Protein AF-0000000084715506 (afdb_homodimer)

pLDDT: mean 83.64, std 14.27, range [22.31, 98.06]

Solvent-accessible surface area (backbone atoms only — not comparable to full-atom values): 57672 Å² total; per-residue (Å²): 137,80,73,61,58,48,58,48,50,18,48,51,48,46,49,48,46,46,70,30,62,52,62,55,37,60,30,43,64,60,48,32,52,65,34,33,82,56,34,78,49,66,36,42,36,40,71,59,61,43,65,64,52,87,80,41,69,34,48,55,36,19,55,50,55,48,50,48,52,14,49,52,50,30,51,49,40,47,74,72,63,61,43,60,52,33,35,33,35,37,40,35,71,60,39,70,62,46,56,37,49,39,53,11,29,25,40,55,34,10,18,27,31,40,36,49,50,71,46,52,51,71,59,48,38,53,49,40,58,66,69,55,41,44,24,35,37,33,40,84,92,45,42,75,66,43,46,66,44,34,68,70,38,84,67,33,50,79,44,40,63,71,74,56,54,81,60,73,84,68,69,83,71,82,64,82,63,57,66,60,40,46,75,39,57,40,32,36,38,73,39,88,35,98,81,72,57,58,40,43,31,35,32,26,30,30,21,43,41,41,53,42,28,53,54,66,68,44,79,80,55,91,34,62,66,24,36,33,41,37,37,55,36,39,38,63,64,38,48,48,51,51,50,40,27,50,59,69,65,28,39,34,34,41,43,58,55,53,48,18,66,52,43,48,51,46,36,47,70,67,52,26,15,20,41,36,26,36,37,55,31,51,43,42,30,67,73,44,72,60,83,81,41,60,52,64,47,28,21,33,37,37,59,64,38,73,83,68,47,62,59,50,51,54,65,54,25,68,39,28,28,29,78,54,95,90,36,84,36,88,18,10,31,36,40,37,37,44,51,42,81,53,39,40,32,70,47,24,46,27,79,41,46,89,80,58,83,75,60,82,46,49,24,24,36,61,40,95,73,40,50,71,45,33,22,44,98,87,45,45,79,53,61,66,71,40,77,22,40,32,23,39,42,46,77,22,41,42,90,33,34,57,48,32,47,56,61,35,52,59,38,41,50,67,73,19,40,49,73,56,32,27,22,27,31,44,92,85,53,36,33,28,60,40,33,44,56,89,50,51,23,68,28,92,94,41,78,39,46,24,52,50,50,34,45,49,49,40,61,73,36,76,38,39,68,46,65,50,42,40,42,39,65,35,86,89,77,62,48,34,35,40,31,34,43,32,27,66,35,83,92,30,93,61,53,87,58,50,47,68,56,49,36,51,56,50,31,52,55,27,48,74,70,73,41,79,64,66,70,40,41,40,79,42,61,84,79,66,64,48,58,42,77,79,51,45,76,36,60,65,58,61,46,64,56,71,76,70,77,84,78,72,63,101,122,139,81,74,59,62,50,57,49,50,19,48,50,49,44,50,48,46,46,69,31,62,53,59,53,39,58,30,42,65,61,50,31,51,65,34,34,83,55,35,79,50,67,36,40,35,42,70,59,61,43,68,65,50,81,79,42,70,36,48,56,35,19,55,52,55,49,50,49,52,14,48,53,50,30,52,51,40,46,75,73,64,61,43,60,51,34,34,31,36,36,40,37,70,60,41,69,60,46,55,38,48,40,50,11,28,26,38,56,35,11,18,28,32,41,34,47,48,72,46,53,52,70,59,47,37,53,50,40,58,65,68,54,41,46,26,35,37,34,41,85,92,46,42,74,65,44,45,65,44,35,68,69,38,86,66,32,50,78,44,42,63,70,75,54,53,80,60,73,82,66,68,82,73,83,65,82,64,54,66,59,40,45,75,38,57,40,31,36,37,73,40,90,34,96,81,72,56,58,39,43,33,36,32,26,31,30,21,44,41,41,54,43,28,54,53,66,68,43,80,81,55,92,36,61,66,24,36,32,42,37,39,56,34,41,38,65,63,37,48,48,52,51,50,40,26,50,59,68,64,29,37,34,34,42,42,58,53,52,48,18,66,52,42,46,50,46,37,46,70,68,51,27,14,20,41,35,27,36,37,55,32,52,43,42,29,68,73,43,73,58,83,82,40,62,52,66,47,28,20,33,38,37,59,66,38,75,82,68,47,64,59,52,51,54,65,54,26,66,39,29,28,29,78,53,94,89,36,82,36,88,20,11,31,38,38,37,38,43,52,44,82,52,39,39,33,70,47,24,46,28,79,41,44,90,79,59,82,76,58,81,47,50,24,22,35,61,41,94,73,40,50,72,45,33,21,44,99,86,45,46,79,52,61,68,71,41,78,24,40,33,26,40,40,43,76,24,40,41,89,34,34,56,47,32,44,56,61,36,52,59,38,41,49,67,72,18,40,49,73,55,30,27,21,27,31,45,94,86,53,36,34,27,59,40,34,44,56,87,49,52,25,69,27,93,93,41,78,40,46,24,54,50,50,34,45,50,48,41,60,73,35,76,37,40,67,46,63,50,43,38,41,38,67,35,86,89,77,61,48,36,35,42,32,34,42,30,28,67,36,83,91,31,93,61,53,88,59,49,46,68,56,48,37,52,55,50,32,52,53,28,49,72,71,72,40,78,64,65,70,40,41,40,79,41,61,84,79,67,64,47,58,42,74,78,51,46,75,37,58,67,56,62,46,63,54,69,75,65,78,84,79,71,73,95,124

Structure (mmCIF, N/CA/C/O backbone):
data_AF-0000000084715506-model_v1
#
loop_
_entity.id
_entity.type
_entity.pdbx_description
1 polymer 'Long-chain-fatty-acid--CoA ligase'
#
loop_
_atom_site.group_PDB
_atom_site.id
_atom_site.type_symbol
_atom_site.label_atom_id
_atom_site.label_alt_id
_atom_site.label_comp_id
_atom_site.label_asym_id
_atom_site.label_entity_id
_atom_site.label_seq_id
_atom_site.pdbx_PDB_ins_code
_atom_site.Cartn_x
_atom_site.Cartn_y
_atom_site.Cartn_z
_atom_site.occupancy
_atom_site.B_iso_or_equiv
_atom_site.auth_seq_id
_atom_site.auth_comp_id
_atom_site.auth_asym_id
_atom_site.auth_atom_id
_atom_site.pdbx_PDB_model_num
ATOM 1 N N . MET A 1 1 ? 31.125 41.719 -14.156 1 22.83 1 MET A N 1
ATOM 2 C CA . MET A 1 1 ? 29.875 41.625 -13.406 1 22.83 1 MET A CA 1
ATOM 3 C C . MET A 1 1 ? 29.078 40.406 -13.859 1 22.83 1 MET A C 1
ATOM 5 O O . MET A 1 1 ? 27.844 40.406 -13.82 1 22.83 1 MET A O 1
ATOM 9 N N . THR A 1 2 ? 29.609 39.375 -14.375 1 27.2 2 THR A N 1
ATOM 10 C CA . THR A 1 2 ? 29.641 38.125 -15.133 1 27.2 2 THR A CA 1
ATOM 11 C C . THR A 1 2 ? 29.062 36.969 -14.312 1 27.2 2 THR A C 1
ATOM 13 O O . THR A 1 2 ? 29.391 35.812 -14.555 1 27.2 2 THR A O 1
ATOM 16 N N . ALA A 1 3 ? 28.547 37.312 -13.031 1 36.5 3 ALA A N 1
ATOM 17 C CA . ALA A 1 3 ? 27.875 36.438 -12.055 1 36.5 3 ALA A CA 1
ATOM 18 C C . ALA A 1 3 ? 26.594 35.875 -12.625 1 36.5 3 ALA A C 1
ATOM 20 O O . ALA A 1 3 ? 25.859 35.156 -11.93 1 36.5 3 ALA A O 1
ATOM 21 N N . MET A 1 4 ? 26.062 36.219 -13.688 1 37.31 4 MET A N 1
ATOM 22 C CA . MET A 1 4 ? 24.828 36.031 -14.445 1 37.31 4 MET A CA 1
ATOM 23 C C . MET A 1 4 ? 24.688 34.562 -14.898 1 37.31 4 MET A C 1
ATOM 25 O O . MET A 1 4 ? 23.594 34.156 -15.289 1 37.31 4 MET A O 1
ATOM 29 N N . PRO A 1 5 ? 25.719 33.969 -15.289 1 42.72 5 PRO A N 1
ATOM 30 C CA . PRO A 1 5 ? 25.609 32.688 -15.945 1 42.72 5 PRO A CA 1
ATOM 31 C C . PRO A 1 5 ? 25.188 31.562 -14.992 1 42.72 5 PRO A C 1
ATOM 33 O O . PRO A 1 5 ? 24.438 30.656 -15.391 1 42.72 5 PRO A O 1
ATOM 36 N N . SER A 1 6 ? 25.641 31.688 -13.703 1 47.47 6 SER A N 1
ATOM 37 C CA . SER A 1 6 ? 25.406 30.656 -12.703 1 47.47 6 SER A CA 1
ATOM 38 C C . SER A 1 6 ? 23.938 30.609 -12.281 1 47.47 6 SER A C 1
ATOM 40 O O . SER A 1 6 ? 23.375 29.531 -12.102 1 47.47 6 SER A O 1
ATOM 42 N N . THR A 1 7 ? 23.344 31.812 -12.297 1 53.19 7 THR A N 1
ATOM 43 C CA . THR A 1 7 ? 21.922 31.891 -11.945 1 53.19 7 THR A CA 1
ATOM 44 C C . THR A 1 7 ? 21.062 31.281 -13.039 1 53.19 7 THR A C 1
ATOM 46 O O . THR A 1 7 ? 20.062 30.625 -12.758 1 53.19 7 THR A O 1
ATOM 49 N N . LEU A 1 8 ? 21.594 31.484 -14.242 1 47.22 8 LEU A N 1
ATOM 50 C CA . LEU A 1 8 ? 20.828 30.953 -15.359 1 47.22 8 LEU A CA 1
ATOM 51 C C . LEU A 1 8 ? 20.875 29.422 -15.375 1 47.22 8 LEU A C 1
ATOM 53 O O . LEU A 1 8 ? 19.859 28.766 -15.633 1 47.22 8 LEU A O 1
ATOM 57 N N . VAL A 1 9 ? 22.094 29 -15.109 1 53.03 9 VAL A N 1
ATOM 58 C CA . VAL A 1 9 ? 22.234 27.547 -15.094 1 53.03 9 VAL A CA 1
ATOM 59 C C . VAL A 1 9 ? 21.422 26.953 -13.953 1 53.03 9 VAL A C 1
ATOM 61 O O . VAL A 1 9 ? 20.734 25.953 -14.125 1 53.03 9 VAL A O 1
ATOM 64 N N . ALA A 1 10 ? 21.422 27.672 -12.977 1 61.38 10 ALA A N 1
ATOM 65 C CA . ALA A 1 10 ? 20.641 27.203 -11.836 1 61.38 10 ALA A CA 1
ATOM 66 C C . ALA A 1 10 ? 19.156 27.203 -12.156 1 61.38 10 ALA A C 1
ATOM 68 O O . ALA A 1 10 ? 18.438 26.266 -11.812 1 61.38 10 ALA A O 1
ATOM 69 N N . ASP A 1 11 ? 18.844 28.156 -12.914 1 67.12 11 ASP A N 1
ATOM 70 C CA . ASP A 1 11 ? 17.422 28.266 -13.281 1 67.12 11 ASP A CA 1
ATOM 71 C C . ASP A 1 11 ? 17.016 27.156 -14.234 1 67.12 11 ASP A C 1
ATOM 73 O O . ASP A 1 11 ? 15.922 26.594 -14.117 1 67.12 11 ASP A O 1
ATOM 77 N N . GLU A 1 12 ? 17.922 26.875 -15.102 1 68.69 12 GLU A N 1
ATOM 78 C CA . GLU A 1 12 ? 17.641 25.797 -16.047 1 68.69 12 GLU A CA 1
ATOM 79 C C . GLU A 1 12 ? 17.547 24.453 -15.336 1 68.69 12 GLU A C 1
ATOM 81 O O . GLU A 1 12 ? 16.688 23.641 -15.664 1 68.69 12 GLU A O 1
ATOM 86 N N . LEU A 1 13 ? 18.344 24.297 -14.484 1 70.62 13 LEU A N 1
ATOM 87 C CA . LEU A 1 13 ? 18.359 23.047 -13.734 1 70.62 13 LEU A CA 1
ATOM 88 C C . LEU A 1 13 ? 17.109 22.906 -12.867 1 70.62 13 LEU A C 1
ATOM 90 O O . LEU A 1 13 ? 16.531 21.828 -12.75 1 70.62 13 LEU A O 1
ATOM 94 N N . ARG A 1 14 ? 16.719 23.984 -12.43 1 70.06 14 ARG A N 1
ATOM 95 C CA . ARG A 1 14 ? 15.492 23.984 -11.633 1 70.06 14 ARG A CA 1
ATOM 96 C C . ARG A 1 14 ? 14.273 23.641 -12.492 1 70.06 14 ARG A C 1
ATOM 98 O O . ARG A 1 14 ? 13.383 22.906 -12.047 1 70.06 14 ARG A O 1
ATOM 105 N N . LEU A 1 15 ? 14.375 24.078 -13.625 1 71 15 LEU A N 1
ATOM 106 C CA . LEU A 1 15 ? 13.289 23.781 -14.547 1 71 15 LEU A CA 1
ATOM 107 C C . LEU A 1 15 ? 13.273 22.297 -14.906 1 71 15 LEU A C 1
ATOM 109 O O . LEU A 1 15 ? 12.211 21.703 -15.062 1 71 15 LEU A O 1
ATOM 113 N N . GLN A 1 16 ? 14.453 21.766 -15.008 1 71.75 16 GLN A N 1
ATOM 114 C CA . GLN A 1 16 ? 14.539 20.344 -15.281 1 71.75 16 GLN A CA 1
ATOM 115 C C . GLN A 1 16 ? 13.969 19.531 -14.125 1 71.75 16 GLN A C 1
ATOM 117 O O . GLN A 1 16 ? 13.258 18.547 -14.336 1 71.75 16 GLN A O 1
ATOM 122 N N . LEU A 1 17 ? 14.234 19.953 -12.961 1 71.25 17 LEU A N 1
ATOM 123 C CA . LEU A 1 17 ? 13.711 19.297 -11.773 1 71.25 17 LEU A CA 1
ATOM 124 C C . LEU A 1 17 ? 12.188 19.406 -11.711 1 71.25 17 LEU A C 1
ATOM 126 O O . LEU A 1 17 ? 11.508 18.453 -11.305 1 71.25 17 LEU A O 1
ATOM 130 N N . ALA A 1 18 ? 11.797 20.516 -12.156 1 67.19 18 ALA A N 1
ATOM 131 C CA . ALA A 1 18 ? 10.359 20.75 -12.133 1 67.19 18 ALA A CA 1
ATOM 132 C C . ALA A 1 18 ? 9.633 19.812 -13.102 1 67.19 18 ALA A C 1
ATOM 134 O O . ALA A 1 18 ? 8.484 19.438 -12.867 1 67.19 18 ALA A O 1
ATOM 135 N N . LYS A 1 19 ? 10.406 19.328 -14.055 1 67.06 19 LYS A N 1
ATOM 136 C CA . LYS A 1 19 ? 9.766 18.562 -15.125 1 67.06 19 LYS A CA 1
ATOM 137 C C . LYS A 1 19 ? 9.969 17.062 -14.922 1 67.06 19 LYS A C 1
ATOM 139 O O . LYS A 1 19 ? 9.227 16.25 -15.477 1 67.06 19 LYS A O 1
ATOM 144 N N . ASP A 1 20 ? 11.031 16.75 -14.148 1 64.25 20 ASP A N 1
ATOM 145 C CA . ASP A 1 20 ? 11.367 15.336 -14.078 1 64.25 20 ASP A CA 1
ATOM 146 C C . ASP A 1 20 ? 11.102 14.773 -12.688 1 64.25 20 ASP A C 1
ATOM 148 O O . ASP A 1 20 ? 11.883 14.992 -11.758 1 64.25 20 ASP A O 1
ATOM 152 N N . PRO A 1 21 ? 10.07 13.969 -12.57 1 62.31 21 PRO A N 1
ATOM 153 C CA . PRO A 1 21 ? 9.695 13.406 -11.273 1 62.31 21 PRO A CA 1
ATOM 154 C C . PRO A 1 21 ? 10.773 12.477 -10.703 1 62.31 21 PRO A C 1
ATOM 156 O O . PRO A 1 21 ? 10.805 12.234 -9.492 1 62.31 21 PRO A O 1
ATOM 159 N N . VAL A 1 22 ? 11.656 11.961 -11.539 1 59.56 22 VAL A N 1
ATOM 160 C CA . VAL A 1 22 ? 12.625 10.969 -11.094 1 59.56 22 VAL A CA 1
ATOM 161 C C . VAL A 1 22 ? 13.875 11.664 -10.555 1 59.56 22 VAL A C 1
ATOM 163 O O . VAL A 1 22 ? 14.555 11.133 -9.672 1 59.56 22 VAL A O 1
ATOM 166 N N . LEU A 1 23 ? 14.234 12.82 -11.133 1 55.38 23 LEU A N 1
ATOM 167 C CA . LEU A 1 23 ? 15.492 13.484 -10.82 1 55.38 23 LEU A CA 1
ATOM 168 C C . LEU A 1 23 ? 15.523 13.938 -9.367 1 55.38 23 LEU A C 1
ATOM 170 O O . LEU A 1 23 ? 16.594 14.008 -8.75 1 55.38 23 LEU A O 1
ATOM 174 N N . GLY A 1 24 ? 14.523 14.227 -8.719 1 51.31 24 GLY A N 1
ATOM 175 C CA . GLY A 1 24 ? 14.547 14.789 -7.379 1 51.31 24 GLY A CA 1
ATOM 176 C C . GLY A 1 24 ? 14.664 13.734 -6.293 1 51.31 24 GLY A C 1
ATOM 177 O O . GLY A 1 24 ? 15.008 14.047 -5.152 1 51.31 24 GLY A O 1
ATOM 178 N N . ALA A 1 25 ? 14.469 12.445 -6.676 1 51.94 25 ALA A N 1
ATOM 179 C CA . ALA A 1 25 ? 14.359 11.438 -5.621 1 51.94 25 ALA A CA 1
ATOM 180 C C . ALA A 1 25 ? 15.719 10.82 -5.309 1 51.94 25 ALA A C 1
ATOM 182 O O . ALA A 1 25 ? 16.422 10.367 -6.207 1 51.94 25 ALA A O 1
ATOM 183 N N . GLY A 1 26 ? 16.234 10.945 -4.105 1 57.16 26 GLY A N 1
ATOM 184 C CA . GLY A 1 26 ? 17.484 10.398 -3.609 1 57.16 26 GLY A CA 1
ATOM 185 C C . GLY A 1 26 ? 18.703 11.164 -4.09 1 57.16 26 GLY A C 1
ATOM 186 O O . GLY A 1 26 ? 19.812 10.938 -3.602 1 57.16 26 GLY A O 1
ATOM 187 N N . ASN A 1 27 ? 18.297 12.016 -5.004 1 68 27 ASN A N 1
ATOM 188 C CA . ASN A 1 27 ? 19.391 12.781 -5.586 1 68 27 ASN A CA 1
ATOM 189 C C . ASN A 1 27 ? 19.266 14.273 -5.277 1 68 27 ASN A C 1
ATOM 191 O O . ASN A 1 27 ? 19.875 15.102 -5.945 1 68 27 ASN A O 1
ATOM 195 N N . PHE A 1 28 ? 18.5 14.43 -4.277 1 74.56 28 PHE A N 1
ATOM 196 C CA . PHE A 1 28 ? 18.203 15.82 -3.932 1 74.56 28 PHE A CA 1
ATOM 197 C C . PHE A 1 28 ? 19.484 16.625 -3.742 1 74.56 28 PHE A C 1
ATOM 199 O O . PHE A 1 28 ? 19.625 17.719 -4.301 1 74.56 28 PHE A O 1
ATOM 206 N N . LEU A 1 29 ? 20.391 16.062 -2.994 1 74 29 LEU A N 1
ATOM 207 C CA . LEU A 1 29 ? 21.594 16.812 -2.66 1 74 29 LEU A CA 1
ATOM 208 C C . LEU A 1 29 ? 22.453 17.062 -3.904 1 74 29 LEU A C 1
ATOM 210 O O . LEU A 1 29 ? 23.062 18.125 -4.043 1 74 29 LEU A O 1
ATOM 214 N N . ASP A 1 30 ? 22.359 16.078 -4.742 1 74.44 30 ASP A N 1
ATOM 215 C CA . ASP A 1 30 ? 23.109 16.266 -5.98 1 74.44 30 ASP A CA 1
ATOM 216 C C . ASP A 1 30 ? 22.547 17.422 -6.801 1 74.44 30 ASP A C 1
ATOM 218 O O . ASP A 1 30 ? 23.312 18.219 -7.359 1 74.44 30 ASP A O 1
ATOM 222 N N . TRP A 1 31 ? 21.359 17.484 -6.777 1 75.56 31 TRP A N 1
ATOM 223 C CA . TRP A 1 31 ? 20.719 18.547 -7.535 1 75.56 31 TRP A CA 1
ATOM 224 C C . TRP A 1 31 ? 20.875 19.891 -6.824 1 75.56 31 TRP A C 1
ATOM 226 O O . TRP A 1 31 ? 21.141 20.922 -7.465 1 75.56 31 TRP A O 1
ATOM 236 N N . ALA A 1 32 ? 20.75 19.859 -5.523 1 77.19 32 ALA A N 1
ATOM 237 C CA . ALA A 1 32 ? 20.891 21.094 -4.754 1 77.19 32 ALA A CA 1
ATOM 238 C C . ALA A 1 32 ? 22.281 21.688 -4.918 1 77.19 32 ALA A C 1
ATOM 240 O O . ALA A 1 32 ? 22.438 22.891 -5.059 1 77.19 32 ALA A O 1
ATOM 241 N N . LEU A 1 33 ? 23.234 20.844 -4.973 1 78.88 33 LEU A N 1
ATOM 242 C CA . LEU A 1 33 ? 24.625 21.281 -5.133 1 78.88 33 LEU A CA 1
ATOM 243 C C . LEU A 1 33 ? 24.844 21.875 -6.52 1 78.88 33 LEU A C 1
ATOM 245 O O . LEU A 1 33 ? 25.562 22.875 -6.668 1 78.88 33 LEU A O 1
ATOM 249 N N . LYS A 1 34 ? 24.172 21.312 -7.438 1 76.75 34 LYS A N 1
ATOM 250 C CA . LYS A 1 34 ? 24.344 21.75 -8.82 1 76.75 34 LYS A CA 1
ATOM 251 C C . LYS A 1 34 ? 23.656 23.078 -9.07 1 76.75 34 LYS A C 1
ATOM 253 O O . LYS A 1 34 ? 24.156 23.906 -9.852 1 76.75 34 LYS A O 1
ATOM 258 N N . VAL A 1 35 ? 22.578 23.266 -8.438 1 77.38 35 VAL A N 1
ATOM 259 C CA . VAL A 1 35 ? 21.781 24.438 -8.727 1 77.38 35 VAL A CA 1
ATOM 260 C C . VAL A 1 35 ? 22.281 25.625 -7.898 1 77.38 35 VAL A C 1
ATOM 262 O O . VAL A 1 35 ? 21.938 26.781 -8.18 1 77.38 35 VAL A O 1
ATOM 265 N N . SER A 1 36 ? 23.078 25.344 -6.906 1 80.94 36 SER A N 1
ATOM 266 C CA . SER A 1 36 ? 23.578 26.406 -6.039 1 80.94 36 SER A CA 1
ATOM 267 C C . SER A 1 36 ? 24.672 27.219 -6.719 1 80.94 36 SER A C 1
ATOM 269 O O . SER A 1 36 ? 25.594 26.641 -7.309 1 80.94 36 SER A O 1
ATOM 271 N N . PRO A 1 37 ? 24.609 28.594 -6.645 1 76.25 37 PRO A N 1
ATOM 272 C CA . PRO A 1 37 ? 25.703 29.391 -7.203 1 76.25 37 PRO A CA 1
ATOM 273 C C . PRO A 1 37 ? 27.047 29.109 -6.523 1 76.25 37 PRO A C 1
ATOM 275 O O . PRO A 1 37 ? 28.078 29.078 -7.191 1 76.25 37 PRO A O 1
ATOM 278 N N . ASP A 1 38 ? 27.016 28.984 -5.18 1 82.19 38 ASP A N 1
ATOM 279 C CA . ASP A 1 38 ? 28.203 28.641 -4.398 1 82.19 38 ASP A CA 1
ATOM 280 C C . ASP A 1 38 ? 27.844 27.75 -3.215 1 82.19 38 ASP A C 1
ATOM 282 O O . ASP A 1 38 ? 27.422 28.234 -2.162 1 82.19 38 ASP A O 1
ATOM 286 N N . PRO A 1 39 ? 28.047 26.516 -3.357 1 84.12 39 PRO A N 1
ATOM 287 C CA . PRO A 1 39 ? 27.641 25.562 -2.322 1 84.12 39 PRO A CA 1
ATOM 288 C C . PRO A 1 39 ? 28.453 25.688 -1.044 1 84.12 39 PRO A C 1
ATOM 290 O O . PRO A 1 39 ? 28.172 25.016 -0.049 1 84.12 39 PRO A O 1
ATOM 293 N N . ARG A 1 40 ? 29.469 26.594 -1 1 87.25 40 ARG A N 1
ATOM 294 C CA . ARG A 1 40 ? 30.312 26.781 0.173 1 87.25 40 ARG A CA 1
ATOM 295 C C . ARG A 1 40 ? 29.766 27.891 1.064 1 87.25 40 ARG A C 1
ATOM 297 O O . ARG A 1 40 ? 30.172 28.031 2.217 1 87.25 40 ARG A O 1
ATOM 304 N N . VAL A 1 41 ? 28.828 28.641 0.546 1 86.81 41 VAL A N 1
ATOM 305 C CA . VAL A 1 41 ? 28.219 29.719 1.316 1 86.81 41 VAL A CA 1
ATOM 306 C C . VAL A 1 41 ? 27.141 29.156 2.242 1 86.81 41 VAL A C 1
ATOM 308 O O . VAL A 1 41 ? 26.312 28.344 1.817 1 86.81 41 VAL A O 1
ATOM 311 N N . PRO A 1 42 ? 27.172 29.578 3.5 1 88.94 42 PRO A N 1
ATOM 312 C CA . PRO A 1 42 ? 26.141 29.078 4.43 1 88.94 42 PRO A CA 1
ATOM 313 C C . PRO A 1 42 ? 24.719 29.422 3.975 1 88.94 42 PRO A C 1
ATOM 315 O O . PRO A 1 42 ? 24.469 30.531 3.496 1 88.94 42 PRO A O 1
ATOM 318 N N . ILE A 1 43 ? 23.844 28.406 4.105 1 90.31 43 ILE A N 1
ATOM 319 C CA . ILE A 1 43 ? 22.453 28.594 3.678 1 90.31 43 ILE A CA 1
ATOM 320 C C . ILE A 1 43 ? 21.516 28.219 4.816 1 90.31 43 ILE A C 1
ATOM 322 O O . ILE A 1 43 ? 20.359 28.641 4.84 1 90.31 43 ILE A O 1
ATOM 326 N N . LEU A 1 44 ? 22.016 27.406 5.73 1 92.06 44 LEU A N 1
ATOM 327 C CA . LEU A 1 44 ? 21.266 27.062 6.934 1 92.06 44 LEU A CA 1
ATOM 328 C C . LEU A 1 44 ? 21.875 27.734 8.156 1 92.06 44 LEU A C 1
ATOM 330 O O . LEU A 1 44 ? 23.078 27.609 8.422 1 92.06 44 LEU A O 1
ATOM 334 N N . HIS A 1 45 ? 21.094 28.453 8.836 1 90.44 45 HIS A N 1
ATOM 335 C CA . HIS A 1 45 ? 21.5 29.156 10.047 1 90.44 45 HIS A CA 1
ATOM 336 C C . HIS A 1 45 ? 20.766 28.594 11.273 1 90.44 45 HIS A C 1
ATOM 338 O O . HIS A 1 45 ? 19.547 28.672 11.352 1 90.44 45 HIS A O 1
ATOM 344 N N . LEU A 1 46 ? 21.516 28.094 12.188 1 87.38 46 LEU A N 1
ATOM 345 C CA . LEU A 1 46 ? 20.953 27.328 13.297 1 87.38 46 LEU A CA 1
ATOM 346 C C . LEU A 1 46 ? 20.891 28.172 14.562 1 87.38 46 LEU A C 1
ATOM 348 O O . LEU A 1 46 ? 21.844 28.906 14.883 1 87.38 46 LEU A O 1
ATOM 352 N N . GLU A 1 47 ? 19.75 28.094 15.203 1 79.44 47 GLU A N 1
ATOM 353 C CA . GLU A 1 47 ? 19.641 28.734 16.516 1 79.44 47 GLU A CA 1
ATOM 354 C C . GLU A 1 47 ? 20.578 28.094 17.516 1 79.44 47 GLU A C 1
ATOM 356 O O . GLU A 1 47 ? 21.266 28.797 18.266 1 79.44 47 GLU A O 1
ATOM 361 N N . ARG A 1 48 ? 20.562 26.781 17.484 1 74.62 48 ARG A N 1
ATOM 362 C CA . ARG A 1 48 ? 21.453 26 18.344 1 74.62 48 ARG A CA 1
ATOM 363 C C . ARG A 1 48 ? 22.578 25.359 17.547 1 74.62 48 ARG A C 1
ATOM 365 O O . ARG A 1 48 ? 22.359 24.906 16.406 1 74.62 48 ARG A O 1
ATOM 372 N N . GLU A 1 49 ? 23.781 25.422 18.203 1 69.06 49 GLU A N 1
ATOM 373 C CA . GLU A 1 49 ? 24.922 24.812 17.547 1 69.06 49 GLU A CA 1
ATOM 374 C C . GLU A 1 49 ? 24.75 23.297 17.422 1 69.06 49 GLU A C 1
ATOM 376 O O . GLU A 1 49 ? 24.188 22.656 18.297 1 69.06 49 GLU A O 1
ATOM 381 N N . LEU A 1 50 ? 25.141 22.891 16.203 1 65.94 50 LEU A N 1
ATOM 382 C CA . LEU A 1 50 ? 25.25 21.453 16.031 1 65.94 50 LEU A CA 1
ATOM 383 C C . LEU A 1 50 ? 26.453 20.906 16.812 1 65.94 50 LEU A C 1
ATOM 385 O O . LEU A 1 50 ? 27.531 21.484 16.766 1 65.94 50 LEU A O 1
ATOM 389 N N . LYS A 1 51 ? 26.297 20.344 17.984 1 56.69 51 LYS A N 1
ATOM 390 C CA . LYS A 1 51 ? 27.406 19.922 18.844 1 56.69 51 LYS A CA 1
ATOM 391 C C . LYS A 1 51 ? 28.328 18.953 18.109 1 56.69 51 LYS A C 1
ATOM 393 O O . LYS A 1 51 ? 29.547 19.047 18.234 1 56.69 51 LYS A O 1
ATOM 398 N N . THR A 1 52 ? 27.906 17.969 17.547 1 54.19 52 THR A N 1
ATOM 399 C CA . THR A 1 52 ? 28.625 16.719 17.391 1 54.19 52 THR A CA 1
ATOM 400 C C . THR A 1 52 ? 29.297 16.641 16.016 1 54.19 52 THR A C 1
ATOM 402 O O . THR A 1 52 ? 29.969 15.664 15.711 1 54.19 52 THR A O 1
ATOM 405 N N . PHE A 1 53 ? 29.422 17.703 15.125 1 50.69 53 PHE A N 1
ATOM 406 C CA . PHE A 1 53 ? 30 17.312 13.852 1 50.69 53 PHE A CA 1
ATOM 407 C C . PHE A 1 53 ? 31.484 17.625 13.812 1 50.69 53 PHE A C 1
ATOM 409 O O . PHE A 1 53 ? 31.875 18.797 13.93 1 50.69 53 PHE A O 1
ATOM 416 N N . THR A 1 54 ? 32.469 16.547 13.555 1 53.03 54 THR A N 1
ATOM 417 C CA . THR A 1 54 ? 33.906 16.5 13.391 1 53.03 54 THR A CA 1
ATOM 418 C C . THR A 1 54 ? 34.594 17.359 14.445 1 53.03 54 THR A C 1
ATOM 420 O O . THR A 1 54 ? 35.656 17.938 14.18 1 53.03 54 THR A O 1
ATOM 423 N N . GLY A 1 55 ? 33.812 17.391 15.562 1 55.53 55 GLY A N 1
ATOM 424 C CA . GLY A 1 55 ? 34.469 18.188 16.609 1 55.53 55 GLY A CA 1
ATOM 425 C C . GLY A 1 55 ? 34.219 19.672 16.469 1 55.53 55 GLY A C 1
ATOM 426 O O . GLY A 1 55 ? 34.625 20.453 17.328 1 55.53 55 GLY A O 1
ATOM 427 N N . GLU A 1 56 ? 33.594 19.969 15.32 1 59.69 56 GLU A N 1
ATOM 428 C CA . GLU A 1 56 ? 33.375 21.406 15.109 1 59.69 56 GLU A CA 1
ATOM 429 C C . GLU A 1 56 ? 31.922 21.766 15.383 1 59.69 56 GLU A C 1
ATOM 431 O O . GLU A 1 56 ? 31.016 20.984 15.094 1 59.69 56 GLU A O 1
ATOM 436 N N . LYS A 1 57 ? 31.734 22.703 16.172 1 65.19 57 LYS A N 1
ATOM 437 C CA . LYS A 1 57 ? 30.422 23.297 16.391 1 65.19 57 LYS A CA 1
ATOM 438 C C . LYS A 1 57 ? 30.047 24.234 15.258 1 65.19 57 LYS A C 1
ATOM 440 O O . LYS A 1 57 ? 30.859 25.047 14.812 1 65.19 57 LYS A O 1
ATOM 445 N N . PHE A 1 58 ? 28.859 23.812 14.656 1 72.5 58 PHE A N 1
ATOM 446 C CA . PHE A 1 58 ? 28.406 24.672 13.57 1 72.5 58 PHE A CA 1
ATOM 447 C C . PHE A 1 58 ? 27.125 25.406 13.961 1 72.5 58 PHE A C 1
ATOM 449 O O . PHE A 1 58 ? 26.203 24.797 14.531 1 72.5 58 PHE A O 1
ATOM 456 N N . GLN A 1 59 ? 27.172 26.766 13.75 1 83.75 59 GLN A N 1
ATOM 457 C CA . GLN A 1 59 ? 25.938 27.531 13.852 1 83.75 59 GLN A CA 1
ATOM 458 C C . GLN A 1 59 ? 25.406 27.891 12.469 1 83.75 59 GLN A C 1
ATOM 460 O O . GLN A 1 59 ? 24.344 28.5 12.352 1 83.75 59 GLN A O 1
ATOM 465 N N . GLN A 1 60 ? 26.203 27.547 11.5 1 90.44 60 GLN A N 1
ATOM 466 C CA . GLN A 1 60 ? 25.812 27.703 10.102 1 90.44 60 GLN A CA 1
ATOM 467 C C . GLN A 1 60 ? 26.297 26.531 9.258 1 90.44 60 GLN A C 1
ATOM 469 O O . GLN A 1 60 ? 27.359 25.953 9.531 1 90.44 60 GLN A O 1
ATOM 474 N N . LEU A 1 61 ? 25.484 26.109 8.266 1 90.31 61 LEU A N 1
ATOM 475 C CA . LEU A 1 61 ? 25.844 25.016 7.363 1 90.31 61 LEU A CA 1
ATOM 476 C C . LEU A 1 61 ? 25.703 25.453 5.91 1 90.31 61 LEU A C 1
ATOM 478 O O . LEU A 1 61 ? 24.719 26.078 5.535 1 90.31 61 LEU A O 1
ATOM 482 N N . SER A 1 62 ? 26.766 25.203 5.184 1 89.25 62 SER A N 1
ATOM 483 C CA . SER A 1 62 ? 26.656 25.281 3.729 1 89.25 62 SER A CA 1
ATOM 484 C C . SER A 1 62 ? 26.062 24 3.146 1 89.25 62 SER A C 1
ATOM 486 O O . SER A 1 62 ? 25.938 23 3.848 1 89.25 62 SER A O 1
ATOM 488 N N . LEU A 1 63 ? 25.719 24.047 1.899 1 88.25 63 LEU A N 1
ATOM 489 C CA . LEU A 1 63 ? 25.219 22.859 1.227 1 88.25 63 LEU A CA 1
ATOM 490 C C . LEU A 1 63 ? 26.281 21.766 1.177 1 88.25 63 LEU A C 1
ATOM 492 O O . LEU A 1 63 ? 25.969 20.578 1.301 1 88.25 63 LEU A O 1
ATOM 496 N N . GLU A 1 64 ? 27.453 22.141 0.975 1 86.69 64 GLU A N 1
ATOM 497 C CA . GLU A 1 64 ? 28.562 21.203 0.942 1 86.69 64 GLU A CA 1
ATOM 498 C C . GLU A 1 64 ? 28.719 20.5 2.287 1 86.69 64 GLU A C 1
ATOM 500 O O . GLU A 1 64 ? 28.922 19.281 2.338 1 86.69 64 GLU A O 1
ATOM 505 N N . GLN A 1 65 ? 28.672 21.328 3.314 1 85.5 65 GLN A N 1
ATOM 506 C CA . GLN A 1 65 ? 28.781 20.75 4.652 1 85.5 65 GLN A CA 1
ATOM 507 C C . GLN A 1 65 ? 27.625 19.812 4.953 1 85.5 65 GLN A C 1
ATOM 509 O O . GLN A 1 65 ? 27.797 18.766 5.559 1 85.5 65 GLN A O 1
ATOM 514 N N . LEU A 1 66 ? 26.422 20.219 4.578 1 88.12 66 LEU A N 1
ATOM 515 C CA . LEU A 1 66 ? 25.234 19.375 4.746 1 88.12 66 LEU A CA 1
ATOM 516 C C . LEU A 1 66 ? 25.406 18.062 4.012 1 88.12 66 LEU A C 1
ATOM 518 O O . LEU A 1 66 ? 25.094 17 4.562 1 88.12 66 LEU A O 1
ATOM 522 N N . ALA A 1 67 ? 25.906 18.078 2.816 1 85.81 67 ALA A N 1
ATOM 523 C CA . ALA A 1 67 ? 26.125 16.891 2.002 1 85.81 67 ALA A CA 1
ATOM 524 C C . ALA A 1 67 ? 27.141 15.953 2.65 1 85.81 67 ALA A C 1
ATOM 526 O O . ALA A 1 67 ? 26.953 14.734 2.678 1 85.81 67 ALA A O 1
ATOM 527 N N . ARG A 1 68 ? 28.172 16.531 3.133 1 83.81 68 ARG A N 1
ATOM 528 C CA . ARG A 1 68 ? 29.219 15.742 3.783 1 83.81 68 ARG A CA 1
ATOM 529 C C . ARG A 1 68 ? 28.672 15.023 5.012 1 83.81 68 ARG A C 1
ATOM 531 O O . ARG A 1 68 ? 28.953 13.844 5.227 1 83.81 68 ARG A O 1
ATOM 538 N N . LEU A 1 69 ? 27.922 15.734 5.762 1 83.88 69 LEU A N 1
ATOM 539 C CA . LEU A 1 69 ? 27.328 15.148 6.957 1 83.88 69 LEU A CA 1
ATOM 540 C C . LEU A 1 69 ? 26.359 14.023 6.594 1 83.88 69 LEU A C 1
ATOM 542 O O . LEU A 1 69 ? 26.406 12.945 7.191 1 83.88 69 LEU A O 1
ATOM 546 N N . ALA A 1 70 ? 25.516 14.273 5.645 1 87.25 70 ALA A N 1
ATOM 547 C CA . ALA A 1 70 ? 24.547 13.273 5.199 1 87.25 70 ALA A CA 1
ATOM 548 C C . ALA A 1 70 ? 25.25 12.016 4.707 1 87.25 70 ALA A C 1
ATOM 550 O O . ALA A 1 70 ? 24.828 10.898 5.02 1 87.25 70 ALA A O 1
ATOM 551 N N . HIS A 1 71 ? 26.312 12.18 4.016 1 84.62 71 HIS A N 1
ATOM 552 C CA . HIS A 1 71 ? 27.047 11.047 3.465 1 84.62 71 HIS A CA 1
ATOM 553 C C . HIS A 1 71 ? 27.75 10.25 4.566 1 84.62 71 HIS A C 1
ATOM 555 O O . HIS A 1 71 ? 27.859 9.023 4.477 1 84.62 71 HIS A O 1
ATOM 561 N N . LEU A 1 72 ? 28.25 10.961 5.484 1 84.75 72 LEU A N 1
ATOM 562 C CA . LEU A 1 72 ? 28.891 10.297 6.621 1 84.75 72 LEU A CA 1
ATOM 563 C C . LEU A 1 72 ? 27.891 9.383 7.328 1 84.75 72 LEU A C 1
ATOM 565 O O . LEU A 1 72 ? 28.219 8.234 7.641 1 84.75 72 LEU A O 1
ATOM 569 N N . TYR A 1 73 ? 26.766 9.875 7.566 1 87.38 73 TYR A N 1
ATOM 570 C CA . TYR A 1 73 ? 25.75 9.062 8.234 1 87.38 73 TYR A CA 1
ATOM 571 C C . TYR A 1 73 ? 25.266 7.945 7.324 1 87.38 73 TYR A C 1
ATOM 573 O O . TYR A 1 73 ? 24.953 6.848 7.793 1 87.38 73 TYR A O 1
ATOM 581 N N . ALA A 1 74 ? 25.094 8.203 6.023 1 87.06 74 ALA A N 1
ATOM 582 C CA . ALA A 1 74 ? 24.703 7.164 5.082 1 87.06 74 ALA A CA 1
ATOM 583 C C . ALA A 1 74 ? 25.672 5.984 5.129 1 87.06 74 ALA A C 1
ATOM 585 O O . ALA A 1 74 ? 25.25 4.828 5.137 1 87.06 74 ALA A O 1
ATOM 586 N N . ARG A 1 75 ? 26.953 6.273 5.195 1 85.69 75 ARG A N 1
ATOM 587 C CA . ARG A 1 75 ? 27.969 5.238 5.285 1 85.69 75 ARG A CA 1
ATOM 588 C C . ARG A 1 75 ? 27.828 4.434 6.57 1 85.69 75 ARG A C 1
ATOM 590 O O . ARG A 1 75 ? 27.984 3.209 6.562 1 85.69 75 ARG A O 1
ATOM 597 N N . LEU A 1 76 ? 27.609 5.164 7.578 1 86.56 76 LEU A N 1
ATOM 598 C CA . LEU A 1 76 ? 27.422 4.496 8.859 1 86.56 76 LEU A CA 1
ATOM 599 C C . LEU A 1 76 ? 26.219 3.557 8.812 1 86.56 76 LEU A C 1
ATOM 601 O O . LEU A 1 76 ? 26.312 2.404 9.242 1 86.56 76 LEU A O 1
ATOM 605 N N . TYR A 1 77 ? 25.078 4.02 8.328 1 88.56 77 TYR A N 1
ATOM 606 C CA . TYR A 1 77 ? 23.875 3.199 8.219 1 88.56 77 TYR A CA 1
ATOM 607 C C . TYR A 1 77 ? 24.141 1.966 7.363 1 88.56 77 TYR A C 1
ATOM 609 O O . TYR A 1 77 ? 23.688 0.866 7.699 1 88.56 77 TYR A O 1
ATOM 617 N N . LYS A 1 78 ? 24.781 2.186 6.277 1 86.12 78 LYS A N 1
ATOM 618 C CA . LYS A 1 78 ? 25.125 1.065 5.406 1 86.12 78 LYS A CA 1
ATOM 619 C C . LYS A 1 78 ? 25.953 0.02 6.152 1 86.12 78 LYS A C 1
ATOM 621 O O . LYS A 1 78 ? 25.688 -1.179 6.047 1 86.12 78 LYS A O 1
ATOM 626 N N . LYS A 1 79 ? 26.969 0.442 6.863 1 85.88 79 LYS A N 1
ATOM 627 C CA . LYS A 1 79 ? 27.828 -0.442 7.645 1 85.88 79 LYS A CA 1
ATOM 628 C C . LYS A 1 79 ? 27.016 -1.22 8.68 1 85.88 79 LYS A C 1
ATOM 630 O O . LYS A 1 79 ? 27.328 -2.373 8.984 1 85.88 79 LYS A O 1
ATOM 635 N N . LEU A 1 80 ? 26 -0.61 9.156 1 86.88 80 LEU A N 1
ATOM 636 C CA . LEU A 1 80 ? 25.172 -1.225 10.18 1 86.88 80 LEU A CA 1
ATOM 637 C C . LEU A 1 80 ? 24.156 -2.176 9.547 1 86.88 80 LEU A C 1
ATOM 639 O O . LEU A 1 80 ? 23.375 -2.807 10.258 1 86.88 80 LEU A O 1
ATOM 643 N N . GLY A 1 81 ? 24.062 -2.188 8.211 1 85.5 81 GLY A N 1
ATOM 644 C CA . GLY A 1 81 ? 23.25 -3.188 7.531 1 85.5 81 GLY A CA 1
ATOM 645 C C . GLY A 1 81 ? 21.922 -2.646 7.051 1 85.5 81 GLY A C 1
ATOM 646 O O . GLY A 1 81 ? 21.031 -3.416 6.66 1 85.5 81 GLY A O 1
ATOM 647 N N . VAL A 1 82 ? 21.75 -1.348 7.078 1 87.81 82 VAL A N 1
ATOM 648 C CA . VAL A 1 82 ? 20.516 -0.755 6.582 1 87.81 82 VAL A CA 1
ATOM 649 C C . VAL A 1 82 ? 20.422 -0.964 5.074 1 87.81 82 VAL A C 1
ATOM 651 O O . VAL A 1 82 ? 21.375 -0.712 4.34 1 87.81 82 VAL A O 1
ATOM 654 N N . ARG A 1 83 ? 19.266 -1.492 4.641 1 86.38 83 ARG A N 1
ATOM 655 C CA . ARG A 1 83 ? 19.016 -1.787 3.232 1 86.38 83 ARG A CA 1
ATOM 656 C C . ARG A 1 83 ? 17.891 -0.926 2.682 1 86.38 83 ARG A C 1
ATOM 658 O O . ARG A 1 83 ? 17.25 -0.166 3.424 1 86.38 83 ARG A O 1
ATOM 665 N N . THR A 1 84 ? 17.734 -1.014 1.408 1 84.25 84 THR A N 1
ATOM 666 C CA . THR A 1 84 ? 16.625 -0.334 0.734 1 84.25 84 THR A CA 1
ATOM 667 C C . THR A 1 84 ? 15.297 -0.702 1.374 1 84.25 84 THR A C 1
ATOM 669 O O . THR A 1 84 ? 15.062 -1.864 1.712 1 84.25 84 THR A O 1
ATOM 672 N N . ALA A 1 85 ? 14.469 0.339 1.636 1 88.94 85 ALA A N 1
ATOM 673 C CA . ALA A 1 85 ? 13.102 0.22 2.129 1 88.94 85 ALA A CA 1
ATOM 674 C C . ALA A 1 85 ? 13.078 -0.133 3.613 1 88.94 85 ALA A C 1
ATOM 676 O O . ALA A 1 85 ? 12.031 -0.482 4.16 1 88.94 85 ALA A O 1
ATOM 677 N N . ASP A 1 86 ? 14.273 -0.084 4.273 1 90.19 86 ASP A N 1
ATOM 678 C CA . ASP A 1 86 ? 14.297 -0.244 5.723 1 90.19 86 ASP A CA 1
ATOM 679 C C . ASP A 1 86 ? 13.883 1.048 6.426 1 90.19 86 ASP A C 1
ATOM 681 O O . ASP A 1 86 ? 14.469 2.105 6.184 1 90.19 86 ASP A O 1
ATOM 685 N N . PRO A 1 87 ? 12.859 0.918 7.25 1 93.62 87 PRO A N 1
ATOM 686 C CA . PRO A 1 87 ? 12.547 2.092 8.07 1 93.62 87 PRO A CA 1
ATOM 687 C C . PRO A 1 87 ? 13.531 2.277 9.227 1 93.62 87 PRO A C 1
ATOM 689 O O . PRO A 1 87 ? 13.875 1.309 9.906 1 93.62 87 PRO A O 1
ATOM 692 N N . VAL A 1 88 ? 14.023 3.457 9.398 1 92.81 88 VAL A N 1
ATOM 693 C CA . VAL A 1 88 ? 14.914 3.795 10.5 1 92.81 88 VAL A CA 1
ATOM 694 C C . VAL A 1 88 ? 14.328 4.941 11.312 1 92.81 88 VAL A C 1
ATOM 696 O O . VAL A 1 88 ? 14 6 10.766 1 92.81 88 VAL A O 1
ATOM 699 N N . PHE A 1 89 ? 14.211 4.785 12.602 1 91.81 89 PHE A N 1
ATOM 700 C CA . PHE A 1 89 ? 13.688 5.801 13.508 1 91.81 89 PHE A CA 1
ATOM 701 C C . PHE A 1 89 ? 14.734 6.871 13.781 1 91.81 89 PHE A C 1
ATOM 703 O O . PHE A 1 89 ? 15.891 6.559 14.07 1 91.81 89 PHE A O 1
ATOM 710 N N . VAL A 1 90 ? 14.328 8.141 13.625 1 91.88 90 VAL A N 1
ATOM 711 C CA . VAL A 1 90 ? 15.086 9.281 14.125 1 91.88 90 VAL A CA 1
ATOM 712 C C . VAL A 1 90 ? 14.336 9.922 15.297 1 91.88 90 VAL A C 1
ATOM 714 O O . VAL A 1 90 ? 13.281 10.523 15.102 1 91.88 90 VAL A O 1
ATOM 717 N N . TYR A 1 91 ? 14.828 9.727 16.469 1 90.56 91 TYR A N 1
ATOM 718 C CA . TYR A 1 91 ? 14.172 10.148 17.688 1 90.56 91 TYR A CA 1
ATOM 719 C C . TYR A 1 91 ? 15.055 11.117 18.469 1 90.56 91 TYR A C 1
ATOM 721 O O . TYR A 1 91 ? 15.922 10.695 19.234 1 90.56 91 TYR A O 1
ATOM 729 N N . LEU A 1 92 ? 14.766 12.453 18.25 1 87.38 92 LEU A N 1
ATOM 730 C CA . LEU A 1 92 ? 15.57 13.531 18.812 1 87.38 92 LEU A CA 1
ATOM 731 C C . LEU A 1 92 ? 14.695 14.727 19.172 1 87.38 92 LEU A C 1
ATOM 733 O O . LEU A 1 92 ? 13.531 14.789 18.781 1 87.38 92 LEU A O 1
ATOM 737 N N . ASP A 1 93 ? 15.344 15.516 20.031 1 85.5 93 ASP A N 1
ATOM 738 C CA . ASP A 1 93 ? 14.742 16.844 20.141 1 85.5 93 ASP A CA 1
ATOM 739 C C . ASP A 1 93 ? 14.844 17.594 18.812 1 85.5 93 ASP A C 1
ATOM 741 O O . ASP A 1 93 ? 15.711 17.312 18 1 85.5 93 ASP A O 1
ATOM 745 N N . ASP A 1 94 ? 14.023 18.531 18.625 1 87.06 94 ASP A N 1
ATOM 746 C CA . ASP A 1 94 ? 13.883 19.203 17.328 1 87.06 94 ASP A CA 1
ATOM 747 C C . ASP A 1 94 ? 15.188 19.891 16.922 1 87.06 94 ASP A C 1
ATOM 749 O O . ASP A 1 94 ? 15.906 20.422 17.766 1 87.06 94 ASP A O 1
ATOM 753 N N . GLY A 1 95 ? 15.477 19.844 15.641 1 85.88 95 GLY A N 1
ATOM 754 C CA . GLY A 1 95 ? 16.672 20.453 15.094 1 85.88 95 GLY A CA 1
ATOM 755 C C . GLY A 1 95 ? 16.953 20.047 13.664 1 85.88 95 GLY A C 1
ATOM 756 O O . GLY A 1 95 ? 16.141 19.359 13.039 1 85.88 95 GLY A O 1
ATOM 757 N N . VAL A 1 96 ? 18.078 20.453 13.148 1 89.12 96 VAL A N 1
ATOM 758 C CA . VAL A 1 96 ? 18.453 20.266 11.75 1 89.12 96 VAL A CA 1
ATOM 759 C C . VAL A 1 96 ? 18.812 18.812 11.5 1 89.12 96 VAL A C 1
ATOM 761 O O . VAL A 1 96 ? 18.844 18.359 10.352 1 89.12 96 VAL A O 1
ATOM 764 N N . GLU A 1 97 ? 19 18.016 12.578 1 89.25 97 GLU A N 1
ATOM 765 C CA . GLU A 1 97 ? 19.375 16.609 12.477 1 89.25 97 GLU A CA 1
ATOM 766 C C . GLU A 1 97 ? 18.344 15.82 11.664 1 89.25 97 GLU A C 1
ATOM 768 O O . GLU A 1 97 ? 18.688 14.875 10.953 1 89.25 97 GLU A O 1
ATOM 773 N N . TYR A 1 98 ? 17.156 16.219 11.789 1 92.19 98 TYR A N 1
ATOM 774 C CA . TYR A 1 98 ? 16.109 15.531 11.047 1 92.19 98 TYR A CA 1
ATOM 775 C C . TYR A 1 98 ? 16.344 15.633 9.547 1 92.19 98 TYR A C 1
ATOM 777 O O . TYR A 1 98 ? 16.156 14.656 8.812 1 92.19 98 TYR A O 1
ATOM 785 N N . LEU A 1 99 ? 16.75 16.812 9.078 1 92.38 99 LEU A N 1
ATOM 786 C CA . LEU A 1 99 ? 17.078 16.969 7.668 1 92.38 99 LEU A CA 1
ATOM 787 C C . LEU A 1 99 ? 18.281 16.125 7.289 1 92.38 99 LEU A C 1
ATOM 789 O O . LEU A 1 99 ? 18.281 15.461 6.25 1 92.38 99 LEU A O 1
ATOM 793 N N . ILE A 1 100 ? 19.312 16.141 8.094 1 89.75 100 ILE A N 1
ATOM 794 C CA . ILE A 1 100 ? 20.547 15.406 7.832 1 89.75 100 ILE A CA 1
ATOM 795 C C . ILE A 1 100 ? 20.25 13.914 7.695 1 89.75 100 ILE A C 1
ATOM 797 O O . ILE A 1 100 ? 20.688 13.281 6.73 1 89.75 100 ILE A O 1
ATOM 801 N N . HIS A 1 101 ? 19.516 13.43 8.602 1 91.88 101 HIS A N 1
ATOM 802 C CA . HIS A 1 101 ? 19.234 11.992 8.602 1 91.88 101 HIS A CA 1
ATOM 803 C C . HIS A 1 101 ? 18.25 11.625 7.496 1 91.88 101 HIS A C 1
ATOM 805 O O . HIS A 1 101 ? 18.328 10.539 6.926 1 91.88 101 HIS A O 1
ATOM 811 N N . TYR A 1 102 ? 17.281 12.461 7.246 1 93.19 102 TYR A N 1
ATOM 812 C CA . TYR A 1 102 ? 16.422 12.242 6.094 1 93.19 102 TYR A CA 1
ATOM 813 C C . TYR A 1 102 ? 17.234 12.086 4.816 1 93.19 102 TYR A C 1
ATOM 815 O O . TYR A 1 102 ? 17.016 11.141 4.047 1 93.19 102 TYR A O 1
ATOM 823 N N . LEU A 1 103 ? 18.203 12.984 4.621 1 90.12 103 LEU A N 1
ATOM 824 C CA . LEU A 1 103 ? 19.047 12.969 3.43 1 90.12 103 LEU A CA 1
ATOM 825 C C . LEU A 1 103 ? 19.938 11.734 3.412 1 90.12 103 LEU A C 1
ATOM 827 O O . LEU A 1 103 ? 20.125 11.109 2.365 1 90.12 103 LEU A O 1
ATOM 831 N N . ALA A 1 104 ? 20.484 11.375 4.5 1 88.94 104 ALA A N 1
ATOM 832 C CA . ALA A 1 104 ? 21.359 10.211 4.605 1 88.94 104 ALA A CA 1
ATOM 833 C C . ALA A 1 104 ? 20.609 8.93 4.262 1 88.94 104 ALA A C 1
ATOM 835 O O . ALA A 1 104 ? 21.094 8.102 3.488 1 88.94 104 ALA A O 1
ATOM 836 N N . LEU A 1 105 ? 19.453 8.781 4.824 1 90.81 105 LEU A N 1
ATOM 837 C CA . LEU A 1 105 ? 18.656 7.57 4.648 1 90.81 105 LEU A CA 1
ATOM 838 C C . LEU A 1 105 ? 18.109 7.473 3.227 1 90.81 105 LEU A C 1
ATOM 840 O O . LEU A 1 105 ? 18.141 6.398 2.621 1 90.81 105 LEU A O 1
ATOM 844 N N . THR A 1 106 ? 17.656 8.555 2.68 1 87.88 106 THR A N 1
ATOM 845 C CA . THR A 1 106 ? 17.141 8.547 1.318 1 87.88 106 THR A CA 1
ATOM 846 C C . THR A 1 106 ? 18.234 8.211 0.317 1 87.88 106 THR A C 1
ATOM 848 O O . THR A 1 106 ? 17.984 7.582 -0.709 1 87.88 106 THR A O 1
ATOM 851 N N . HIS A 1 107 ? 19.438 8.625 0.654 1 84.38 107 HIS A N 1
ATOM 852 C CA . HIS A 1 107 ? 20.578 8.289 -0.194 1 84.38 107 HIS A CA 1
ATOM 853 C C . HIS A 1 107 ? 20.719 6.773 -0.342 1 84.38 107 HIS A C 1
ATOM 855 O O . HIS A 1 107 ? 21.141 6.289 -1.396 1 84.38 107 HIS A O 1
ATOM 861 N N . LEU A 1 108 ? 20.406 6.059 0.65 1 83.5 108 LEU A N 1
ATOM 862 C CA . LEU A 1 108 ? 20.547 4.609 0.676 1 83.5 108 LEU A CA 1
ATOM 863 C C . LEU A 1 108 ? 19.266 3.932 0.179 1 83.5 108 LEU A C 1
ATOM 865 O O . LEU A 1 108 ? 19.219 2.707 0.037 1 83.5 108 LEU A O 1
ATOM 869 N N . GLY A 1 109 ? 18.25 4.742 -0.102 1 85 109 GLY A N 1
ATOM 870 C CA . GLY A 1 109 ? 16.953 4.168 -0.421 1 85 109 GLY A CA 1
ATOM 871 C C . GLY A 1 109 ? 16.188 3.688 0.803 1 85 109 GLY A C 1
ATOM 872 O O . GLY A 1 109 ? 15.164 3.01 0.68 1 85 109 GLY A O 1
ATOM 873 N N . ALA A 1 110 ? 16.703 4.004 1.975 1 90.25 110 ALA A N 1
ATOM 874 C CA . ALA A 1 110 ? 16.016 3.674 3.223 1 90.25 110 ALA A CA 1
ATOM 875 C C . ALA A 1 110 ? 14.961 4.719 3.555 1 90.25 110 ALA A C 1
ATOM 877 O O . ALA A 1 110 ? 14.797 5.703 2.828 1 90.25 110 ALA A O 1
ATOM 878 N N . ILE A 1 111 ? 14.18 4.445 4.598 1 94.06 111 ILE A N 1
ATOM 879 C CA . ILE A 1 111 ? 13.031 5.281 4.902 1 94.06 111 ILE A CA 1
ATOM 880 C C . ILE A 1 111 ? 13.219 5.949 6.262 1 94.06 111 ILE A C 1
ATOM 882 O O . ILE A 1 111 ? 13.383 5.27 7.277 1 94.06 111 ILE A O 1
ATOM 886 N N . GLY A 1 112 ? 13.211 7.25 6.281 1 94.75 112 GLY A N 1
ATOM 887 C CA . GLY A 1 112 ? 13.25 7.961 7.551 1 94.75 112 GLY A CA 1
ATOM 888 C C . GLY A 1 112 ? 11.906 7.992 8.258 1 94.75 112 GLY A C 1
ATOM 889 O O . GLY A 1 112 ? 10.898 8.414 7.672 1 94.75 112 GLY A O 1
ATOM 890 N N . VAL A 1 113 ? 11.898 7.5 9.469 1 94.94 113 VAL A N 1
ATOM 891 C CA . VAL A 1 113 ? 10.766 7.656 10.375 1 94.94 113 VAL A CA 1
ATOM 892 C C . VAL A 1 113 ? 11.07 8.742 11.406 1 94.94 113 VAL A C 1
ATOM 894 O O . VAL A 1 113 ? 11.484 8.453 12.523 1 94.94 113 VAL A O 1
ATOM 897 N N . LEU A 1 114 ? 10.781 9.969 10.984 1 93.06 114 LEU A N 1
ATOM 898 C CA . LEU A 1 114 ? 11.164 11.117 11.797 1 93.06 114 LEU A CA 1
ATOM 899 C C . LEU A 1 114 ? 10.203 11.289 12.969 1 93.06 114 LEU A C 1
ATOM 901 O O . LEU A 1 114 ? 9.039 11.648 12.781 1 93.06 114 LEU A O 1
ATOM 905 N N . THR A 1 115 ? 10.727 11.062 14.141 1 90.81 115 THR A N 1
ATOM 906 C CA . THR A 1 115 ? 9.898 11.016 15.336 1 90.81 115 THR A CA 1
ATOM 907 C C . THR A 1 115 ? 10.398 12.016 16.375 1 90.81 115 THR A C 1
ATOM 909 O O . THR A 1 115 ? 11.5 11.867 16.906 1 90.81 115 THR A O 1
ATOM 912 N N . ASN A 1 116 ? 9.484 12.938 16.656 1 89.44 116 ASN A N 1
ATOM 913 C CA . ASN A 1 116 ? 9.852 14 17.594 1 89.44 116 ASN A CA 1
ATOM 914 C C . ASN A 1 116 ? 10.141 13.445 18.984 1 89.44 116 ASN A C 1
ATOM 916 O O . ASN A 1 116 ? 9.414 12.578 19.469 1 89.44 116 ASN A O 1
ATOM 920 N N . GLY A 1 117 ? 11.141 13.969 19.641 1 86.62 117 GLY A N 1
ATOM 921 C CA . GLY A 1 117 ? 11.547 13.547 20.969 1 86.62 117 GLY A CA 1
ATOM 922 C C . GLY A 1 117 ? 10.492 13.789 22.031 1 86.62 117 GLY A C 1
ATOM 923 O O . GLY A 1 117 ? 10.562 13.227 23.125 1 86.62 117 GLY A O 1
ATOM 924 N N . ASN A 1 118 ? 9.484 14.547 21.703 1 84.62 118 ASN A N 1
ATOM 925 C CA . ASN A 1 118 ? 8.391 14.812 22.625 1 84.62 118 ASN A CA 1
ATOM 926 C C . ASN A 1 118 ? 7.391 13.664 22.656 1 84.62 118 ASN A C 1
ATOM 928 O O . ASN A 1 118 ? 6.539 13.602 23.547 1 84.62 118 ASN A O 1
ATOM 932 N N . MET A 1 119 ? 7.465 12.781 21.719 1 86.06 119 MET A N 1
ATOM 933 C CA . MET A 1 119 ? 6.613 11.602 21.781 1 86.06 119 MET A CA 1
ATOM 934 C C . MET A 1 119 ? 7.039 10.688 22.938 1 86.06 119 MET A C 1
ATOM 936 O O . MET A 1 119 ? 8.211 10.32 23.031 1 86.06 119 MET A O 1
ATOM 940 N N . GLU A 1 120 ? 6.055 10.312 23.75 1 84.81 120 GLU A N 1
ATOM 941 C CA . GLU A 1 120 ? 6.352 9.445 24.875 1 84.81 120 GLU A CA 1
ATOM 942 C C . GLU A 1 120 ? 7.023 8.148 24.422 1 84.81 120 GLU A C 1
ATOM 944 O O . GLU A 1 120 ? 6.586 7.531 23.453 1 84.81 120 GLU A O 1
ATOM 949 N N . PRO A 1 121 ? 8.039 7.75 25.141 1 83.88 121 PRO A N 1
ATOM 950 C CA . PRO A 1 121 ? 8.797 6.566 24.734 1 83.88 121 PRO A CA 1
ATOM 951 C C . PRO A 1 121 ? 7.918 5.332 24.562 1 83.88 121 PRO A C 1
ATOM 953 O O . PRO A 1 121 ? 8.148 4.527 23.656 1 83.88 121 PRO A O 1
ATOM 956 N N . ARG A 1 122 ? 6.945 5.191 25.406 1 82.94 122 ARG A N 1
ATOM 957 C CA . ARG A 1 122 ? 6.066 4.031 25.312 1 82.94 122 ARG A CA 1
ATOM 958 C C . ARG A 1 122 ? 5.297 4.043 24 1 82.94 122 ARG A C 1
ATOM 960 O O . ARG A 1 122 ? 5.145 3.004 23.344 1 82.94 122 ARG A O 1
ATOM 967 N N . ILE A 1 123 ? 4.828 5.184 23.625 1 84.31 123 ILE A N 1
ATOM 968 C CA . ILE A 1 123 ? 4.098 5.34 22.375 1 84.31 123 ILE A CA 1
ATOM 969 C C . ILE A 1 123 ? 5.051 5.141 21.188 1 84.31 123 ILE A C 1
ATOM 971 O O . ILE A 1 123 ? 4.711 4.461 20.219 1 84.31 123 ILE A O 1
ATOM 975 N N . ALA A 1 124 ? 6.258 5.668 21.344 1 86.25 124 ALA A N 1
ATOM 976 C CA . ALA A 1 124 ? 7.27 5.531 20.297 1 86.25 124 ALA A CA 1
ATOM 977 C C . ALA A 1 124 ? 7.633 4.066 20.078 1 86.25 124 ALA A C 1
ATOM 979 O O . ALA A 1 124 ? 7.816 3.631 18.938 1 86.25 124 ALA A O 1
ATOM 980 N N . ALA A 1 125 ? 7.68 3.34 21.141 1 83.31 125 ALA A N 1
ATOM 981 C CA . ALA A 1 125 ? 8.023 1.922 21.062 1 83.31 125 ALA A CA 1
ATOM 982 C C . ALA A 1 125 ? 6.949 1.14 20.312 1 83.31 125 ALA A C 1
ATOM 984 O O . ALA A 1 125 ? 7.262 0.304 19.453 1 83.31 125 ALA A O 1
ATOM 985 N N . VAL A 1 126 ? 5.766 1.442 20.641 1 83.19 126 VAL A N 1
ATOM 986 C CA . VAL A 1 126 ? 4.645 0.784 19.984 1 83.19 126 VAL A CA 1
ATOM 987 C C . VAL A 1 126 ? 4.652 1.128 18.484 1 83.19 126 VAL A C 1
ATOM 989 O O . VAL A 1 126 ? 4.457 0.254 17.641 1 83.19 126 VAL A O 1
ATOM 992 N N . HIS A 1 127 ? 4.875 2.322 18.203 1 87.31 127 HIS A N 1
ATOM 993 C CA . HIS A 1 127 ? 4.914 2.787 16.828 1 87.31 127 HIS A CA 1
ATOM 994 C C . HIS A 1 127 ? 6.066 2.139 16.062 1 87.31 127 HIS A C 1
ATOM 996 O O . HIS A 1 127 ? 5.891 1.706 14.922 1 87.31 127 HIS A O 1
ATOM 1002 N N . ALA A 1 128 ? 7.199 2.039 16.672 1 87 128 ALA A N 1
ATOM 1003 C CA . ALA A 1 128 ? 8.375 1.424 16.062 1 87 128 ALA A CA 1
ATOM 1004 C C . ALA A 1 128 ? 8.117 -0.043 15.734 1 87 128 ALA A C 1
ATOM 1006 O O . ALA A 1 128 ? 8.539 -0.53 14.68 1 87 128 ALA A O 1
ATOM 1007 N N . ARG A 1 129 ? 7.445 -0.677 16.594 1 84.31 129 ARG A N 1
ATOM 1008 C CA . ARG A 1 129 ? 7.109 -2.08 16.375 1 84.31 129 ARG A CA 1
ATOM 1009 C C . ARG A 1 129 ? 6.137 -2.236 15.211 1 84.31 129 ARG A C 1
ATOM 1011 O O . ARG A 1 129 ? 6.301 -3.125 14.367 1 84.31 129 ARG A O 1
ATOM 1018 N N . ASN A 1 130 ? 5.215 -1.41 15.219 1 84.56 130 ASN A N 1
ATOM 1019 C CA . ASN A 1 130 ? 4.23 -1.442 14.148 1 84.56 130 ASN A CA 1
ATOM 1020 C C . ASN A 1 130 ? 4.879 -1.206 12.781 1 84.56 130 ASN A C 1
ATOM 1022 O O . ASN A 1 130 ? 4.535 -1.872 11.805 1 84.56 130 ASN A O 1
ATOM 1026 N N . VAL A 1 131 ? 5.805 -0.323 12.766 1 90.06 131 VAL A N 1
ATOM 1027 C CA . VAL A 1 131 ? 6.48 0.02 11.516 1 90.06 131 VAL A CA 1
ATOM 1028 C C . VAL A 1 131 ? 7.512 -1.056 11.18 1 90.06 131 VAL A C 1
ATOM 1030 O O . VAL A 1 131 ? 7.781 -1.313 10 1 90.06 131 VAL A O 1
ATOM 1033 N N . GLY A 1 132 ? 8.031 -1.743 12.188 1 87.88 132 GLY A N 1
ATOM 1034 C CA . GLY A 1 132 ? 9.117 -2.684 11.969 1 87.88 132 GLY A CA 1
ATOM 1035 C C . GLY A 1 132 ? 10.43 -2.01 11.617 1 87.88 132 GLY A C 1
ATOM 1036 O O . GLY A 1 132 ? 11.04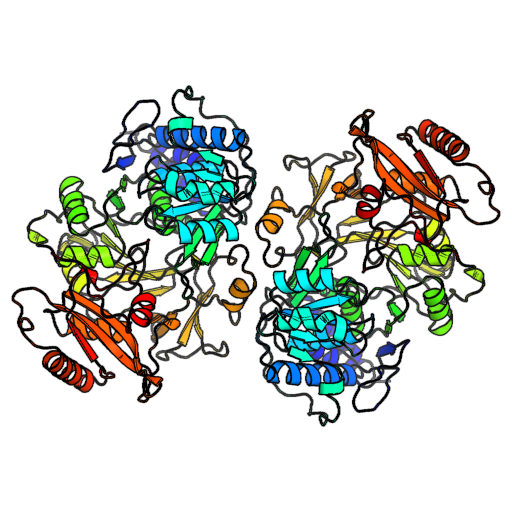7 -2.336 10.602 1 87.88 132 GLY A O 1
ATOM 1037 N N . VAL A 1 133 ? 10.922 -1.119 12.453 1 89.5 133 VAL A N 1
ATOM 1038 C CA . VAL A 1 133 ? 12.102 -0.316 12.156 1 89.5 133 VAL A CA 1
ATOM 1039 C C . VAL A 1 133 ? 13.359 -1.185 12.25 1 89.5 133 VAL A C 1
ATOM 1041 O O . VAL A 1 133 ? 13.438 -2.074 13.102 1 89.5 133 VAL A O 1
ATOM 1044 N N . ALA A 1 134 ? 14.305 -0.899 11.422 1 87.38 134 ALA A N 1
ATOM 1045 C CA . ALA A 1 134 ? 15.578 -1.615 11.391 1 87.38 134 ALA A CA 1
ATOM 1046 C C . ALA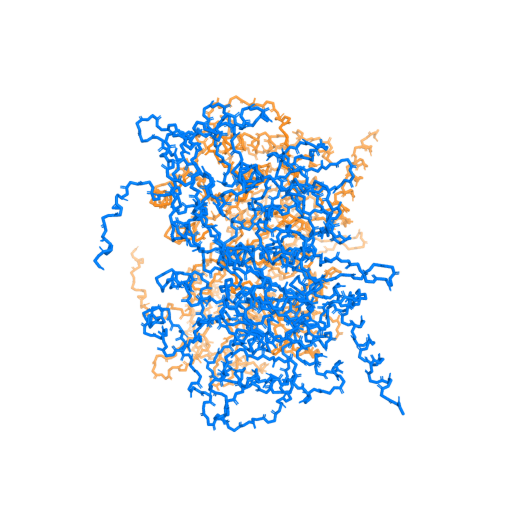 A 1 134 ? 16.516 -1.125 12.5 1 87.38 134 ALA A C 1
ATOM 1048 O O . ALA A 1 134 ? 17.406 -1.85 12.938 1 87.38 134 ALA A O 1
ATOM 1049 N N . GLY A 1 135 ? 16.312 0.089 12.938 1 88 135 GLY A N 1
ATOM 1050 C CA . GLY A 1 135 ? 17.141 0.709 13.961 1 88 135 GLY A CA 1
ATOM 1051 C C . GLY A 1 135 ? 16.688 2.111 14.328 1 88 135 GLY A C 1
ATOM 1052 O O . GLY A 1 135 ? 15.695 2.604 13.797 1 88 135 GLY A O 1
ATOM 1053 N N . VAL A 1 136 ? 17.453 2.707 15.352 1 88.69 136 VAL A N 1
ATOM 1054 C CA . VAL A 1 136 ? 17.078 4.027 15.852 1 88.69 136 VAL A CA 1
ATOM 1055 C C . VAL A 1 136 ? 18.312 4.906 15.961 1 88.69 136 VAL A C 1
ATOM 1057 O O . VAL A 1 136 ? 19.359 4.469 16.469 1 88.69 136 VAL A O 1
ATOM 1060 N N . PHE A 1 137 ? 18.156 6.082 15.375 1 88.5 137 PHE A N 1
ATOM 1061 C CA . PHE A 1 137 ? 19.094 7.148 15.711 1 88.5 137 PHE A CA 1
ATOM 1062 C C . PHE A 1 137 ? 18.531 8.031 16.828 1 88.5 137 PHE A C 1
ATOM 1064 O O . PHE A 1 137 ? 17.391 8.484 16.75 1 88.5 137 PHE A O 1
ATOM 1071 N N . THR A 1 138 ? 19.328 8.172 17.828 1 88.69 138 THR A N 1
ATOM 1072 C CA . THR A 1 138 ? 18.922 9.016 18.953 1 88.69 138 THR A CA 1
ATOM 1073 C C . THR A 1 138 ? 20.125 9.633 19.641 1 88.69 138 THR A C 1
ATOM 1075 O O . THR A 1 138 ? 21.25 9.586 19.109 1 88.69 138 THR A O 1
ATOM 1078 N N . ASP A 1 139 ? 19.891 10.438 20.562 1 81.12 139 ASP A N 1
ATOM 1079 C CA . ASP A 1 139 ? 21 11.031 21.312 1 81.12 139 ASP A CA 1
ATOM 1080 C C . ASP A 1 139 ? 21 10.539 22.766 1 81.12 139 ASP A C 1
ATOM 1082 O O . ASP A 1 139 ? 20.234 9.648 23.125 1 81.12 139 ASP A O 1
ATOM 1086 N N . ALA A 1 140 ? 21.938 11.039 23.516 1 76.25 140 ALA A N 1
ATOM 1087 C CA . ALA A 1 140 ? 22.188 10.562 24.875 1 76.25 140 ALA A CA 1
ATOM 1088 C C . ALA A 1 140 ? 21 10.859 25.781 1 76.25 140 ALA A C 1
ATOM 1090 O O . ALA A 1 140 ? 20.719 10.109 26.719 1 76.25 140 ALA A O 1
ATOM 1091 N N . SER A 1 141 ? 20.266 11.875 25.453 1 79.25 141 SER A N 1
ATOM 1092 C CA . SER A 1 141 ? 19.156 12.289 26.312 1 79.25 141 SER A CA 1
ATOM 1093 C C . SER A 1 141 ? 17.984 11.32 26.188 1 79.25 141 SER A C 1
ATOM 1095 O O . SER A 1 141 ? 17.172 11.203 27.125 1 79.25 141 SER A O 1
ATOM 1097 N N . HIS A 1 142 ? 17.906 10.57 25.094 1 85.62 142 HIS A N 1
ATOM 1098 C CA . HIS A 1 142 ? 16.734 9.75 24.844 1 85.62 142 HIS A CA 1
ATOM 1099 C C . HIS A 1 142 ? 17.094 8.266 24.812 1 85.62 142 HIS A C 1
ATOM 1101 O O . HIS A 1 142 ? 16.203 7.41 24.812 1 85.62 142 HIS A O 1
ATOM 1107 N N . ILE A 1 143 ? 18.281 7.941 24.828 1 78.88 143 ILE A N 1
ATOM 1108 C CA . ILE A 1 143 ? 18.75 6.586 24.562 1 78.88 143 ILE A CA 1
ATOM 1109 C C . ILE A 1 143 ? 18.203 5.641 25.625 1 78.88 143 ILE A C 1
ATOM 1111 O O . ILE A 1 143 ? 17.844 4.5 25.328 1 78.88 143 ILE A O 1
ATOM 1115 N N . GLN A 1 144 ? 18.188 6.051 26.781 1 78.06 144 GLN A N 1
ATOM 1116 C CA . GLN A 1 144 ? 17.766 5.18 27.875 1 78.06 144 GLN A CA 1
ATOM 1117 C C . GLN A 1 144 ? 16.281 4.816 27.75 1 78.06 144 GLN A C 1
ATOM 1119 O O . GLN A 1 144 ? 15.898 3.674 28.016 1 78.06 144 GLN A O 1
ATOM 1124 N N . ALA A 1 145 ? 15.562 5.754 27.344 1 77.25 145 ALA A N 1
ATOM 1125 C CA . ALA A 1 145 ? 14.117 5.539 27.219 1 77.25 145 ALA A CA 1
ATOM 1126 C C . ALA A 1 145 ? 13.797 4.602 26.062 1 77.25 145 ALA A C 1
ATOM 1128 O O . ALA A 1 145 ? 12.766 3.926 26.078 1 77.25 145 ALA A O 1
ATOM 1129 N N . LEU A 1 146 ? 14.68 4.52 25.141 1 78.25 146 LEU A N 1
ATOM 1130 C CA . LEU A 1 146 ? 14.383 3.771 23.922 1 78.25 146 LEU A CA 1
ATOM 1131 C C . LEU A 1 146 ? 15.023 2.389 23.953 1 78.25 146 LEU A C 1
ATOM 1133 O O . LEU A 1 146 ? 14.711 1.53 23.125 1 78.25 146 LEU A O 1
ATOM 1137 N N . ARG A 1 147 ? 15.898 2.135 24.859 1 74 147 ARG A N 1
ATOM 1138 C CA . ARG A 1 147 ? 16.641 0.88 24.938 1 74 147 ARG A CA 1
ATOM 1139 C C . ARG A 1 147 ? 15.695 -0.315 24.953 1 74 147 ARG A C 1
ATOM 1141 O O . ARG A 1 147 ? 15.914 -1.301 24.25 1 74 147 ARG A O 1
ATOM 1148 N N . PRO A 1 148 ? 14.633 -0.24 25.734 1 69.62 148 PRO A N 1
ATOM 1149 C CA . PRO A 1 148 ? 13.734 -1.396 25.734 1 69.62 148 PRO A CA 1
ATOM 1150 C C . PRO A 1 148 ? 13.102 -1.649 24.359 1 69.62 148 PRO A C 1
ATOM 1152 O O . PRO A 1 148 ? 12.812 -2.797 24.016 1 69.62 148 PRO A O 1
ATOM 1155 N N . LEU A 1 149 ? 12.891 -0.691 23.672 1 65.25 149 LEU A N 1
ATOM 1156 C CA . LEU A 1 149 ? 12.289 -0.788 22.344 1 65.25 149 LEU A CA 1
ATOM 1157 C C . LEU A 1 149 ? 13.203 -1.547 21.391 1 65.25 149 LEU A C 1
ATOM 1159 O O . LEU A 1 149 ? 12.734 -2.359 20.594 1 65.25 149 LEU A O 1
ATOM 1163 N N . VAL A 1 150 ? 14.484 -1.217 21.531 1 62.41 150 VAL A N 1
ATOM 1164 C CA . VAL A 1 150 ? 15.469 -1.779 20.609 1 62.41 150 VAL A CA 1
ATOM 1165 C C . VAL A 1 150 ? 15.719 -3.244 20.969 1 62.41 150 VAL A C 1
ATOM 1167 O O . VAL A 1 150 ? 15.945 -4.07 20.078 1 62.41 150 VAL A O 1
ATOM 1170 N N . GLN A 1 151 ? 15.648 -3.484 22.172 1 61.16 151 GLN A N 1
ATOM 1171 C CA . GLN A 1 151 ? 15.914 -4.852 22.594 1 61.16 151 GLN A CA 1
ATOM 1172 C C . GLN A 1 151 ? 14.797 -5.793 22.156 1 61.16 151 GLN A C 1
ATOM 1174 O O . GLN A 1 151 ? 15.039 -6.969 21.875 1 61.16 151 GLN A O 1
ATOM 1179 N N . GLU A 1 152 ? 13.68 -5.281 22.234 1 58.75 152 GLU A N 1
ATOM 1180 C CA . GLU A 1 152 ? 12.547 -6.125 21.844 1 58.75 152 GLU A CA 1
ATOM 1181 C C . GLU A 1 152 ? 12.438 -6.234 20.328 1 58.75 152 GLU A C 1
ATOM 1183 O O . GLU A 1 152 ? 11.875 -7.199 19.812 1 58.75 152 GLU A O 1
ATOM 1188 N N . SER A 1 153 ? 12.789 -5.164 19.828 1 53.59 153 SER A N 1
ATOM 1189 C CA . SER A 1 153 ? 12.742 -5.223 18.375 1 53.59 153 SER A CA 1
ATOM 1190 C C . SER A 1 153 ? 13.992 -5.871 17.797 1 53.59 153 SER A C 1
ATOM 1192 O O . SER A 1 153 ? 15.078 -5.766 18.375 1 53.59 153 SER A O 1
ATOM 1194 N N . VAL A 1 154 ? 14 -7.031 17.344 1 47.44 154 VAL A N 1
ATOM 1195 C CA . VAL A 1 154 ? 15.086 -7.898 16.906 1 47.44 154 VAL A CA 1
ATOM 1196 C C . VAL A 1 154 ? 16.281 -7.055 16.469 1 47.44 154 VAL A C 1
ATOM 1198 O O . VAL A 1 154 ? 17.438 -7.395 16.766 1 47.44 154 VAL A O 1
ATOM 1201 N N . THR A 1 155 ? 16.328 -6.332 15.344 1 51.72 155 THR A N 1
ATOM 1202 C CA . THR A 1 155 ? 17.5 -5.926 14.57 1 51.72 155 THR A CA 1
ATOM 1203 C C . THR A 1 155 ? 17.859 -4.473 14.859 1 51.72 155 THR A C 1
ATOM 1205 O O . THR A 1 155 ? 18.656 -3.867 14.133 1 51.72 155 THR A O 1
ATOM 1208 N N . GLY A 1 156 ? 17.469 -3.951 15.953 1 60.62 156 GLY A N 1
ATOM 1209 C CA . GLY A 1 156 ? 17.547 -2.502 15.859 1 60.62 156 GLY A CA 1
ATOM 1210 C C . GLY A 1 156 ? 18.828 -1.933 16.438 1 60.62 156 GLY A C 1
ATOM 1211 O O . GLY A 1 156 ? 19.312 -2.395 17.469 1 60.62 156 GLY A O 1
ATOM 1212 N N . PHE A 1 157 ? 19.812 -1.348 15.625 1 63.56 157 PHE A N 1
ATOM 1213 C CA . PHE A 1 157 ? 20.938 -0.547 16.062 1 63.56 157 PHE A CA 1
ATOM 1214 C C . PHE A 1 157 ? 20.469 0.761 16.688 1 63.56 157 PHE A C 1
ATOM 1216 O O . PHE A 1 157 ? 19.359 1.206 16.438 1 63.56 157 PHE A O 1
ATOM 1223 N N . ILE A 1 158 ? 21.188 1.096 17.766 1 72.19 158 ILE A N 1
ATOM 1224 C CA . ILE A 1 158 ? 21.078 2.461 18.266 1 72.19 158 ILE A CA 1
ATOM 1225 C C . ILE A 1 158 ? 22.328 3.25 17.875 1 72.19 158 ILE A C 1
ATOM 1227 O O . ILE A 1 158 ? 23.453 2.799 18.125 1 72.19 158 ILE A O 1
ATOM 1231 N N . VAL A 1 159 ? 22.172 4.246 17.031 1 70.06 159 VAL A N 1
ATOM 1232 C CA . VAL A 1 159 ? 23.266 5.117 16.625 1 70.06 159 VAL A CA 1
ATOM 1233 C C . VAL A 1 159 ? 23.109 6.488 17.281 1 70.06 159 VAL A C 1
ATOM 1235 O O . VAL A 1 159 ? 21.984 6.973 17.469 1 70.06 159 VAL A O 1
ATOM 1238 N N . THR A 1 160 ? 24.188 6.941 17.797 1 71.88 160 THR A N 1
ATOM 1239 C CA . THR A 1 160 ? 24.266 8.312 18.297 1 71.88 160 THR A CA 1
ATOM 1240 C C . THR A 1 160 ? 25.328 9.102 17.547 1 71.88 160 THR A C 1
ATOM 1242 O O . THR A 1 160 ? 26.016 8.562 16.688 1 71.88 160 THR A O 1
ATOM 1245 N N . GLU A 1 161 ? 25.344 10.352 17.734 1 69.38 161 GLU A N 1
ATOM 1246 C CA . GLU A 1 161 ? 26.359 11.211 17.141 1 69.38 161 GLU A CA 1
ATOM 1247 C C . GLU A 1 161 ? 27.766 10.719 17.484 1 69.38 161 GLU A C 1
ATOM 1249 O O . GLU A 1 161 ? 28.703 10.945 16.719 1 69.38 161 GLU A O 1
ATOM 1254 N N . ALA A 1 162 ? 27.859 10.031 18.531 1 66.75 162 ALA A N 1
ATOM 1255 C CA . ALA A 1 162 ? 29.156 9.531 18.969 1 66.75 162 ALA A CA 1
ATOM 1256 C C . ALA A 1 162 ? 29.719 8.508 17.984 1 66.75 162 ALA A C 1
ATOM 1258 O O . ALA A 1 162 ? 30.938 8.344 17.875 1 66.75 162 ALA A O 1
ATOM 1259 N N . ASP A 1 163 ? 28.906 7.922 17.266 1 69.38 163 ASP A N 1
ATOM 1260 C CA . ASP A 1 163 ? 29.297 6.824 16.391 1 69.38 163 ASP A CA 1
ATOM 1261 C C . ASP A 1 163 ? 30.016 7.352 15.148 1 69.38 163 ASP A C 1
ATOM 1263 O O . ASP A 1 163 ? 30.688 6.594 14.445 1 69.38 163 ASP A O 1
ATOM 1267 N N . ILE A 1 164 ? 29.891 8.648 14.867 1 69.88 164 ILE A N 1
ATOM 1268 C CA . ILE A 1 164 ? 30.562 9.195 13.703 1 69.88 164 ILE A CA 1
ATOM 1269 C C . ILE A 1 164 ? 31.75 10.055 14.148 1 69.88 164 ILE A C 1
ATOM 1271 O O . ILE A 1 164 ? 32.438 10.664 13.32 1 69.88 164 ILE A O 1
ATOM 1275 N N . ARG A 1 165 ? 31.891 10.055 15.492 1 66.88 165 ARG A N 1
ATOM 1276 C CA . ARG A 1 165 ? 33 10.836 16 1 66.88 165 ARG A CA 1
ATOM 1277 C C . ARG A 1 165 ? 34.344 10.25 15.562 1 66.88 165 ARG A C 1
ATOM 1279 O O . ARG A 1 165 ? 34.562 9.047 15.688 1 66.88 165 ARG A O 1
ATOM 1286 N N . GLY A 1 166 ? 35.156 11.031 14.953 1 63.72 166 GLY A N 1
ATOM 1287 C CA . GLY A 1 166 ? 36.5 10.609 14.562 1 63.72 166 GLY A CA 1
ATOM 1288 C C . GLY A 1 166 ? 36.562 10.078 13.148 1 63.72 166 GLY A C 1
ATOM 1289 O O . GLY A 1 166 ? 37.656 9.719 12.664 1 63.72 166 GLY A O 1
ATOM 1290 N N . THR A 1 167 ? 35.406 9.805 12.562 1 62.91 167 THR A N 1
ATOM 1291 C CA . THR A 1 167 ? 35.406 9.297 11.195 1 62.91 167 THR A CA 1
ATOM 1292 C C . THR A 1 167 ? 35.938 10.367 10.234 1 62.91 167 THR A C 1
ATOM 1294 O O . THR A 1 167 ? 35.562 11.539 10.344 1 62.91 167 THR A O 1
ATOM 1297 N N . GLN A 1 168 ? 37.125 10.172 9.656 1 55.84 168 GLN A N 1
ATOM 1298 C CA . GLN A 1 168 ? 37.719 11.07 8.68 1 55.84 168 GLN A CA 1
ATOM 1299 C C . GLN A 1 168 ? 36.781 11.344 7.516 1 55.84 168 GLN A C 1
ATOM 1301 O O . GLN A 1 168 ? 36.062 10.445 7.086 1 55.84 168 GLN A O 1
ATOM 1306 N N . GLU A 1 169 ? 36.469 12.625 7.297 1 56.5 169 GLU A N 1
ATOM 1307 C CA . GLU A 1 169 ? 35.656 13.141 6.219 1 56.5 169 GLU A CA 1
ATOM 1308 C C . GLU A 1 169 ? 35.906 12.406 4.906 1 56.5 169 GLU A C 1
ATOM 1310 O O . GLU A 1 169 ? 37.062 12.383 4.434 1 56.5 169 GLU A O 1
ATOM 1315 N N . ALA A 1 170 ? 35.25 11.367 4.625 1 51.16 170 ALA A N 1
ATOM 1316 C CA . ALA A 1 170 ? 35.406 10.773 3.301 1 51.16 170 ALA A CA 1
ATOM 1317 C C . ALA A 1 170 ? 35 11.75 2.207 1 51.16 170 ALA A C 1
ATOM 1319 O O . ALA A 1 170 ? 34.156 12.641 2.445 1 51.16 170 ALA A O 1
ATOM 1320 N N . SER A 1 171 ? 35.875 11.961 1.219 1 53.91 171 SER A N 1
ATOM 1321 C CA . SER A 1 171 ? 35.469 12.586 -0.038 1 53.91 171 SER A CA 1
ATOM 1322 C C . SER A 1 171 ? 34.031 12.25 -0.384 1 53.91 171 SER A C 1
ATOM 1324 O O . SER A 1 171 ? 33.5 11.227 0.062 1 53.91 171 SER A O 1
ATOM 1326 N N . LEU A 1 172 ? 33.25 13.281 -0.734 1 54.5 172 LEU A N 1
ATOM 1327 C CA . LEU A 1 172 ? 31.906 13.016 -1.233 1 54.5 172 LEU A CA 1
ATOM 1328 C C . LEU A 1 172 ? 31.875 11.727 -2.043 1 54.5 172 LEU A C 1
ATOM 1330 O O . LEU A 1 172 ? 32.625 11.57 -3.008 1 54.5 172 LEU A O 1
ATOM 1334 N N . PRO A 1 173 ? 31.484 10.609 -1.436 1 53.03 173 PRO A N 1
ATOM 1335 C CA . PRO A 1 173 ? 31.547 9.328 -2.143 1 53.03 173 PRO A CA 1
ATOM 1336 C C . PRO A 1 173 ? 30.828 9.359 -3.49 1 53.03 173 PRO A C 1
ATOM 1338 O O . PRO A 1 173 ? 29.875 10.117 -3.66 1 53.03 173 PRO A O 1
ATOM 1341 N N . THR A 1 174 ? 31.578 8.875 -4.496 1 51.44 174 THR A N 1
ATOM 1342 C CA . THR A 1 174 ? 31.047 8.508 -5.805 1 51.44 174 THR A CA 1
ATOM 1343 C C . THR A 1 174 ? 30.078 7.34 -5.68 1 51.44 174 THR A C 1
ATOM 1345 O O . THR A 1 174 ? 29.812 6.641 -6.66 1 51.44 174 THR A O 1
ATOM 1348 N N . TYR A 1 175 ? 29.641 7.105 -4.543 1 51.41 175 TYR A N 1
ATOM 1349 C CA . TYR A 1 175 ? 28.875 5.867 -4.461 1 51.41 175 TYR A CA 1
ATOM 1350 C C . TYR A 1 175 ? 27.703 5.887 -5.434 1 51.41 175 TYR A C 1
ATOM 1352 O O . TYR A 1 175 ? 27.188 6.957 -5.781 1 51.41 175 TYR A O 1
ATOM 1360 N N . ARG A 1 176 ? 27.594 4.695 -5.961 1 55.91 176 ARG A N 1
ATOM 1361 C CA . ARG A 1 176 ? 26.469 4.426 -6.855 1 55.91 176 ARG A CA 1
ATOM 1362 C C . ARG A 1 176 ? 25.141 4.703 -6.164 1 55.91 176 ARG A C 1
ATOM 1364 O O . ARG A 1 176 ? 24.828 4.094 -5.141 1 55.91 176 ARG A O 1
ATOM 1371 N N . ARG A 1 177 ? 24.531 5.641 -6.473 1 59.94 177 ARG A N 1
ATOM 1372 C CA . ARG A 1 177 ? 23.219 6.09 -6.008 1 59.94 177 ARG A CA 1
ATOM 1373 C C . ARG A 1 177 ? 22.141 5.066 -6.34 1 59.94 177 ARG A C 1
ATOM 1375 O O . ARG A 1 177 ? 22.203 4.398 -7.375 1 59.94 177 ARG A O 1
ATOM 1382 N N . HIS A 1 178 ? 21.375 4.758 -5.285 1 62.72 178 HIS A N 1
ATOM 1383 C CA . HIS A 1 178 ? 20.172 3.975 -5.551 1 62.72 178 HIS A CA 1
ATOM 1384 C C . HIS A 1 178 ? 19.391 4.543 -6.727 1 62.72 178 HIS A C 1
ATOM 1386 O O . HIS A 1 178 ? 19.234 5.762 -6.844 1 62.72 178 HIS A O 1
ATOM 1392 N N . GLU A 1 179 ? 19.188 3.684 -7.621 1 69.5 179 GLU A N 1
ATOM 1393 C CA . GLU A 1 179 ? 18.281 4.109 -8.688 1 69.5 179 GLU A CA 1
ATOM 1394 C C . GLU A 1 179 ? 16.828 4.117 -8.203 1 69.5 179 GLU A C 1
ATOM 1396 O O . GLU A 1 179 ? 16.234 3.062 -7.973 1 69.5 179 GLU A O 1
ATOM 1401 N N . PHE A 1 180 ? 16.359 5.305 -7.945 1 71.06 180 PHE A N 1
ATOM 1402 C CA . PHE A 1 180 ? 15.031 5.496 -7.363 1 71.06 180 PHE A CA 1
ATOM 1403 C C . PHE A 1 180 ? 13.961 5.449 -8.445 1 71.06 180 PHE A C 1
ATOM 1405 O O . PHE A 1 180 ? 14.188 5.883 -9.57 1 71.06 180 PHE A O 1
ATOM 1412 N N . SER A 1 181 ? 12.914 4.824 -8.008 1 74.06 181 SER A N 1
ATOM 1413 C CA . SER A 1 181 ? 11.68 5.016 -8.766 1 74.06 181 SER A CA 1
ATOM 1414 C C . SER A 1 181 ? 10.82 6.121 -8.148 1 74.06 181 SER A C 1
ATOM 1416 O O . SER A 1 181 ? 11.016 6.492 -6.992 1 74.06 181 SER A O 1
ATOM 1418 N N . ALA A 1 182 ? 9.93 6.695 -8.906 1 77.25 182 ALA A N 1
ATOM 1419 C CA . ALA A 1 182 ? 9 7.715 -8.445 1 77.25 182 ALA A CA 1
ATOM 1420 C C . ALA A 1 182 ? 8.148 7.199 -7.285 1 77.25 182 ALA A C 1
ATOM 1422 O O . ALA A 1 182 ? 7.723 7.973 -6.426 1 77.25 182 ALA A O 1
ATOM 1423 N N . ASP A 1 183 ? 8.039 5.891 -7.148 1 81.94 183 ASP A N 1
ATOM 1424 C CA . ASP A 1 183 ? 7.105 5.305 -6.195 1 81.94 183 ASP A CA 1
ATOM 1425 C C . ASP A 1 183 ? 7.836 4.789 -4.953 1 81.94 183 ASP A C 1
ATOM 1427 O O . ASP A 1 183 ? 7.211 4.246 -4.043 1 81.94 183 ASP A O 1
ATOM 1431 N N . ASP A 1 184 ? 9.133 5.008 -4.875 1 87.31 184 ASP A N 1
ATOM 1432 C CA . ASP A 1 184 ? 9.883 4.535 -3.715 1 87.31 184 ASP A CA 1
ATOM 1433 C C . ASP A 1 184 ? 9.523 5.332 -2.465 1 87.31 184 ASP A C 1
ATOM 1435 O O . ASP A 1 184 ? 9.359 6.555 -2.525 1 87.31 184 ASP A O 1
ATOM 1439 N N . PRO A 1 185 ? 9.359 4.621 -1.369 1 90.94 185 PRO A N 1
ATOM 1440 C CA . PRO A 1 185 ? 9.109 5.324 -0.108 1 90.94 185 PRO A CA 1
ATOM 1441 C C . PRO A 1 185 ? 10.32 6.117 0.376 1 90.94 185 PRO A C 1
ATOM 1443 O O . PRO A 1 185 ? 11.461 5.656 0.245 1 90.94 185 PRO A O 1
ATOM 1446 N N . ILE A 1 186 ? 10.078 7.324 0.901 1 89.75 186 ILE A N 1
ATOM 1447 C CA . ILE A 1 186 ? 11.219 8.133 1.314 1 89.75 186 ILE A CA 1
ATOM 1448 C C . ILE A 1 186 ? 11.047 8.57 2.768 1 89.75 186 ILE A C 1
ATOM 1450 O O . ILE A 1 186 ? 12.008 9 3.414 1 89.75 186 ILE A O 1
ATOM 1454 N N . MET A 1 187 ? 9.82 8.492 3.234 1 93.88 187 MET A N 1
ATOM 1455 C CA . MET A 1 187 ? 9.555 8.945 4.598 1 93.88 187 MET A CA 1
ATOM 1456 C C . MET A 1 187 ? 8.25 8.344 5.125 1 93.88 187 MET A C 1
ATOM 1458 O O . MET A 1 187 ? 7.328 8.086 4.355 1 93.88 187 MET A O 1
ATOM 1462 N N . ILE A 1 188 ? 8.258 8.055 6.367 1 95.62 188 ILE A N 1
ATOM 1463 C CA . ILE A 1 188 ? 7.023 7.75 7.086 1 95.62 188 ILE A CA 1
ATOM 1464 C C . ILE A 1 188 ? 6.73 8.859 8.094 1 95.62 188 ILE A C 1
ATOM 1466 O O . ILE A 1 188 ? 7.527 9.109 9 1 95.62 188 ILE A O 1
ATOM 1470 N N . ALA A 1 189 ? 5.617 9.57 7.883 1 93.56 189 ALA A N 1
ATOM 1471 C CA . ALA A 1 189 ? 5.184 10.625 8.797 1 93.56 189 ALA A CA 1
ATOM 1472 C C . ALA A 1 189 ? 4.148 10.102 9.789 1 93.56 189 ALA A C 1
ATOM 1474 O O . ALA A 1 189 ? 3.424 9.148 9.492 1 93.56 189 ALA A O 1
ATOM 1475 N N . HIS A 1 190 ? 4.203 10.758 10.945 1 86.69 190 HIS A N 1
ATOM 1476 C CA . HIS A 1 190 ? 3.266 10.391 12 1 86.69 190 HIS A CA 1
ATOM 1477 C C . HIS A 1 190 ? 2.066 11.336 12.016 1 86.69 190 HIS A C 1
ATOM 1479 O O . HIS A 1 190 ? 2.229 12.555 12 1 86.69 190 HIS A O 1
ATOM 1485 N N . SER A 1 191 ? 0.955 10.758 11.852 1 79.25 191 SER A N 1
ATOM 1486 C CA . SER A 1 191 ? -0.251 11.562 12.031 1 79.25 191 SER A CA 1
ATOM 1487 C C . SER A 1 191 ? -1.046 11.109 13.25 1 79.25 191 SER A C 1
ATOM 1489 O O . SER A 1 191 ? -1.088 9.922 13.562 1 79.25 191 SER A O 1
ATOM 1491 N N . SER A 1 192 ? -1.373 12.086 14.094 1 68 192 SER A N 1
ATOM 1492 C CA . SER A 1 192 ? -2.035 11.766 15.352 1 68 192 SER A CA 1
ATOM 1493 C C . SER A 1 192 ? -3.352 11.031 15.117 1 68 192 SER A C 1
ATOM 1495 O O . SER A 1 192 ? -4.102 11.375 14.195 1 68 192 SER A O 1
ATOM 1497 N N . GLY A 1 193 ? -3.412 9.734 15.578 1 58.81 193 GLY A N 1
ATOM 1498 C CA . GLY A 1 193 ? -4.602 8.906 15.461 1 58.81 193 GLY A CA 1
ATOM 1499 C C . GLY A 1 193 ? -5.566 9.078 16.625 1 58.81 193 GLY A C 1
ATOM 1500 O O . GLY A 1 193 ? -5.195 9.617 17.672 1 58.81 193 GLY A O 1
ATOM 1501 N N . THR A 1 194 ? -6.797 8.914 16.375 1 51.78 194 THR A N 1
ATOM 1502 C CA . THR A 1 194 ? -7.852 8.984 17.375 1 51.78 194 THR A CA 1
ATOM 1503 C C . THR A 1 194 ? -7.602 7.969 18.484 1 51.78 194 THR A C 1
ATOM 1505 O O . THR A 1 194 ? -8.094 8.133 19.609 1 51.78 194 THR A O 1
ATOM 1508 N N . THR A 1 195 ? -6.773 6.934 18.188 1 55.5 195 THR A N 1
ATOM 1509 C CA . THR A 1 195 ? -6.586 5.832 19.125 1 55.5 195 THR A CA 1
ATOM 1510 C C . THR A 1 195 ? -5.375 6.086 20.016 1 55.5 195 THR A C 1
ATOM 1512 O O . THR A 1 195 ? -5.109 5.316 20.938 1 55.5 195 THR A O 1
ATOM 1515 N N . GLY A 1 196 ? -4.719 7.191 19.797 1 68.06 196 GLY A N 1
ATOM 1516 C CA . GLY A 1 196 ? -3.525 7.492 20.578 1 68.06 196 GLY A CA 1
ATOM 1517 C C . GLY A 1 196 ? -2.246 7.027 19.906 1 68.06 196 GLY A C 1
ATOM 1518 O O . GLY A 1 196 ? -1.188 7.633 20.078 1 68.06 196 GLY A O 1
ATOM 1519 N N . ILE A 1 197 ? -2.387 5.926 19.109 1 76.31 197 ILE A N 1
ATOM 1520 C CA . ILE A 1 197 ? -1.219 5.504 18.344 1 76.31 197 ILE A CA 1
ATOM 1521 C C . ILE A 1 197 ? -1.191 6.23 17 1 76.31 197 ILE A C 1
ATOM 1523 O O . ILE A 1 197 ? -2.188 6.242 16.281 1 76.31 197 ILE A O 1
ATOM 1527 N N . PRO A 1 198 ? -0.078 6.773 16.734 1 86.44 198 PRO A N 1
ATOM 1528 C CA . PRO A 1 198 ? -0.02 7.539 15.484 1 86.44 198 PRO A CA 1
ATOM 1529 C C . PRO A 1 198 ? -0.176 6.66 14.25 1 86.44 198 PRO A C 1
ATOM 1531 O O . PRO A 1 198 ? 0.215 5.488 14.266 1 86.44 198 PRO A O 1
ATOM 1534 N N . LYS A 1 199 ? -0.802 7.191 13.266 1 90.81 199 LYS A N 1
ATOM 1535 C CA . LYS A 1 199 ? -0.832 6.566 11.945 1 90.81 199 LYS A CA 1
ATOM 1536 C C . LYS A 1 199 ? 0.497 6.754 11.219 1 90.81 199 LYS A C 1
ATOM 1538 O O . LYS A 1 199 ? 1.105 7.82 11.289 1 90.81 199 LYS A O 1
ATOM 1543 N N . ALA A 1 200 ? 0.988 5.703 10.578 1 94.69 200 ALA A N 1
ATOM 1544 C CA . ALA A 1 200 ? 2.227 5.77 9.805 1 94.69 200 ALA A CA 1
ATOM 1545 C C . ALA A 1 200 ? 1.948 6.098 8.344 1 94.69 200 ALA A C 1
ATOM 1547 O O . ALA A 1 200 ? 1.736 5.195 7.531 1 94.69 200 ALA A O 1
ATOM 1548 N N . VAL A 1 201 ? 1.988 7.379 8.016 1 96.19 201 VAL A N 1
ATOM 1549 C CA . VAL A 1 201 ? 1.675 7.848 6.668 1 96.19 201 VAL A CA 1
ATOM 1550 C C . VAL A 1 201 ? 2.879 7.633 5.75 1 96.19 201 VAL A C 1
ATOM 1552 O O . VAL A 1 201 ? 3.971 8.133 6.023 1 96.19 201 VAL A O 1
ATOM 1555 N N . LEU A 1 202 ? 2.633 6.922 4.699 1 96.06 202 LEU A N 1
ATOM 1556 C CA . LEU A 1 202 ? 3.701 6.648 3.742 1 96.06 202 LEU A CA 1
ATOM 1557 C C . LEU A 1 202 ? 3.854 7.801 2.754 1 96.06 202 LEU A C 1
ATOM 1559 O O . LEU A 1 202 ? 2.877 8.219 2.125 1 96.06 202 LEU A O 1
ATOM 1563 N N . LEU A 1 203 ? 5.047 8.344 2.693 1 94.31 203 LEU A N 1
ATOM 1564 C CA . LEU A 1 203 ? 5.359 9.367 1.699 1 94.31 203 LEU A CA 1
ATOM 1565 C C . LEU A 1 203 ? 6.359 8.836 0.674 1 94.31 203 LEU A C 1
ATOM 1567 O O . LEU A 1 203 ? 7.422 8.336 1.041 1 94.31 203 LEU A O 1
ATOM 1571 N N . GLN A 1 204 ? 6.008 8.984 -0.594 1 91.06 204 GLN A N 1
ATOM 1572 C CA . GLN A 1 204 ? 6.844 8.523 -1.697 1 91.06 204 GLN A CA 1
ATOM 1573 C C . GLN A 1 204 ? 7.531 9.695 -2.393 1 91.06 204 GLN A C 1
ATOM 1575 O O . GLN A 1 204 ? 7.109 10.844 -2.25 1 91.06 204 GLN A O 1
ATOM 1580 N N . HIS A 1 205 ? 8.539 9.336 -3.164 1 85.88 205 HIS A N 1
ATOM 1581 C CA . HIS A 1 205 ? 9.422 10.352 -3.725 1 85.88 205 HIS A CA 1
ATOM 1582 C C . HIS A 1 205 ? 8.641 11.375 -4.547 1 85.88 205 HIS A C 1
ATOM 1584 O O . HIS A 1 205 ? 8.523 12.531 -4.152 1 85.88 205 HIS A O 1
ATOM 1590 N N . GLU A 1 206 ? 8.008 10.938 -5.566 1 83.69 206 GLU A N 1
ATOM 1591 C CA . GLU A 1 206 ? 7.336 11.883 -6.445 1 83.69 206 GLU A CA 1
ATOM 1592 C C . GLU A 1 206 ? 6.148 12.547 -5.746 1 83.69 206 GLU A C 1
ATOM 1594 O O . GLU A 1 206 ? 5.887 13.734 -5.945 1 83.69 206 GLU A O 1
ATOM 1599 N N . ARG A 1 207 ? 5.492 11.867 -4.98 1 88.31 207 ARG A N 1
ATOM 1600 C CA . ARG A 1 207 ? 4.316 12.406 -4.309 1 88.31 207 ARG A CA 1
ATOM 1601 C C . ARG A 1 207 ? 4.711 13.492 -3.309 1 88.31 207 ARG A C 1
ATOM 1603 O O . ARG A 1 207 ? 4.16 14.594 -3.326 1 88.31 207 ARG A O 1
ATOM 1610 N N . PHE A 1 208 ? 5.742 13.195 -2.562 1 87.31 208 PHE A N 1
ATOM 1611 C CA . PHE A 1 208 ? 6.207 14.141 -1.559 1 87.31 208 PHE A CA 1
ATOM 1612 C C . PHE A 1 208 ? 6.871 15.344 -2.219 1 87.31 208 PHE A C 1
ATOM 1614 O O . PHE A 1 208 ? 6.742 16.469 -1.739 1 87.31 208 PHE A O 1
ATOM 1621 N N . PHE A 1 209 ? 7.473 15.125 -3.344 1 86.12 209 PHE A N 1
ATOM 1622 C CA . PHE A 1 209 ? 8.266 16.156 -4 1 86.12 209 PHE A CA 1
ATOM 1623 C C . PHE A 1 209 ? 7.398 16.984 -4.941 1 86.12 209 PHE A C 1
ATOM 1625 O O . PHE A 1 209 ? 7.809 18.062 -5.391 1 86.12 209 PHE A O 1
ATOM 1632 N N . HIS A 1 210 ? 6.266 16.562 -5.191 1 87.62 210 HIS A N 1
ATOM 1633 C CA . HIS A 1 210 ? 5.426 17.188 -6.203 1 87.62 210 HIS A CA 1
ATOM 1634 C C . HIS A 1 210 ? 5.188 18.656 -5.871 1 87.62 210 HIS A C 1
ATOM 1636 O O . HIS A 1 210 ? 5.359 19.531 -6.727 1 87.62 210 HIS A O 1
ATOM 1642 N N . GLY A 1 211 ? 4.82 18.906 -4.68 1 86.19 211 GLY A N 1
ATOM 1643 C CA . GLY A 1 211 ? 4.574 20.281 -4.266 1 86.19 211 GLY A CA 1
ATOM 1644 C C . GLY A 1 211 ? 5.812 21.156 -4.332 1 86.19 211 GLY A C 1
ATOM 1645 O O . GLY A 1 211 ? 5.734 22.312 -4.715 1 86.19 211 GLY A O 1
ATOM 1646 N N . VAL A 1 212 ? 6.914 20.594 -3.955 1 85.94 212 VAL A N 1
ATOM 1647 C CA . VAL A 1 212 ? 8.188 21.312 -4 1 85.94 212 VAL A CA 1
ATOM 1648 C C . VAL A 1 212 ? 8.531 21.672 -5.445 1 85.94 212 VAL A C 1
ATOM 1650 O O . VAL A 1 212 ? 8.875 22.812 -5.746 1 85.94 212 VAL A O 1
ATOM 1653 N N . ARG A 1 213 ? 8.367 20.688 -6.273 1 82.5 213 ARG A N 1
ATOM 1654 C CA . ARG A 1 213 ? 8.648 20.906 -7.688 1 82.5 213 ARG A CA 1
ATOM 1655 C C . ARG A 1 213 ? 7.746 21.984 -8.273 1 82.5 213 ARG A C 1
ATOM 1657 O O . ARG A 1 213 ? 8.203 22.859 -9.016 1 82.5 213 ARG A O 1
ATOM 1664 N N . TYR A 1 214 ? 6.535 21.922 -7.941 1 82.75 214 TYR A N 1
ATOM 1665 C CA . TYR A 1 214 ? 5.586 22.922 -8.414 1 82.75 214 TYR A CA 1
ATOM 1666 C C . TYR A 1 214 ? 6 24.328 -7.977 1 82.75 214 TYR A C 1
ATOM 1668 O O . TYR A 1 214 ? 6.012 25.25 -8.781 1 82.75 214 TYR A O 1
ATOM 1676 N N . ARG A 1 215 ? 6.371 24.422 -6.773 1 84.06 215 ARG A N 1
ATOM 1677 C CA . ARG A 1 215 ? 6.738 25.734 -6.23 1 84.06 215 ARG A CA 1
ATOM 1678 C C . ARG A 1 215 ? 8.023 26.25 -6.863 1 84.06 215 ARG A C 1
ATOM 1680 O O . ARG A 1 215 ? 8.203 27.453 -7.039 1 84.06 215 ARG A O 1
ATOM 1687 N N . LEU A 1 216 ? 8.898 25.344 -7.164 1 80.06 216 LEU A N 1
ATOM 1688 C CA . LEU A 1 216 ? 10.156 25.734 -7.805 1 80.06 216 LEU A CA 1
ATOM 1689 C C . LEU A 1 216 ? 9.898 26.328 -9.188 1 80.06 216 LEU A C 1
ATOM 1691 O O . LEU A 1 216 ? 10.695 27.125 -9.68 1 80.06 216 LEU A O 1
ATOM 1695 N N . GLY A 1 217 ? 8.781 25.969 -9.727 1 75.38 217 GLY A N 1
ATOM 1696 C CA . GLY A 1 217 ? 8.453 26.438 -11.055 1 75.38 217 GLY A CA 1
ATOM 1697 C C . GLY A 1 217 ? 7.742 27.781 -11.047 1 75.38 217 GLY A C 1
ATOM 1698 O O . GLY A 1 217 ? 7.578 28.406 -12.102 1 75.38 217 GLY A O 1
ATOM 1699 N N . VAL A 1 218 ? 7.367 28.234 -9.867 1 74.44 218 VAL A N 1
ATOM 1700 C CA . VAL A 1 218 ? 6.672 29.516 -9.742 1 74.44 218 VAL A CA 1
ATOM 1701 C C . VAL A 1 218 ? 7.656 30.594 -9.297 1 74.44 218 VAL A C 1
ATOM 1703 O O . VAL A 1 218 ? 8.562 30.344 -8.5 1 74.44 218 VAL A O 1
ATOM 1706 N N . PRO A 1 219 ? 7.504 31.781 -9.922 1 66.94 219 PRO A N 1
ATOM 1707 C CA . PRO A 1 219 ? 8.398 32.875 -9.508 1 66.94 219 PRO A CA 1
ATOM 1708 C C . PRO A 1 219 ? 8.383 33.094 -8 1 66.94 219 PRO A C 1
ATOM 1710 O O . PRO A 1 219 ? 7.332 32.969 -7.363 1 66.94 219 PRO A O 1
ATOM 1713 N N . ARG A 1 220 ? 9.602 33.375 -7.582 1 67.44 220 ARG A N 1
ATOM 1714 C CA . ARG A 1 220 ? 9.734 33.625 -6.152 1 67.44 220 ARG A CA 1
ATOM 1715 C C . ARG A 1 220 ? 8.891 34.844 -5.742 1 67.44 220 ARG A C 1
ATOM 1717 O O . ARG A 1 220 ? 8.852 35.844 -6.449 1 67.44 220 ARG A O 1
ATOM 1724 N N . VAL A 1 221 ? 8.164 34.562 -4.754 1 62.97 221 VAL A N 1
ATOM 1725 C CA . VAL A 1 221 ? 7.332 35.656 -4.262 1 62.97 221 VAL A CA 1
ATOM 1726 C C . VAL A 1 221 ? 8.188 36.656 -3.48 1 62.97 221 VAL A C 1
ATOM 1728 O O . VAL A 1 221 ? 9.211 36.281 -2.893 1 62.97 221 VAL A O 1
ATOM 1731 N N . THR A 1 222 ? 7.887 37.938 -3.721 1 65.62 222 THR A N 1
ATOM 1732 C CA . THR A 1 222 ? 8.477 38.938 -2.832 1 65.62 222 THR A CA 1
ATOM 1733 C C . THR A 1 222 ? 8.234 38.562 -1.371 1 65.62 222 THR A C 1
ATOM 1735 O O . THR A 1 222 ? 7.133 38.156 -0.999 1 65.62 222 THR A O 1
ATOM 1738 N N . GLY A 1 223 ? 9.32 38.438 -0.549 1 68.62 223 GLY A N 1
ATOM 1739 C CA . GLY A 1 223 ? 9.211 38.031 0.843 1 68.62 223 GLY A CA 1
ATOM 1740 C C . GLY A 1 223 ? 9.75 36.625 1.098 1 68.62 223 GLY A C 1
ATOM 1741 O O . GLY A 1 223 ? 9.875 36.188 2.248 1 68.62 223 GLY A O 1
ATOM 1742 N N . GLY A 1 224 ? 10.055 36 0.086 1 69.12 224 GLY A N 1
ATOM 1743 C CA . GLY A 1 224 ? 10.594 34.656 0.229 1 69.12 224 GLY A CA 1
ATOM 1744 C C . GLY A 1 224 ? 12.109 34.625 0.233 1 69.12 224 GLY A C 1
ATOM 1745 O O . GLY A 1 224 ? 12.711 33.562 -0.036 1 69.12 224 GLY A O 1
ATOM 1746 N N . GLU A 1 225 ? 12.68 35.75 0.683 1 79.62 225 GLU A N 1
ATOM 1747 C CA . GLU A 1 225 ? 14.125 35.875 0.507 1 79.62 225 GLU A CA 1
ATOM 1748 C C . GLU A 1 225 ? 14.883 35.312 1.692 1 79.62 225 GLU A C 1
ATOM 1750 O O . GLU A 1 225 ? 16.047 34.906 1.561 1 79.62 225 GLU A O 1
ATOM 1755 N N . ARG A 1 226 ? 14.242 35.312 2.816 1 91.25 226 ARG A N 1
ATOM 1756 C CA . ARG A 1 226 ? 14.781 34.75 4.055 1 91.25 226 ARG A CA 1
ATOM 1757 C C . ARG A 1 226 ? 13.703 34.031 4.855 1 91.25 226 ARG A C 1
ATOM 1759 O O . ARG A 1 226 ? 12.734 34.656 5.289 1 91.25 226 ARG A O 1
ATOM 1766 N N . ILE A 1 227 ? 13.953 32.781 5.125 1 94.06 227 ILE A N 1
ATOM 1767 C CA . ILE A 1 227 ? 12.891 32 5.727 1 94.06 227 ILE A CA 1
ATOM 1768 C C . ILE A 1 227 ? 13.266 31.625 7.156 1 94.06 227 ILE A C 1
ATOM 1770 O O . ILE A 1 227 ? 14.383 31.156 7.406 1 94.06 227 ILE A O 1
ATOM 1774 N N . LEU A 1 228 ? 12.398 31.922 8.117 1 95.62 228 LEU A N 1
ATOM 1775 C CA . LEU A 1 228 ? 12.484 31.328 9.453 1 95.62 228 LEU A CA 1
ATOM 1776 C C . LEU A 1 228 ? 11.578 30.109 9.57 1 95.62 228 LEU A C 1
ATOM 1778 O O . LEU A 1 228 ? 10.352 30.234 9.523 1 95.62 228 LEU A O 1
ATOM 1782 N N . SER A 1 229 ? 12.234 28.969 9.672 1 94.69 229 SER A N 1
ATOM 1783 C CA . SER A 1 229 ? 11.492 27.734 9.883 1 94.69 229 SER A CA 1
ATOM 1784 C C . SER A 1 229 ? 11.266 27.469 11.367 1 94.69 229 SER A C 1
ATOM 1786 O O . SER A 1 229 ? 12.172 27.031 12.07 1 94.69 229 SER A O 1
ATOM 1788 N N . SER A 1 230 ? 10.047 27.703 11.781 1 93.88 230 SER A N 1
ATOM 1789 C CA . SER A 1 230 ? 9.688 27.438 13.172 1 93.88 230 SER A CA 1
ATOM 1790 C C . SER A 1 230 ? 8.672 26.312 13.281 1 93.88 230 SER A C 1
ATOM 1792 O O . SER A 1 230 ? 7.777 26.344 14.133 1 93.88 230 SER A O 1
ATOM 1794 N N . LEU A 1 231 ? 8.742 25.359 12.391 1 92.69 231 LEU A N 1
ATOM 1795 C CA . LEU A 1 231 ? 8 24.109 12.453 1 92.69 231 LEU A CA 1
ATOM 1796 C C . LEU A 1 231 ? 8.828 23.016 13.141 1 92.69 231 LEU A C 1
ATOM 1798 O O . LEU A 1 231 ? 10.055 23.062 13.117 1 92.69 231 LEU A O 1
ATOM 1802 N N . PRO A 1 232 ? 8.125 22.094 13.773 1 91.62 232 PRO A N 1
ATOM 1803 C CA . PRO A 1 232 ? 8.906 20.922 14.172 1 91.62 232 PRO A CA 1
ATOM 1804 C C . PRO A 1 232 ? 9.547 20.219 12.984 1 91.62 232 PRO A C 1
ATOM 1806 O O . PRO A 1 232 ? 8.852 19.812 12.047 1 91.62 232 PRO A O 1
ATOM 1809 N N . HIS A 1 233 ? 10.789 20.031 13.023 1 92.25 233 HIS A N 1
ATOM 1810 C CA . HIS A 1 233 ? 11.516 19.578 11.844 1 92.25 233 HIS A CA 1
ATOM 1811 C C . HIS A 1 233 ? 11.352 18.078 11.648 1 92.25 233 HIS A C 1
ATOM 1813 O O . HIS A 1 233 ? 11.75 17.531 10.617 1 92.25 233 HIS A O 1
ATOM 1819 N N . SER A 1 234 ? 10.719 17.406 12.625 1 92 234 SER A N 1
ATOM 1820 C CA . SER A 1 234 ? 10.344 16 12.453 1 92 234 SER A CA 1
ATOM 1821 C C . SER A 1 234 ? 9.117 15.859 11.555 1 92 234 SER A C 1
ATOM 1823 O O . SER A 1 234 ? 8.797 14.758 11.102 1 92 234 SER A O 1
ATOM 1825 N N . HIS A 1 235 ? 8.453 16.938 11.352 1 92.69 235 HIS A N 1
ATOM 1826 C CA . HIS A 1 235 ? 7.246 16.922 10.523 1 92.69 235 HIS A CA 1
ATOM 1827 C C . HIS A 1 235 ? 7.59 17.031 9.047 1 92.69 235 HIS A C 1
ATOM 1829 O O . HIS A 1 235 ? 8.477 17.797 8.672 1 92.69 235 HIS A O 1
ATOM 1835 N N . ASN A 1 236 ? 6.82 16.359 8.227 1 92.88 236 ASN A N 1
ATOM 1836 C CA . ASN A 1 236 ? 7.102 16.344 6.797 1 92.88 236 ASN A CA 1
ATOM 1837 C C . ASN A 1 236 ? 6.961 17.734 6.176 1 92.88 236 ASN A C 1
ATOM 1839 O O . ASN A 1 236 ? 7.656 18.062 5.215 1 92.88 236 ASN A O 1
ATOM 1843 N N . CYS A 1 237 ? 6.121 18.562 6.699 1 91.69 237 CYS A N 1
ATOM 1844 C CA . CYS A 1 237 ? 5.973 19.922 6.188 1 91.69 237 CYS A CA 1
ATOM 1845 C C . CYS A 1 237 ? 7.281 20.688 6.312 1 91.69 237 CYS A C 1
ATOM 1847 O O . CYS A 1 237 ? 7.676 21.406 5.391 1 91.69 237 CYS A O 1
ATOM 1849 N N . ALA A 1 238 ? 7.895 20.562 7.434 1 92.5 238 ALA A N 1
ATOM 1850 C CA . ALA A 1 238 ? 9.172 21.234 7.645 1 92.5 238 ALA A CA 1
ATOM 1851 C C . ALA A 1 238 ? 10.219 20.75 6.652 1 92.5 238 ALA A C 1
ATOM 1853 O O . ALA A 1 238 ? 10.953 21.562 6.07 1 92.5 238 ALA A O 1
ATOM 1854 N N . ILE A 1 239 ? 10.273 19.484 6.434 1 92.69 239 ILE A N 1
ATOM 1855 C CA . ILE A 1 239 ? 11.242 18.906 5.508 1 92.69 239 ILE A CA 1
ATOM 1856 C C . ILE A 1 239 ? 10.977 19.422 4.094 1 92.69 239 ILE A C 1
ATOM 1858 O O . ILE A 1 239 ? 11.906 19.781 3.373 1 92.69 239 ILE A O 1
ATOM 1862 N N . ALA A 1 240 ? 9.766 19.531 3.707 1 90.69 240 ALA A N 1
ATOM 1863 C CA . ALA A 1 240 ? 9.398 20.016 2.379 1 90.69 240 ALA A CA 1
ATOM 1864 C C . ALA A 1 240 ? 9.859 21.453 2.18 1 90.69 240 ALA A C 1
ATOM 1866 O O . ALA A 1 240 ? 10.43 21.797 1.14 1 90.69 240 ALA A O 1
ATOM 1867 N N . TYR A 1 241 ? 9.656 22.25 3.143 1 89 241 TYR A N 1
ATOM 1868 C CA . TYR A 1 241 ? 10.023 23.656 3.025 1 89 241 TYR A CA 1
ATOM 1869 C C . TYR A 1 241 ? 11.539 23.812 3.027 1 89 241 TYR A C 1
ATOM 1871 O O . TYR A 1 241 ? 12.078 24.688 2.338 1 89 241 TYR A O 1
ATOM 1879 N N . LEU A 1 242 ? 12.164 23.016 3.83 1 90.69 242 LEU A N 1
ATOM 1880 C CA . LEU A 1 242 ? 13.625 23.062 3.832 1 90.69 242 LEU A CA 1
ATOM 1881 C C . LEU A 1 242 ? 14.18 22.656 2.477 1 90.69 242 LEU A C 1
ATOM 1883 O O . LEU A 1 242 ? 15.109 23.281 1.962 1 90.69 242 LEU A O 1
ATOM 1887 N N . MET A 1 243 ? 13.586 21.688 1.926 1 88 243 MET A N 1
ATOM 1888 C CA . MET A 1 243 ? 14.016 21.25 0.596 1 88 243 MET A CA 1
ATOM 1889 C C . MET A 1 243 ? 13.766 22.344 -0.435 1 88 243 MET A C 1
ATOM 1891 O O . MET A 1 243 ? 14.625 22.609 -1.282 1 88 243 MET A O 1
ATOM 1895 N N . LEU A 1 244 ? 12.625 22.922 -0.327 1 85.38 244 LEU A N 1
ATOM 1896 C CA . LEU A 1 244 ? 12.305 24.031 -1.225 1 85.38 244 LEU A CA 1
ATOM 1897 C C . LEU A 1 244 ? 13.32 25.156 -1.084 1 85.38 244 LEU A C 1
ATOM 1899 O O . LEU A 1 244 ? 13.789 25.703 -2.084 1 85.38 244 LEU A O 1
ATOM 1903 N N . ALA A 1 245 ? 13.656 25.484 0.084 1 87 245 ALA A N 1
ATOM 1904 C CA . ALA A 1 245 ? 14.602 26.562 0.349 1 87 245 ALA A CA 1
ATOM 1905 C C . ALA A 1 245 ? 15.984 26.234 -0.209 1 87 245 ALA A C 1
ATOM 1907 O O . ALA A 1 245 ? 16.609 27.062 -0.876 1 87 245 ALA A O 1
ATOM 1908 N N . LEU A 1 246 ? 16.406 25.078 -0.042 1 86 246 LEU A N 1
ATOM 1909 C CA . LEU A 1 246 ? 17.734 24.672 -0.485 1 86 246 LEU A CA 1
ATOM 1910 C C . LEU A 1 246 ? 17.812 24.625 -2.008 1 86 246 LEU A C 1
ATOM 1912 O O . LEU A 1 246 ? 18.797 25.078 -2.596 1 86 246 LEU A O 1
ATOM 1916 N N . LEU A 1 247 ? 16.797 24.188 -2.582 1 83.38 247 LEU A N 1
ATOM 1917 C CA . LEU A 1 247 ? 16.766 24.094 -4.039 1 83.38 247 LEU A CA 1
ATOM 1918 C C . LEU A 1 247 ? 16.625 25.484 -4.668 1 83.38 247 LEU A C 1
ATOM 1920 O O . LEU A 1 247 ? 17.094 25.703 -5.785 1 83.38 247 LEU A O 1
ATOM 1924 N N . SER A 1 248 ? 15.992 26.375 -3.951 1 81.5 248 SER A N 1
ATOM 1925 C CA . SER A 1 248 ? 15.789 27.719 -4.469 1 81.5 248 SER A CA 1
ATOM 1926 C C . SER A 1 248 ? 16.969 28.625 -4.113 1 81.5 248 SER A C 1
ATOM 1928 O O . SER A 1 248 ? 17.031 29.781 -4.555 1 81.5 248 SER A O 1
ATOM 1930 N N . GLY A 1 249 ? 17.828 28.172 -3.301 1 81.25 249 GLY A N 1
ATOM 1931 C CA . GLY A 1 249 ? 18.953 28.969 -2.863 1 81.25 249 GLY A CA 1
ATOM 1932 C C . GLY A 1 249 ? 18.578 30.016 -1.817 1 81.25 249 GLY A C 1
ATOM 1933 O O . GLY A 1 249 ? 19.234 31.047 -1.712 1 81.25 249 GLY A O 1
ATOM 1934 N N . THR A 1 250 ? 17.547 29.781 -1.097 1 86.69 250 THR A N 1
ATOM 1935 C CA . THR A 1 250 ? 17.062 30.703 -0.084 1 86.69 250 THR A CA 1
ATOM 1936 C C . THR A 1 250 ? 17.656 30.375 1.283 1 86.69 250 THR A C 1
ATOM 1938 O O . THR A 1 250 ? 17.578 29.234 1.741 1 86.69 250 THR A O 1
ATOM 1941 N N . PRO A 1 251 ? 18.25 31.375 1.929 1 90.5 251 PRO A N 1
ATOM 1942 C CA . PRO A 1 251 ? 18.734 31.109 3.287 1 90.5 251 PRO A CA 1
ATOM 1943 C C . PRO A 1 251 ? 17.609 30.781 4.262 1 90.5 251 PRO A C 1
ATOM 1945 O O . PRO A 1 251 ? 16.531 31.391 4.191 1 90.5 251 PRO A O 1
ATOM 1948 N N . VAL A 1 252 ? 17.891 29.828 5.133 1 93.62 252 VAL A N 1
ATOM 1949 C CA . VAL A 1 252 ? 16.891 29.406 6.102 1 93.62 252 VAL A CA 1
ATOM 1950 C C . VAL A 1 252 ? 17.469 29.484 7.516 1 93.62 252 VAL A C 1
ATOM 1952 O O . VAL A 1 252 ? 18.609 29.094 7.75 1 93.62 252 VAL A O 1
ATOM 1955 N N . TYR A 1 253 ? 16.703 30.047 8.352 1 93.94 253 TYR A N 1
ATOM 1956 C CA . TYR A 1 253 ? 16.984 30.062 9.781 1 93.94 253 TYR A CA 1
ATOM 1957 C C . TYR A 1 253 ? 16.156 29.031 10.516 1 93.94 253 TYR A C 1
ATOM 1959 O O . TYR A 1 253 ? 14.922 29.016 10.414 1 93.94 253 TYR A O 1
ATOM 1967 N N . ILE A 1 254 ? 16.812 28.156 11.25 1 93.06 254 ILE A N 1
ATOM 1968 C CA . ILE A 1 254 ? 16.156 27.016 11.875 1 93.06 254 ILE A CA 1
ATOM 1969 C C . ILE A 1 254 ? 15.93 27.297 13.359 1 93.06 254 ILE A C 1
ATOM 1971 O O . ILE A 1 254 ? 16.875 27.422 14.125 1 93.06 254 ILE A O 1
ATOM 1975 N N . ALA A 1 255 ? 14.656 27.359 13.719 1 90.94 255 ALA A N 1
ATOM 1976 C CA . ALA A 1 255 ? 14.305 27.531 15.125 1 90.94 255 ALA A CA 1
ATOM 1977 C C . ALA A 1 255 ? 14.258 26.188 15.844 1 90.94 255 ALA A C 1
ATOM 1979 O O . ALA A 1 255 ? 13.68 25.219 15.328 1 90.94 255 ALA A O 1
ATOM 1980 N N . SER A 1 256 ? 14.844 26.031 16.984 1 86.56 256 SER A N 1
ATOM 1981 C CA . SER A 1 256 ? 14.773 24.812 17.781 1 86.56 256 SER A CA 1
ATOM 1982 C C . SER A 1 256 ? 13.703 24.922 18.859 1 86.56 256 SER A C 1
ATOM 1984 O O . SER A 1 256 ? 13.227 23.906 19.375 1 86.56 256 SER A O 1
ATOM 1986 N N . ASP A 1 257 ? 13.438 26.141 19.25 1 89 257 ASP A N 1
ATOM 1987 C CA . ASP A 1 257 ? 12.336 26.453 20.156 1 89 257 ASP A CA 1
ATOM 1988 C C . ASP A 1 257 ? 11.188 27.125 19.422 1 89 257 ASP A C 1
ATOM 1990 O O . ASP A 1 257 ? 11.359 28.234 18.875 1 89 257 ASP A O 1
ATOM 1994 N N . HIS A 1 258 ? 10.047 26.484 19.469 1 91 258 HIS A N 1
ATOM 1995 C CA . HIS A 1 258 ? 8.938 26.938 18.641 1 91 258 HIS A CA 1
ATOM 1996 C C . HIS A 1 258 ? 7.914 27.719 19.469 1 91 258 HIS A C 1
ATOM 1998 O O . HIS A 1 258 ? 6.82 28.031 18.984 1 91 258 HIS A O 1
ATOM 2004 N N . SER A 1 259 ? 8.258 28.031 20.703 1 91.31 259 SER A N 1
ATOM 2005 C CA . SER A 1 259 ? 7.355 28.844 21.516 1 91.31 259 SER A CA 1
ATOM 2006 C C . SER A 1 259 ? 7.195 30.25 20.953 1 91.31 259 SER A C 1
ATOM 2008 O O . SER A 1 259 ? 8.102 30.766 20.297 1 91.31 259 SER A O 1
ATOM 2010 N N . GLY A 1 260 ? 6.059 30.812 21.219 1 94.25 260 GLY A N 1
ATOM 2011 C CA . GLY A 1 260 ? 5.758 32.125 20.672 1 94.25 260 GLY A CA 1
ATOM 2012 C C . GLY A 1 260 ? 6.828 33.156 20.969 1 94.25 260 GLY A C 1
ATOM 2013 O O . GLY A 1 260 ? 7.301 33.844 20.047 1 94.25 260 GLY A O 1
ATOM 2014 N N . ARG A 1 261 ? 7.227 33.219 22.188 1 95.25 261 ARG A N 1
ATOM 2015 C CA . ARG A 1 261 ? 8.211 34.219 22.578 1 95.25 261 ARG A CA 1
ATOM 2016 C C . ARG A 1 261 ? 9.562 33.938 21.922 1 95.25 261 ARG A C 1
ATOM 2018 O O . ARG A 1 261 ? 10.25 34.875 21.484 1 95.25 261 ARG A O 1
ATOM 2025 N N . ALA A 1 262 ? 9.914 32.688 21.891 1 94.31 262 ALA A N 1
ATOM 2026 C CA . ALA A 1 262 ? 11.18 32.344 21.266 1 94.31 262 ALA A CA 1
ATOM 2027 C C . ALA A 1 262 ? 11.203 32.688 19.781 1 94.31 262 ALA A C 1
ATOM 2029 O O . ALA A 1 262 ? 12.211 33.188 19.266 1 94.31 262 ALA A O 1
ATOM 2030 N N . VAL A 1 263 ? 10.148 32.531 19.125 1 96.06 263 VAL A N 1
ATOM 2031 C CA . VAL A 1 263 ? 10.07 32.812 17.703 1 96.06 263 VAL A CA 1
ATOM 2032 C C . VAL A 1 263 ? 10.117 34.344 17.484 1 96.06 263 VAL A C 1
ATOM 2034 O O . VAL A 1 263 ? 10.781 34.812 16.562 1 96.06 263 VAL A O 1
ATOM 2037 N N . LEU A 1 264 ? 9.438 35.094 18.359 1 97 264 LEU A N 1
ATOM 2038 C CA . LEU A 1 264 ? 9.508 36.531 18.281 1 97 264 LEU A CA 1
ATOM 2039 C C . LEU A 1 264 ? 10.953 37.031 18.422 1 97 264 LEU A C 1
ATOM 2041 O O . LEU A 1 264 ? 11.391 37.906 17.688 1 97 264 LEU A O 1
ATOM 2045 N N . ARG A 1 265 ? 11.633 36.406 19.328 1 95.69 265 ARG A N 1
ATOM 2046 C CA . ARG A 1 265 ? 13.039 36.781 19.531 1 95.69 265 ARG A CA 1
ATOM 2047 C C . ARG A 1 265 ? 13.867 36.438 18.312 1 95.69 265 ARG A C 1
ATOM 2049 O O . ARG A 1 265 ? 14.766 37.188 17.938 1 95.69 265 ARG A O 1
ATOM 2056 N N . GLN A 1 266 ? 13.609 35.375 17.734 1 94.62 266 GLN A N 1
ATOM 2057 C CA . GLN A 1 266 ? 14.336 34.938 16.547 1 94.62 266 GLN A CA 1
ATOM 2058 C C . GLN A 1 266 ? 14.062 35.875 15.367 1 94.62 266 GLN A C 1
ATOM 2060 O O . GLN A 1 266 ? 14.961 36.188 14.578 1 94.62 266 GLN A O 1
ATOM 2065 N N . ILE A 1 267 ? 12.82 36.312 15.219 1 96.06 267 ILE A N 1
ATOM 2066 C CA . ILE A 1 267 ? 12.484 37.25 14.172 1 96.06 267 ILE A CA 1
ATOM 2067 C C . ILE A 1 267 ? 13.266 38.562 14.375 1 96.06 267 ILE A C 1
ATOM 2069 O O . ILE A 1 267 ? 13.828 39.125 13.43 1 96.06 267 ILE A O 1
ATOM 2073 N N . ASP A 1 268 ? 13.297 38.969 15.633 1 95.19 268 ASP A N 1
ATOM 2074 C CA . ASP A 1 268 ? 14.008 40.188 16 1 95.19 268 ASP A CA 1
ATOM 2075 C C . ASP A 1 268 ? 15.5 40.062 15.688 1 95.19 268 ASP A C 1
ATOM 2077 O O . ASP A 1 268 ? 16.125 41.031 15.289 1 95.19 268 ASP A O 1
ATOM 2081 N N . THR A 1 269 ? 16 38.906 15.773 1 92 269 THR A N 1
ATOM 2082 C CA . THR A 1 269 ? 17.438 38.656 15.625 1 92 269 THR A CA 1
ATOM 2083 C C . THR A 1 269 ? 17.797 38.438 14.164 1 92 269 THR A C 1
ATOM 2085 O O . THR A 1 269 ? 18.719 39.062 13.641 1 92 269 THR A O 1
ATOM 2088 N N . PHE A 1 270 ? 17.031 37.594 13.438 1 91.94 270 PHE A N 1
ATOM 2089 C CA . PHE A 1 270 ? 17.438 37.125 12.125 1 91.94 270 PHE A CA 1
ATOM 2090 C C . PHE A 1 270 ? 16.781 37.938 11.023 1 91.94 270 PHE A C 1
ATOM 2092 O O . PHE A 1 270 ? 17.203 37.875 9.859 1 91.94 270 PHE A O 1
ATOM 2099 N N . LYS A 1 271 ? 15.828 38.625 11.289 1 94.25 271 LYS A N 1
ATOM 2100 C CA . LYS A 1 271 ? 15.117 39.531 10.375 1 94.25 271 LYS A CA 1
ATOM 2101 C C . LYS A 1 271 ? 14.664 38.781 9.125 1 94.25 271 LYS A C 1
ATOM 2103 O O . LYS A 1 271 ? 14.945 39.188 8 1 94.25 271 LYS A O 1
ATOM 2108 N N . PRO A 1 272 ? 13.891 37.688 9.336 1 95.12 272 PRO A N 1
ATOM 2109 C CA . PRO A 1 272 ? 13.359 36.969 8.18 1 95.12 272 PRO A CA 1
ATOM 2110 C C . PRO A 1 272 ? 12.266 37.719 7.445 1 95.12 272 PRO A C 1
ATOM 2112 O O . PRO A 1 272 ? 11.633 38.625 8.023 1 95.12 272 PRO A O 1
ATOM 2115 N N . SER A 1 273 ? 12.117 37.438 6.156 1 94.25 273 SER A N 1
ATOM 2116 C CA . SER A 1 273 ? 11.008 38 5.383 1 94.25 273 SER A CA 1
ATOM 2117 C C . SER A 1 273 ? 9.797 37.094 5.406 1 94.25 273 SER A C 1
ATOM 2119 O O . SER A 1 273 ? 8.672 37.531 5.164 1 94.25 273 SER A O 1
ATOM 2121 N N . MET A 1 274 ? 10.031 35.812 5.684 1 93.88 274 MET A N 1
ATOM 2122 C CA . MET A 1 274 ? 8.969 34.812 5.758 1 93.88 274 MET A CA 1
ATOM 2123 C C . MET A 1 274 ? 9.102 33.969 7.016 1 93.88 274 MET A C 1
ATOM 2125 O O . MET A 1 274 ? 10.211 33.531 7.375 1 93.88 274 MET A O 1
ATOM 2129 N N . VAL A 1 275 ? 7.973 33.75 7.695 1 95.38 275 VAL A N 1
ATOM 2130 C CA . VAL A 1 275 ? 7.93 32.906 8.875 1 95.38 275 VAL A CA 1
ATOM 2131 C C . VAL A 1 275 ? 6.965 31.75 8.648 1 95.38 275 VAL A C 1
ATOM 2133 O O . VAL A 1 275 ? 5.816 31.953 8.25 1 95.38 275 VAL A O 1
ATOM 2136 N N . VAL A 1 276 ? 7.465 30.531 8.867 1 94.62 276 VAL A N 1
ATOM 2137 C CA . VAL A 1 276 ? 6.648 29.344 8.711 1 94.62 276 VAL A CA 1
ATOM 2138 C C . VAL A 1 276 ? 6.469 28.656 10.062 1 94.62 276 VAL A C 1
ATOM 2140 O O . VAL A 1 276 ? 7.445 28.234 10.688 1 94.62 276 VAL A O 1
ATOM 2143 N N . SER A 1 277 ? 5.242 28.547 10.516 1 93.81 277 SER A N 1
ATOM 2144 C CA . SER A 1 277 ? 4.945 27.938 11.805 1 93.81 277 SER A CA 1
ATOM 2145 C C . SER A 1 277 ? 3.561 27.297 11.812 1 93.81 277 SER A C 1
ATOM 2147 O O . SER A 1 277 ? 2.783 27.484 10.875 1 93.81 277 SER A O 1
ATOM 2149 N N . PHE A 1 278 ? 3.338 26.531 12.836 1 91.88 278 PHE A N 1
ATOM 2150 C CA . PHE A 1 278 ? 1.973 26.078 13.086 1 91.88 278 PHE A CA 1
ATOM 2151 C C . PHE A 1 278 ? 1.171 27.156 13.805 1 91.88 278 PHE A C 1
ATOM 2153 O O . PHE A 1 278 ? 1.739 28 14.508 1 91.88 278 PHE A O 1
ATOM 2160 N N . PRO A 1 279 ? -0.166 27.078 13.742 1 91.12 279 PRO A N 1
ATOM 2161 C CA . PRO A 1 279 ? -1.036 28.109 14.32 1 91.12 279 PRO A CA 1
ATOM 2162 C C . PRO A 1 279 ? -0.852 28.266 15.828 1 91.12 279 PRO A C 1
ATOM 2164 O O . PRO A 1 279 ? -0.934 29.375 16.344 1 91.12 279 PRO A O 1
ATOM 2167 N N . GLN A 1 280 ? -0.572 27.234 16.484 1 89.38 280 GLN A N 1
ATOM 2168 C CA . GLN A 1 280 ? -0.396 27.359 17.922 1 89.38 280 GLN A CA 1
ATOM 2169 C C . GLN A 1 280 ? 0.759 28.297 18.266 1 89.38 280 GLN A C 1
ATOM 2171 O O . GLN A 1 280 ? 0.695 29.031 19.25 1 89.38 280 GLN A O 1
ATOM 2176 N N . THR A 1 281 ? 1.825 28.219 17.547 1 93 281 THR A N 1
ATOM 2177 C CA . THR A 1 281 ? 2.934 29.156 17.719 1 93 281 THR A CA 1
ATOM 2178 C C . THR A 1 281 ? 2.477 30.594 17.5 1 93 281 THR A C 1
ATOM 2180 O O . THR A 1 281 ? 2.83 31.484 18.266 1 93 281 THR A O 1
ATOM 2183 N N . TYR A 1 282 ? 1.685 30.812 16.5 1 94.25 282 TYR A N 1
ATOM 2184 C CA . TYR A 1 282 ? 1.156 32.156 16.219 1 94.25 282 TYR A CA 1
ATOM 2185 C C . TYR A 1 282 ? 0.264 32.625 17.344 1 94.25 282 TYR A C 1
ATOM 2187 O O . TYR A 1 282 ? 0.315 33.812 17.719 1 94.25 282 TYR A O 1
ATOM 2195 N N . VAL A 1 283 ? -0.557 31.766 17.859 1 91.12 283 VAL A N 1
ATOM 2196 C CA . VAL A 1 283 ? -1.397 32.094 19.016 1 91.12 283 VAL A CA 1
ATOM 2197 C C . VAL A 1 283 ? -0.525 32.562 20.172 1 91.12 283 VAL A C 1
ATOM 2199 O O . VAL A 1 283 ? -0.779 33.625 20.766 1 91.12 283 VAL A O 1
ATOM 2202 N N . GLU A 1 284 ? 0.494 31.844 20.469 1 91.62 284 GLU A N 1
ATOM 2203 C CA . GLU A 1 284 ? 1.392 32.156 21.578 1 91.62 284 GLU A CA 1
ATOM 2204 C C . GLU A 1 284 ? 2.084 33.5 21.344 1 91.62 284 GLU A C 1
ATOM 2206 O O . GLU A 1 284 ? 2.328 34.25 22.297 1 91.62 284 GLU A O 1
ATOM 2211 N N . MET A 1 285 ? 2.393 33.75 20.141 1 95.06 285 MET A N 1
ATOM 2212 C CA . MET A 1 285 ? 2.996 35.031 19.797 1 95.06 285 MET A CA 1
ATOM 2213 C C . MET A 1 285 ? 2.057 36.188 20.156 1 95.06 285 MET A C 1
ATOM 2215 O O . MET A 1 285 ? 2.484 37.188 20.719 1 95.06 285 MET A O 1
ATOM 2219 N N . THR A 1 286 ? 0.799 36.031 19.828 1 92.88 286 THR A N 1
ATOM 2220 C CA . THR A 1 286 ? -0.172 37.094 20.031 1 92.88 286 THR A CA 1
ATOM 2221 C C . THR A 1 286 ? -0.44 37.312 21.531 1 92.88 286 THR A C 1
ATOM 2223 O O . THR A 1 286 ? -1.015 38.312 21.922 1 92.88 286 THR A O 1
ATOM 2226 N N . GLU A 1 287 ? -0.088 36.375 22.312 1 89.75 287 GLU A N 1
ATOM 2227 C CA . GLU A 1 287 ? -0.228 36.5 23.75 1 89.75 287 GLU A CA 1
ATOM 2228 C C . GLU A 1 287 ? 0.923 37.281 24.359 1 89.75 287 GLU A C 1
ATOM 2230 O O . GLU A 1 287 ? 0.854 37.719 25.516 1 89.75 287 GLU A O 1
ATOM 2235 N N . CYS A 1 288 ? 1.94 37.438 23.562 1 92.31 288 CYS A N 1
ATOM 2236 C CA . CYS A 1 288 ? 3.074 38.25 23.984 1 92.31 288 CYS A CA 1
ATOM 2237 C C . CYS A 1 288 ? 2.879 39.719 23.578 1 92.31 288 CYS A C 1
ATOM 2239 O O . CYS A 1 288 ? 1.929 40.031 22.859 1 92.31 288 CYS A O 1
ATOM 2241 N N . ASP A 1 289 ? 3.732 40.594 24.156 1 93.12 289 ASP A N 1
ATOM 2242 C CA . ASP A 1 289 ? 3.812 41.938 23.656 1 93.12 289 ASP A CA 1
ATOM 2243 C C . ASP A 1 289 ? 4.605 42 22.359 1 93.12 289 ASP A C 1
ATOM 2245 O O . ASP A 1 289 ? 5.801 42.312 22.359 1 93.12 289 ASP A O 1
ATOM 2249 N N . MET A 1 290 ? 3.941 41.844 21.266 1 94.25 290 MET A N 1
ATOM 2250 C CA . MET A 1 290 ? 4.594 41.75 19.969 1 94.25 290 MET A CA 1
ATOM 2251 C C . MET A 1 290 ? 5.312 43.031 19.609 1 94.25 290 MET A C 1
ATOM 2253 O O . MET A 1 290 ? 6.32 43.031 18.906 1 94.25 290 MET A O 1
ATOM 2257 N N . ASP A 1 291 ? 4.855 44.156 20.109 1 93.75 291 ASP A N 1
ATOM 2258 C CA . ASP A 1 291 ? 5.426 45.469 19.797 1 93.75 291 ASP A CA 1
ATOM 2259 C C . ASP A 1 291 ? 6.793 45.656 20.453 1 93.75 291 ASP A C 1
ATOM 2261 O O . ASP A 1 291 ? 7.547 46.562 20.094 1 93.75 291 ASP A O 1
ATOM 2265 N N . ALA A 1 292 ? 7.055 44.781 21.375 1 95.88 292 ALA A N 1
ATOM 2266 C CA . ALA A 1 292 ? 8.359 44.812 22.031 1 95.88 292 ALA A CA 1
ATOM 2267 C C . ALA A 1 292 ? 9.445 44.25 21.125 1 95.88 292 ALA A C 1
ATOM 2269 O O . ALA A 1 292 ? 10.641 44.406 21.406 1 95.88 292 ALA A O 1
ATOM 2270 N N . PHE A 1 293 ? 9.086 43.656 20 1 96.25 293 PHE A N 1
ATOM 2271 C CA . PHE A 1 293 ? 10.016 43.062 19.047 1 96.25 293 PHE A CA 1
ATOM 2272 C C . PHE A 1 293 ? 9.961 43.75 17.703 1 96.25 293 PHE A C 1
ATOM 2274 O O . PHE A 1 293 ? 8.93 44.344 17.328 1 96.25 293 PHE A O 1
ATOM 2281 N N . ASP A 1 294 ? 11.086 43.812 16.969 1 96.75 294 ASP A N 1
ATOM 2282 C CA . ASP A 1 294 ? 11.094 44.344 15.609 1 96.75 294 ASP A CA 1
ATOM 2283 C C . ASP A 1 294 ? 10.609 43.281 14.609 1 96.75 294 ASP A C 1
ATOM 2285 O O . ASP A 1 294 ? 11.367 42.406 14.203 1 96.75 294 ASP A O 1
ATOM 2289 N N . LEU A 1 295 ? 9.398 43.438 14.117 1 95.69 295 LEU A N 1
ATOM 2290 C CA . LEU A 1 295 ? 8.797 42.5 13.188 1 95.69 295 LEU A CA 1
ATOM 2291 C C . LEU A 1 295 ? 8.711 43.125 11.789 1 95.69 295 LEU A C 1
ATOM 2293 O O . LEU A 1 295 ? 8 42.594 10.922 1 95.69 295 LEU A O 1
ATOM 2297 N N . SER A 1 296 ? 9.43 44.25 11.508 1 93.62 296 SER A N 1
ATOM 2298 C CA . SER A 1 296 ? 9.281 45.031 10.281 1 93.62 296 SER A CA 1
ATOM 2299 C C . SER A 1 296 ? 9.828 44.281 9.07 1 93.62 296 SER A C 1
ATOM 2301 O O . SER A 1 296 ? 9.516 44.594 7.93 1 93.62 296 SER A O 1
ATOM 2303 N N . SER A 1 297 ? 10.633 43.219 9.352 1 93.31 297 SER A N 1
ATOM 2304 C CA . SER A 1 297 ? 11.234 42.469 8.258 1 93.31 297 SER A CA 1
ATOM 2305 C C . SER A 1 297 ? 10.234 41.469 7.652 1 93.31 297 SER A C 1
ATOM 2307 O O . SER A 1 297 ? 10.445 40.969 6.547 1 93.31 297 SER A O 1
ATOM 2309 N N . VAL A 1 298 ? 9.172 41.094 8.375 1 94.94 298 VAL A N 1
ATOM 2310 C CA . VAL A 1 298 ? 8.289 40.031 7.98 1 94.94 298 VAL A CA 1
ATOM 2311 C C . VAL A 1 298 ? 7.281 40.531 6.949 1 94.94 298 VAL A C 1
ATOM 2313 O O . VAL A 1 298 ? 6.535 41.469 7.211 1 94.94 298 VAL A O 1
ATOM 2316 N N . ASN A 1 299 ? 7.289 39.844 5.793 1 94 299 ASN A N 1
ATOM 2317 C CA . ASN A 1 299 ? 6.332 40.125 4.727 1 94 299 ASN A CA 1
ATOM 2318 C C . ASN A 1 299 ? 5.25 39.031 4.645 1 94 299 ASN A C 1
ATOM 2320 O O . ASN A 1 299 ? 4.148 39.312 4.16 1 94 299 ASN A O 1
ATOM 2324 N N . LEU A 1 300 ? 5.672 37.875 5.066 1 93.62 300 LEU A N 1
ATOM 2325 C CA . LEU A 1 300 ? 4.781 36.75 4.867 1 93.62 300 LEU A CA 1
ATOM 2326 C C . LEU A 1 300 ? 4.777 35.844 6.094 1 93.62 300 LEU A C 1
ATOM 2328 O O . LEU A 1 300 ? 5.836 35.469 6.598 1 93.62 300 LEU A O 1
ATOM 2332 N N . TRP A 1 301 ? 3.529 35.531 6.594 1 94.62 301 TRP A N 1
ATOM 2333 C CA . TRP A 1 301 ? 3.297 34.438 7.543 1 94.62 301 TRP A CA 1
ATOM 2334 C C . TRP A 1 301 ? 2.686 33.25 6.848 1 94.62 301 TRP A C 1
ATOM 2336 O O . TRP A 1 301 ? 1.701 33.375 6.113 1 94.62 301 TRP A O 1
ATOM 2346 N N . PHE A 1 302 ? 3.283 32.094 7.09 1 93.12 302 PHE A N 1
ATOM 2347 C CA . PHE A 1 302 ? 2.771 30.891 6.43 1 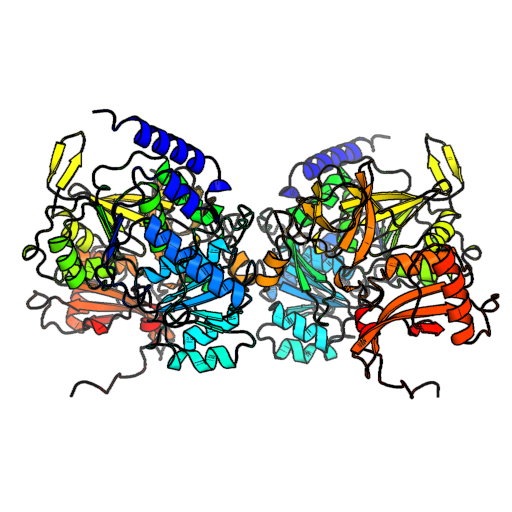93.12 302 PHE A CA 1
ATOM 2348 C C . PHE A 1 302 ? 2.193 29.922 7.453 1 93.12 302 PHE A C 1
ATOM 2350 O O . PHE A 1 302 ? 2.836 29.609 8.453 1 93.12 302 PHE A O 1
ATOM 2357 N N . ASN A 1 303 ? 0.999 29.469 7.145 1 91.19 303 ASN A N 1
ATOM 2358 C CA . ASN A 1 303 ? 0.365 28.422 7.945 1 91.19 303 ASN A CA 1
ATOM 2359 C C . ASN A 1 303 ? 0.873 27.031 7.566 1 91.19 303 ASN A C 1
ATOM 2361 O O . ASN A 1 303 ? 0.534 26.516 6.5 1 91.19 303 ASN A O 1
ATOM 2365 N N . GLY A 1 304 ? 1.595 26.375 8.461 1 82.44 304 GLY A N 1
ATOM 2366 C CA . GLY A 1 304 ? 2.205 25.078 8.188 1 82.44 304 GLY A CA 1
ATOM 2367 C C . GLY A 1 304 ? 1.28 23.906 8.469 1 82.44 304 GLY A C 1
ATOM 2368 O O . GLY A 1 304 ? 1.661 22.75 8.289 1 82.44 304 GLY A O 1
ATOM 2369 N N . GLY A 1 305 ? 0.2 24.266 8.969 1 83.62 305 GLY A N 1
ATOM 2370 C CA . GLY A 1 305 ? -0.747 23.188 9.188 1 83.62 305 GLY A CA 1
ATOM 2371 C C . GLY A 1 305 ? -1.642 23.422 10.398 1 83.62 305 GLY A C 1
ATOM 2372 O O . GLY A 1 305 ? -1.263 24.125 11.328 1 83.62 305 GLY A O 1
ATOM 2373 N N . ASP A 1 306 ? -2.932 23.047 10.352 1 84.69 306 ASP A N 1
ATOM 2374 C CA . ASP A 1 306 ? -3.969 23.156 11.375 1 84.69 306 ASP A CA 1
ATOM 2375 C C . ASP A 1 306 ? -4.805 24.406 11.172 1 84.69 306 ASP A C 1
ATOM 2377 O O . ASP A 1 306 ? -4.5 25.234 10.305 1 84.69 306 ASP A O 1
ATOM 2381 N N . ALA A 1 307 ? -5.789 24.578 12 1 84 307 ALA A N 1
ATOM 2382 C CA . ALA A 1 307 ? -6.719 25.703 11.844 1 84 307 ALA A CA 1
ATOM 2383 C C . ALA A 1 307 ? -6.16 26.969 12.469 1 84 307 ALA A C 1
ATOM 2385 O O . ALA A 1 307 ? -5.656 26.953 13.594 1 84 307 ALA A O 1
ATOM 2386 N N . ALA A 1 308 ? -6.16 28.016 11.711 1 88.44 308 ALA A N 1
ATOM 2387 C CA . ALA A 1 308 ? -5.848 29.359 12.211 1 88.44 308 ALA A CA 1
ATOM 2388 C C . ALA A 1 308 ? -7.109 30.203 12.312 1 88.44 308 ALA A C 1
ATOM 2390 O O . ALA A 1 308 ? -8.031 30.062 11.508 1 88.44 308 ALA A O 1
ATOM 2391 N N . HIS A 1 309 ? -7.141 31.094 13.305 1 89.75 309 HIS A N 1
ATOM 2392 C CA . HIS A 1 309 ? -8.32 31.906 13.531 1 89.75 309 HIS A CA 1
ATOM 2393 C C . HIS A 1 309 ? -8.062 33.375 13.148 1 89.75 309 HIS A C 1
ATOM 2395 O O . HIS A 1 309 ? -6.941 33.844 13.273 1 89.75 309 HIS A O 1
ATOM 2401 N N . GLU A 1 310 ? -9.125 33.969 12.773 1 90.81 310 GLU A N 1
ATOM 2402 C CA . GLU A 1 310 ? -9.07 35.344 12.258 1 90.81 310 GLU A CA 1
ATOM 2403 C C . GLU A 1 310 ? -8.398 36.281 13.25 1 90.81 310 GLU A C 1
ATOM 2405 O O . GLU A 1 310 ? -7.57 37.125 12.867 1 90.81 310 GLU A O 1
ATOM 2410 N N . SER A 1 311 ? -8.734 36.219 14.508 1 90.38 311 SER A N 1
ATOM 2411 C CA . SER A 1 311 ? -8.219 37.125 15.523 1 90.38 311 SER A CA 1
ATOM 2412 C C . SER A 1 311 ? -6.695 37.062 15.578 1 90.38 311 SER A C 1
ATOM 2414 O O . SER A 1 311 ? -6.043 38.125 15.648 1 90.38 311 SER A O 1
ATOM 2416 N N . HIS A 1 312 ? -6.156 35.906 15.508 1 92.38 312 HIS A N 1
ATOM 2417 C CA . HIS A 1 312 ? -4.711 35.75 15.586 1 92.38 312 HIS A CA 1
ATOM 2418 C C . HIS A 1 312 ? -4.043 36.156 14.273 1 92.38 312 HIS A C 1
ATOM 2420 O O . HIS A 1 312 ? -2.959 36.75 14.289 1 92.38 312 HIS A O 1
ATOM 2426 N N . ILE A 1 313 ? -4.695 35.844 13.18 1 93.75 313 ILE A N 1
ATOM 2427 C CA . ILE A 1 313 ? -4.184 36.25 11.875 1 93.75 313 ILE A CA 1
ATOM 2428 C C . ILE A 1 313 ? -4.066 37.75 11.797 1 93.75 313 ILE A C 1
ATOM 2430 O O . ILE A 1 313 ? -3.021 38.281 11.406 1 93.75 313 ILE A O 1
ATOM 2434 N N . ARG A 1 314 ? -5.074 38.438 12.211 1 92.75 314 ARG A N 1
ATOM 2435 C CA . ARG A 1 314 ? -5.102 39.906 12.164 1 92.75 314 ARG A CA 1
ATOM 2436 C C . ARG A 1 314 ? -4.016 40.5 13.047 1 92.75 314 ARG A C 1
ATOM 2438 O O . ARG A 1 314 ? -3.402 41.5 12.695 1 92.75 314 ARG A O 1
ATOM 2445 N N . ALA A 1 315 ? -3.846 39.875 14.18 1 93 315 ALA A N 1
ATOM 2446 C CA . ALA A 1 315 ? -2.811 40.344 15.094 1 93 315 ALA A CA 1
ATOM 2447 C C . ALA A 1 315 ? -1.427 40.25 14.461 1 93 315 ALA A C 1
ATOM 2449 O O . ALA A 1 315 ? -0.552 41.062 14.719 1 93 315 ALA A O 1
ATOM 2450 N N . LEU A 1 316 ? -1.221 39.25 13.648 1 95.62 316 LEU A N 1
ATOM 2451 C CA . LEU A 1 316 ? 0.07 39.031 13.008 1 95.62 316 LEU A CA 1
ATOM 2452 C C . LEU A 1 316 ? 0.279 40 11.852 1 95.62 316 LEU A C 1
ATOM 2454 O O . LEU A 1 316 ? 1.328 40.656 11.758 1 95.62 316 LEU A O 1
ATOM 2458 N N . ILE A 1 317 ? -0.71 40.156 11.055 1 95.25 317 ILE A N 1
ATOM 2459 C CA . ILE A 1 317 ? -0.509 40.812 9.766 1 95.25 317 ILE A CA 1
ATOM 2460 C C . ILE A 1 317 ? -0.527 42.344 9.938 1 95.25 317 ILE A C 1
ATOM 2462 O O . ILE A 1 317 ? -0.243 43.062 8.992 1 95.25 317 ILE A O 1
ATOM 2466 N N . ARG A 1 318 ? -0.832 42.812 11.109 1 93.88 318 ARG A N 1
ATOM 2467 C CA . ARG A 1 318 ? -0.762 44.25 11.367 1 93.88 318 ARG A CA 1
ATOM 2468 C C . ARG A 1 318 ? 0.682 44.75 11.352 1 93.88 318 ARG A C 1
ATOM 2470 O O . ARG A 1 318 ? 0.934 45.938 11.219 1 93.88 318 ARG A O 1
ATOM 2477 N N . HIS A 1 319 ? 1.601 43.812 11.484 1 91.81 319 HIS A N 1
ATOM 2478 C CA . HIS A 1 319 ? 3.023 44.125 11.484 1 91.81 319 HIS A CA 1
ATOM 2479 C C . HIS A 1 319 ? 3.633 43.938 10.102 1 91.81 319 HIS A C 1
ATOM 2481 O O . HIS A 1 319 ? 3.076 43.25 9.266 1 91.81 319 HIS A O 1
ATOM 2487 N N . GLY A 1 320 ? 4.742 44.688 9.844 1 89.06 320 GLY A N 1
ATOM 2488 C CA . GLY A 1 320 ? 5.5 44.5 8.617 1 89.06 320 GLY A CA 1
ATOM 2489 C C . GLY A 1 320 ? 4.867 45.188 7.422 1 89.06 320 GLY A C 1
ATOM 2490 O O . GLY A 1 320 ? 4.234 46.25 7.57 1 89.06 320 GLY A O 1
ATOM 2491 N N . PHE A 1 321 ? 5.258 44.656 6.262 1 87.69 321 PHE A N 1
ATOM 2492 C CA . PHE A 1 321 ? 4.762 45.188 5 1 87.69 321 PHE A CA 1
ATOM 2493 C C . PHE A 1 321 ? 4.66 44.094 3.949 1 87.69 321 PHE A C 1
ATOM 2495 O O . PHE A 1 321 ? 5.156 42.969 4.156 1 87.69 321 PHE A O 1
ATOM 2502 N N . HIS A 1 322 ? 3.934 44.312 2.979 1 86.25 322 HIS A N 1
ATOM 2503 C CA . HIS A 1 322 ? 3.939 43.438 1.805 1 86.25 322 HIS A CA 1
ATOM 2504 C C . HIS A 1 322 ? 3.975 44.25 0.517 1 86.25 322 HIS A C 1
ATOM 2506 O O . HIS A 1 322 ? 3.719 45.469 0.535 1 86.25 322 HIS A O 1
ATOM 2512 N N . GLU A 1 323 ? 4.465 43.562 -0.503 1 83.44 323 GLU A N 1
ATOM 2513 C CA . GLU A 1 323 ? 4.523 44.219 -1.796 1 83.44 323 GLU A CA 1
ATOM 2514 C C . GLU A 1 323 ? 3.303 43.906 -2.646 1 83.44 323 GLU A C 1
ATOM 2516 O O . GLU A 1 323 ? 2.9 42.75 -2.744 1 83.44 323 GLU A O 1
ATOM 2521 N N . GLN A 1 324 ? 2.695 44.875 -3.156 1 80.5 324 GLN A N 1
ATOM 2522 C CA . GLN A 1 324 ? 1.593 44.781 -4.105 1 80.5 324 GLN A CA 1
ATOM 2523 C C . GLN A 1 324 ? 1.762 45.75 -5.266 1 80.5 324 GLN A C 1
ATOM 2525 O O . GLN A 1 324 ? 1.854 46.938 -5.059 1 80.5 324 GLN A O 1
ATOM 2530 N N . ASN A 1 325 ? 1.812 45.188 -6.441 1 80.56 325 ASN A N 1
ATOM 2531 C CA . ASN A 1 325 ? 1.971 45.969 -7.648 1 80.56 325 ASN A CA 1
ATOM 2532 C C . ASN A 1 325 ? 3.18 46.906 -7.555 1 80.56 325 ASN A C 1
ATOM 2534 O O . ASN A 1 325 ? 3.082 48.094 -7.871 1 80.56 325 ASN A O 1
ATOM 2538 N N . GLY A 1 326 ? 4.238 46.406 -6.945 1 77.94 326 GLY A N 1
ATOM 2539 C CA . GLY A 1 326 ? 5.492 47.156 -6.891 1 77.94 326 GLY A CA 1
ATOM 2540 C C . GLY A 1 326 ? 5.543 48.156 -5.762 1 77.94 326 GLY A C 1
ATOM 2541 O O . GLY A 1 326 ? 6.516 48.906 -5.633 1 77.94 326 GLY A O 1
ATOM 2542 N N . GLN A 1 327 ? 4.496 48.219 -5.023 1 86.44 327 GLN A N 1
ATOM 2543 C CA . GLN A 1 327 ? 4.445 49.188 -3.926 1 86.44 327 GLN A CA 1
ATOM 2544 C C . GLN A 1 327 ? 4.395 48.469 -2.576 1 86.44 327 GLN A C 1
ATOM 2546 O O . GLN A 1 327 ? 3.75 47.438 -2.443 1 86.44 327 GLN A O 1
ATOM 2551 N N . ARG A 1 328 ? 5.078 49.125 -1.665 1 86.31 328 ARG A N 1
ATOM 2552 C CA . ARG A 1 328 ? 5.031 48.625 -0.3 1 86.31 328 ARG A CA 1
ATOM 2553 C C . ARG A 1 328 ? 3.742 49.031 0.4 1 86.31 328 ARG A C 1
ATOM 2555 O O . ARG A 1 328 ? 3.426 50.219 0.469 1 86.31 328 ARG A O 1
ATOM 2562 N N . GLN A 1 329 ? 3.02 48.094 0.78 1 88.81 329 GLN A N 1
ATOM 2563 C CA . GLN A 1 329 ? 1.788 48.312 1.531 1 88.81 329 GLN A CA 1
ATOM 2564 C C . GLN A 1 329 ? 1.98 48 3.01 1 88.81 329 GLN A C 1
ATOM 2566 O O . GLN A 1 329 ? 2.711 47.062 3.359 1 88.81 329 GLN A O 1
ATOM 2571 N N . PRO A 1 330 ? 1.337 48.844 3.848 1 90.56 330 PRO A N 1
ATOM 2572 C CA . PRO A 1 330 ? 1.42 48.5 5.273 1 90.56 330 PRO A CA 1
ATOM 2573 C C . PRO A 1 330 ? 0.75 47.188 5.621 1 90.56 330 PRO A C 1
ATOM 2575 O O . PRO A 1 330 ? -0.304 46.844 5.07 1 90.56 330 PRO A O 1
ATOM 2578 N N . GLY A 1 331 ? 1.459 46.438 6.473 1 93.81 331 GLY A N 1
ATOM 2579 C CA . GLY A 1 331 ? 0.946 45.125 6.922 1 93.81 331 GLY A CA 1
ATOM 2580 C C . GLY A 1 331 ? 1.478 43.969 6.109 1 93.81 331 GLY A C 1
ATOM 2581 O O . GLY A 1 331 ? 1.63 44.062 4.891 1 93.81 331 GLY A O 1
ATOM 2582 N N . SER A 1 332 ? 1.841 42.938 6.73 1 94.56 332 SER A N 1
ATOM 2583 C CA . SER A 1 332 ? 2.268 41.688 6.078 1 94.56 332 SER A CA 1
ATOM 2584 C C . SER A 1 332 ? 1.07 40.875 5.605 1 94.56 332 SER A C 1
ATOM 2586 O O . SER A 1 332 ? -0.065 41.344 5.633 1 94.56 332 SER A O 1
ATOM 2588 N N . VAL A 1 333 ? 1.339 39.719 4.977 1 93.62 333 VAL A N 1
ATOM 2589 C CA . VAL A 1 333 ? 0.267 38.844 4.516 1 93.62 333 VAL A CA 1
ATOM 2590 C C . VAL A 1 333 ? 0.353 37.5 5.238 1 93.62 333 VAL A C 1
ATOM 2592 O O . VAL A 1 333 ? 1.422 37.094 5.711 1 93.62 333 VAL A O 1
ATOM 2595 N N . PHE A 1 334 ? -0.811 36.844 5.387 1 93.81 334 PHE A N 1
ATOM 2596 C CA . PHE A 1 334 ? -0.905 35.469 5.93 1 93.81 334 PHE A CA 1
ATOM 2597 C C . PHE A 1 334 ? -1.369 34.5 4.863 1 93.81 334 PHE A C 1
ATOM 2599 O O . PHE A 1 334 ? -2.486 34.625 4.352 1 93.81 334 PHE A O 1
ATOM 2606 N N . ILE A 1 335 ? -0.489 33.594 4.512 1 91.81 335 ILE A N 1
ATOM 2607 C CA . ILE A 1 335 ? -0.839 32.562 3.545 1 91.81 335 ILE A CA 1
ATOM 2608 C C . ILE A 1 335 ? -1.452 31.375 4.27 1 91.81 335 ILE A C 1
ATOM 2610 O O . ILE A 1 335 ? -0.75 30.625 4.961 1 91.81 335 ILE A O 1
ATOM 2614 N N . ASP A 1 336 ? -2.738 31.25 4.008 1 92.25 336 ASP A N 1
ATOM 2615 C CA . ASP A 1 336 ? -3.471 30.125 4.582 1 92.25 336 ASP A CA 1
ATOM 2616 C C . ASP A 1 336 ? -3.678 29.016 3.549 1 92.25 336 ASP A C 1
ATOM 2618 O O . ASP A 1 336 ? -3.301 29.172 2.385 1 92.25 336 ASP A O 1
ATOM 2622 N N . GLY A 1 337 ? 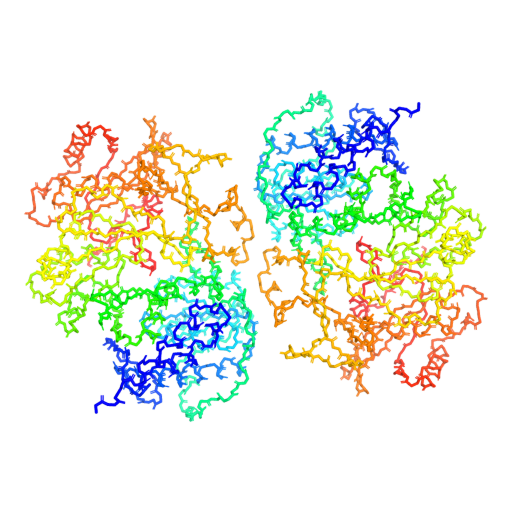-4.133 27.875 4.02 1 91.19 337 GLY A N 1
ATOM 2623 C CA . GLY A 1 337 ? -4.375 26.703 3.189 1 91.19 337 GLY A CA 1
ATOM 2624 C C . GLY A 1 337 ? -4.727 25.469 3.99 1 91.19 337 GLY A C 1
ATOM 2625 O O . GLY A 1 337 ? -5.176 25.562 5.133 1 91.19 337 GLY A O 1
ATOM 2626 N N . MET A 1 338 ? -4.691 24.406 3.299 1 92.75 338 MET A N 1
ATOM 2627 C CA . MET A 1 338 ? -4.965 23.125 3.949 1 92.75 338 MET A CA 1
ATOM 2628 C C . MET A 1 338 ? -4.043 22.047 3.412 1 92.75 338 MET A C 1
ATOM 2630 O O . MET A 1 338 ? -3.779 21.984 2.209 1 92.75 338 MET A O 1
ATOM 2634 N N . GLY A 1 339 ? -3.545 21.359 4.328 1 91.94 339 GLY A N 1
ATOM 2635 C CA . GLY A 1 339 ? -2.699 20.203 4.039 1 91.94 339 GLY A CA 1
ATOM 2636 C C . GLY A 1 339 ? -2.619 19.219 5.188 1 91.94 339 GLY A C 1
ATOM 2637 O O . GLY A 1 339 ? -3.178 19.469 6.262 1 91.94 339 GLY A O 1
ATOM 2638 N N . SER A 1 340 ? -2.113 18.141 4.938 1 92.19 340 SER A N 1
ATOM 2639 C CA . SER A 1 340 ? -1.823 17.094 5.906 1 92.19 340 SER A CA 1
ATOM 2640 C C . SER A 1 340 ? -0.653 16.219 5.453 1 92.19 340 SER A C 1
ATOM 2642 O O . SER A 1 340 ? -0.179 16.359 4.32 1 92.19 340 SER A O 1
ATOM 2644 N N . SER A 1 341 ? -0.14 15.484 6.375 1 92.69 341 SER A N 1
ATOM 2645 C CA . SER A 1 341 ? 0.898 14.539 5.984 1 92.69 341 SER A CA 1
ATOM 2646 C C . SER A 1 341 ? 0.432 13.648 4.836 1 92.69 341 SER A C 1
ATOM 2648 O O . SER A 1 341 ? 1.205 13.336 3.926 1 92.69 341 SER A O 1
ATOM 2650 N N . GLU A 1 342 ? -0.827 13.312 4.832 1 95.06 342 GLU A N 1
ATOM 2651 C CA . GLU A 1 342 ? -1.396 12.445 3.803 1 95.06 342 GLU A CA 1
ATOM 2652 C C . GLU A 1 342 ? -1.467 13.164 2.455 1 95.06 342 GLU A C 1
ATOM 2654 O O . GLU A 1 342 ? -1.334 12.531 1.404 1 95.06 342 GLU A O 1
ATOM 2659 N N . MET A 1 343 ? -1.637 14.438 2.488 1 94 343 MET A N 1
ATOM 2660 C CA . MET A 1 343 ? -1.762 15.211 1.259 1 94 343 MET A CA 1
ATOM 2661 C C . MET A 1 343 ? -0.389 15.547 0.684 1 94 343 MET A C 1
ATOM 2663 O O . MET A 1 343 ? -0.279 15.945 -0.477 1 94 343 MET A O 1
ATOM 2667 N N . GLY A 1 344 ? 0.646 15.406 1.499 1 88.94 344 GLY A N 1
ATOM 2668 C CA . GLY A 1 344 ? 2.016 15.602 1.053 1 88.94 344 GLY A CA 1
ATOM 2669 C C . GLY A 1 344 ? 2.434 17.062 1.028 1 88.94 344 GLY A C 1
ATOM 2670 O O . GLY A 1 344 ? 3.611 17.375 1.204 1 88.94 344 GLY A O 1
ATOM 2671 N N . PHE A 1 345 ? 1.543 17.906 0.739 1 84.88 345 PHE A N 1
ATOM 2672 C CA . PHE A 1 345 ? 1.756 19.344 0.608 1 84.88 345 PHE A CA 1
ATOM 2673 C C . PHE A 1 345 ? 0.457 20.109 0.838 1 84.88 345 PHE A C 1
ATOM 2675 O O . PHE A 1 345 ? -0.604 19.5 1.002 1 84.88 345 PHE A O 1
ATOM 2682 N N . SER A 1 346 ? 0.6 21.406 0.981 1 90.06 346 SER A N 1
ATOM 2683 C CA . SER A 1 346 ? -0.622 22.203 0.988 1 90.06 346 SER A CA 1
ATOM 2684 C C . SER A 1 346 ? -1.316 22.172 -0.369 1 90.06 346 SER A C 1
ATOM 2686 O O . SER A 1 346 ? -0.695 22.438 -1.399 1 90.06 346 SER A O 1
ATOM 2688 N N . LEU A 1 347 ? -2.613 21.844 -0.295 1 93.38 347 LEU A N 1
ATOM 2689 C CA . LEU A 1 347 ? -3.334 21.672 -1.55 1 93.38 347 LEU A CA 1
ATOM 2690 C C . LEU A 1 347 ? -4.254 22.844 -1.822 1 93.38 347 LEU A C 1
ATOM 2692 O O . LEU A 1 347 ? -4.82 22.969 -2.912 1 93.38 347 LEU A O 1
ATOM 2696 N N . PHE A 1 348 ? -4.371 23.688 -0.863 1 92.69 348 PHE A N 1
ATOM 2697 C CA . PHE A 1 348 ? -5.195 24.891 -0.958 1 92.69 348 PHE A CA 1
ATOM 2698 C C . PHE A 1 348 ? -4.398 26.125 -0.558 1 92.69 348 PHE A C 1
ATOM 2700 O O . PHE A 1 348 ? -3.432 26.031 0.198 1 92.69 348 PHE A O 1
ATOM 2707 N N . ARG A 1 349 ? -4.812 27.219 -1.088 1 90.12 349 ARG A N 1
ATOM 2708 C CA . ARG A 1 349 ? -4.09 28.438 -0.778 1 90.12 349 ARG A CA 1
ATOM 2709 C C . ARG A 1 349 ? -5.039 29.641 -0.718 1 90.12 349 ARG A C 1
ATOM 2711 O O . ARG A 1 349 ? -5.926 29.781 -1.566 1 90.12 349 ARG A O 1
ATOM 2718 N N . HIS A 1 350 ? -4.855 30.375 0.287 1 89.5 350 HIS A N 1
ATOM 2719 C CA . HIS A 1 350 ? -5.539 31.641 0.463 1 89.5 350 HIS A CA 1
ATOM 2720 C C . HIS A 1 350 ? -4.613 32.688 1.07 1 89.5 350 HIS A C 1
ATOM 2722 O O . HIS A 1 350 ? -3.793 32.375 1.937 1 89.5 350 HIS A O 1
ATOM 2728 N N . VAL A 1 351 ? -4.738 33.906 0.559 1 88.88 351 VAL A N 1
ATOM 2729 C CA . VAL A 1 351 ? -3.918 35 1.077 1 88.88 351 VAL A CA 1
ATOM 2730 C C . VAL A 1 351 ? -4.793 35.969 1.856 1 88.88 351 VAL A C 1
ATOM 2732 O O . VAL A 1 351 ? -5.727 36.562 1.303 1 88.88 351 VAL A O 1
ATOM 2735 N N . HIS A 1 352 ? -4.457 36.125 3.113 1 91.38 352 HIS A N 1
ATOM 2736 C CA . HIS A 1 352 ? -5.117 37.094 3.953 1 91.38 352 HIS A CA 1
ATOM 2737 C C . HIS A 1 352 ? -4.277 38.375 4.07 1 91.38 352 HIS A C 1
ATOM 2739 O O . HIS A 1 352 ? -3.059 38.312 4.242 1 91.38 352 HIS A O 1
ATOM 2745 N N . THR A 1 353 ? -4.934 39.531 3.879 1 90.88 353 THR A N 1
ATOM 2746 C CA . THR A 1 353 ? -4.34 40.844 4.082 1 90.88 353 THR A CA 1
ATOM 2747 C C . THR A 1 353 ? -5.184 41.688 5.051 1 90.88 353 THR A C 1
ATOM 2749 O O . THR A 1 353 ? -6.223 41.219 5.523 1 90.88 353 THR A O 1
ATOM 2752 N N . LEU A 1 354 ? -4.711 42.812 5.371 1 90.44 354 LEU A N 1
ATOM 2753 C CA . LEU A 1 354 ? -5.473 43.688 6.234 1 90.44 354 LEU A CA 1
ATOM 2754 C C . LEU A 1 354 ? -6.809 44.062 5.594 1 90.44 354 LEU A C 1
ATOM 2756 O O . LEU A 1 354 ? -7.727 44.5 6.281 1 90.44 354 LEU A O 1
ATOM 2760 N N . LYS A 1 355 ? -6.949 43.812 4.297 1 85.94 355 LYS A N 1
ATOM 2761 C CA . LYS A 1 355 ? -8.156 44.156 3.553 1 85.94 355 LYS A CA 1
ATOM 2762 C C . LYS A 1 355 ? -9.125 43 3.484 1 85.94 355 LYS A C 1
ATOM 2764 O O . LYS A 1 355 ? -10.242 43.125 2.98 1 85.94 355 LYS A O 1
ATOM 2769 N N . THR A 1 356 ? -8.648 41.906 3.994 1 86.44 356 THR A N 1
ATOM 2770 C CA . THR A 1 356 ? -9.539 40.75 3.992 1 86.44 356 THR A CA 1
ATOM 2771 C C . THR A 1 356 ? -10.727 40.969 4.91 1 86.44 356 THR A C 1
ATOM 2773 O O . THR A 1 356 ? -10.562 41.344 6.078 1 86.44 356 THR A O 1
ATOM 2776 N N . ASN A 1 357 ? -11.961 40.906 4.426 1 76.56 357 ASN A N 1
ATOM 2777 C CA . ASN A 1 357 ? -13.156 41.219 5.211 1 76.56 357 ASN A CA 1
ATOM 2778 C C . ASN A 1 357 ? -13.688 40 5.945 1 76.56 357 ASN A C 1
ATOM 2780 O O . ASN A 1 357 ? -14.164 40.094 7.074 1 76.56 357 ASN A O 1
ATOM 2784 N N . HIS A 1 358 ? -13.82 38.906 5.309 1 71.88 358 HIS A N 1
ATOM 2785 C CA . HIS A 1 358 ? -14.359 37.75 5.965 1 71.88 358 HIS A CA 1
ATOM 2786 C C . HIS A 1 358 ? -13.453 36.531 5.75 1 71.88 358 HIS A C 1
ATOM 2788 O O . HIS A 1 358 ? -13.297 36.062 4.625 1 71.88 358 HIS A O 1
ATOM 2794 N N . TYR A 1 359 ? -12.969 36.156 6.926 1 75.56 359 TYR A N 1
ATOM 2795 C CA . TYR A 1 359 ? -12.086 35 6.906 1 75.56 359 TYR A CA 1
ATOM 2796 C C . TYR A 1 359 ? -12.891 33.688 6.852 1 75.56 359 TYR A C 1
ATOM 2798 O O . TYR A 1 359 ? -12.711 32.875 5.938 1 75.56 359 TYR A O 1
ATOM 2806 N N . ASN A 1 360 ? -13.961 33.594 7.672 1 77.12 360 ASN A N 1
ATOM 2807 C CA . ASN A 1 360 ? -14.922 32.5 7.762 1 77.12 360 ASN A CA 1
ATOM 2808 C C . ASN A 1 360 ? -14.25 31.156 7.578 1 77.12 360 ASN A C 1
ATOM 2810 O O . ASN A 1 360 ? -14.789 30.281 6.902 1 77.12 360 ASN A O 1
ATOM 2814 N N . ARG A 1 361 ? -13.039 31.094 7.984 1 89.12 361 ARG A N 1
ATOM 2815 C CA . ARG A 1 361 ? -12.266 29.859 7.93 1 89.12 361 ARG A CA 1
ATOM 2816 C C . ARG A 1 361 ? -12.07 29.406 6.488 1 89.12 361 ARG A C 1
ATOM 2818 O O . ARG A 1 361 ? -12.156 28.203 6.195 1 89.12 361 ARG A O 1
ATOM 2825 N N . CYS A 1 362 ? -11.969 30.344 5.637 1 91.19 362 CYS A N 1
ATOM 2826 C CA . CYS A 1 362 ? -11.664 30.047 4.242 1 91.19 362 CYS A CA 1
ATOM 2827 C C . CYS A 1 362 ? -10.234 29.531 4.09 1 91.19 362 CYS A C 1
ATOM 2829 O O . CYS A 1 362 ? -9.289 30.172 4.551 1 91.19 362 CYS A O 1
ATOM 2831 N N . VAL A 1 363 ? -10.156 28.391 3.43 1 92.5 363 VAL A N 1
ATOM 2832 C CA . VAL A 1 363 ? -8.82 27.844 3.229 1 92.5 363 VAL A CA 1
ATOM 2833 C C . VAL A 1 363 ? -8.398 28.047 1.775 1 92.5 363 VAL A C 1
ATOM 2835 O O . VAL A 1 363 ? -7.309 27.609 1.377 1 92.5 363 VAL A O 1
ATOM 2838 N N . GLY A 1 364 ? -9.258 28.688 1.043 1 93.31 364 GLY A N 1
ATOM 2839 C CA . GLY A 1 364 ? -8.883 29.078 -0.305 1 93.31 364 GLY A CA 1
ATOM 2840 C C . GLY A 1 364 ? -9.375 28.125 -1.369 1 93.31 364 GLY A C 1
ATOM 2841 O O . GLY A 1 364 ? -10.352 27.406 -1.157 1 93.31 364 GLY A O 1
ATOM 2842 N N . ARG A 1 365 ? -8.781 28.25 -2.562 1 94.81 365 ARG A N 1
ATOM 2843 C CA . ARG A 1 365 ? -9.102 27.406 -3.713 1 94.81 365 ARG A CA 1
ATOM 2844 C C . ARG A 1 365 ? -8.07 26.297 -3.879 1 94.81 365 ARG A C 1
ATOM 2846 O O . ARG A 1 365 ? -6.922 26.438 -3.457 1 94.81 365 ARG A O 1
ATOM 2853 N N . PRO A 1 366 ? -8.562 25.109 -4.445 1 95.94 366 PRO A N 1
ATOM 2854 C CA . PRO A 1 366 ? -7.57 24.078 -4.766 1 95.94 366 PRO A CA 1
ATOM 2855 C C . PRO A 1 366 ? -6.504 24.562 -5.746 1 95.94 366 PRO A C 1
ATOM 2857 O O . PRO A 1 366 ? -6.805 25.359 -6.645 1 95.94 366 PRO A O 1
ATOM 2860 N N . LEU A 1 367 ? -5.262 24.172 -5.535 1 94.5 367 LEU A N 1
ATOM 2861 C CA . LEU A 1 367 ? -4.211 24.422 -6.516 1 94.5 367 LEU A CA 1
ATOM 2862 C C . LEU A 1 367 ? -4.559 23.812 -7.867 1 94.5 367 LEU A C 1
ATOM 2864 O O . LEU A 1 367 ? -5.473 22.984 -7.961 1 94.5 367 LEU A O 1
ATOM 2868 N N . GLU A 1 368 ? -3.834 24.156 -8.906 1 91.31 368 GLU A N 1
ATOM 2869 C CA . GLU A 1 368 ? -4.156 23.797 -10.281 1 91.31 368 GLU A CA 1
ATOM 2870 C C . GLU A 1 368 ? -4.105 22.281 -10.477 1 91.31 368 GLU A C 1
ATOM 2872 O O . GLU A 1 368 ? -4.84 21.734 -11.305 1 91.31 368 GLU A O 1
ATOM 2877 N N . TRP A 1 369 ? -3.338 21.609 -9.688 1 91.12 369 TRP A N 1
ATOM 2878 C CA . TRP A 1 369 ? -3.141 20.188 -9.883 1 91.12 369 TRP A CA 1
ATOM 2879 C C . TRP A 1 369 ? -3.965 19.375 -8.883 1 91.12 369 TRP A C 1
ATOM 2881 O O . TRP A 1 369 ? -3.742 18.172 -8.711 1 91.12 369 TRP A O 1
ATOM 2891 N N . VAL A 1 370 ? -4.949 20.031 -8.273 1 95.62 370 VAL A N 1
ATOM 2892 C CA . VAL A 1 370 ? -5.773 19.391 -7.25 1 95.62 370 VAL A CA 1
ATOM 2893 C C . VAL A 1 370 ? -7.234 19.391 -7.691 1 95.62 370 VAL A C 1
ATOM 2895 O O . VAL A 1 370 ? -7.766 20.406 -8.117 1 95.62 370 VAL A O 1
ATOM 2898 N N . ASP A 1 371 ? -7.844 18.188 -7.68 1 96.69 371 ASP A N 1
ATOM 2899 C CA . ASP A 1 371 ? -9.289 18.047 -7.781 1 96.69 371 ASP A CA 1
ATOM 2900 C C . ASP A 1 371 ? -9.922 17.844 -6.406 1 96.69 371 ASP A C 1
ATOM 2902 O O . ASP A 1 371 ? -9.719 16.812 -5.766 1 96.69 371 ASP A O 1
ATOM 2906 N N . ALA A 1 372 ? -10.641 18.875 -5.984 1 97.44 372 ALA A N 1
ATOM 2907 C CA . ALA A 1 372 ? -11.273 18.828 -4.668 1 97.44 372 ALA A CA 1
ATOM 2908 C C . ALA A 1 372 ? -12.797 18.812 -4.793 1 97.44 372 ALA A C 1
ATOM 2910 O O . ALA A 1 372 ? -13.359 19.547 -5.609 1 97.44 372 ALA A O 1
ATOM 2911 N N . GLN A 1 373 ? -13.422 17.938 -3.982 1 96.94 373 GLN A N 1
ATOM 2912 C CA . GLN A 1 373 ? -14.875 17.812 -3.979 1 96.94 373 GLN A CA 1
ATOM 2913 C C . GLN A 1 373 ? -15.414 17.688 -2.557 1 96.94 373 GLN A C 1
ATOM 2915 O O . GLN A 1 373 ? -14.719 17.203 -1.664 1 96.94 373 GLN A O 1
ATOM 2920 N N . ILE A 1 374 ? -16.641 18.219 -2.418 1 98.06 374 ILE A N 1
ATOM 2921 C CA . ILE A 1 374 ? -17.391 17.969 -1.199 1 98.06 374 ILE A CA 1
ATOM 2922 C C . ILE A 1 374 ? -18.312 16.75 -1.404 1 98.06 374 ILE A C 1
ATOM 2924 O O . ILE A 1 374 ? -19.156 16.766 -2.297 1 98.06 374 ILE A O 1
ATOM 2928 N N . LEU A 1 375 ? -18.109 15.742 -0.53 1 95.81 375 LEU A N 1
ATOM 2929 C CA . LEU A 1 375 ? -18.781 14.469 -0.764 1 95.81 375 LEU A CA 1
ATOM 2930 C C . LEU A 1 375 ? -19.781 14.172 0.354 1 95.81 375 LEU A C 1
ATOM 2932 O O . LEU A 1 375 ? -19.516 14.469 1.522 1 95.81 375 LEU A O 1
ATOM 2936 N N . SER A 1 376 ? -20.875 13.562 -0.05 1 93.44 376 SER A N 1
ATOM 2937 C CA . SER A 1 376 ? -21.797 12.977 0.918 1 93.44 376 SER A CA 1
ATOM 2938 C C . SER A 1 376 ? -21.203 11.711 1.537 1 93.44 376 SER A C 1
ATOM 2940 O O . SER A 1 376 ? -20.125 11.266 1.151 1 93.44 376 SER A O 1
ATOM 2942 N N . GLU A 1 377 ? -21.953 11.227 2.475 1 86.81 377 GLU A N 1
ATOM 2943 C CA . GLU A 1 377 ? -21.531 9.984 3.113 1 86.81 377 GLU A CA 1
ATOM 2944 C C . GLU A 1 377 ? -21.469 8.844 2.104 1 86.81 377 GLU A C 1
ATOM 2946 O O . GLU A 1 377 ? -20.672 7.914 2.254 1 86.81 377 GLU A O 1
ATOM 2951 N N . GLU A 1 378 ? -22.234 8.945 1.076 1 79.38 378 GLU A N 1
ATOM 2952 C CA . GLU A 1 378 ? -22.328 7.887 0.075 1 79.38 378 GLU A CA 1
ATOM 2953 C C . GLU A 1 378 ? -21.359 8.125 -1.078 1 79.38 378 GLU A C 1
ATOM 2955 O O . GLU A 1 378 ? -21.234 7.285 -1.971 1 79.38 378 GLU A O 1
ATOM 2960 N N . GLY A 1 379 ? -20.734 9.305 -1.037 1 86.62 379 GLY A N 1
ATOM 2961 C CA . GLY A 1 379 ? -19.719 9.547 -2.051 1 86.62 379 GLY A CA 1
ATOM 2962 C C . GLY A 1 379 ? -20.203 10.43 -3.184 1 86.62 379 GLY A C 1
ATOM 2963 O O . GLY A 1 379 ? -19.484 10.641 -4.164 1 86.62 379 GLY A O 1
ATOM 2964 N N . ASP A 1 380 ? -21.422 10.906 -3.025 1 88.56 380 ASP A N 1
ATOM 2965 C CA . ASP A 1 380 ? -21.953 11.812 -4.043 1 88.56 380 ASP A CA 1
ATOM 2966 C C . ASP A 1 380 ? -21.406 13.219 -3.859 1 88.56 380 ASP A C 1
ATOM 2968 O O . ASP A 1 380 ? -21.234 13.688 -2.73 1 88.56 380 ASP A O 1
ATOM 2972 N N . LYS A 1 381 ? -21.172 13.93 -5 1 94.31 381 LYS A N 1
ATOM 2973 C CA . LYS A 1 381 ? -20.75 15.328 -4.953 1 94.31 381 LYS A CA 1
ATOM 2974 C C . LYS A 1 381 ? -21.891 16.234 -4.488 1 94.31 381 LYS A C 1
ATOM 2976 O O . LYS A 1 381 ? -23.016 16.125 -4.977 1 94.31 381 LYS A O 1
ATOM 2981 N N . LEU A 1 382 ? -21.609 17.062 -3.568 1 97.06 382 LEU A N 1
ATOM 2982 C CA . LEU A 1 382 ? -22.609 17.953 -3.008 1 97.06 382 LEU A CA 1
ATOM 2983 C C . LEU A 1 382 ? -22.578 19.312 -3.689 1 97.06 382 LEU A C 1
ATOM 2985 O O . LEU A 1 382 ? -21.516 19.781 -4.113 1 97.06 382 LEU A O 1
ATOM 2989 N N . PRO A 1 383 ? -23.703 19.938 -3.793 1 95.94 383 PRO A N 1
ATOM 2990 C CA . PRO A 1 383 ? -23.734 21.281 -4.367 1 95.94 383 PRO A CA 1
ATOM 2991 C C . PRO A 1 383 ? -23.094 22.328 -3.455 1 95.94 383 PRO A C 1
ATOM 2993 O O . PRO A 1 383 ? -22.766 22.031 -2.303 1 95.94 383 PRO A O 1
ATOM 2996 N N . PRO A 1 384 ? -22.938 23.562 -3.957 1 96.25 384 PRO A N 1
ATOM 2997 C CA . PRO A 1 384 ? -22.344 24.625 -3.154 1 96.25 384 PRO A CA 1
ATOM 2998 C C . PRO A 1 384 ? -23.094 24.891 -1.849 1 96.25 384 PRO A C 1
ATOM 3000 O O . PRO A 1 384 ? -24.312 24.75 -1.804 1 96.25 384 PRO A O 1
ATOM 3003 N N . PHE A 1 385 ? -22.375 25.172 -0.817 1 96.19 385 PHE A N 1
ATOM 3004 C CA . PHE A 1 385 ? -22.828 25.641 0.49 1 96.19 385 PHE A CA 1
ATOM 3005 C C . PHE A 1 385 ? -23.391 24.484 1.309 1 96.19 385 PHE A C 1
ATOM 3007 O O . PHE A 1 385 ? -23.953 24.703 2.389 1 96.19 385 PHE A O 1
ATOM 3014 N N . GLN A 1 386 ? -23.25 23.328 0.84 1 96.75 386 GLN A N 1
ATOM 3015 C CA . GLN A 1 386 ? -23.578 22.156 1.655 1 96.75 386 GLN A CA 1
ATOM 3016 C C . GLN A 1 386 ? -22.344 21.562 2.297 1 96.75 386 GLN A C 1
ATOM 3018 O O . GLN A 1 386 ? -21.328 21.344 1.624 1 96.75 386 GLN A O 1
ATOM 3023 N N . VAL A 1 387 ? -22.516 21.297 3.588 1 96.06 387 VAL A N 1
ATOM 3024 C CA . VAL A 1 387 ? -21.391 20.734 4.336 1 96.06 387 VAL A CA 1
ATOM 3025 C C . VAL A 1 387 ? -21.281 19.25 4.062 1 96.06 387 VAL A C 1
ATOM 3027 O O . VAL A 1 387 ? -22.281 18.531 4.055 1 96.06 387 VAL A O 1
ATOM 3030 N N . GLY A 1 388 ? -20.109 18.797 3.783 1 97.19 388 GLY A N 1
ATOM 3031 C CA . GLY A 1 388 ? -19.781 17.391 3.574 1 97.19 388 GLY A CA 1
ATOM 3032 C C . GLY A 1 388 ? -18.328 17.062 3.803 1 97.19 388 GLY A C 1
ATOM 3033 O O . GLY A 1 388 ? -17.578 17.891 4.355 1 97.19 388 GLY A O 1
ATOM 3034 N N . ARG A 1 389 ? -17.969 15.875 3.469 1 97.25 389 ARG A N 1
ATOM 3035 C CA . ARG A 1 389 ? -16.578 15.43 3.607 1 97.25 389 ARG A CA 1
ATOM 3036 C C . ARG A 1 389 ? -15.719 15.969 2.471 1 97.25 389 ARG A C 1
ATOM 3038 O O . ARG A 1 389 ? -16.094 15.867 1.3 1 97.25 389 ARG A O 1
ATOM 3045 N N . LEU A 1 390 ? -14.609 16.516 2.818 1 97.69 390 LEU A N 1
ATOM 3046 C CA . LEU A 1 390 ? -13.695 17.016 1.801 1 97.69 390 LEU A CA 1
ATOM 3047 C C . LEU A 1 390 ? -12.875 15.883 1.195 1 97.69 390 LEU A C 1
ATOM 3049 O O . LEU A 1 390 ? -12.148 15.188 1.908 1 97.69 390 LEU A O 1
ATOM 3053 N N . GLY A 1 391 ? -13.039 15.648 -0.093 1 97.19 391 GLY A N 1
ATOM 3054 C CA . GLY A 1 391 ? -12.25 14.703 -0.858 1 97.19 391 GLY A CA 1
ATOM 3055 C C . GLY A 1 391 ? -11.297 15.367 -1.834 1 97.19 391 GLY A C 1
ATOM 3056 O O . GLY A 1 391 ? -11.641 16.359 -2.465 1 97.19 391 GLY A O 1
ATOM 3057 N N . VAL A 1 392 ? -10.086 14.789 -1.981 1 97.44 392 VAL A N 1
ATOM 3058 C CA . VAL A 1 392 ? -9.125 15.391 -2.904 1 97.44 392 VAL A CA 1
ATOM 3059 C C . VAL A 1 392 ? -8.484 14.297 -3.764 1 97.44 392 VAL A C 1
ATOM 3061 O O . VAL A 1 392 ? -8.312 13.164 -3.311 1 97.44 392 VAL A O 1
ATOM 3064 N N . LYS A 1 393 ? -8.25 14.609 -5.004 1 94.88 393 LYS A N 1
ATOM 3065 C CA . LYS A 1 393 ? -7.375 13.883 -5.922 1 94.88 393 LYS A CA 1
ATOM 3066 C C . LYS A 1 393 ? -6.188 14.75 -6.344 1 94.88 393 LYS A C 1
ATOM 3068 O O . LYS A 1 393 ? -6.371 15.852 -6.867 1 94.88 393 LYS A O 1
ATOM 3073 N N . ALA A 1 394 ? -5.062 14.266 -6 1 95 394 ALA A N 1
ATOM 3074 C CA . ALA A 1 394 ? -3.844 15 -6.332 1 95 394 ALA A CA 1
ATOM 3075 C C . ALA A 1 394 ? -2.643 14.062 -6.402 1 95 394 ALA A C 1
ATOM 3077 O O . ALA A 1 394 ? -2.609 13.039 -5.715 1 95 394 ALA A O 1
ATOM 3078 N N . PRO A 1 395 ? -1.632 14.383 -7.227 1 91.38 395 PRO A N 1
ATOM 3079 C CA . PRO A 1 395 ? -0.446 13.531 -7.34 1 91.38 395 PRO A CA 1
ATOM 3080 C C . PRO A 1 395 ? 0.346 13.445 -6.035 1 91.38 395 PRO A C 1
ATOM 3082 O O . PRO A 1 395 ? 1.139 12.523 -5.848 1 91.38 395 PRO A O 1
ATOM 3085 N N . SER A 1 396 ? 0.087 14.336 -5.125 1 93.81 396 SER A N 1
ATOM 3086 C CA . SER A 1 396 ? 0.877 14.391 -3.898 1 93.81 396 SER A CA 1
ATOM 3087 C C . SER A 1 396 ? 0.25 13.547 -2.799 1 93.81 396 SER A C 1
ATOM 3089 O O . SER A 1 396 ? 0.876 13.297 -1.765 1 93.81 396 SER A O 1
ATOM 3091 N N . VAL A 1 397 ? -0.97 13.062 -3.031 1 95.69 397 VAL A N 1
ATOM 3092 C CA . VAL A 1 397 ? -1.682 12.32 -1.995 1 95.69 397 VAL A CA 1
ATOM 3093 C C . VAL A 1 397 ? -0.987 10.984 -1.747 1 95.69 397 VAL A C 1
ATOM 3095 O O . VAL A 1 397 ? -0.579 10.305 -2.691 1 95.69 397 VAL A O 1
ATOM 3098 N N . THR A 1 398 ? -0.872 10.594 -0.513 1 95.31 398 THR A N 1
ATOM 3099 C CA . THR A 1 398 ? -0.227 9.352 -0.105 1 95.31 398 THR A CA 1
ATOM 3100 C C . THR A 1 398 ? -0.91 8.156 -0.753 1 95.31 398 THR A C 1
ATOM 3102 O O . THR A 1 398 ? -2.115 8.18 -1.011 1 95.31 398 THR A O 1
ATOM 3105 N N . THR A 1 399 ? -0.091 7.133 -0.979 1 92.75 399 THR A N 1
ATOM 3106 C CA . THR A 1 399 ? -0.676 5.891 -1.476 1 92.75 399 THR A CA 1
ATOM 3107 C C . THR A 1 399 ? -1.304 5.094 -0.336 1 92.75 399 THR A C 1
ATOM 3109 O O . THR A 1 399 ? -2.047 4.141 -0.574 1 92.75 399 THR A O 1
ATOM 3112 N N . GLY A 1 400 ? -0.972 5.496 0.885 1 94.56 400 GLY A N 1
ATOM 3113 C CA . GLY A 1 400 ? -1.621 4.816 1.997 1 94.56 400 GLY A CA 1
ATOM 3114 C C . GLY A 1 400 ? -0.806 4.852 3.275 1 94.56 400 GLY A C 1
ATOM 3115 O O . GLY A 1 400 ? 0.077 5.699 3.432 1 94.56 400 GLY A O 1
ATOM 3116 N N . TYR A 1 401 ? -1.171 3.969 4.219 1 95.44 401 TYR A N 1
ATOM 3117 C CA . TYR A 1 401 ? -0.563 3.895 5.543 1 95.44 401 TYR A CA 1
ATOM 3118 C C . TYR A 1 401 ? 0.281 2.635 5.688 1 95.44 401 TYR A C 1
ATOM 3120 O O . TYR A 1 401 ? -0.146 1.546 5.293 1 95.44 401 TYR A O 1
ATOM 3128 N N . TRP A 1 402 ? 1.503 2.818 6.199 1 96.19 402 TRP A N 1
ATOM 3129 C CA . TRP A 1 402 ? 2.438 1.712 6.383 1 96.19 402 TRP A CA 1
ATOM 3130 C C . TRP A 1 402 ? 1.844 0.644 7.297 1 96.19 402 TRP A C 1
ATOM 3132 O O . TRP A 1 402 ? 1.466 0.932 8.438 1 96.19 402 TRP A O 1
ATOM 3142 N N . ASN A 1 403 ? 1.693 -0.589 6.828 1 93.62 403 ASN A N 1
ATOM 3143 C CA . ASN A 1 403 ? 1.192 -1.767 7.527 1 93.62 403 ASN A CA 1
ATOM 3144 C C . ASN A 1 403 ? -0.234 -1.558 8.031 1 93.62 403 ASN A C 1
ATOM 3146 O O . ASN A 1 403 ? -0.597 -2.037 9.102 1 93.62 403 ASN A O 1
ATOM 3150 N N . ASN A 1 404 ? -1.021 -0.783 7.348 1 93.69 404 ASN A N 1
ATOM 3151 C CA . ASN A 1 404 ? -2.43 -0.563 7.656 1 93.69 404 ASN A CA 1
ATOM 3152 C C . ASN A 1 404 ? -3.266 -0.423 6.387 1 93.69 404 ASN A C 1
ATOM 3154 O O . ASN A 1 404 ? -3.75 0.667 6.074 1 93.69 404 ASN A O 1
ATOM 3158 N N . SER A 1 405 ? -3.496 -1.506 5.773 1 93.88 405 SER A N 1
ATOM 3159 C CA . SER A 1 405 ? -4.18 -1.539 4.484 1 93.88 405 SER A CA 1
ATOM 3160 C C . SER A 1 405 ? -5.652 -1.164 4.633 1 93.88 405 SER A C 1
ATOM 3162 O O . SER A 1 405 ? -6.207 -0.468 3.779 1 93.88 405 SER A O 1
ATOM 3164 N N . GLN A 1 406 ? -6.285 -1.606 5.645 1 89.69 406 GLN A N 1
ATOM 3165 C CA . GLN A 1 406 ? -7.695 -1.295 5.844 1 89.69 406 GLN A CA 1
ATOM 3166 C C . GLN A 1 406 ? -7.922 0.213 5.914 1 89.69 406 GLN A C 1
ATOM 3168 O O . GLN A 1 406 ? -8.805 0.746 5.242 1 89.69 406 GLN A O 1
ATOM 3173 N N . LEU A 1 407 ? -7.105 0.885 6.719 1 91.38 407 LEU A N 1
ATOM 3174 C CA . LEU A 1 407 ? -7.211 2.338 6.801 1 91.38 407 LEU A CA 1
ATOM 3175 C C . LEU A 1 407 ? -6.93 2.98 5.445 1 91.38 407 LEU A C 1
ATOM 3177 O O . LEU A 1 407 ? -7.582 3.957 5.07 1 91.38 407 LEU A O 1
ATOM 3181 N N . THR A 1 408 ? -5.945 2.424 4.73 1 94.44 408 THR A N 1
ATOM 3182 C CA . THR A 1 408 ? -5.578 2.93 3.412 1 94.44 408 THR A CA 1
ATOM 3183 C C . THR A 1 408 ? -6.793 2.979 2.492 1 94.44 408 THR A C 1
ATOM 3185 O O . THR A 1 408 ? -7.062 4.004 1.862 1 94.44 408 THR A O 1
ATOM 3188 N N . TYR A 1 409 ? -7.586 1.99 2.51 1 90.88 409 TYR A N 1
ATOM 3189 C CA . TYR A 1 409 ? -8.664 1.919 1.528 1 90.88 409 TYR A CA 1
ATOM 3190 C C . TYR A 1 409 ? -9.945 2.516 2.086 1 90.88 409 TYR A C 1
ATOM 3192 O O . TYR A 1 409 ? -10.781 3.025 1.331 1 90.88 409 TYR A O 1
ATOM 3200 N N . ARG A 1 410 ? -10.156 2.574 3.398 1 89.69 410 ARG A N 1
ATOM 3201 C CA . ARG A 1 410 ? -11.32 3.199 4.012 1 89.69 410 ARG A CA 1
ATOM 3202 C C . ARG A 1 410 ? -11.234 4.719 3.932 1 89.69 410 ARG A C 1
ATOM 3204 O O . ARG A 1 410 ? -12.242 5.414 4.078 1 89.69 410 ARG A O 1
ATOM 3211 N N . SER A 1 411 ? -10.023 5.195 3.768 1 93.06 411 SER A N 1
ATOM 3212 C CA . SER A 1 411 ? -9.836 6.641 3.684 1 93.06 411 SER A CA 1
ATOM 3213 C C . SER A 1 411 ? -10.078 7.145 2.266 1 93.06 411 SER A C 1
ATOM 3215 O O . SER A 1 411 ? -9.742 8.289 1.941 1 93.06 411 SER A O 1
ATOM 3217 N N . ARG A 1 412 ? -10.625 6.363 1.451 1 91.06 412 ARG A N 1
ATOM 3218 C CA . ARG A 1 412 ? -10.953 6.734 0.078 1 91.06 412 ARG A CA 1
ATOM 3219 C C . ARG A 1 412 ? -12.414 6.434 -0.233 1 91.06 412 ARG A C 1
ATOM 3221 O O . ARG A 1 412 ? -12.977 5.461 0.273 1 91.06 412 ARG A O 1
ATOM 3228 N N . LEU A 1 413 ? -12.938 7.32 -1.008 1 86.38 413 LEU A N 1
ATOM 3229 C CA . LEU A 1 413 ? -14.328 7.195 -1.413 1 86.38 413 LEU A CA 1
ATOM 3230 C C . LEU A 1 413 ? -14.547 7.789 -2.801 1 86.38 413 LEU A C 1
ATOM 3232 O O . LEU A 1 413 ? -14.18 8.938 -3.051 1 86.38 413 LEU A O 1
ATOM 3236 N N . SER A 1 414 ? -15.117 6.992 -3.727 1 82.69 414 SER A N 1
ATOM 3237 C CA . SER A 1 414 ? -15.438 7.43 -5.082 1 82.69 414 SER A CA 1
ATOM 3238 C C . SER A 1 414 ? -14.203 7.996 -5.781 1 82.69 414 SER A C 1
ATOM 3240 O O . SER A 1 414 ? -14.281 9.031 -6.445 1 82.69 414 SER A O 1
ATOM 3242 N N . GLY A 1 415 ? -13.086 7.434 -5.469 1 83.62 415 GLY A N 1
ATOM 3243 C CA . GLY A 1 415 ? -11.852 7.816 -6.141 1 83.62 415 GLY A CA 1
ATOM 3244 C C . GLY A 1 415 ? -11.133 8.969 -5.465 1 83.62 415 GLY A C 1
ATOM 3245 O O . GLY A 1 415 ? -10.055 9.375 -5.902 1 83.62 415 GLY A O 1
ATOM 3246 N N . TYR A 1 416 ? -11.727 9.492 -4.41 1 93.19 416 TYR A N 1
ATOM 3247 C CA . TYR A 1 416 ? -11.125 10.625 -3.709 1 93.19 416 TYR A CA 1
ATOM 3248 C C . TYR A 1 416 ? -10.547 10.188 -2.369 1 93.19 416 TYR A C 1
ATOM 3250 O O . TYR A 1 416 ? -11.117 9.328 -1.688 1 93.19 416 TYR A O 1
ATOM 3258 N N . PHE A 1 417 ? -9.414 10.727 -2.029 1 95.69 417 PHE A N 1
ATOM 3259 C CA . PHE A 1 417 ? -8.922 10.609 -0.664 1 95.69 417 PHE A CA 1
ATOM 3260 C C . PHE A 1 417 ? -9.719 11.492 0.283 1 95.69 417 PHE A C 1
ATOM 3262 O O . PHE A 1 417 ? -9.867 12.695 0.039 1 95.69 417 PHE A O 1
ATOM 3269 N N . LEU A 1 418 ? -10.234 10.953 1.32 1 96.06 418 LEU A N 1
ATOM 3270 C CA . LEU A 1 418 ? -10.953 11.719 2.338 1 96.06 418 LEU A CA 1
ATOM 3271 C C . LEU A 1 418 ? -9.977 12.344 3.33 1 96.06 418 LEU A C 1
ATOM 3273 O O . LEU A 1 418 ? -9.234 11.633 4.012 1 96.06 418 LEU A O 1
ATOM 3277 N N . THR A 1 419 ? -10.031 13.68 3.453 1 95.44 419 THR A N 1
ATOM 3278 C CA . THR A 1 419 ? -9.039 14.406 4.238 1 95.44 419 THR A CA 1
ATOM 3279 C C . THR A 1 419 ? -9.328 14.281 5.73 1 95.44 419 THR A C 1
ATOM 3281 O O . THR A 1 419 ? -8.477 14.602 6.562 1 95.44 419 THR A O 1
ATOM 3284 N N . GLY A 1 420 ? -10.484 13.82 6.098 1 93.62 420 GLY A N 1
ATOM 3285 C CA . GLY A 1 420 ? -10.914 13.812 7.488 1 93.62 420 GLY A CA 1
ATOM 3286 C C . GLY A 1 420 ? -11.492 15.133 7.945 1 93.62 420 GLY A C 1
ATOM 3287 O O . GLY A 1 420 ? -11.664 15.359 9.148 1 93.62 420 GLY A O 1
ATOM 3288 N N . ASP A 1 421 ? -11.82 15.984 6.973 1 94.81 421 ASP A N 1
ATOM 3289 C CA . ASP A 1 421 ? -12.336 17.328 7.238 1 94.81 421 ASP A CA 1
ATOM 3290 C C . ASP A 1 421 ? -13.734 17.5 6.652 1 94.81 421 ASP A C 1
ATOM 3292 O O . ASP A 1 421 ? -14.031 16.984 5.574 1 94.81 421 ASP A O 1
ATOM 3296 N N . LEU A 1 422 ? -14.516 18.219 7.418 1 96.25 422 LEU A N 1
ATOM 3297 C CA . LEU A 1 422 ? -15.797 18.703 6.906 1 96.25 422 LEU A CA 1
ATOM 3298 C C . LEU A 1 422 ? -15.656 20.125 6.363 1 96.25 422 LEU A C 1
ATOM 3300 O O . LEU A 1 422 ? -15.023 20.984 6.992 1 96.25 422 LEU A O 1
ATOM 3304 N N . ALA A 1 423 ? -16.188 20.328 5.199 1 97 423 ALA A N 1
ATOM 3305 C CA . ALA A 1 423 ? -16.078 21.625 4.531 1 97 423 ALA A CA 1
ATOM 3306 C C . ALA A 1 423 ? -17.25 21.875 3.594 1 97 423 ALA A C 1
ATOM 3308 O O . ALA A 1 423 ? -18.078 20.984 3.387 1 97 423 ALA A O 1
ATOM 3309 N N . TYR A 1 424 ? -17.422 23.031 3.145 1 96.81 424 TYR A N 1
ATOM 3310 C CA . TYR A 1 424 ? -18.297 23.375 2.031 1 96.81 424 TYR A CA 1
ATOM 3311 C C . TYR A 1 424 ? -17.578 24.266 1.023 1 96.81 424 TYR A C 1
ATOM 3313 O O . TYR A 1 424 ? -16.516 24.812 1.319 1 96.81 424 TYR A O 1
ATOM 3321 N N . ARG A 1 425 ? -18.078 24.266 -0.109 1 96.56 425 ARG A N 1
ATOM 3322 C CA . ARG A 1 425 ? -17.578 25.094 -1.205 1 96.56 425 ARG A CA 1
ATOM 3323 C C . ARG A 1 425 ? -18.578 26.188 -1.564 1 96.56 425 ARG A C 1
ATOM 3325 O O . ARG A 1 425 ? -19.797 25.953 -1.56 1 96.56 425 ARG A O 1
ATOM 3332 N N . ASP A 1 426 ? -18.047 27.391 -1.848 1 94.88 426 ASP A N 1
ATOM 3333 C CA . ASP A 1 426 ? -18.969 28.422 -2.303 1 94.88 426 ASP A CA 1
ATOM 3334 C C . ASP A 1 426 ? -19.094 28.422 -3.824 1 94.88 426 ASP A C 1
ATOM 3336 O O . ASP A 1 426 ? -18.578 27.516 -4.492 1 94.88 426 ASP A O 1
ATOM 3340 N N . GLU A 1 427 ? -19.828 29.344 -4.371 1 94.25 427 GLU A N 1
ATOM 3341 C CA . GLU A 1 427 ? -20.125 29.391 -5.805 1 94.25 427 GLU A CA 1
ATOM 3342 C C . GLU A 1 427 ? -18.859 29.703 -6.609 1 94.25 427 GLU A C 1
ATOM 3344 O O . GLU A 1 427 ? -18.781 29.344 -7.785 1 94.25 427 GLU A O 1
ATOM 3349 N N . GLU A 1 428 ? -17.906 30.328 -5.902 1 92.25 428 GLU A N 1
ATOM 3350 C CA . GLU A 1 428 ? -16.672 30.688 -6.578 1 92.25 428 GLU A CA 1
ATOM 3351 C C . GLU A 1 428 ? -15.625 29.578 -6.465 1 92.25 428 GLU A C 1
ATOM 3353 O O . GLU A 1 428 ? -14.523 29.703 -7 1 92.25 428 GLU A O 1
ATOM 3358 N N . GLY A 1 429 ? -15.898 28.547 -5.773 1 93.44 429 GLY A N 1
ATOM 3359 C CA . GLY A 1 429 ? -15.023 27.391 -5.672 1 93.44 429 GLY A CA 1
ATOM 3360 C C . GLY A 1 429 ? -14.102 27.438 -4.465 1 93.44 429 GLY A C 1
ATOM 3361 O O . GLY A 1 429 ? -13.227 26.594 -4.309 1 93.44 429 GLY A O 1
ATOM 3362 N N . ARG A 1 430 ? -14.336 28.438 -3.59 1 94.25 430 ARG A N 1
ATOM 3363 C CA . ARG A 1 430 ? -13.547 28.5 -2.365 1 94.25 430 ARG A CA 1
ATOM 3364 C C . ARG A 1 430 ? -14.023 27.469 -1.347 1 94.25 430 ARG A C 1
ATOM 3366 O O . ARG A 1 430 ? -15.227 27.266 -1.187 1 94.25 430 ARG A O 1
ATOM 3373 N N . ILE A 1 431 ? -13.031 26.922 -0.683 1 96.06 431 ILE A N 1
ATOM 3374 C CA . ILE A 1 431 ? -13.336 25.891 0.309 1 96.06 431 ILE A CA 1
ATOM 3375 C C . ILE A 1 431 ? -13.297 26.5 1.709 1 96.06 431 ILE A C 1
ATOM 3377 O O . ILE A 1 431 ? -12.375 27.25 2.043 1 96.06 431 ILE A O 1
ATOM 3381 N N . PHE A 1 432 ? -14.281 26.219 2.477 1 94.62 432 PHE A N 1
ATOM 3382 C CA . PHE A 1 432 ? -14.383 26.672 3.857 1 94.62 432 PHE A CA 1
ATOM 3383 C C . PHE A 1 432 ? -14.344 25.484 4.82 1 94.62 432 PHE A C 1
ATOM 3385 O O . PHE A 1 432 ? -15.164 24.578 4.73 1 94.62 432 PHE A O 1
ATOM 3392 N N . HIS A 1 433 ? -13.383 25.531 5.691 1 94.94 433 HIS A N 1
ATOM 3393 C CA . HIS A 1 433 ? -13.172 24.453 6.656 1 94.94 433 HIS A CA 1
ATOM 3394 C C . HIS A 1 433 ? -14.125 24.594 7.844 1 94.94 433 HIS A C 1
ATOM 3396 O O . HIS A 1 433 ? -14.117 25.609 8.539 1 94.94 433 HIS A O 1
ATOM 3402 N N . VAL A 1 434 ? -14.898 23.562 8.078 1 93.81 434 VAL A N 1
ATOM 3403 C CA . VAL A 1 434 ? -15.914 23.609 9.125 1 93.81 434 VAL A CA 1
ATOM 3404 C C . VAL A 1 434 ? -15.375 22.953 10.398 1 93.81 434 VAL A C 1
ATOM 3406 O O . VAL A 1 434 ? -15.445 23.547 11.484 1 93.81 434 VAL A O 1
ATOM 3409 N N . ASP A 1 435 ? -14.93 21.75 10.266 1 93.88 435 ASP A N 1
ATOM 3410 C CA . ASP A 1 435 ? -14.367 21.016 11.383 1 93.88 435 ASP A CA 1
ATOM 3411 C C . ASP A 1 435 ? -13.711 19.719 10.914 1 93.88 435 ASP A C 1
ATOM 3413 O O . ASP A 1 435 ? -13.797 19.359 9.734 1 93.88 435 ASP A O 1
ATOM 3417 N N . ARG A 1 436 ? -13 19.094 11.828 1 91.75 436 ARG A N 1
ATOM 3418 C CA . ARG A 1 436 ? -12.594 17.719 11.578 1 91.75 436 ARG A CA 1
ATOM 3419 C C . ARG A 1 436 ? -13.766 16.75 11.773 1 91.75 436 ARG A C 1
ATOM 3421 O O . ARG A 1 436 ? -14.578 16.922 12.68 1 91.75 436 ARG A O 1
ATOM 3428 N N . THR A 1 437 ? -13.805 15.75 11.016 1 90.38 437 THR A N 1
ATOM 3429 C CA . THR A 1 437 ? -14.922 14.812 11.062 1 90.38 437 THR A CA 1
ATOM 3430 C C . THR A 1 437 ? -15.062 14.211 12.453 1 90.38 437 THR A C 1
ATOM 3432 O O . THR A 1 437 ? -16.172 14.172 13.008 1 90.38 437 THR A O 1
ATOM 3435 N N . PRO A 1 438 ? -13.969 13.812 13.07 1 85.94 438 PRO A N 1
ATOM 3436 C CA . PRO A 1 438 ? -14.117 13.211 14.391 1 85.94 438 PRO A CA 1
ATOM 3437 C C . PRO A 1 438 ? -14.445 14.234 15.477 1 85.94 438 PRO A C 1
ATOM 3439 O O . PRO A 1 438 ? -14.828 13.859 16.594 1 85.94 438 PRO A O 1
ATOM 3442 N N . ASP A 1 439 ? -14.312 15.469 15.172 1 88.06 439 ASP A N 1
ATOM 3443 C CA . ASP A 1 439 ? -14.461 16.5 16.188 1 88.06 439 ASP A CA 1
ATOM 3444 C C . ASP A 1 439 ? -15.867 17.094 16.172 1 88.06 439 ASP A C 1
ATOM 3446 O O . ASP A 1 439 ? -16.203 17.938 17 1 88.06 439 ASP A O 1
ATOM 3450 N N . VAL A 1 440 ? -16.672 16.609 15.312 1 91.69 440 VAL A N 1
ATOM 3451 C CA . VAL A 1 440 ? -18.062 17.062 15.305 1 91.69 440 VAL A CA 1
ATOM 3452 C C . VAL A 1 440 ? -18.766 16.578 16.562 1 91.69 440 VAL A C 1
ATOM 3454 O O . VAL A 1 440 ? -18.641 15.414 16.953 1 91.69 440 VAL A O 1
ATOM 3457 N N . ILE A 1 441 ? -19.438 17.5 17.203 1 93.12 441 ILE A N 1
ATOM 3458 C CA . ILE A 1 441 ? -20.125 17.188 18.438 1 93.12 441 ILE A CA 1
ATOM 3459 C C . ILE A 1 441 ? -21.609 16.953 18.156 1 93.12 441 ILE A C 1
ATOM 3461 O O . ILE A 1 441 ? -22.344 17.891 17.844 1 93.12 441 ILE A O 1
ATOM 3465 N N . LEU A 1 442 ? -21.984 15.742 18.266 1 92.56 442 LEU A N 1
ATOM 3466 C CA . LEU A 1 442 ? -23.391 15.414 18.031 1 92.56 442 LEU A CA 1
ATOM 3467 C C . LEU A 1 442 ? -24.188 15.562 19.328 1 92.56 442 LEU A C 1
ATOM 3469 O O . LEU A 1 442 ? -24.281 14.617 20.109 1 92.56 442 LEU A O 1
ATOM 3473 N N . THR A 1 443 ? -24.891 16.672 19.484 1 92.06 443 THR A N 1
ATOM 3474 C CA . THR A 1 443 ? -25.703 16.938 20.656 1 92.06 443 THR A CA 1
ATOM 3475 C C . THR A 1 443 ? -27.172 16.562 20.391 1 92.06 443 THR A C 1
ATOM 3477 O O . THR A 1 443 ? -27.562 16.344 19.25 1 92.06 443 THR A O 1
ATOM 3480 N N . PRO A 1 444 ? -27.906 16.438 21.422 1 89.56 444 PRO A N 1
ATOM 3481 C CA . PRO A 1 444 ? -29.328 16.141 21.234 1 89.56 444 PRO A CA 1
ATOM 3482 C C . PRO A 1 444 ? -30.031 17.203 20.375 1 89.56 444 PRO A C 1
ATOM 3484 O O . PRO A 1 444 ? -31.016 16.891 19.703 1 89.56 444 PRO A O 1
ATOM 3487 N N . SER A 1 445 ? -29.562 18.438 20.375 1 88.81 445 SER A N 1
ATOM 3488 C CA . SER A 1 445 ? -30.188 19.531 19.641 1 88.81 445 SER A CA 1
ATOM 3489 C C . SER A 1 445 ? -29.625 19.641 18.219 1 88.81 445 SER A C 1
ATOM 3491 O O . SER A 1 445 ? -30.062 20.484 17.438 1 88.81 445 SER A O 1
ATOM 3493 N N . GLY A 1 446 ? -28.625 18.766 17.953 1 89.38 446 GLY A N 1
ATOM 3494 C CA . GLY A 1 446 ? -28 18.797 16.641 1 89.38 446 GLY A CA 1
ATOM 3495 C 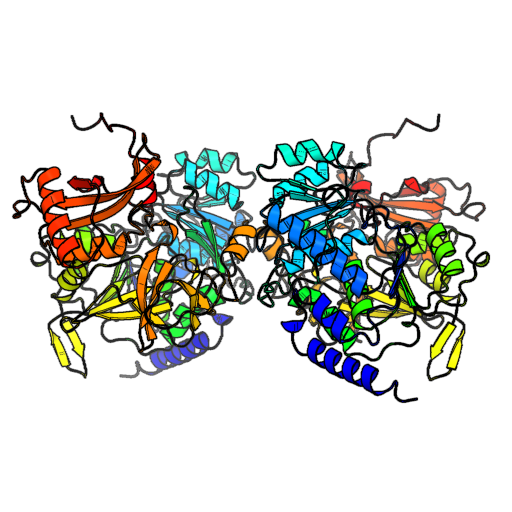C . GLY A 1 446 ? -26.484 18.891 16.703 1 89.38 446 GLY A C 1
ATOM 3496 O O . GLY A 1 446 ? -25.906 18.922 17.781 1 89.38 446 GLY A O 1
ATOM 3497 N N . PRO A 1 447 ? -25.906 18.922 15.508 1 91.62 447 PRO A N 1
ATOM 3498 C CA . PRO A 1 447 ? -24.438 18.953 15.461 1 91.62 447 PRO A CA 1
ATOM 3499 C C . PRO A 1 447 ? -23.875 20.328 15.797 1 91.62 447 PRO A C 1
ATOM 3501 O O . PRO A 1 447 ? -24.422 21.344 15.383 1 91.62 447 PRO A O 1
ATOM 3504 N N . VAL A 1 448 ? -22.812 20.328 16.625 1 93.56 448 VAL A N 1
ATOM 3505 C CA . VAL A 1 448 ? -22.016 21.516 16.938 1 93.56 448 VAL A CA 1
ATOM 3506 C C . VAL A 1 448 ? -20.609 21.359 16.359 1 93.56 448 VAL A C 1
ATOM 3508 O O . VAL A 1 448 ? -19.938 20.359 16.625 1 93.56 448 VAL A O 1
ATOM 3511 N N . TYR A 1 449 ? -20.234 22.344 15.562 1 93.06 449 TYR A N 1
ATOM 3512 C CA . TYR A 1 449 ? -18.891 22.344 15 1 93.06 449 TYR A CA 1
ATOM 3513 C C . TYR A 1 449 ? -17.922 23.125 15.875 1 93.06 449 TYR A C 1
ATOM 3515 O O . TYR A 1 449 ? -18.031 24.359 15.977 1 93.06 449 TYR A O 1
ATOM 3523 N N . GLY A 1 450 ? -17.016 22.391 16.406 1 91.31 450 GLY A N 1
ATOM 3524 C CA . GLY A 1 450 ? -16.094 22.969 17.375 1 91.31 450 GLY A CA 1
ATOM 3525 C C . GLY A 1 450 ? -15.281 24.125 16.812 1 91.31 450 GLY A C 1
ATOM 3526 O O . GLY A 1 450 ? -15.211 25.188 17.422 1 91.31 450 GLY A O 1
ATOM 3527 N N . LEU A 1 451 ? -14.719 23.953 15.68 1 90.06 451 LEU A N 1
ATOM 3528 C CA . LEU A 1 451 ? -13.859 24.969 15.078 1 90.06 451 LEU A CA 1
ATOM 3529 C C . LEU A 1 451 ? -14.648 26.219 14.734 1 90.06 451 LEU A C 1
ATOM 3531 O O . LEU A 1 451 ? -14.156 27.344 14.891 1 90.06 451 LEU A O 1
ATOM 3535 N N . GLN A 1 452 ? -15.805 26.031 14.25 1 89.69 452 GLN A N 1
ATOM 3536 C CA . GLN A 1 452 ? -16.656 27.172 13.945 1 89.69 452 GLN A CA 1
ATOM 3537 C C . GLN A 1 452 ? -17.016 27.953 15.211 1 89.69 452 GLN A C 1
ATOM 3539 O O . GLN A 1 452 ? -17.047 29.172 15.211 1 89.69 452 GLN A O 1
ATOM 3544 N N . THR A 1 453 ? -17.328 27.219 16.188 1 93.31 453 THR A N 1
ATOM 3545 C CA . THR A 1 453 ? -17.656 27.828 17.469 1 93.31 453 THR A CA 1
ATOM 3546 C C . THR A 1 453 ? -16.453 28.578 18.047 1 93.31 453 THR A C 1
ATOM 3548 O O . THR A 1 453 ? -16.578 29.688 18.562 1 93.31 453 THR A O 1
ATOM 3551 N N . GLU A 1 454 ? -15.328 27.969 18 1 93.12 454 GLU A N 1
ATOM 3552 C CA . GLU A 1 454 ? -14.086 28.609 18.438 1 93.12 454 GLU A CA 1
ATOM 3553 C C . GLU A 1 454 ? -13.836 29.906 17.688 1 93.12 454 GLU A C 1
ATOM 3555 O O . GLU A 1 454 ? -13.531 30.938 18.312 1 93.12 454 GLU A O 1
ATOM 3560 N N . GLU A 1 455 ? -14 29.812 16.375 1 91.81 455 GLU A N 1
ATOM 3561 C CA . GLU A 1 455 ? -13.82 31 15.531 1 91.81 455 GLU A CA 1
ATOM 3562 C C . GLU A 1 455 ? -14.727 32.125 15.977 1 91.81 455 GLU A C 1
ATOM 3564 O O . GLU A 1 455 ? -14.281 33.281 16.094 1 91.81 455 GLU A O 1
ATOM 3569 N N . PHE A 1 456 ? -15.953 31.844 16.266 1 92.12 456 PHE A N 1
ATOM 3570 C CA . PHE A 1 456 ? -16.938 32.844 16.672 1 92.12 456 PHE A CA 1
ATOM 3571 C C . PHE A 1 456 ? -16.547 33.469 18.016 1 92.12 456 PHE A C 1
ATOM 3573 O O . PHE A 1 456 ? -16.547 34.688 18.172 1 92.12 456 PHE A O 1
ATOM 3580 N N . LEU A 1 457 ? -16.219 32.594 18.969 1 93.75 457 LEU A N 1
ATOM 3581 C CA . LEU A 1 457 ? -15.914 33.094 20.312 1 93.75 457 LEU A CA 1
ATOM 3582 C C . LEU A 1 457 ? -14.68 33.969 20.297 1 93.75 457 LEU A C 1
ATOM 3584 O O . LEU A 1 457 ? -14.664 35.031 20.938 1 93.75 457 LEU A O 1
ATOM 3588 N N . LEU A 1 458 ? -13.664 33.562 19.609 1 92.38 458 LEU A N 1
ATOM 3589 C CA . LEU A 1 458 ? -12.422 34.312 19.531 1 92.38 458 LEU A CA 1
ATOM 3590 C C . LEU A 1 458 ? -12.656 35.656 18.844 1 92.38 458 LEU A C 1
ATOM 3592 O O . LEU A 1 458 ? -12.039 36.656 19.234 1 92.38 458 LEU A O 1
ATOM 3596 N N . SER A 1 459 ? -13.484 35.656 17.859 1 90.88 459 SER A N 1
ATOM 3597 C CA . SER A 1 459 ? -13.758 36.906 17.125 1 90.88 459 SER A CA 1
ATOM 3598 C C . SER A 1 459 ? -14.617 37.844 17.953 1 90.88 459 SER A C 1
ATOM 3600 O O . SER A 1 459 ? -14.414 39.062 17.938 1 90.88 459 SER A O 1
ATOM 3602 N N . ARG A 1 460 ? -15.508 37.312 18.672 1 93 460 ARG A N 1
ATOM 3603 C CA . ARG A 1 460 ? -16.5 38.125 19.391 1 93 460 ARG A CA 1
ATOM 3604 C C . ARG A 1 460 ? -15.945 38.625 20.719 1 93 460 ARG A C 1
ATOM 3606 O O . ARG A 1 460 ? -16.328 39.688 21.203 1 93 460 ARG A O 1
ATOM 3613 N N . PHE A 1 461 ? -15.109 37.812 21.312 1 94.44 461 PHE A N 1
ATOM 3614 C CA . PHE A 1 461 ? -14.602 38.156 22.641 1 94.44 461 PHE A CA 1
ATOM 3615 C C . PHE A 1 461 ? -13.086 38.281 22.625 1 94.44 461 PHE A C 1
ATOM 3617 O O . PHE A 1 461 ? -12.367 37.344 22.953 1 94.44 461 PHE A O 1
ATOM 3624 N N . PRO A 1 462 ? -12.57 39.469 22.438 1 92.38 462 PRO A N 1
ATOM 3625 C CA . PRO A 1 462 ? -11.125 39.719 22.375 1 92.38 462 PRO A CA 1
ATOM 3626 C C . PRO A 1 462 ? -10.414 39.312 23.656 1 92.38 462 PRO A C 1
ATOM 3628 O O . PRO A 1 462 ? -9.195 39.094 23.656 1 92.38 462 PRO A O 1
ATOM 3631 N N . ALA A 1 463 ? -11.148 39.156 24.719 1 92.94 463 ALA A N 1
ATOM 3632 C CA . ALA A 1 463 ? -10.586 38.781 26.016 1 92.94 463 ALA A CA 1
ATOM 3633 C C . ALA A 1 463 ? -10.148 37.312 26.016 1 92.94 463 ALA A C 1
ATOM 3635 O O . ALA A 1 463 ? -9.406 36.875 26.891 1 92.94 463 ALA A O 1
ATOM 3636 N N . ILE A 1 464 ? -10.594 36.562 25.047 1 93.31 464 ILE A N 1
ATOM 3637 C CA . ILE A 1 464 ? -10.203 35.156 24.953 1 93.31 464 ILE A CA 1
ATOM 3638 C C . ILE A 1 464 ? -8.906 35.031 24.156 1 93.31 464 ILE A C 1
ATOM 3640 O O . ILE A 1 464 ? -8.844 35.438 23 1 93.31 464 ILE A O 1
ATOM 3644 N N . ALA A 1 465 ? -7.898 34.5 24.781 1 89.56 465 ALA A N 1
ATOM 3645 C CA . ALA A 1 465 ? -6.609 34.312 24.125 1 89.56 465 ALA A CA 1
ATOM 3646 C C . ALA A 1 465 ? -6.625 33.062 23.25 1 89.56 465 ALA A C 1
ATOM 3648 O O . ALA A 1 465 ? -5.973 33.031 22.203 1 89.56 465 ALA A O 1
ATOM 3649 N N . ASP A 1 466 ? -7.234 32.062 23.719 1 89.94 466 ASP A N 1
ATOM 3650 C CA . ASP A 1 466 ? -7.336 30.75 23.062 1 89.94 466 ASP A CA 1
ATOM 3651 C C . ASP A 1 466 ? -8.578 30 23.516 1 89.94 466 ASP A C 1
ATOM 3653 O O . ASP A 1 466 ? -9.164 30.328 24.547 1 89.94 466 ASP A O 1
ATOM 3657 N N . CYS A 1 467 ? -9.016 29.141 22.672 1 91.25 467 CYS A N 1
ATOM 3658 C CA . CYS A 1 467 ? -10.219 28.406 23.031 1 91.25 467 CYS A CA 1
ATOM 3659 C C . CYS A 1 467 ? -10.258 27.047 22.312 1 91.25 467 CYS A C 1
ATOM 3661 O O . CYS A 1 467 ? -9.797 26.922 21.188 1 91.25 467 CYS A O 1
ATOM 3663 N N . ALA A 1 468 ? -10.711 26.016 22.984 1 91.25 468 ALA A N 1
ATOM 3664 C CA . ALA A 1 468 ? -10.961 24.703 22.422 1 91.25 468 ALA A CA 1
ATOM 3665 C C . ALA A 1 468 ? -12.367 24.219 22.75 1 91.25 468 ALA A C 1
ATOM 3667 O O . ALA A 1 468 ? -12.758 24.188 23.922 1 91.25 468 ALA A O 1
ATOM 3668 N N . VAL A 1 469 ? -13.125 23.891 21.766 1 93.62 469 VAL A N 1
ATOM 3669 C CA . VAL A 1 469 ? -14.477 23.375 21.938 1 93.62 469 VAL A CA 1
ATOM 3670 C C . VAL A 1 469 ? -14.531 21.891 21.609 1 93.62 469 VAL A C 1
ATOM 3672 O O . VAL A 1 469 ? -14.055 21.469 20.547 1 93.62 469 VAL A O 1
ATOM 3675 N N . PHE A 1 470 ? -15.062 21.062 22.469 1 92.5 470 PHE A N 1
ATOM 3676 C CA . PHE A 1 470 ? -15.094 19.609 22.312 1 92.5 470 PHE A CA 1
ATOM 3677 C C . PHE A 1 470 ? -16.344 19.016 22.953 1 92.5 470 PHE A C 1
ATOM 3679 O O . PHE A 1 470 ? -17.062 19.719 23.672 1 92.5 470 PHE A O 1
ATOM 3686 N N . GLY A 1 471 ? -16.656 17.781 22.609 1 92 471 GLY A N 1
ATOM 3687 C CA . GLY A 1 471 ? -17.812 17.094 23.156 1 92 471 GLY A CA 1
ATOM 3688 C C . GLY A 1 471 ? -17.516 16.391 24.484 1 92 471 GLY A C 1
ATOM 3689 O O . GLY A 1 471 ? -16.453 15.789 24.641 1 92 471 GLY A O 1
ATOM 3690 N N . GLN A 1 472 ? -18.422 16.594 25.391 1 89.56 472 GLN A N 1
ATOM 3691 C CA . GLN A 1 472 ? -18.344 15.898 26.672 1 89.56 472 GLN A CA 1
ATOM 3692 C C . GLN A 1 472 ? -19.609 15.078 26.922 1 89.56 472 GLN A C 1
ATOM 3694 O O . GLN A 1 472 ? -20.719 15.594 26.828 1 89.56 472 GLN A O 1
ATOM 3699 N N . GLU A 1 473 ? -19.312 13.844 27.125 1 88.44 473 GLU A N 1
ATOM 3700 C CA . GLU A 1 473 ? -20.438 12.961 27.391 1 88.44 473 GLU A CA 1
ATOM 3701 C C . GLU A 1 473 ? -20.922 13.102 28.828 1 88.44 473 GLU A C 1
ATOM 3703 O O . GLU A 1 473 ? -20.125 13.195 29.75 1 88.44 473 GLU A O 1
ATOM 3708 N N . ASP A 1 474 ? -22.234 13.219 28.906 1 81.31 474 ASP A N 1
ATOM 3709 C CA . ASP A 1 474 ? -22.844 13.188 30.234 1 81.31 474 ASP A CA 1
ATOM 3710 C C . ASP A 1 474 ? -22.922 11.758 30.766 1 81.31 474 ASP A C 1
ATOM 3712 O O . ASP A 1 474 ? -23.578 10.906 30.172 1 81.31 474 ASP A O 1
ATOM 3716 N N . GLY A 1 475 ? -22.172 11.43 31.734 1 76.44 475 GLY A N 1
ATOM 3717 C CA . GLY A 1 475 ? -22.109 10.086 32.312 1 76.44 475 GLY A CA 1
ATOM 3718 C C . GLY A 1 475 ? -23.469 9.516 32.656 1 76.44 475 GLY A C 1
ATOM 3719 O O . GLY A 1 475 ? -23.688 8.312 32.531 1 76.44 475 GLY A O 1
ATOM 3720 N N . ALA A 1 476 ? -24.406 10.344 33.094 1 76.56 476 ALA A N 1
ATOM 3721 C CA . ALA A 1 476 ? -25.719 9.891 33.562 1 76.56 476 ALA A CA 1
ATOM 3722 C C . ALA A 1 476 ? -26.656 9.594 32.406 1 76.56 476 ALA A C 1
ATOM 3724 O O . ALA A 1 476 ? -27.344 8.578 32.406 1 76.56 476 ALA A O 1
ATOM 3725 N N . THR A 1 477 ? -26.641 10.422 31.406 1 82.06 477 THR A N 1
ATOM 3726 C CA . THR A 1 477 ? -27.625 10.312 30.328 1 82.06 477 THR A CA 1
ATOM 3727 C C . THR A 1 477 ? -26.984 9.758 29.062 1 82.06 477 THR A C 1
ATOM 3729 O O . THR A 1 477 ? -27.672 9.312 28.156 1 82.06 477 THR A O 1
ATOM 3732 N N . GLY A 1 478 ? -25.641 9.859 29.078 1 84.94 478 GLY A N 1
ATOM 3733 C CA . GLY A 1 478 ? -24.938 9.469 27.859 1 84.94 478 GLY A CA 1
ATOM 3734 C C . GLY A 1 478 ? -24.984 10.531 26.781 1 84.94 478 GLY A C 1
ATOM 3735 O O . GLY A 1 478 ? -24.359 10.375 25.719 1 84.94 478 GLY A O 1
ATOM 3736 N N . ALA A 1 479 ? -25.75 11.555 27.094 1 88.12 479 ALA A N 1
ATOM 3737 C CA . ALA A 1 479 ? -25.859 12.641 26.125 1 88.12 479 ALA A CA 1
ATOM 3738 C C . ALA A 1 479 ? -24.562 13.438 26.047 1 88.12 479 ALA A C 1
ATOM 3740 O O . ALA A 1 479 ? -23.859 13.609 27.062 1 88.12 479 ALA A O 1
ATOM 3741 N N . VAL A 1 480 ? -24.25 13.93 24.797 1 92.06 480 VAL A N 1
ATOM 3742 C CA . VAL A 1 480 ? -23.016 14.703 24.594 1 92.06 480 VAL A CA 1
ATOM 3743 C C . VAL A 1 480 ? -23.344 16.188 24.578 1 92.06 480 VAL A C 1
ATOM 3745 O O . VAL A 1 480 ? -24.344 16.609 23.984 1 92.06 480 VAL A O 1
ATOM 3748 N N . ARG A 1 481 ? -22.625 16.953 25.328 1 92.69 481 ARG A N 1
ATOM 3749 C CA . ARG A 1 481 ? -22.734 18.406 25.312 1 92.69 481 ARG A CA 1
ATOM 3750 C C . ARG A 1 481 ? -21.453 19.047 24.812 1 92.69 481 ARG A C 1
ATOM 3752 O O . ARG A 1 481 ? -20.359 18.5 24.984 1 92.69 481 ARG A O 1
ATOM 3759 N N . ALA A 1 482 ? -21.594 20.203 24.156 1 94.69 482 ALA A N 1
ATOM 3760 C CA . ALA A 1 482 ? -20.438 20.969 23.719 1 94.69 482 ALA A CA 1
ATOM 3761 C C . ALA A 1 482 ? -19.875 21.797 24.875 1 94.69 482 ALA A C 1
ATOM 3763 O O . ALA A 1 482 ? -20.609 22.547 25.531 1 94.69 482 ALA A O 1
ATOM 3764 N N . VAL A 1 483 ? -18.625 21.656 25.125 1 93.56 483 VAL A N 1
ATOM 3765 C CA . VAL A 1 483 ? -17.953 22.375 26.203 1 93.56 483 VAL A CA 1
ATOM 3766 C C . VAL A 1 483 ? -16.797 23.188 25.625 1 93.56 483 VAL A C 1
ATOM 3768 O O . VAL A 1 483 ? -16.109 22.734 24.703 1 93.56 483 VAL A O 1
ATOM 3771 N N . ALA A 1 484 ? -16.641 24.391 26.141 1 94.5 484 ALA A N 1
ATOM 3772 C CA . ALA A 1 484 ? -15.531 25.25 25.703 1 94.5 484 ALA A CA 1
ATOM 3773 C C . ALA A 1 484 ? -14.523 25.453 26.828 1 94.5 484 ALA A C 1
ATOM 3775 O O . ALA A 1 484 ? -14.891 25.906 27.922 1 94.5 484 ALA A O 1
ATOM 3776 N N . TYR A 1 485 ? -13.312 25.078 26.609 1 92.25 485 TYR A N 1
ATOM 3777 C CA . TYR A 1 485 ? -12.188 25.562 27.406 1 92.25 485 TYR A CA 1
ATOM 3778 C C . TYR A 1 485 ? -11.664 26.891 26.859 1 92.25 485 TYR A C 1
ATOM 3780 O O . TYR A 1 485 ? -11.305 26.984 25.688 1 92.25 485 TYR A O 1
ATOM 3788 N N . VAL A 1 486 ? -11.68 27.891 27.703 1 92.38 486 VAL A N 1
ATOM 3789 C CA . VAL A 1 486 ? -11.273 29.219 27.25 1 92.38 486 VAL A CA 1
ATOM 3790 C C . VAL A 1 486 ? -10.125 29.734 28.109 1 92.38 486 VAL A C 1
ATOM 3792 O O . VAL A 1 486 ? -10.141 29.562 29.344 1 92.38 486 VAL A O 1
ATOM 3795 N N . ARG A 1 487 ? -9.133 30.203 27.484 1 90.19 487 ARG A N 1
ATOM 3796 C CA . ARG A 1 487 ? -8.086 30.953 28.172 1 90.19 487 ARG A CA 1
ATOM 3797 C C . ARG A 1 487 ? -8.344 32.438 28.109 1 90.19 487 ARG A C 1
ATOM 3799 O O . ARG A 1 487 ? -8.352 33.031 27.016 1 90.19 487 ARG A O 1
ATOM 3806 N N . ILE A 1 488 ? -8.508 33 29.281 1 90.94 488 ILE A N 1
ATOM 3807 C CA . ILE A 1 488 ? -8.875 34.406 29.375 1 90.94 488 ILE A CA 1
ATOM 3808 C C . ILE A 1 488 ? -7.617 35.25 29.578 1 90.94 488 ILE A C 1
ATOM 3810 O O . ILE A 1 488 ? -6.77 34.938 30.422 1 90.94 488 ILE A O 1
ATOM 3814 N N . ARG A 1 489 ? -7.508 36.281 28.703 1 88.69 489 ARG A N 1
ATOM 3815 C CA . ARG A 1 489 ? -6.395 37.219 28.859 1 88.69 489 ARG A CA 1
ATOM 3816 C C . ARG A 1 489 ? -6.445 37.906 30.219 1 88.69 489 ARG A C 1
ATOM 3818 O O . ARG A 1 489 ? -7.523 38.25 30.719 1 88.69 489 ARG A O 1
ATOM 3825 N N . PRO A 1 490 ? -5.246 38.156 30.797 1 85.44 490 PRO A N 1
ATOM 3826 C CA . PRO A 1 490 ? -5.234 38.844 32.094 1 85.44 490 PRO A CA 1
ATOM 3827 C C . PRO A 1 490 ? -5.809 40.25 32 1 85.44 490 PRO A C 1
ATOM 3829 O O . PRO A 1 490 ? -5.605 40.938 30.984 1 85.44 490 PRO A O 1
ATOM 3832 N N . ASP A 1 491 ? -6.516 40.656 33 1 86 491 ASP A N 1
ATOM 3833 C CA . ASP A 1 491 ? -7.016 42.031 33.219 1 86 491 ASP A CA 1
ATOM 3834 C C . ASP A 1 491 ? -7.996 42.406 32.094 1 86 491 ASP A C 1
ATOM 3836 O O . ASP A 1 491 ? -8.039 43.562 31.672 1 86 491 ASP A O 1
ATOM 3840 N N . SER A 1 492 ? -8.633 41.406 31.562 1 88.75 492 SER A N 1
ATOM 3841 C CA . SER A 1 492 ? -9.641 41.688 30.547 1 88.75 492 SER A CA 1
ATOM 3842 C C . SER A 1 492 ? -11.039 41.781 31.156 1 88.75 492 SER A C 1
ATOM 3844 O O . SER A 1 492 ? -11.211 41.562 32.344 1 88.75 492 SER A O 1
ATOM 3846 N N . ASP A 1 493 ? -12.039 42.125 30.328 1 87.5 493 ASP A N 1
ATOM 3847 C CA . ASP A 1 493 ? -13.406 42.344 30.812 1 87.5 493 ASP A CA 1
ATOM 3848 C C . ASP A 1 493 ? -14.055 41 31.203 1 87.5 493 ASP A C 1
ATOM 3850 O O . ASP A 1 493 ? -15.102 41 31.859 1 87.5 493 ASP A O 1
ATOM 3854 N N . LEU A 1 494 ? -13.398 39.969 30.875 1 89.88 494 LEU A N 1
ATOM 3855 C CA . LEU A 1 494 ? -13.953 38.656 31.219 1 89.88 494 LEU A CA 1
ATOM 3856 C C . LEU A 1 494 ? -13.258 38.094 32.469 1 89.88 494 LEU A C 1
ATOM 3858 O O . LEU A 1 494 ? -13.688 37.062 33 1 89.88 494 LEU A O 1
ATOM 3862 N N . SER A 1 495 ? -12.234 38.875 32.844 1 86.19 495 SER A N 1
ATOM 3863 C CA . SER A 1 495 ? -11.484 38.406 34.031 1 86.19 495 SER A CA 1
ATOM 3864 C C . SER A 1 495 ? -12.352 38.406 35.281 1 86.19 495 SER A C 1
ATOM 3866 O O . SER A 1 495 ? -13.102 39.344 35.531 1 86.19 495 SER A O 1
ATOM 3868 N N . GLY A 1 496 ? -12.359 37.375 36.031 1 81.75 496 GLY A N 1
ATOM 3869 C CA . GLY A 1 496 ? -13.078 37.312 37.281 1 81.75 496 GLY A CA 1
ATOM 3870 C C . GLY A 1 496 ? -14.469 36.719 37.156 1 81.75 496 GLY A C 1
ATOM 3871 O O . GLY A 1 496 ? -15.125 36.469 38.188 1 81.75 496 GLY A O 1
ATOM 3872 N N . HIS A 1 497 ? -14.93 36.594 35.969 1 86.44 497 HIS A N 1
ATOM 3873 C CA . HIS A 1 497 ? -16.234 35.969 35.781 1 86.44 497 HIS A CA 1
ATOM 3874 C C . HIS A 1 497 ? -16.172 34.469 36.094 1 86.44 497 HIS A C 1
ATOM 3876 O O . HIS A 1 497 ? -15.172 33.812 35.781 1 86.44 497 HIS A O 1
ATOM 3882 N N . ASP A 1 498 ? -17.203 34 36.688 1 85.81 498 ASP A N 1
ATOM 3883 C CA . ASP A 1 498 ? -17.234 32.562 36.938 1 85.81 498 ASP A CA 1
ATOM 3884 C C . ASP A 1 498 ? -17.766 31.828 35.719 1 85.81 498 ASP A C 1
ATOM 3886 O O . ASP A 1 498 ? -18.156 32.438 34.719 1 85.81 498 ASP A O 1
ATOM 3890 N N . THR A 1 499 ? -17.703 30.562 35.812 1 87.5 499 THR A N 1
ATOM 3891 C CA . THR A 1 499 ? -18 29.672 34.688 1 87.5 499 THR A CA 1
ATOM 3892 C C . THR A 1 499 ? -19.422 29.875 34.188 1 87.5 499 THR A C 1
ATOM 3894 O O . THR A 1 499 ? -19.672 29.875 32.969 1 87.5 499 THR A O 1
ATOM 3897 N N . SER A 1 500 ? -20.297 30 35.062 1 89.62 500 SER A N 1
ATOM 3898 C CA . SER A 1 500 ? -21.703 30.156 34.719 1 89.62 500 SER A CA 1
ATOM 3899 C C . SER A 1 500 ? -21.938 31.484 34 1 89.62 500 SER A C 1
ATOM 3901 O O . SER A 1 500 ? -22.719 31.562 33.031 1 89.62 500 SER A O 1
ATOM 3903 N N . GLU A 1 501 ? -21.297 32.5 34.469 1 91.56 501 GLU A N 1
ATOM 3904 C CA . GLU A 1 501 ? -21.406 33.812 33.844 1 91.56 501 GLU A CA 1
ATOM 3905 C C . GLU A 1 501 ? -20.844 33.812 32.438 1 91.56 501 GLU A C 1
ATOM 3907 O O . GLU A 1 501 ? -21.422 34.375 31.516 1 91.56 501 GLU A O 1
ATOM 3912 N N . LEU A 1 502 ? -19.734 33.25 32.344 1 94.06 502 LEU A N 1
ATOM 3913 C CA . LEU A 1 502 ? -19.109 33.125 31.016 1 94.06 502 LEU A CA 1
ATOM 3914 C C . LEU A 1 502 ? -20.016 32.375 30.047 1 94.06 502 LEU A C 1
ATOM 3916 O O . LEU A 1 502 ? -20.219 32.844 28.906 1 94.06 502 LEU A O 1
ATOM 3920 N N . ALA A 1 503 ? -20.547 31.281 30.531 1 94.31 503 ALA A N 1
ATOM 3921 C CA . ALA A 1 503 ? -21.438 30.484 29.688 1 94.31 503 ALA A CA 1
ATOM 3922 C C . ALA A 1 503 ? -22.641 31.297 29.234 1 94.31 503 ALA A C 1
ATOM 3924 O O . ALA A 1 503 ? -23.062 31.219 28.062 1 94.31 503 ALA A O 1
ATOM 3925 N N . GLY A 1 504 ? -23.203 31.969 30.141 1 94.44 504 GLY A N 1
ATOM 3926 C CA . GLY A 1 504 ? -24.344 32.812 29.797 1 94.44 504 GLY A CA 1
ATOM 3927 C C . GLY A 1 504 ? -24.016 33.844 28.75 1 94.44 504 GLY A C 1
ATOM 3928 O O . GLY A 1 504 ? -24.781 34.031 27.797 1 94.44 504 GLY A O 1
ATOM 3929 N N . ARG A 1 505 ? -22.953 34.531 28.906 1 94.62 505 ARG A N 1
ATOM 3930 C CA . ARG A 1 505 ? -22.531 35.562 27.969 1 94.62 505 ARG A CA 1
ATOM 3931 C C . ARG A 1 505 ? -22.25 34.969 26.594 1 94.62 505 ARG A C 1
ATOM 3933 O O . ARG A 1 505 ? -22.656 35.531 25.562 1 94.62 505 ARG A O 1
ATOM 3940 N N . PHE A 1 506 ? -21.5 33.906 26.609 1 96.81 506 PHE A N 1
ATOM 3941 C CA . PHE A 1 506 ? -21.156 33.281 25.359 1 96.81 506 PHE A CA 1
ATOM 3942 C C . PHE A 1 506 ? -22.406 32.781 24.625 1 96.81 506 PHE A C 1
ATOM 3944 O O . PHE A 1 506 ? -22.562 33 23.422 1 96.81 506 PHE A O 1
ATOM 3951 N N . ASN A 1 507 ? -23.297 32.156 25.344 1 96.12 507 ASN A N 1
ATOM 3952 C CA . ASN A 1 507 ? -24.5 31.578 24.75 1 96.12 507 ASN A CA 1
ATOM 3953 C C . ASN A 1 507 ? -25.438 32.656 24.234 1 96.12 507 ASN A C 1
ATOM 3955 O O . ASN A 1 507 ? -26.125 32.469 23.219 1 96.12 507 ASN A O 1
ATOM 3959 N N . GLN A 1 508 ? -25.469 33.75 24.891 1 96.06 508 GLN A N 1
ATOM 3960 C CA . GLN A 1 508 ? -26.266 34.844 24.391 1 96.06 508 GLN A CA 1
ATOM 3961 C C . GLN A 1 508 ? -25.781 35.281 23 1 96.06 508 GLN A C 1
ATOM 3963 O O . GLN A 1 508 ? -26.594 35.469 22.094 1 96.06 508 GLN A O 1
ATOM 3968 N N . GLU A 1 509 ? -24.531 35.438 22.875 1 96 509 GLU A N 1
ATOM 3969 C CA . GLU A 1 509 ? -23.953 35.875 21.594 1 96 509 GLU A CA 1
ATOM 3970 C C . GLU A 1 509 ? -24.109 34.781 20.547 1 96 509 GLU A C 1
ATOM 3972 O O . GLU A 1 509 ? -24.375 35.062 19.375 1 96 509 GLU A O 1
ATOM 3977 N N . LEU A 1 510 ? -23.875 33.562 20.922 1 95.56 510 LEU A N 1
ATOM 3978 C CA . LEU A 1 510 ? -24.016 32.438 20 1 95.56 510 LEU A CA 1
ATOM 3979 C C . LEU A 1 510 ? -25.453 32.344 19.484 1 95.56 510 LEU A C 1
ATOM 3981 O O . LEU A 1 510 ? -25.672 32.25 18.281 1 95.56 510 LEU A O 1
ATOM 3985 N N . ALA A 1 511 ? -26.391 32.438 20.344 1 94.19 511 ALA A N 1
ATOM 3986 C CA . ALA A 1 511 ? -27.797 32.375 19.984 1 94.19 511 ALA A CA 1
ATOM 3987 C C . ALA A 1 511 ? -28.172 33.531 19.047 1 94.19 511 ALA A C 1
ATOM 3989 O O . ALA A 1 511 ? -28.922 33.344 18.094 1 94.19 511 ALA A O 1
ATOM 3990 N N . SER A 1 512 ? -27.672 34.625 19.344 1 95.38 512 SER A N 1
ATOM 3991 C CA . SER A 1 512 ? -27.953 35.812 18.531 1 95.38 512 SER A CA 1
ATOM 3992 C C . SER A 1 512 ? -27.438 35.656 17.109 1 95.38 512 SER A C 1
ATOM 3994 O O . SER A 1 512 ? -27.984 36.219 16.172 1 95.38 512 SER A O 1
ATOM 3996 N N . ALA A 1 513 ? -26.375 34.938 16.969 1 93.56 513 ALA A N 1
ATOM 3997 C CA . ALA A 1 513 ? -25.766 34.719 15.664 1 93.56 513 ALA A CA 1
ATOM 3998 C C . ALA A 1 513 ? -26.359 33.5 14.977 1 93.56 513 ALA A C 1
ATOM 4000 O O . ALA A 1 513 ? -25.938 33.125 13.875 1 93.56 513 ALA A O 1
ATOM 4001 N N . GLY A 1 514 ? -27.328 32.844 15.633 1 91.75 514 GLY A N 1
ATOM 4002 C CA . GLY A 1 514 ? -27.953 31.656 15.062 1 91.75 514 GLY A CA 1
ATOM 4003 C C . GLY A 1 514 ? -27.078 30.422 15.133 1 91.75 514 GLY A C 1
ATOM 4004 O O . GLY A 1 514 ? -27.219 29.5 14.328 1 91.75 514 GLY A O 1
ATOM 4005 N N . LEU A 1 515 ? -26.109 30.406 16.016 1 92.69 515 LEU A N 1
ATOM 4006 C CA . LEU A 1 515 ? -25.203 29.266 16.188 1 92.69 515 LEU A CA 1
ATOM 4007 C C . LEU A 1 515 ? -25.609 28.422 17.391 1 92.69 515 LEU A C 1
ATOM 4009 O O . LEU A 1 515 ? -26.266 28.906 18.297 1 92.69 515 LEU A O 1
ATOM 4013 N N . PRO A 1 516 ? -25.203 27.188 17.344 1 93.44 516 PRO A N 1
ATOM 4014 C CA . PRO A 1 516 ? -25.5 26.328 18.5 1 93.44 516 PRO A CA 1
ATOM 4015 C C . PRO A 1 516 ? -24.828 26.828 19.781 1 93.44 516 PRO A C 1
ATOM 4017 O O . PRO A 1 516 ? -23.703 27.297 19.75 1 93.44 516 PRO A O 1
ATOM 4020 N N . THR A 1 517 ? -25.516 26.562 20.906 1 93.88 517 THR A N 1
ATOM 4021 C CA . THR A 1 517 ? -25.016 27.031 22.188 1 93.88 517 THR A CA 1
ATOM 4022 C C . THR A 1 517 ? -24.156 25.969 22.859 1 93.88 517 THR A C 1
ATOM 4024 O O . THR A 1 517 ? -24.172 24.797 22.453 1 93.88 517 THR A O 1
ATOM 4027 N N . LEU A 1 518 ? -23.469 26.406 23.922 1 94.56 518 LEU A N 1
ATOM 4028 C CA . LEU A 1 518 ? -22.578 25.547 24.688 1 94.56 518 LEU A CA 1
ATOM 4029 C C . LEU A 1 518 ? -23.281 24.984 25.922 1 94.56 518 LEU A C 1
ATOM 4031 O O . LEU A 1 518 ? -24.094 25.688 26.547 1 94.56 518 LEU A O 1
ATOM 4035 N N . GLY A 1 519 ? -22.922 23.75 26.188 1 91.94 519 GLY A N 1
ATOM 4036 C CA . GLY A 1 519 ? -23.422 23.125 27.406 1 91.94 519 GLY A CA 1
ATOM 4037 C C . GLY A 1 519 ? -22.562 23.422 28.625 1 91.94 519 GLY A C 1
ATOM 4038 O O . GLY A 1 519 ? -22.984 23.172 29.75 1 91.94 519 GLY A O 1
ATOM 4039 N N . GLY A 1 520 ? -21.375 23.906 28.344 1 91.06 520 GLY A N 1
ATOM 4040 C CA . GLY A 1 520 ? -20.469 24.25 29.422 1 91.06 520 GLY A CA 1
ATOM 4041 C C . GLY A 1 520 ? -19.281 25.078 28.969 1 91.06 520 GLY A C 1
ATOM 4042 O O . GLY A 1 520 ? -18.906 25.016 27.797 1 91.06 520 GLY A O 1
ATOM 4043 N N . VAL A 1 521 ? -18.797 25.891 29.938 1 93 521 VAL A N 1
ATOM 4044 C CA . VAL A 1 521 ? -17.609 26.688 29.688 1 93 521 VAL A CA 1
ATOM 4045 C C . VAL A 1 521 ? -16.672 26.594 30.891 1 93 521 VAL A C 1
ATOM 4047 O O . VAL A 1 521 ? -17.125 26.578 32.031 1 93 521 VAL A O 1
ATOM 4050 N N . LEU A 1 522 ? -15.461 26.375 30.625 1 87.5 522 LEU A N 1
ATOM 4051 C CA . LEU A 1 522 ? -14.477 26.391 31.703 1 87.5 522 LEU A CA 1
ATOM 4052 C C . LEU A 1 522 ? -13.305 27.297 31.359 1 87.5 522 LEU A C 1
ATOM 4054 O O . LEU A 1 522 ? -12.719 27.172 30.281 1 87.5 522 LEU A O 1
ATOM 4058 N N . ALA A 1 523 ? -13.023 28.219 32.188 1 87.06 523 ALA A N 1
ATOM 4059 C CA . ALA A 1 523 ? -11.797 29 32.062 1 87.06 523 ALA A CA 1
ATOM 4060 C C . ALA A 1 523 ? -10.578 28.188 32.531 1 87.06 523 ALA A C 1
ATOM 4062 O O . ALA A 1 523 ? -10.586 27.609 33.625 1 87.06 523 ALA A O 1
ATOM 4063 N N . VAL A 1 524 ? -9.594 28.234 31.641 1 85.62 524 VAL A N 1
ATOM 4064 C CA . VAL A 1 524 ? -8.477 27.344 31.953 1 85.62 524 VAL A CA 1
ATOM 4065 C C . VAL A 1 524 ? -7.16 28.094 31.766 1 85.62 524 VAL A C 1
ATOM 4067 O O . VAL A 1 524 ? -7.125 29.156 31.156 1 85.62 524 VAL A O 1
ATOM 4070 N N . GLY A 1 525 ? -6.098 27.5 32.375 1 79.94 525 GLY A N 1
ATOM 4071 C CA . GLY A 1 525 ? -4.758 28.031 32.156 1 79.94 525 GLY A CA 1
ATOM 4072 C C . GLY A 1 525 ? -4.098 27.516 30.891 1 79.94 525 GLY A C 1
ATOM 4073 O O . GLY A 1 525 ? -4.707 26.766 30.141 1 79.94 525 GLY A O 1
ATOM 4074 N N . ALA A 1 526 ? -2.895 28.016 30.625 1 71.25 526 ALA A N 1
ATOM 4075 C CA . ALA A 1 526 ? -2.184 27.75 29.375 1 71.25 526 ALA A CA 1
ATOM 4076 C C . ALA A 1 526 ? -1.939 26.25 29.203 1 71.25 526 ALA A C 1
ATOM 4078 O O . ALA A 1 526 ? -2 25.734 28.078 1 71.25 526 ALA A O 1
ATOM 4079 N N . ASP A 1 527 ? -1.8 25.547 30.219 1 75.69 527 ASP A N 1
ATOM 4080 C CA . ASP A 1 527 ? -1.4 24.156 30.141 1 75.69 527 ASP A CA 1
ATOM 4081 C C . ASP A 1 527 ? -2.619 23.234 30.016 1 75.69 527 ASP A C 1
ATOM 4083 O O . ASP A 1 527 ? -2.48 22.031 29.781 1 75.69 527 ASP A O 1
ATOM 4087 N N . ALA A 1 528 ? -3.736 23.812 30 1 76.81 528 ALA A N 1
ATOM 4088 C CA . ALA A 1 528 ? -4.941 23 30.047 1 76.81 528 ALA A CA 1
ATOM 4089 C C . ALA A 1 528 ? -5.355 22.531 28.656 1 76.81 528 ALA A C 1
ATOM 4091 O O . ALA A 1 528 ? -6.133 21.578 28.516 1 76.81 528 ALA A O 1
ATOM 4092 N N . ILE A 1 529 ? -4.938 23.172 27.703 1 79.06 529 ILE A N 1
ATOM 4093 C CA . ILE A 1 529 ? -5.234 22.734 26.344 1 79.06 529 ILE A CA 1
ATOM 4094 C C . ILE A 1 529 ? -4.062 21.906 25.797 1 79.06 529 ILE A C 1
ATOM 4096 O O . ILE A 1 529 ? -3.039 22.469 25.391 1 79.06 529 ILE A O 1
ATOM 4100 N N . PRO A 1 530 ? -4.301 20.609 25.734 1 80.69 530 PRO A N 1
ATOM 4101 C CA . PRO A 1 530 ? -3.189 19.719 25.391 1 80.69 530 PRO A CA 1
ATOM 4102 C C . PRO A 1 530 ? -2.764 19.859 23.938 1 80.69 530 PRO A C 1
ATOM 4104 O O . PRO A 1 530 ? -3.609 20.047 23.047 1 80.69 530 PRO A O 1
ATOM 4107 N N . LEU A 1 531 ? -1.448 19.781 23.859 1 74.88 531 LEU A N 1
ATOM 4108 C CA . LEU A 1 531 ? -0.867 19.812 22.516 1 74.88 531 LEU A CA 1
ATOM 4109 C C . LEU A 1 531 ? -0.223 18.469 22.172 1 74.88 531 LEU A C 1
ATOM 4111 O O . LEU A 1 531 ? 0.272 17.766 23.062 1 74.88 531 LEU A O 1
ATOM 4115 N N . GLY A 1 532 ? -0.327 18.172 20.906 1 72.44 532 GLY A N 1
ATOM 4116 C CA . GLY A 1 532 ? 0.394 17 20.438 1 72.44 532 GLY A CA 1
ATOM 4117 C C . GLY A 1 532 ? 1.883 17.234 20.266 1 72.44 532 GLY A C 1
ATOM 4118 O O . GLY A 1 532 ? 2.369 18.344 20.516 1 72.44 532 GLY A O 1
ATOM 4119 N N . THR A 1 533 ? 2.531 16.156 19.75 1 67.94 533 THR A N 1
ATOM 4120 C CA . THR A 1 533 ? 3.982 16.172 19.625 1 67.94 533 THR A CA 1
ATOM 4121 C C . THR A 1 533 ? 4.418 17.234 18.609 1 67.94 533 THR A C 1
ATOM 4123 O O . THR A 1 533 ? 5.539 17.734 18.672 1 67.94 533 THR A O 1
ATOM 4126 N N . THR A 1 534 ? 3.422 17.516 17.781 1 65.12 534 THR A N 1
ATOM 4127 C CA . THR A 1 534 ? 3.775 18.484 16.75 1 65.12 534 THR A CA 1
ATOM 4128 C C . THR A 1 534 ? 3.217 19.875 17.078 1 65.12 534 THR A C 1
ATOM 4130 O O . THR A 1 534 ? 3.357 20.812 16.297 1 65.12 534 THR A O 1
ATOM 4133 N N . GLY A 1 535 ? 2.568 19.984 18.266 1 66.06 535 GLY A N 1
ATOM 4134 C CA . GLY A 1 535 ? 2.096 21.281 18.703 1 66.06 535 GLY A CA 1
ATOM 4135 C C . GLY A 1 535 ? 0.653 21.562 18.312 1 66.06 535 GLY A C 1
ATOM 4136 O O . GLY A 1 535 ? 0.128 22.641 18.578 1 66.06 535 GLY A O 1
ATOM 4137 N N . LYS A 1 536 ? 0.067 20.562 17.75 1 70 536 LYS A N 1
ATOM 4138 C CA . LYS A 1 536 ? -1.339 20.734 17.391 1 70 536 LYS A CA 1
ATOM 4139 C C . LYS A 1 536 ? -2.25 20.406 18.562 1 70 536 LYS A C 1
ATOM 4141 O O . LYS A 1 536 ? -1.921 19.562 19.391 1 70 536 LYS A O 1
ATOM 4146 N N . VAL A 1 537 ? -3.357 21.078 18.672 1 74.25 537 VAL A N 1
ATOM 4147 C CA . VAL A 1 537 ? -4.312 20.859 19.766 1 74.25 537 VAL A CA 1
ATOM 4148 C C . VAL A 1 537 ? -4.914 19.469 19.656 1 74.25 537 VAL A C 1
ATOM 4150 O O . VAL A 1 537 ? -5.305 19.031 18.562 1 74.25 537 VAL A O 1
ATOM 4153 N N . LEU A 1 538 ? -4.922 18.766 20.812 1 76.81 538 LEU A N 1
ATOM 4154 C CA . LEU A 1 538 ? -5.457 17.422 20.844 1 76.81 538 LEU A CA 1
ATOM 4155 C C . LEU A 1 538 ? -6.824 17.391 21.516 1 76.81 538 LEU A C 1
ATOM 4157 O O . LEU A 1 538 ? -6.926 17.109 22.719 1 76.81 538 LEU A O 1
ATOM 4161 N N . LYS A 1 539 ? -7.852 17.531 20.781 1 79.69 539 LYS A N 1
ATOM 4162 C CA . LYS A 1 539 ? -9.203 17.562 21.344 1 79.69 539 LYS A CA 1
ATOM 4163 C C . LYS A 1 539 ? -9.609 16.188 21.859 1 79.69 539 LYS A C 1
ATOM 4165 O O . LYS A 1 539 ? -10.445 16.078 22.766 1 79.69 539 LYS A O 1
ATOM 4170 N N . ARG A 1 540 ? -9.008 15.188 21.281 1 75.75 540 ARG A N 1
ATOM 4171 C CA . ARG A 1 540 ? -9.297 13.836 21.75 1 75.75 540 ARG A CA 1
ATOM 4172 C C . ARG A 1 540 ? -8.984 13.68 23.234 1 75.75 540 ARG A C 1
ATOM 4174 O O . ARG A 1 540 ? -9.727 13.031 23.969 1 75.75 540 ARG A O 1
ATOM 4181 N N . ILE A 1 541 ? -7.859 14.203 23.609 1 77.06 541 ILE A N 1
ATOM 4182 C CA . ILE A 1 541 ? -7.438 14.109 25 1 77.06 541 ILE A CA 1
ATOM 4183 C C . ILE A 1 541 ? -8.414 14.883 25.891 1 77.06 541 ILE A C 1
ATOM 4185 O O . ILE A 1 541 ? -8.719 14.453 27 1 77.06 541 ILE A O 1
ATOM 4189 N N . LEU A 1 542 ? -8.93 16 25.406 1 80.81 542 LEU A N 1
ATOM 4190 C CA . LEU A 1 542 ? -9.906 16.797 26.141 1 80.81 542 LEU A CA 1
ATOM 4191 C C . LEU A 1 542 ? -11.203 16.031 26.344 1 80.81 542 LEU A C 1
ATOM 4193 O O . LEU A 1 542 ? -11.82 16.094 27.406 1 80.81 542 LEU A O 1
ATOM 4197 N N . ARG A 1 543 ? -11.547 15.25 25.359 1 79.88 543 ARG A N 1
ATOM 4198 C CA . ARG A 1 543 ? -12.758 14.445 25.422 1 79.88 543 ARG A CA 1
ATOM 4199 C C . ARG A 1 543 ? -12.617 13.312 26.422 1 79.88 543 ARG A C 1
ATOM 4201 O O . ARG A 1 543 ? -13.578 12.961 27.109 1 79.88 543 ARG A O 1
ATOM 4208 N N . MET A 1 544 ? -11.375 12.836 26.547 1 72.31 544 MET A N 1
ATOM 4209 C CA . MET A 1 544 ? -11.117 11.703 27.422 1 72.31 544 MET A CA 1
ATOM 4210 C C . MET A 1 544 ? -10.977 12.164 28.875 1 72.31 544 MET A C 1
ATOM 4212 O O . MET A 1 544 ? -11.312 11.422 29.797 1 72.31 544 MET A O 1
ATOM 4216 N N . ASN A 1 545 ? -10.211 13.32 29.219 1 62.84 545 ASN A N 1
ATOM 4217 C CA . ASN A 1 545 ? -9.961 13.836 30.562 1 62.84 545 ASN A CA 1
ATOM 4218 C C . ASN A 1 545 ? -11.258 14.219 31.266 1 62.84 545 ASN A C 1
ATOM 4220 O O . ASN A 1 545 ? -11.234 14.719 32.406 1 62.84 545 ASN A O 1
ATOM 4224 N N . GLU A 1 546 ? -12.391 14 30.984 1 49.59 546 GLU A N 1
ATOM 4225 C CA . GLU A 1 546 ? -13.445 14.359 31.922 1 49.59 546 GLU A CA 1
ATOM 4226 C C . GLU A 1 546 ? -13.023 14.07 33.375 1 49.59 546 GLU A C 1
ATOM 4228 O O . GLU A 1 546 ? -13.289 14.867 34.25 1 49.59 546 GLU A O 1
ATOM 4233 N N . LEU A 1 547 ? -12.945 12.75 33.938 1 39.38 547 LEU A N 1
ATOM 4234 C CA . LEU A 1 547 ? -13.211 12.367 35.312 1 39.38 547 LEU A CA 1
ATOM 4235 C C . LEU A 1 547 ? -12.055 12.781 36.219 1 39.38 547 LEU A C 1
ATOM 4237 O O . LEU A 1 547 ? -12.117 12.594 37.438 1 39.38 547 LEU A O 1
ATOM 4241 N N . ARG A 1 548 ? -10.766 12.648 35.969 1 35.22 548 ARG A N 1
ATOM 4242 C CA . ARG A 1 548 ? -9.961 12.727 37.188 1 35.22 548 ARG A CA 1
ATOM 4243 C C . ARG A 1 548 ? -9.727 14.172 37.625 1 35.22 548 ARG A C 1
ATOM 4245 O O . ARG A 1 548 ? -9.328 15.008 36.812 1 35.22 548 ARG A O 1
ATOM 4252 N N . PRO A 1 549 ? -10.273 14.594 38.75 1 32 549 PRO A N 1
ATOM 4253 C CA . PRO A 1 549 ? -9.859 15.812 39.438 1 32 549 PRO A CA 1
ATOM 4254 C C . PRO A 1 549 ? -8.344 16.016 39.438 1 32 549 PRO A C 1
ATOM 4256 O O . PRO A 1 549 ? -7.594 15.125 39.812 1 32 549 PRO A O 1
ATOM 4259 N N . THR A 1 550 ? -7.621 16.438 38.5 1 31.11 550 THR A N 1
ATOM 4260 C CA . THR A 1 550 ? -6.207 16.656 38.781 1 31.11 550 THR A CA 1
ATOM 4261 C C . THR A 1 550 ? -6.027 17.406 40.094 1 31.11 550 THR A C 1
ATOM 4263 O O . THR A 1 550 ? -6.453 18.562 40.219 1 31.11 550 THR A O 1
ATOM 4266 N N . ARG A 1 551 ? -5.902 16.812 41.375 1 29.77 551 ARG A N 1
ATOM 4267 C CA . ARG A 1 551 ? -5.336 17.25 42.656 1 29.77 551 ARG A CA 1
ATOM 4268 C C . ARG A 1 551 ? -3.973 17.906 42.438 1 29.77 551 ARG A C 1
ATOM 4270 O O . ARG A 1 551 ? -3.518 18.688 43.281 1 29.77 551 ARG A O 1
ATOM 4277 N N . GLN A 1 552 ? -2.867 17.266 41.875 1 26.95 552 GLN A N 1
ATOM 4278 C CA . GLN A 1 552 ? -1.589 17.375 42.562 1 26.95 552 GLN A CA 1
ATOM 4279 C C . GLN A 1 552 ? -1.043 18.797 42.5 1 26.95 552 GLN A C 1
ATOM 4281 O O . GLN A 1 552 ? -0.647 19.375 43.5 1 26.95 552 GLN A O 1
ATOM 4286 N N . SER A 1 553 ? -0.153 19.344 41.531 1 24.39 553 SER A N 1
ATOM 4287 C CA . SER A 1 553 ? 1.112 19.859 42.031 1 24.39 553 SER A CA 1
ATOM 4288 C C . SER A 1 553 ? 0.973 21.297 42.531 1 24.39 553 SER A C 1
ATOM 4290 O O . SER A 1 553 ? 1.893 21.844 43.125 1 24.39 553 SER A O 1
ATOM 4292 N N . ALA A 1 554 ? 0.258 22.438 42.406 1 28.28 554 ALA A N 1
ATOM 4293 C CA . ALA A 1 554 ? 1.137 23.516 42.844 1 28.28 554 ALA A CA 1
ATOM 4294 C C . ALA A 1 554 ? 1.524 23.344 44.312 1 28.28 554 ALA A C 1
ATOM 4296 O O . ALA A 1 554 ? 0.7 23.547 45.219 1 28.28 554 ALA A O 1
ATOM 4297 N N . ALA A 1 555 ? 2.385 22.25 44.938 1 22.91 555 ALA A N 1
ATOM 4298 C CA . ALA A 1 555 ? 3.371 22.844 45.844 1 22.91 555 ALA A CA 1
ATOM 4299 C C . ALA A 1 555 ? 4.504 23.5 45.062 1 22.91 555 ALA A C 1
ATOM 4301 O O . ALA A 1 555 ? 4.926 23 44.031 1 22.91 555 ALA A O 1
ATOM 4302 N N . MET B 1 1 ? -32.875 -16.812 -39.625 1 23.45 1 MET B N 1
ATOM 4303 C CA . MET B 1 1 ? -31.625 -17.188 -38.969 1 23.45 1 MET B CA 1
ATOM 4304 C C . MET B 1 1 ? -31 -16 -38.25 1 23.45 1 MET B C 1
ATOM 4306 O O . MET B 1 1 ? -30.094 -15.359 -38.781 1 23.45 1 MET B O 1
ATOM 4310 N N . THR B 1 2 ? -31.703 -15.078 -37.688 1 27.61 2 THR B N 1
ATOM 4311 C CA . THR B 1 2 ? -31.906 -13.758 -37.094 1 27.61 2 THR B CA 1
ATOM 4312 C C . THR B 1 2 ? -31.266 -13.664 -35.719 1 27.61 2 THR B C 1
ATOM 4314 O O . THR B 1 2 ? -31.719 -12.906 -34.875 1 27.61 2 THR B O 1
ATOM 4317 N N . ALA B 1 3 ? -30.484 -14.773 -35.312 1 37.19 3 ALA B N 1
ATOM 4318 C CA . ALA B 1 3 ? -29.703 -14.984 -34.094 1 37.19 3 ALA B CA 1
ATOM 4319 C C . ALA B 1 3 ? -28.594 -13.945 -33.969 1 37.19 3 ALA B C 1
ATOM 4321 O O . ALA B 1 3 ? -27.75 -14.047 -33.062 1 37.19 3 ALA B O 1
ATOM 4322 N N . MET B 1 4 ? -28.203 -13.156 -34.875 1 37.94 4 MET B N 1
ATOM 4323 C CA . MET B 1 4 ? -27.109 -12.305 -35.312 1 37.94 4 MET B CA 1
ATOM 4324 C C . MET B 1 4 ? -26.969 -11.102 -34.375 1 37.94 4 MET B C 1
ATOM 4326 O O . MET B 1 4 ? -25.906 -10.469 -34.312 1 37.94 4 MET B O 1
ATOM 4330 N N . PRO B 1 5 ? -28 -10.461 -34.062 1 43 5 PRO B N 1
ATOM 4331 C CA . PRO B 1 5 ? -27.891 -9.133 -33.469 1 43 5 PRO B CA 1
ATOM 4332 C C . PRO B 1 5 ? -27.344 -9.188 -32.031 1 43 5 PRO B C 1
ATOM 4334 O O . PRO B 1 5 ? -26.594 -8.289 -31.625 1 43 5 PRO B O 1
ATOM 4337 N N . SER B 1 6 ? -27.703 -10.281 -31.297 1 47.34 6 SER B N 1
ATOM 4338 C CA . SER B 1 6 ? -27.359 -10.422 -29.891 1 47.34 6 SER B CA 1
ATOM 4339 C C . SER B 1 6 ? -25.859 -10.672 -29.719 1 47.34 6 SER B C 1
ATOM 4341 O O . SER B 1 6 ? -25.234 -10.133 -28.797 1 47.34 6 SER B O 1
ATOM 4343 N N . THR B 1 7 ? -25.312 -11.422 -30.688 1 52.78 7 THR B N 1
ATOM 4344 C CA . THR B 1 7 ? -23.875 -11.695 -30.641 1 52.78 7 THR B CA 1
ATOM 4345 C C . THR B 1 7 ? -23.078 -10.422 -30.906 1 52.78 7 THR B C 1
ATOM 4347 O O . THR B 1 7 ? -22.031 -10.195 -30.297 1 52.78 7 THR B O 1
ATOM 4350 N N . LEU B 1 8 ? -23.719 -9.641 -31.766 1 47.44 8 LEU B N 1
ATOM 4351 C CA . LEU B 1 8 ? -23.031 -8.391 -32.094 1 47.44 8 LEU B CA 1
ATOM 4352 C C . LEU B 1 8 ? -23.031 -7.441 -30.906 1 47.44 8 LEU B C 1
ATOM 4354 O O . LEU B 1 8 ? -22.016 -6.793 -30.641 1 47.44 8 LEU B O 1
ATOM 4358 N N . VAL B 1 9 ? -24.203 -7.441 -30.312 1 52.59 9 VAL B N 1
ATOM 4359 C CA . VAL B 1 9 ? -24.297 -6.559 -29.156 1 52.59 9 VAL B CA 1
ATOM 4360 C C . VAL B 1 9 ? -23.359 -7.051 -28.062 1 52.59 9 VAL B C 1
ATOM 4362 O O . VAL B 1 9 ? -22.656 -6.254 -27.422 1 52.59 9 VAL B O 1
ATOM 4365 N N . ALA B 1 10 ? -23.344 -8.266 -27.984 1 60.38 10 ALA B N 1
ATOM 4366 C CA . ALA B 1 10 ? -22.438 -8.844 -26.984 1 60.38 10 ALA B CA 1
ATOM 4367 C C . ALA B 1 10 ? -20.984 -8.523 -27.312 1 60.38 10 ALA B C 1
ATOM 4369 O O . ALA B 1 10 ? -20.203 -8.18 -26.406 1 60.38 10 ALA B O 1
ATOM 4370 N N . ASP B 1 11 ? -20.781 -8.523 -28.547 1 66.5 11 ASP B N 1
ATOM 4371 C CA . ASP B 1 11 ? -19.406 -8.25 -28.969 1 66.5 11 ASP B CA 1
ATOM 4372 C C . ASP B 1 11 ? -19.047 -6.789 -28.734 1 66.5 11 ASP B C 1
ATOM 4374 O O . ASP B 1 11 ? -17.922 -6.488 -28.312 1 66.5 11 ASP B O 1
ATOM 4378 N N . GLU B 1 12 ? -20 -5.984 -28.984 1 67.5 12 GLU B N 1
ATOM 4379 C CA . GLU B 1 12 ? -19.766 -4.562 -28.75 1 67.5 12 GLU B CA 1
ATOM 4380 C C . GLU B 1 12 ? -19.562 -4.273 -27.266 1 67.5 12 GLU B C 1
ATOM 4382 O O . GLU B 1 12 ? -18.703 -3.465 -26.891 1 67.5 12 GLU B O 1
ATOM 4387 N N . LEU B 1 13 ? -20.281 -4.871 -26.531 1 69.38 13 LEU B N 1
ATOM 4388 C CA . LEU B 1 13 ? -20.188 -4.676 -25.094 1 69.38 13 LEU B CA 1
ATOM 4389 C C . LEU B 1 13 ? -18.875 -5.219 -24.547 1 69.38 13 LEU B C 1
ATOM 4391 O O . LEU B 1 13 ? -18.25 -4.602 -23.688 1 69.38 13 LEU B O 1
ATOM 4395 N N . ARG B 1 14 ? -18.484 -6.211 -25.156 1 69.06 14 ARG B N 1
ATOM 4396 C CA . ARG B 1 14 ? -17.203 -6.777 -24.766 1 69.06 14 ARG B CA 1
ATOM 4397 C C . ARG B 1 14 ? -16.047 -5.844 -25.125 1 69.06 14 ARG B C 1
ATOM 4399 O O . ARG B 1 14 ? -15.102 -5.691 -24.344 1 69.06 14 ARG B O 1
ATOM 4406 N N . LEU B 1 15 ? -16.266 -5.246 -26.156 1 69.88 15 LEU B N 1
ATOM 4407 C CA . LEU B 1 15 ? -15.258 -4.289 -26.594 1 69.88 15 LEU B CA 1
ATOM 4408 C C . LEU B 1 15 ? -15.227 -3.078 -25.672 1 69.88 15 LEU B C 1
ATOM 4410 O O . LEU B 1 15 ? -14.156 -2.531 -25.391 1 69.88 15 LEU B O 1
ATOM 4414 N N . GLN B 1 16 ? -16.391 -2.74 -25.203 1 70.69 16 GLN B N 1
ATOM 4415 C CA . GLN B 1 16 ? -16.453 -1.637 -24.25 1 70.69 16 GLN B CA 1
ATOM 4416 C C . GLN B 1 16 ? -15.75 -2.002 -22.938 1 70.69 16 GLN B C 1
ATOM 4418 O O . GLN B 1 16 ? -15.031 -1.182 -22.375 1 70.69 16 GLN B O 1
ATOM 4423 N N . LEU B 1 17 ? -15.93 -3.189 -22.531 1 70.25 17 LEU B N 1
ATOM 4424 C CA . LEU B 1 17 ? -15.281 -3.666 -21.312 1 70.25 17 LEU B CA 1
ATOM 4425 C C . LEU B 1 17 ? -13.766 -3.717 -21.5 1 70.25 17 LEU B C 1
ATOM 4427 O O . LEU B 1 17 ? -13.016 -3.42 -20.562 1 70.25 17 LEU B O 1
ATOM 4431 N N . ALA B 1 18 ? -13.469 -4.047 -22.688 1 66.31 18 ALA B N 1
ATOM 4432 C CA . ALA B 1 18 ? -12.039 -4.137 -22.984 1 66.31 18 ALA B CA 1
ATOM 4433 C C . ALA B 1 18 ? -11.375 -2.764 -22.906 1 66.31 18 ALA B C 1
ATOM 4435 O O . ALA B 1 18 ? -10.195 -2.654 -22.562 1 66.31 18 ALA B O 1
ATOM 4436 N N . LYS B 1 19 ? -12.227 -1.749 -23.062 1 66.06 19 LYS B N 1
ATOM 4437 C CA . LYS B 1 19 ? -11.656 -0.41 -23.188 1 66.06 19 LYS B CA 1
ATOM 4438 C C . LYS B 1 19 ? -11.797 0.368 -21.875 1 66.06 19 LYS B C 1
ATOM 4440 O O . LYS B 1 19 ? -11.078 1.345 -21.656 1 66.06 19 LYS B O 1
ATOM 4445 N N . ASP B 1 20 ? -12.789 -0.087 -21.062 1 63 20 ASP B N 1
ATOM 4446 C CA . ASP B 1 20 ? -13.07 0.734 -19.891 1 63 20 ASP B CA 1
ATOM 4447 C C . ASP B 1 20 ? -12.672 0.013 -18.609 1 63 20 ASP B C 1
ATOM 4449 O O . ASP B 1 20 ? -13.398 -0.858 -18.125 1 63 20 ASP B O 1
ATOM 4453 N N . PRO B 1 21 ? -11.586 0.439 -18.031 1 61.19 21 PRO B N 1
ATOM 4454 C CA . PRO B 1 21 ? -11.094 -0.203 -16.812 1 61.19 21 PRO B CA 1
ATOM 4455 C C . PRO B 1 21 ? -12.078 -0.094 -15.648 1 61.19 21 PRO B C 1
ATOM 4457 O O . PRO B 1 21 ? -12.016 -0.89 -14.711 1 61.19 21 PRO B O 1
ATOM 4460 N N . VAL B 1 22 ? -13.008 0.849 -15.688 1 58.56 22 VAL B N 1
ATOM 4461 C CA . VAL B 1 22 ? -13.898 1.111 -14.555 1 58.56 22 VAL B CA 1
ATOM 4462 C C . VAL B 1 22 ? -15.109 0.192 -14.633 1 58.56 22 VAL B C 1
ATOM 4464 O O . VAL B 1 22 ? -15.695 -0.164 -13.602 1 58.56 22 VAL B O 1
ATOM 4467 N N . LEU B 1 23 ? -15.57 -0.157 -15.844 1 54.12 23 LEU B N 1
ATOM 4468 C CA . LEU B 1 23 ? -16.828 -0.865 -16.047 1 54.12 23 LEU B CA 1
ATOM 4469 C C . LEU B 1 23 ? -16.766 -2.275 -15.469 1 54.12 23 LEU B C 1
ATOM 4471 O O . LEU B 1 23 ? -17.781 -2.828 -15.055 1 54.12 23 LEU B O 1
ATOM 4475 N N . GLY B 1 24 ? -15.766 -2.965 -15.398 1 50.81 24 GLY B N 1
ATOM 4476 C CA . GLY B 1 24 ? -15.742 -4.371 -15.031 1 50.81 24 GLY B CA 1
ATOM 4477 C C . GLY B 1 24 ? -15.766 -4.598 -13.531 1 50.81 24 GLY B C 1
ATOM 4478 O O . GLY B 1 24 ? -16.078 -5.699 -13.07 1 50.81 24 GLY B O 1
ATOM 4479 N N . ALA B 1 25 ? -15.508 -3.541 -12.695 1 52.59 25 ALA B N 1
ATOM 4480 C CA . ALA B 1 25 ? -15.32 -3.807 -11.273 1 52.59 25 ALA B CA 1
ATOM 4481 C C . ALA B 1 25 ? -16.641 -3.674 -10.516 1 52.59 25 ALA B C 1
ATOM 4483 O O . ALA B 1 25 ? -17.344 -2.674 -10.656 1 52.59 25 ALA B O 1
ATOM 4484 N N . GLY B 1 26 ? -17.031 -4.641 -9.812 1 56.62 26 GLY B N 1
ATOM 4485 C CA . GLY B 1 26 ? -18.25 -4.676 -9 1 56.62 26 GLY B CA 1
ATOM 4486 C C . GLY B 1 26 ? -19.516 -4.824 -9.82 1 56.62 26 GLY B C 1
ATOM 4487 O O . GLY B 1 26 ? -20.578 -5.102 -9.273 1 56.62 26 GLY B O 1
ATOM 4488 N N . ASN B 1 27 ? -19.172 -4.641 -11.086 1 66.19 27 ASN B N 1
ATOM 4489 C CA . ASN B 1 27 ? -20.328 -4.707 -11.969 1 66.19 27 ASN B CA 1
ATOM 4490 C C . ASN B 1 27 ? -20.203 -5.852 -12.977 1 66.19 27 ASN B C 1
ATOM 4492 O O . ASN B 1 27 ? -20.844 -5.836 -14.016 1 66.19 27 ASN B O 1
ATOM 4496 N N . PHE B 1 28 ? -19.344 -6.738 -12.523 1 73.62 28 PHE B N 1
ATOM 4497 C CA . PHE B 1 28 ? -19.062 -7.848 -13.422 1 73.62 28 PHE B CA 1
ATOM 4498 C C . PHE B 1 28 ? -20.344 -8.547 -13.852 1 73.62 28 PHE B C 1
ATOM 4500 O O . PHE B 1 28 ? -20.562 -8.789 -15.047 1 73.62 28 PHE B O 1
ATOM 4507 N N . LEU B 1 29 ? -21.156 -8.797 -12.906 1 73.19 29 LEU B N 1
ATOM 4508 C CA . LEU B 1 29 ? -22.359 -9.57 -13.188 1 73.19 29 LEU B CA 1
ATOM 4509 C C . LEU B 1 29 ? -23.312 -8.781 -14.086 1 73.19 29 LEU B C 1
ATOM 4511 O O . LEU B 1 29 ? -23.953 -9.352 -14.961 1 73.19 29 LEU B O 1
ATOM 4515 N N . ASP B 1 30 ? -23.219 -7.52 -13.828 1 73.62 30 ASP B N 1
ATOM 4516 C CA . ASP B 1 30 ? -24.078 -6.688 -14.672 1 73.62 30 ASP B CA 1
ATOM 4517 C C . ASP B 1 30 ? -23.641 -6.75 -16.125 1 73.62 30 ASP B C 1
ATOM 4519 O O . ASP B 1 30 ? -24.469 -6.836 -17.031 1 73.62 30 ASP B O 1
ATOM 4523 N N . TRP B 1 31 ? -22.438 -6.754 -16.266 1 74.5 31 TRP B N 1
ATOM 4524 C CA . TRP B 1 31 ? -21.906 -6.809 -17.625 1 74.5 31 TRP B CA 1
ATOM 4525 C C . TRP B 1 31 ? -22.062 -8.203 -18.219 1 74.5 31 TRP B C 1
ATOM 4527 O O . TRP B 1 31 ? -22.422 -8.352 -19.391 1 74.5 31 TRP B O 1
ATOM 4537 N N . ALA B 1 32 ? -21.828 -9.203 -17.391 1 76.31 32 ALA B N 1
ATOM 4538 C CA . ALA B 1 32 ? -21.953 -10.57 -17.875 1 76.31 32 ALA B CA 1
ATOM 4539 C C . ALA B 1 32 ? -23.375 -10.875 -18.328 1 76.31 32 ALA B C 1
ATOM 4541 O O . ALA B 1 32 ? -23.594 -11.523 -19.344 1 76.31 32 ALA B O 1
ATOM 4542 N N . LEU B 1 33 ? -24.312 -10.352 -17.625 1 77.75 33 LEU B N 1
ATOM 4543 C CA . LEU B 1 33 ? -25.719 -10.555 -17.953 1 77.75 33 LEU B CA 1
ATOM 4544 C C . LEU B 1 33 ? -26.078 -9.852 -19.25 1 77.75 33 LEU B C 1
ATOM 4546 O O . LEU B 1 33 ? -26.844 -10.383 -20.062 1 77.75 33 LEU B O 1
ATOM 4550 N N . LYS B 1 34 ? -25.438 -8.742 -19.438 1 75.75 34 LYS B N 1
ATOM 4551 C CA . LYS B 1 34 ? -25.75 -7.941 -20.609 1 75.75 34 LYS B CA 1
ATOM 4552 C C . LYS B 1 34 ? -25.125 -8.555 -21.875 1 75.75 34 LYS B C 1
ATOM 4554 O O . LYS B 1 34 ? -25.719 -8.477 -22.953 1 75.75 34 LYS B O 1
ATOM 4559 N N . VAL B 1 35 ? -24 -9.148 -21.688 1 76.19 35 VAL B N 1
ATOM 4560 C CA . VAL B 1 35 ? -23.281 -9.625 -22.859 1 76.19 35 VAL B CA 1
ATOM 4561 C C . VAL B 1 35 ? -23.75 -11.031 -23.219 1 76.19 35 VAL B C 1
ATOM 4563 O O . VAL B 1 35 ? -23.484 -11.523 -24.312 1 76.19 35 VAL B O 1
ATOM 4566 N N . SER B 1 36 ? -24.469 -11.656 -22.328 1 79.81 36 SER B N 1
ATOM 4567 C CA . SER B 1 36 ? -24.922 -13.016 -22.578 1 79.81 36 SER B CA 1
ATOM 4568 C C . SER B 1 36 ? -26.125 -13.031 -23.531 1 79.81 36 SER B C 1
ATOM 4570 O O . SER B 1 36 ? -27.062 -12.25 -23.375 1 79.81 36 SER B O 1
ATOM 4572 N N . PRO B 1 37 ? -26.094 -13.953 -24.562 1 75.19 37 PRO B N 1
ATOM 4573 C CA . PRO B 1 37 ? -27.266 -14.055 -25.438 1 75.19 37 PRO B CA 1
ATOM 4574 C C . PRO B 1 37 ? -28.531 -14.461 -24.688 1 75.19 37 PRO B C 1
ATOM 4576 O O . PRO B 1 37 ? -29.609 -13.953 -24.969 1 75.19 37 PRO B O 1
ATOM 4579 N N . ASP B 1 38 ? -28.391 -15.43 -23.75 1 81.12 38 ASP B N 1
ATOM 4580 C CA . ASP B 1 38 ? -29.484 -15.867 -22.891 1 81.12 38 ASP B CA 1
ATOM 4581 C C . ASP B 1 38 ? -29 -16.219 -21.484 1 81.12 38 ASP B C 1
ATOM 4583 O O . ASP B 1 38 ? -28.5 -17.328 -21.266 1 81.12 38 ASP B O 1
ATOM 4587 N N . PRO B 1 39 ? -29.156 -15.344 -20.594 1 83 39 PRO B N 1
ATOM 4588 C CA . PRO B 1 39 ? -28.625 -15.531 -19.25 1 83 39 PRO B CA 1
ATOM 4589 C C . PRO B 1 39 ? -29.344 -16.641 -18.484 1 83 39 PRO B C 1
ATOM 4591 O O . PRO B 1 39 ? -28.953 -16.984 -17.375 1 83 39 PRO B O 1
ATOM 4594 N N . ARG B 1 40 ? -30.375 -17.281 -19.078 1 86.38 40 ARG B N 1
ATOM 4595 C CA . ARG B 1 40 ? -31.141 -18.359 -18.422 1 86.38 40 ARG B CA 1
ATOM 4596 C C . ARG B 1 40 ? -30.562 -19.719 -18.781 1 86.38 40 ARG B C 1
ATOM 4598 O O . ARG B 1 40 ? -30.891 -20.719 -18.141 1 86.38 40 ARG B O 1
ATOM 4605 N N . VAL B 1 41 ? -29.703 -19.734 -19.766 1 85.75 41 VAL B N 1
ATOM 4606 C CA . VAL B 1 41 ? -29.078 -20.984 -20.172 1 85.75 41 VAL B CA 1
ATOM 4607 C C . VAL B 1 41 ? -27.906 -21.312 -19.25 1 85.75 41 VAL B C 1
ATOM 4609 O O . VAL B 1 41 ? -27.078 -20.438 -18.953 1 85.75 41 VAL B O 1
ATOM 4612 N N . PRO B 1 42 ? -27.844 -22.547 -18.781 1 88.19 42 PRO B N 1
ATOM 4613 C CA . PRO B 1 42 ? -26.719 -22.922 -17.906 1 88.19 42 PRO B CA 1
ATOM 4614 C C . PRO B 1 42 ? -25.359 -22.719 -18.562 1 88.19 42 PRO B C 1
ATOM 4616 O O . PRO B 1 42 ? -25.188 -23.016 -19.75 1 88.19 42 PRO B O 1
ATOM 4619 N N . ILE B 1 43 ? -24.438 -22.141 -17.781 1 89.69 43 ILE B N 1
ATOM 4620 C CA . ILE B 1 43 ? -23.094 -21.875 -18.297 1 89.69 43 ILE B CA 1
ATOM 4621 C C . ILE B 1 43 ? -22.047 -22.484 -17.375 1 89.69 43 ILE B C 1
ATOM 4623 O O . ILE B 1 43 ? -20.906 -22.734 -17.797 1 89.69 43 ILE B O 1
ATOM 4627 N N . LEU B 1 44 ? -22.438 -22.703 -16.141 1 91.62 44 LEU B N 1
ATOM 4628 C CA . LEU B 1 44 ? -21.578 -23.406 -15.18 1 91.62 44 LEU B CA 1
ATOM 4629 C C . LEU B 1 44 ? -22.109 -24.812 -14.906 1 91.62 44 LEU B C 1
ATOM 4631 O O . LEU B 1 44 ? -23.281 -24.984 -14.555 1 91.62 44 LEU B O 1
ATOM 4635 N N . HIS B 1 45 ? -21.297 -25.75 -15.102 1 90 45 HIS B N 1
ATOM 4636 C CA . HIS B 1 45 ? -21.625 -27.156 -14.852 1 90 45 HIS B CA 1
ATOM 4637 C C . HIS B 1 45 ? -20.781 -27.719 -13.727 1 90 45 HIS B C 1
ATOM 4639 O O . HIS B 1 45 ? -19.547 -27.781 -13.828 1 90 45 HIS B O 1
ATOM 4645 N N . LEU B 1 46 ? -21.438 -28.156 -12.711 1 86.81 46 LEU B N 1
ATOM 4646 C CA . LEU B 1 46 ? -20.75 -28.516 -11.469 1 86.81 46 LEU B CA 1
ATOM 4647 C C . LEU B 1 46 ? -20.625 -30.031 -11.352 1 86.81 46 LEU B C 1
ATOM 4649 O O . LEU B 1 46 ? -21.562 -30.766 -11.68 1 86.81 46 LEU B O 1
ATOM 4653 N N . GLU B 1 47 ? -19.438 -30.422 -10.945 1 79.06 47 GLU B N 1
ATOM 4654 C CA . GLU B 1 47 ? -19.25 -31.844 -10.648 1 79.06 47 GLU B CA 1
ATOM 4655 C C . GLU B 1 47 ? -20.094 -32.281 -9.438 1 79.06 47 GLU B C 1
ATOM 4657 O O . GLU B 1 47 ? -20.734 -33.312 -9.469 1 79.06 47 GLU B O 1
ATOM 4662 N N . ARG B 1 48 ? -20 -31.422 -8.438 1 73.12 48 ARG B N 1
ATOM 4663 C CA . ARG B 1 48 ? -20.766 -31.656 -7.215 1 73.12 48 ARG B CA 1
ATOM 4664 C C . ARG B 1 48 ? -21.938 -30.688 -7.121 1 73.12 48 ARG B C 1
ATOM 4666 O O . ARG B 1 48 ? -21.812 -29.516 -7.492 1 73.12 48 ARG B O 1
ATOM 4673 N N . GLU B 1 49 ? -23.094 -31.312 -6.68 1 66.06 49 GLU B N 1
ATOM 4674 C CA . GLU B 1 49 ? -24.266 -30.469 -6.508 1 66.06 49 GLU B CA 1
ATOM 4675 C C . GLU B 1 49 ? -24.031 -29.406 -5.434 1 66.06 49 GLU B C 1
ATOM 4677 O O . GLU B 1 49 ? -23.359 -29.656 -4.438 1 66.06 49 GLU B O 1
ATOM 4682 N N . LEU B 1 50 ? -24.531 -28.25 -5.832 1 65.44 50 LEU B N 1
ATOM 4683 C CA . LEU B 1 50 ? -24.578 -27.203 -4.805 1 65.44 50 LEU B CA 1
ATOM 4684 C C . LEU B 1 50 ? -25.625 -27.547 -3.746 1 65.44 50 LEU B C 1
ATOM 4686 O O . LEU B 1 50 ? -26.703 -28.031 -4.07 1 65.44 50 LEU B O 1
ATOM 4690 N N . LYS B 1 51 ? -25.266 -28.125 -2.645 1 56.56 51 LYS B N 1
ATOM 4691 C CA . LYS B 1 51 ? -26.219 -28.625 -1.65 1 56.56 51 LYS B CA 1
ATOM 4692 C C . LYS B 1 51 ? -27.266 -27.578 -1.316 1 56.56 51 LYS B C 1
ATOM 4694 O O . LYS B 1 51 ? -28.469 -27.875 -1.28 1 56.56 51 LYS B O 1
ATOM 4699 N N . THR B 1 52 ? -26.984 -26.5 -0.687 1 54.09 52 THR B N 1
ATOM 4700 C CA . THR B 1 52 ? -27.906 -25.766 0.184 1 54.09 52 THR B CA 1
ATOM 4701 C C . THR B 1 52 ? -28.438 -24.516 -0.522 1 54.09 52 THR B C 1
ATOM 4703 O O . THR B 1 52 ? -29.078 -23.672 0.102 1 54.09 52 THR B O 1
ATOM 4706 N N . PHE B 1 53 ? -28.641 -24.484 -1.888 1 51.12 53 PHE B N 1
ATOM 4707 C CA . PHE B 1 53 ? -29.188 -23.172 -2.252 1 51.12 53 PHE B CA 1
ATOM 4708 C C . PHE B 1 53 ? -30.672 -23.281 -2.52 1 51.12 53 PHE B C 1
ATOM 4710 O O . PHE B 1 53 ? -31.109 -24.047 -3.377 1 51.12 53 PHE B O 1
ATOM 4717 N N . THR B 1 54 ? -31.609 -22.422 -1.795 1 53.22 54 THR B N 1
ATOM 4718 C CA . THR B 1 54 ? -33.062 -22.234 -1.797 1 53.22 54 THR B CA 1
ATOM 4719 C C . THR B 1 54 ? -33.781 -23.594 -1.855 1 53.22 54 THR B C 1
ATOM 4721 O O . THR B 1 54 ? -34.844 -23.703 -2.457 1 53.22 54 THR B O 1
ATOM 4724 N N . GLY B 1 55 ? -33 -24.531 -1.304 1 54.91 55 GLY B N 1
ATOM 4725 C CA . GLY B 1 55 ? -33.656 -25.828 -1.275 1 54.91 55 GLY B CA 1
ATOM 4726 C C . GLY B 1 55 ? -33.469 -26.609 -2.561 1 54.91 55 GLY B C 1
ATOM 4727 O O . GLY B 1 55 ? -33.875 -27.766 -2.646 1 54.91 55 GLY B O 1
ATOM 4728 N N . GLU B 1 56 ? -32.938 -25.891 -3.551 1 58.56 56 GLU B N 1
ATOM 4729 C CA . GLU B 1 56 ? -32.781 -26.594 -4.824 1 58.56 56 GLU B CA 1
ATOM 4730 C C . GLU B 1 56 ? -31.328 -27.016 -5.031 1 58.56 56 GLU B C 1
ATOM 4732 O O . GLU B 1 56 ? -30.406 -26.297 -4.637 1 58.56 56 GLU B O 1
ATOM 4737 N N . LYS B 1 57 ? -31.156 -28.203 -5.285 1 64.38 57 LYS B N 1
ATOM 4738 C CA . LYS B 1 57 ? -29.859 -28.734 -5.684 1 64.38 57 LYS B CA 1
ATOM 4739 C C . LYS B 1 57 ? -29.578 -28.453 -7.156 1 64.38 57 LYS B C 1
ATOM 4741 O O . LYS B 1 57 ? -30.453 -28.641 -8.008 1 64.38 57 LYS B O 1
ATOM 4746 N N . PHE B 1 58 ? -28.422 -27.672 -7.289 1 70.88 58 PHE B N 1
ATOM 4747 C CA . PHE B 1 58 ? -28.078 -27.375 -8.68 1 70.88 58 PHE B CA 1
ATOM 4748 C C . PHE B 1 58 ? -26.781 -28.078 -9.07 1 70.88 58 PHE B C 1
ATOM 4750 O O . PHE B 1 58 ? -25.828 -28.141 -8.281 1 70.88 58 PHE B O 1
ATOM 4757 N N . GLN B 1 59 ? -26.906 -28.781 -10.266 1 82.88 59 GLN B N 1
ATOM 4758 C CA . GLN B 1 59 ? -25.688 -29.266 -10.891 1 82.88 59 GLN B CA 1
ATOM 4759 C C . GLN B 1 59 ? -25.281 -28.391 -12.07 1 82.88 59 GLN B C 1
ATOM 4761 O O . GLN B 1 59 ? -24.266 -28.641 -12.719 1 82.88 59 GLN B O 1
ATOM 4766 N N . GLN B 1 60 ? -26.141 -27.453 -12.328 1 89.75 60 GLN B N 1
ATOM 4767 C CA . GLN B 1 60 ? -25.875 -26.438 -13.359 1 89.75 60 GLN B CA 1
ATOM 4768 C C . GLN B 1 60 ? -26.391 -25.062 -12.922 1 89.75 60 GLN B C 1
ATOM 4770 O O . GLN B 1 60 ? -27.406 -24.969 -12.227 1 89.75 60 GLN B O 1
ATOM 4775 N N . LEU B 1 61 ? -25.641 -24 -13.266 1 89.56 61 LEU B N 1
ATOM 4776 C CA . LEU B 1 61 ? -26.031 -22.641 -12.953 1 89.56 61 LEU B CA 1
ATOM 4777 C C . LEU B 1 61 ? -26.031 -21.766 -14.203 1 89.56 61 LEU B C 1
ATOM 4779 O O . LEU B 1 61 ? -25.094 -21.844 -15.008 1 89.56 61 LEU B O 1
ATOM 4783 N N . SER B 1 62 ? -27.125 -21.078 -14.375 1 88.69 62 SER B N 1
ATOM 4784 C CA . SER B 1 62 ? -27.141 -20 -15.352 1 88.69 62 SER B CA 1
ATOM 4785 C C . SER B 1 62 ? -26.547 -18.719 -14.766 1 88.69 62 SER B C 1
ATOM 4787 O O . SER B 1 62 ? -26.328 -18.641 -13.555 1 88.69 62 SER B O 1
ATOM 4789 N N . LEU B 1 63 ? -26.328 -17.781 -15.617 1 87.56 63 LEU B N 1
ATOM 4790 C CA . LEU B 1 63 ? -25.828 -16.484 -15.148 1 87.56 63 LEU B CA 1
ATOM 4791 C C . LEU B 1 63 ? -26.844 -15.812 -14.242 1 87.56 63 LEU B C 1
ATOM 4793 O O . LEU B 1 63 ? -26.484 -15.148 -13.266 1 87.56 63 LEU B O 1
ATOM 4797 N N . GLU B 1 64 ? -28.047 -15.938 -14.562 1 85.88 64 GLU B N 1
ATOM 4798 C CA . GLU B 1 64 ? -29.109 -15.359 -13.75 1 85.88 64 GLU B CA 1
ATOM 4799 C C . GLU B 1 64 ? -29.125 -15.969 -12.352 1 85.88 64 GLU B C 1
ATOM 4801 O O . GLU B 1 64 ? -29.281 -15.258 -11.359 1 85.88 64 GLU B O 1
ATOM 4806 N N . GLN B 1 65 ? -29.016 -17.281 -12.359 1 84.94 65 GLN B N 1
ATOM 4807 C CA . GLN B 1 65 ? -29 -17.969 -11.07 1 84.94 65 GLN B CA 1
ATOM 4808 C C . GLN B 1 65 ? -27.766 -17.578 -10.258 1 84.94 65 GLN B C 1
ATOM 4810 O O . GLN B 1 65 ? -27.859 -17.391 -9.039 1 84.94 65 GLN B O 1
ATOM 4815 N N . LEU B 1 66 ? -26.641 -17.5 -10.906 1 87.62 66 LEU B N 1
ATOM 4816 C CA . LEU B 1 66 ? -25.406 -17.047 -10.25 1 87.62 66 LEU B CA 1
ATOM 4817 C C . LEU B 1 66 ? -25.578 -15.656 -9.664 1 87.62 66 LEU B C 1
ATOM 4819 O O . LEU B 1 66 ? -25.188 -15.406 -8.523 1 87.62 66 LEU B O 1
ATOM 4823 N N . ALA B 1 67 ? -26.203 -14.758 -10.375 1 84.88 67 ALA B N 1
ATOM 4824 C CA . ALA B 1 67 ? -26.438 -13.391 -9.938 1 84.88 67 ALA B CA 1
ATOM 4825 C C . ALA B 1 67 ? -27.359 -13.352 -8.719 1 84.88 67 ALA B C 1
ATOM 4827 O O . ALA B 1 67 ? -27.109 -12.602 -7.77 1 84.88 67 ALA B O 1
ATOM 4828 N N . ARG B 1 68 ? -28.344 -14.133 -8.781 1 83.31 68 ARG B N 1
ATOM 4829 C CA . ARG B 1 68 ? -29.297 -14.188 -7.672 1 83.31 68 ARG B CA 1
ATOM 4830 C C . ARG B 1 68 ? -28.625 -14.672 -6.395 1 83.31 68 ARG B C 1
ATOM 4832 O O . ARG B 1 68 ? -28.844 -14.109 -5.32 1 83.31 68 ARG B O 1
ATOM 4839 N N . LEU B 1 69 ? -27.844 -15.68 -6.551 1 83.5 69 LEU B N 1
ATOM 4840 C CA . LEU B 1 69 ? -27.125 -16.219 -5.398 1 83.5 69 LEU B CA 1
ATOM 4841 C C . LEU B 1 69 ? -26.156 -15.188 -4.828 1 83.5 69 LEU B C 1
ATOM 4843 O O . LEU B 1 69 ? -26.109 -14.984 -3.611 1 83.5 69 LEU B O 1
ATOM 4847 N N . ALA B 1 70 ? -25.406 -14.57 -5.676 1 86.75 70 ALA B N 1
ATOM 4848 C CA . ALA B 1 70 ? -24.438 -13.555 -5.254 1 86.75 70 ALA B CA 1
ATOM 4849 C C . ALA B 1 70 ? -25.141 -12.414 -4.52 1 86.75 70 ALA B C 1
ATOM 4851 O O . ALA B 1 70 ? -24.656 -11.938 -3.492 1 86.75 70 ALA B O 1
ATOM 4852 N N . HIS B 1 71 ? -26.266 -12.023 -4.992 1 83.94 71 HIS B N 1
ATOM 4853 C CA . HIS B 1 71 ? -27 -10.914 -4.387 1 83.94 71 HIS B CA 1
ATOM 4854 C C . HIS B 1 71 ? -27.562 -11.305 -3.027 1 83.94 71 HIS B C 1
ATOM 4856 O O . HIS B 1 71 ? -27.641 -10.469 -2.119 1 83.94 71 HIS B O 1
ATOM 4862 N N . LEU B 1 72 ? -28.016 -12.492 -2.969 1 84.25 72 LEU B N 1
ATOM 4863 C CA . LEU B 1 72 ? -28.516 -12.984 -1.693 1 84.25 72 LEU B CA 1
ATOM 4864 C C . LEU B 1 72 ? -27.438 -12.922 -0.621 1 84.25 72 LEU B C 1
ATOM 4866 O O . LEU B 1 72 ? -27.688 -12.461 0.496 1 84.25 72 LEU B O 1
ATOM 4870 N N . TYR B 1 73 ? -26.312 -13.367 -0.95 1 87 73 TYR B N 1
ATOM 4871 C CA . TYR B 1 73 ? -25.219 -13.344 0.011 1 87 73 TYR B CA 1
ATOM 4872 C C . TYR B 1 73 ? -24.766 -11.914 0.277 1 87 73 TYR B C 1
ATOM 4874 O O . TYR B 1 73 ? -24.359 -11.586 1.396 1 87 73 TYR B O 1
ATOM 4882 N N . ALA B 1 74 ? -24.734 -11.055 -0.75 1 86.62 74 ALA B N 1
ATOM 4883 C CA . ALA B 1 74 ? -24.375 -9.648 -0.556 1 86.62 74 ALA B CA 1
ATOM 4884 C C . ALA B 1 74 ? -25.297 -8.992 0.473 1 86.62 74 ALA B C 1
ATOM 4886 O O . ALA B 1 74 ? -24.828 -8.258 1.347 1 86.62 74 ALA B O 1
ATOM 4887 N N . ARG B 1 75 ? -26.562 -9.281 0.391 1 85.12 75 ARG B N 1
ATOM 4888 C CA . ARG B 1 75 ? -27.531 -8.742 1.337 1 85.12 75 ARG B CA 1
ATOM 4889 C C . ARG B 1 75 ? -27.25 -9.234 2.752 1 85.12 75 ARG B C 1
ATOM 4891 O O . ARG B 1 75 ? -27.359 -8.469 3.715 1 85.12 75 ARG B O 1
ATOM 4898 N N . LEU B 1 76 ? -26.984 -10.461 2.801 1 86.19 76 LEU B N 1
ATOM 4899 C CA . LEU B 1 76 ? -26.656 -11.039 4.102 1 86.19 76 LEU B CA 1
ATOM 4900 C C . LEU B 1 76 ? -25.422 -10.367 4.703 1 86.19 76 LEU B C 1
ATOM 4902 O O . LEU B 1 76 ? -25.438 -9.984 5.875 1 86.19 76 LEU B O 1
ATOM 4906 N N . TYR B 1 77 ? -24.359 -10.227 3.939 1 88.19 77 TYR B N 1
ATOM 4907 C CA . TYR B 1 77 ? -23.141 -9.578 4.41 1 88.19 77 TYR B CA 1
ATOM 4908 C C . TYR B 1 77 ? -23.422 -8.156 4.863 1 88.19 77 TYR B C 1
ATOM 4910 O O . TYR B 1 77 ? -22.906 -7.707 5.891 1 88.19 77 TYR B O 1
ATOM 4918 N N . LYS B 1 78 ? -24.172 -7.48 4.07 1 85.75 78 LYS B N 1
ATOM 4919 C CA . LYS B 1 78 ? -24.547 -6.113 4.43 1 85.75 78 LYS B CA 1
ATOM 4920 C C . LYS B 1 78 ? -25.266 -6.074 5.773 1 85.75 78 LYS B C 1
ATOM 4922 O O . LYS B 1 78 ? -24.969 -5.23 6.621 1 85.75 78 LYS B O 1
ATOM 4927 N N . LYS B 1 79 ? -26.219 -6.934 5.98 1 85.75 79 LYS B N 1
ATOM 4928 C CA . LYS B 1 79 ? -26.969 -7.027 7.223 1 85.75 79 LYS B CA 1
ATOM 4929 C C . LYS B 1 79 ? -26.047 -7.312 8.406 1 85.75 79 LYS B C 1
ATOM 4931 O O . LYS B 1 79 ? -26.297 -6.836 9.516 1 85.75 79 LYS B O 1
ATOM 4936 N N . LEU B 1 80 ? -25.016 -8.031 8.141 1 86.88 80 LEU B N 1
ATOM 4937 C CA . LEU B 1 80 ? -24.078 -8.406 9.188 1 86.88 80 LEU B CA 1
ATOM 4938 C C . LEU B 1 80 ? -23.078 -7.277 9.461 1 86.88 80 LEU B C 1
ATOM 4940 O O . LEU B 1 80 ? -22.219 -7.402 10.328 1 86.88 80 LEU B O 1
ATOM 4944 N N . GLY B 1 81 ? -23.109 -6.219 8.625 1 85.5 81 GLY B N 1
ATOM 4945 C CA . GLY B 1 81 ? -22.312 -5.031 8.914 1 85.5 81 GLY B CA 1
ATOM 4946 C C . GLY B 1 81 ? -21.047 -4.938 8.086 1 85.5 81 GLY B C 1
ATOM 4947 O O . GLY B 1 81 ? -20.172 -4.125 8.375 1 85.5 81 GLY B O 1
ATOM 4948 N N . VAL B 1 82 ? -20.938 -5.766 7.074 1 87.75 82 VAL B N 1
ATOM 4949 C CA . VAL B 1 82 ? -19.766 -5.703 6.203 1 87.75 82 VAL B CA 1
ATOM 4950 C C . VAL B 1 82 ? -19.781 -4.395 5.414 1 87.75 82 VAL B C 1
ATOM 4952 O O . VAL B 1 82 ? -20.812 -4.016 4.848 1 87.75 82 VAL B O 1
ATOM 4955 N N . ARG B 1 83 ? -18.641 -3.672 5.457 1 86.44 83 ARG B N 1
ATOM 4956 C CA . ARG B 1 83 ? -18.5 -2.381 4.789 1 86.44 83 ARG B CA 1
ATOM 4957 C C . ARG B 1 83 ? -17.453 -2.447 3.686 1 86.44 83 ARG B C 1
ATOM 4959 O O . ARG B 1 83 ? -16.812 -3.479 3.502 1 86.44 83 ARG B O 1
ATOM 4966 N N . THR B 1 84 ? -17.406 -1.406 2.955 1 83.94 84 THR B N 1
ATOM 4967 C CA . THR B 1 84 ? -16.391 -1.263 1.92 1 83.94 84 THR B CA 1
ATOM 4968 C C . THR B 1 84 ? -14.992 -1.48 2.498 1 83.94 84 THR B C 1
ATOM 4970 O O . THR B 1 84 ? -14.695 -1.009 3.596 1 83.94 84 THR B O 1
ATOM 4973 N N . ALA B 1 85 ? -14.195 -2.309 1.786 1 88.81 85 ALA B N 1
ATOM 4974 C CA . ALA B 1 85 ? -12.781 -2.564 2.074 1 88.81 85 ALA B CA 1
ATOM 4975 C C . ALA B 1 85 ? -12.633 -3.5 3.27 1 88.81 85 ALA B C 1
ATOM 4977 O O . ALA B 1 85 ? -11.531 -3.67 3.797 1 88.81 85 ALA B O 1
ATOM 4978 N N . ASP B 1 86 ? -13.766 -4.09 3.748 1 90.12 86 ASP B N 1
ATOM 4979 C CA . ASP B 1 86 ? -13.664 -5.121 4.777 1 90.12 86 ASP B CA 1
ATOM 4980 C C . ASP B 1 86 ? -13.25 -6.461 4.172 1 90.12 86 ASP B C 1
ATOM 4982 O O . ASP B 1 86 ? -13.891 -6.953 3.242 1 90.12 86 ASP B O 1
ATOM 4986 N N . PRO B 1 87 ? -12.148 -6.984 4.695 1 93.5 87 PRO B N 1
ATOM 4987 C CA . PRO B 1 87 ? -11.82 -8.344 4.266 1 93.5 87 PRO B CA 1
ATOM 4988 C C . PRO B 1 87 ? -12.711 -9.406 4.918 1 93.5 87 PRO B C 1
ATOM 4990 O O . PRO B 1 87 ? -12.969 -9.344 6.125 1 93.5 87 PRO B O 1
ATOM 4993 N N . VAL B 1 88 ? -13.227 -10.281 4.152 1 92.75 88 VAL B N 1
ATOM 4994 C CA . VAL B 1 88 ? -14.047 -11.383 4.645 1 92.75 88 VAL B CA 1
ATOM 4995 C C . VAL B 1 88 ? -13.43 -12.719 4.211 1 92.75 88 VAL B C 1
ATOM 4997 O O . VAL B 1 88 ? -13.188 -12.938 3.02 1 92.75 88 VAL B O 1
ATOM 5000 N N . PHE B 1 89 ? -13.219 -13.617 5.117 1 91.69 89 PHE B N 1
ATOM 5001 C CA . PHE B 1 89 ? -12.656 -14.938 4.852 1 91.69 89 PHE B CA 1
ATOM 5002 C C . PHE B 1 89 ? -13.719 -15.867 4.273 1 91.69 89 PHE B C 1
ATOM 5004 O O . PHE B 1 89 ? -14.836 -15.945 4.797 1 91.69 89 PHE B O 1
ATOM 5011 N N . VAL B 1 90 ? -13.375 -16.516 3.156 1 91.81 90 VAL B N 1
ATOM 5012 C CA . VAL B 1 90 ? -14.133 -17.656 2.645 1 91.81 90 VAL B CA 1
ATOM 5013 C C . VAL B 1 90 ? -13.312 -18.938 2.811 1 91.81 90 VAL B C 1
ATOM 5015 O O . VAL B 1 90 ? -12.297 -19.125 2.141 1 91.81 90 VAL B O 1
ATOM 5018 N N . TYR B 1 91 ? -13.703 -19.75 3.725 1 90.5 91 TYR B N 1
ATOM 5019 C CA . TYR B 1 91 ? -12.969 -20.953 4.105 1 90.5 91 TYR B CA 1
ATOM 5020 C C . TYR B 1 91 ? -13.82 -22.203 3.904 1 90.5 91 TYR B C 1
ATOM 5022 O O . TYR B 1 91 ? -14.617 -22.562 4.777 1 90.5 91 TYR B O 1
ATOM 5030 N N . LEU B 1 92 ? -13.609 -22.844 2.707 1 87.31 92 LEU B N 1
ATOM 5031 C CA . LEU B 1 92 ? -14.406 -23.984 2.275 1 87.31 92 LEU B CA 1
ATOM 5032 C C . LEU B 1 92 ? -13.547 -24.984 1.506 1 87.31 92 LEU B C 1
ATOM 5034 O O . LEU B 1 92 ? -12.43 -24.672 1.108 1 87.31 92 LEU B O 1
ATOM 5038 N N . ASP B 1 93 ? -14.148 -26.156 1.462 1 85.44 93 ASP B N 1
ATOM 5039 C CA . ASP B 1 93 ? -13.594 -27.047 0.449 1 85.44 93 ASP B CA 1
ATOM 5040 C C . ASP B 1 93 ? -13.836 -26.5 -0.957 1 85.44 93 ASP B C 1
ATOM 5042 O O . ASP B 1 93 ? -14.766 -25.734 -1.176 1 85.44 93 ASP B O 1
ATOM 5046 N N . ASP B 1 94 ? -13.078 -26.906 -1.863 1 87 94 ASP B N 1
ATOM 5047 C CA . ASP B 1 94 ? -13.07 -26.312 -3.201 1 87 94 ASP B CA 1
ATOM 5048 C C . ASP B 1 94 ? -14.43 -26.469 -3.875 1 87 94 ASP B C 1
ATOM 5050 O O . ASP B 1 94 ? -15.102 -27.484 -3.703 1 87 94 ASP B O 1
ATOM 5054 N N . GLY B 1 95 ? -14.828 -25.469 -4.625 1 85.31 95 GLY B N 1
ATOM 5055 C CA . GLY B 1 95 ? -16.094 -25.469 -5.332 1 85.31 95 GLY B CA 1
ATOM 5056 C C . GLY B 1 95 ? -16.469 -24.109 -5.883 1 85.31 95 GLY B C 1
ATOM 5057 O O . GLY B 1 95 ? -15.68 -23.156 -5.812 1 85.31 95 GLY B O 1
ATOM 5058 N N . VAL B 1 96 ? -17.656 -24 -6.422 1 88.56 96 VAL B N 1
ATOM 5059 C CA . VAL B 1 96 ? -18.125 -22.812 -7.121 1 88.56 96 VAL B CA 1
ATOM 5060 C C . VAL B 1 96 ? -18.438 -21.703 -6.113 1 88.56 96 VAL B C 1
ATOM 5062 O O . VAL B 1 96 ? -18.562 -20.531 -6.484 1 88.56 96 VAL B O 1
ATOM 5065 N N . GLU B 1 97 ? -18.5 -22.062 -4.805 1 88.81 97 GLU B N 1
ATOM 5066 C CA . GLU B 1 97 ? -18.812 -21.109 -3.742 1 88.81 97 GLU B CA 1
ATOM 5067 C C . GLU B 1 97 ? -17.828 -19.953 -3.727 1 88.81 97 GLU B C 1
ATOM 5069 O O . GLU B 1 97 ? -18.203 -18.828 -3.406 1 88.81 97 GLU B O 1
ATOM 5074 N N . TYR B 1 98 ? -16.656 -20.25 -4.062 1 91.94 98 TYR B N 1
ATOM 5075 C CA . TYR B 1 98 ? -15.648 -19.188 -4.066 1 91.94 98 TYR B CA 1
ATOM 5076 C C . TYR B 1 98 ? -16.016 -18.094 -5.066 1 91.94 98 TYR B C 1
ATOM 5078 O O . TYR B 1 98 ? -15.844 -16.906 -4.781 1 91.94 98 TYR B O 1
ATOM 5086 N N . LEU B 1 99 ? -16.5 -18.484 -6.234 1 91.94 99 LEU B N 1
ATOM 5087 C CA . LEU B 1 99 ? -16.953 -17.5 -7.215 1 91.94 99 LEU B CA 1
ATOM 5088 C C . LEU B 1 99 ? -18.156 -16.734 -6.699 1 91.94 99 LEU B C 1
ATOM 5090 O O . LEU B 1 99 ? -18.203 -15.508 -6.82 1 91.94 99 LEU B O 1
ATOM 5094 N N . ILE B 1 100 ? -19.094 -17.391 -6.121 1 89 100 ILE B N 1
ATOM 5095 C CA . ILE B 1 100 ? -20.328 -16.797 -5.617 1 89 100 ILE B CA 1
ATOM 5096 C C . ILE B 1 100 ? -19.984 -15.734 -4.562 1 89 100 ILE B C 1
ATOM 5098 O O . ILE B 1 100 ? -20.469 -14.602 -4.633 1 89 100 ILE B O 1
ATOM 5102 N N . HIS B 1 101 ? -19.141 -16.109 -3.678 1 91.38 101 HIS B N 1
ATOM 5103 C CA . HIS B 1 101 ? -18.812 -15.195 -2.588 1 91.38 101 HIS B CA 1
ATOM 5104 C C . HIS B 1 101 ? -17.906 -14.07 -3.068 1 91.38 101 HIS B C 1
ATOM 5106 O O . HIS B 1 101 ? -18 -12.945 -2.572 1 91.38 101 HIS B O 1
ATOM 5112 N N . TYR B 1 102 ? -17.031 -14.336 -3.982 1 92.75 102 TYR B N 1
ATOM 5113 C CA . TYR B 1 102 ? -16.25 -13.273 -4.605 1 92.75 102 TYR B CA 1
ATOM 5114 C C . TYR B 1 102 ? -17.172 -12.211 -5.203 1 92.75 102 TYR B C 1
ATOM 5116 O O . TYR B 1 102 ? -16.984 -11.016 -4.969 1 92.75 102 TYR B O 1
ATOM 5124 N N . LEU B 1 103 ? -18.172 -12.672 -5.91 1 89.12 103 LEU B N 1
ATOM 5125 C CA . LEU B 1 103 ? -19.109 -11.773 -6.57 1 89.12 103 LEU B CA 1
ATOM 5126 C C . LEU B 1 103 ? -19.953 -11.023 -5.543 1 89.12 103 LEU B C 1
ATOM 5128 O O . LEU B 1 103 ? -20.188 -9.82 -5.688 1 89.12 103 LEU B O 1
ATOM 5132 N N . ALA B 1 104 ? -20.375 -11.672 -4.547 1 88.25 104 ALA B N 1
ATOM 5133 C CA . ALA B 1 104 ? -21.188 -11.062 -3.5 1 88.25 104 ALA B CA 1
ATOM 5134 C C . ALA B 1 104 ? -20.422 -9.961 -2.775 1 88.25 104 ALA B C 1
ATOM 5136 O O . ALA B 1 104 ? -20.938 -8.859 -2.576 1 88.25 104 ALA B O 1
ATOM 5137 N N . LEU B 1 105 ? -19.203 -10.266 -2.414 1 90.38 105 LEU B N 1
ATOM 5138 C CA . LEU B 1 105 ? -18.391 -9.344 -1.642 1 90.38 105 LEU B CA 1
ATOM 5139 C C . LEU B 1 105 ? -17.953 -8.148 -2.494 1 90.38 105 LEU B C 1
ATOM 5141 O O . LEU B 1 105 ? -17.984 -7.008 -2.031 1 90.38 105 LEU B O 1
ATOM 5145 N N . THR B 1 106 ? -17.609 -8.391 -3.709 1 87.62 106 THR B N 1
ATOM 5146 C CA . THR B 1 106 ? -17.203 -7.309 -4.594 1 87.62 106 THR B CA 1
ATOM 5147 C C . THR B 1 106 ? -18.359 -6.355 -4.863 1 87.62 106 THR B C 1
ATOM 5149 O O . THR B 1 106 ? -18.156 -5.152 -5.031 1 87.62 106 THR B O 1
ATOM 5152 N N . HIS B 1 107 ? -19.531 -6.922 -4.867 1 83.75 107 HIS B N 1
ATOM 5153 C CA . HIS B 1 107 ? -20.719 -6.094 -5.039 1 83.75 107 HIS B CA 1
ATOM 5154 C C . HIS B 1 107 ? -20.828 -5.043 -3.941 1 83.75 107 HIS B C 1
ATOM 5156 O O . HIS B 1 107 ? -21.297 -3.93 -4.184 1 83.75 107 HIS B O 1
ATOM 5162 N N . LEU B 1 108 ? -20.391 -5.355 -2.811 1 82.94 108 LEU B N 1
ATOM 5163 C CA . LEU B 1 108 ? -20.484 -4.473 -1.651 1 82.94 108 LEU B CA 1
ATOM 5164 C C . LEU B 1 108 ? -19.219 -3.613 -1.53 1 82.94 108 LEU B C 1
ATOM 5166 O O . LEU B 1 108 ? -19.156 -2.734 -0.668 1 82.94 108 LEU B O 1
ATOM 5170 N N . GLY B 1 109 ? -18.266 -3.857 -2.412 1 84.44 109 GLY B N 1
ATOM 5171 C CA . GLY B 1 109 ? -16.969 -3.199 -2.264 1 84.44 109 GLY B CA 1
ATOM 5172 C C . GLY B 1 109 ? -16.109 -3.822 -1.19 1 84.44 109 GLY B C 1
ATOM 5173 O O . GLY B 1 109 ? -15.07 -3.262 -0.819 1 84.44 109 GLY B O 1
ATOM 5174 N N . ALA B 1 110 ? -16.531 -4.957 -0.664 1 89.94 110 ALA B N 1
ATOM 5175 C CA . ALA B 1 110 ? -15.734 -5.699 0.31 1 89.94 110 ALA B CA 1
ATOM 5176 C C . ALA B 1 110 ? -14.695 -6.57 -0.385 1 89.94 110 ALA B C 1
ATOM 5178 O O . ALA B 1 110 ? -14.633 -6.613 -1.615 1 89.94 110 ALA B O 1
ATOM 5179 N N . ILE B 1 111 ? -13.828 -7.18 0.411 1 93.88 111 ILE B N 1
ATOM 5180 C CA . ILE B 1 111 ? -12.688 -7.895 -0.145 1 93.88 111 ILE B CA 1
ATOM 5181 C C . ILE B 1 111 ? -12.789 -9.383 0.197 1 93.88 111 ILE B C 1
ATOM 5183 O O . ILE B 1 111 ? -12.844 -9.75 1.372 1 93.88 111 ILE B O 1
ATOM 5187 N N . GLY B 1 112 ? -12.828 -10.203 -0.803 1 94.62 112 GLY B N 1
ATOM 5188 C CA . GLY B 1 112 ? -12.789 -11.641 -0.566 1 94.62 112 GLY B CA 1
ATOM 5189 C C . GLY B 1 112 ? -11.391 -12.156 -0.262 1 94.62 112 GLY B C 1
ATOM 5190 O O . GLY B 1 112 ? -10.461 -11.93 -1.033 1 94.62 112 GLY B O 1
ATOM 5191 N N . VAL B 1 113 ? -11.266 -12.797 0.875 1 94.94 113 VAL B N 1
ATOM 5192 C CA . VAL B 1 113 ? -10.07 -13.555 1.227 1 94.94 113 VAL B CA 1
ATOM 5193 C C . VAL B 1 113 ? -10.336 -15.047 1.043 1 94.94 113 VAL B C 1
ATOM 5195 O O . VAL B 1 113 ? -10.664 -15.75 2.004 1 94.94 113 VAL B O 1
ATOM 5198 N N . LEU B 1 114 ? -10.141 -15.469 -0.19 1 93 114 LEU B N 1
ATOM 5199 C CA . LEU B 1 114 ? -10.5 -16.844 -0.553 1 93 114 LEU B CA 1
ATOM 5200 C C . LEU B 1 114 ? -9.453 -17.828 -0.042 1 93 114 LEU B C 1
ATOM 5202 O O . LEU B 1 114 ? -8.32 -17.844 -0.53 1 93 114 LEU B O 1
ATOM 5206 N N . THR B 1 115 ? -9.875 -18.609 0.897 1 90.75 115 THR B N 1
ATOM 5207 C CA . THR B 1 115 ? -8.953 -19.5 1.608 1 90.75 115 THR B CA 1
ATOM 5208 C C . THR B 1 115 ? -9.398 -20.953 1.51 1 90.75 115 THR B C 1
ATOM 5210 O O . THR B 1 115 ? -10.445 -21.312 2.049 1 90.75 115 THR B O 1
ATOM 5213 N N . ASN B 1 116 ? -8.5 -21.703 0.89 1 89.44 116 ASN B N 1
ATOM 5214 C CA . ASN B 1 116 ? -8.828 -23.109 0.671 1 89.44 116 ASN B CA 1
ATOM 5215 C C . ASN B 1 116 ? -8.977 -23.859 1.989 1 89.44 116 ASN B C 1
ATOM 5217 O O . ASN B 1 116 ? -8.188 -23.672 2.914 1 89.44 116 ASN B O 1
ATOM 5221 N N . GLY B 1 117 ? -9.938 -24.75 2.066 1 86.56 117 GLY B N 1
ATOM 5222 C CA . GLY B 1 117 ? -10.219 -25.531 3.258 1 86.56 117 GLY B CA 1
ATOM 5223 C C . GLY B 1 117 ? -9.094 -26.469 3.637 1 86.56 117 GLY B C 1
ATOM 5224 O O . GLY B 1 117 ? -9.047 -26.969 4.762 1 86.56 117 GLY B O 1
ATOM 5225 N N . ASN B 1 118 ? -8.141 -26.641 2.764 1 84.5 118 ASN B N 1
ATOM 5226 C CA . ASN B 1 118 ? -6.988 -27.5 3.045 1 84.5 118 ASN B CA 1
ATOM 5227 C C . ASN B 1 118 ? -5.941 -26.766 3.879 1 84.5 118 ASN B C 1
ATOM 5229 O O . ASN B 1 118 ? -5.016 -27.375 4.406 1 84.5 118 ASN B O 1
ATOM 5233 N N . MET B 1 119 ? -6.07 -25.484 3.99 1 85.94 119 MET B N 1
ATOM 5234 C CA . MET B 1 119 ? -5.172 -24.766 4.887 1 85.94 119 MET B CA 1
ATOM 5235 C C . MET B 1 119 ? -5.469 -25.094 6.344 1 85.94 119 MET B C 1
ATOM 5237 O O . MET B 1 119 ? -6.613 -24.984 6.789 1 85.94 119 MET B O 1
ATOM 5241 N N . GLU B 1 120 ? -4.395 -25.469 7.062 1 84.75 120 GLU B N 1
ATOM 5242 C CA . GLU B 1 120 ? -4.566 -25.812 8.469 1 84.75 120 GLU B CA 1
ATOM 5243 C C . GLU B 1 120 ? -5.223 -24.672 9.242 1 84.75 120 GLU B C 1
ATOM 5245 O O . GLU B 1 120 ? -4.84 -23.5 9.086 1 84.75 120 GLU B O 1
ATOM 5250 N N . PRO B 1 121 ? -6.176 -25.016 10.086 1 83.81 121 PRO B N 1
ATOM 5251 C CA . PRO B 1 121 ? -6.918 -23.984 10.812 1 83.81 121 PRO B CA 1
ATOM 5252 C C . PRO B 1 121 ? -6.008 -23.047 11.602 1 83.81 121 PRO B C 1
ATOM 5254 O O . PRO B 1 121 ? -6.273 -21.844 11.688 1 83.81 121 PRO B O 1
ATOM 5257 N N . ARG B 1 122 ? -4.965 -23.578 12.156 1 82.94 122 ARG B N 1
ATOM 5258 C CA . ARG B 1 122 ? -4.055 -22.75 12.93 1 82.94 122 ARG B CA 1
ATOM 5259 C C . ARG B 1 122 ? -3.387 -21.703 12.039 1 82.94 122 ARG B C 1
ATOM 5261 O O . ARG B 1 122 ? -3.252 -20.531 12.438 1 82.94 122 ARG B O 1
ATOM 5268 N N . ILE B 1 123 ? -2.994 -22.109 10.883 1 84.31 123 ILE B N 1
ATOM 5269 C CA . ILE B 1 123 ? -2.371 -21.188 9.93 1 84.31 123 ILE B CA 1
ATOM 5270 C C . ILE B 1 123 ? -3.404 -20.188 9.422 1 84.31 123 ILE B C 1
ATOM 5272 O O . ILE B 1 123 ? -3.117 -19 9.32 1 84.31 123 ILE B O 1
ATOM 5276 N N . ALA B 1 124 ? -4.621 -20.688 9.203 1 86.31 124 ALA B N 1
ATOM 5277 C CA . ALA B 1 124 ? -5.707 -19.812 8.742 1 86.31 124 ALA B CA 1
ATOM 5278 C C . ALA B 1 124 ? -6.031 -18.75 9.773 1 86.31 124 ALA B C 1
ATOM 5280 O O . ALA B 1 124 ? -6.285 -17.594 9.414 1 86.31 124 ALA B O 1
ATOM 5281 N N . ALA B 1 125 ? -5.965 -19.125 11.008 1 83.38 125 ALA B N 1
ATOM 5282 C CA . ALA B 1 125 ? -6.262 -18.188 12.086 1 83.38 125 ALA B CA 1
ATOM 5283 C C . ALA B 1 125 ? -5.219 -17.078 12.148 1 83.38 125 ALA B C 1
ATOM 5285 O O . ALA B 1 125 ? -5.566 -15.898 12.297 1 83.38 125 ALA B O 1
ATOM 5286 N N . VAL B 1 126 ? -4.023 -17.484 12.023 1 83.19 126 VAL B N 1
ATOM 5287 C CA . VAL B 1 126 ? -2.936 -16.516 12.039 1 83.19 126 VAL B CA 1
ATOM 5288 C C . VAL B 1 126 ? -3.072 -15.562 10.844 1 83.19 126 VAL B C 1
ATOM 5290 O O . VAL B 1 126 ? -2.916 -14.352 10.992 1 83.19 126 VAL B O 1
ATOM 5293 N N . HIS B 1 127 ? -3.369 -16.094 9.758 1 87.38 127 HIS B N 1
ATOM 5294 C CA . HIS B 1 127 ? -3.535 -15.312 8.539 1 87.38 127 HIS B CA 1
ATOM 5295 C C . HIS B 1 127 ? -4.715 -14.352 8.656 1 87.38 127 HIS B C 1
ATOM 5297 O O . HIS B 1 127 ? -4.617 -13.188 8.273 1 87.38 127 HIS B O 1
ATOM 5303 N N . ALA B 1 128 ? -5.793 -14.805 9.211 1 87.06 128 ALA B N 1
ATOM 5304 C CA . ALA B 1 128 ? -6.988 -13.992 9.398 1 87.06 128 ALA B CA 1
ATOM 5305 C C . ALA B 1 128 ? -6.703 -12.805 10.32 1 87.06 128 ALA B C 1
ATOM 5307 O O . ALA B 1 128 ? -7.188 -11.695 10.078 1 87.06 128 ALA B O 1
ATOM 5308 N N . ARG B 1 129 ? -5.945 -13.062 11.289 1 84.38 129 ARG B N 1
ATOM 5309 C CA . ARG B 1 129 ? -5.574 -12.008 12.219 1 84.38 129 ARG B CA 1
ATOM 5310 C C . ARG B 1 129 ? -4.691 -10.961 11.547 1 84.38 129 ARG B C 1
ATOM 5312 O O . ARG B 1 129 ? -4.887 -9.758 11.727 1 84.38 129 ARG B O 1
ATOM 5319 N N . ASN B 1 130 ? -3.797 -11.445 10.828 1 84.62 130 ASN B N 1
ATOM 5320 C CA . ASN B 1 130 ? -2.898 -10.555 10.102 1 84.62 130 ASN B CA 1
ATOM 5321 C C . ASN B 1 130 ? -3.662 -9.664 9.125 1 84.62 130 ASN B C 1
ATOM 5323 O O . ASN B 1 130 ? -3.373 -8.469 9.008 1 84.62 130 ASN B O 1
ATOM 5327 N N . VAL B 1 131 ? -4.625 -10.234 8.516 1 90.19 131 VAL B N 1
ATOM 5328 C CA . VAL B 1 131 ? -5.414 -9.5 7.527 1 90.19 131 VAL B CA 1
ATOM 5329 C C . VAL B 1 131 ? -6.422 -8.602 8.242 1 90.19 131 VAL B C 1
ATOM 5331 O O . VAL B 1 131 ? -6.777 -7.535 7.73 1 90.19 131 VAL B O 1
ATOM 5334 N N . GLY B 1 132 ? -6.832 -8.969 9.438 1 87.94 132 GLY B N 1
ATOM 5335 C CA . GLY B 1 132 ? -7.895 -8.258 10.125 1 87.94 132 GLY B CA 1
ATOM 5336 C C . GLY B 1 132 ? -9.258 -8.461 9.492 1 87.94 132 GLY B C 1
ATOM 5337 O O . GLY B 1 132 ? -9.945 -7.488 9.164 1 87.94 132 GLY B O 1
ATOM 5338 N N . VAL B 1 133 ? -9.719 -9.695 9.359 1 89.62 133 VAL B N 1
ATOM 5339 C CA . VAL B 1 133 ? -10.953 -10.008 8.641 1 89.62 133 VAL B CA 1
ATOM 5340 C C . VAL B 1 133 ? -12.156 -9.586 9.484 1 89.62 133 VAL B C 1
ATOM 5342 O O . VAL B 1 133 ? -12.133 -9.703 10.711 1 89.62 133 VAL B O 1
ATOM 5345 N N . ALA B 1 134 ? -13.18 -9.148 8.82 1 87.44 134 ALA B N 1
ATOM 5346 C CA . ALA B 1 134 ? -14.422 -8.734 9.469 1 87.44 134 ALA B CA 1
ATOM 5347 C C . ALA B 1 134 ? -15.273 -9.938 9.852 1 87.44 134 ALA B C 1
ATOM 5349 O O . ALA B 1 134 ? -16.109 -9.852 10.758 1 87.44 134 ALA B O 1
ATOM 5350 N N . GLY B 1 135 ? -15.094 -11.031 9.164 1 87.94 135 GLY B N 1
ATOM 5351 C CA . GLY B 1 135 ? -15.859 -12.25 9.383 1 87.94 135 GLY B CA 1
ATOM 5352 C C . GLY B 1 135 ? -15.438 -13.391 8.477 1 87.94 135 GLY B C 1
ATOM 5353 O O . GLY B 1 135 ? -14.508 -13.242 7.676 1 87.94 135 GLY B O 1
ATOM 5354 N N . VAL B 1 136 ? -16.125 -14.602 8.711 1 88.62 136 VAL B N 1
ATOM 5355 C CA . VAL B 1 136 ? -15.766 -15.805 7.957 1 88.62 136 VAL B CA 1
ATOM 5356 C C . VAL B 1 136 ? -17.031 -16.5 7.449 1 88.62 136 VAL B C 1
ATOM 5358 O O . VAL B 1 136 ? -18 -16.656 8.188 1 88.62 136 VAL B O 1
ATOM 5361 N N . PHE B 1 137 ? -16.969 -16.75 6.148 1 88.56 137 PHE B N 1
ATOM 5362 C CA . PHE B 1 137 ? -17.906 -17.719 5.609 1 88.56 137 PHE B CA 1
ATOM 5363 C C . PHE B 1 137 ? -17.297 -19.125 5.566 1 88.56 137 PHE B C 1
ATOM 5365 O O . PHE B 1 137 ? -16.188 -19.297 5.066 1 88.56 137 PHE B O 1
ATOM 5372 N N . THR B 1 138 ? -18.031 -20.031 6.152 1 88.69 138 THR B N 1
ATOM 5373 C CA . THR B 1 138 ? -17.562 -21.406 6.152 1 88.69 138 THR B CA 1
ATOM 5374 C C . THR B 1 138 ? -18.734 -22.391 6.203 1 88.69 138 THR B C 1
ATOM 5376 O O . THR B 1 138 ? -19.891 -21.984 6.016 1 88.69 138 THR B O 1
ATOM 5379 N N . ASP B 1 139 ? -18.438 -23.594 6.145 1 81 139 ASP B N 1
ATOM 5380 C CA . ASP B 1 139 ? -19.5 -24.594 6.234 1 81 139 ASP B CA 1
ATOM 5381 C C . ASP B 1 139 ? -19.375 -25.406 7.52 1 81 139 ASP B C 1
ATOM 5383 O O . ASP B 1 139 ? -18.531 -25.109 8.367 1 81 139 ASP B O 1
ATOM 5387 N N . ALA B 1 140 ? -20.266 -26.344 7.664 1 76.25 140 ALA B N 1
ATOM 5388 C CA . ALA B 1 140 ? -20.375 -27.125 8.891 1 76.25 140 ALA B CA 1
ATOM 5389 C C . ALA B 1 140 ? -19.125 -27.969 9.125 1 76.25 140 ALA B C 1
ATOM 5391 O O . ALA B 1 140 ? -18.75 -28.219 10.273 1 76.25 140 ALA B O 1
ATOM 5392 N N . SER B 1 141 ? -18.453 -28.328 8.07 1 79.19 141 SER B N 1
ATOM 5393 C CA . SER B 1 141 ? -17.297 -29.203 8.18 1 79.19 141 SER B CA 1
ATOM 5394 C C . SER B 1 141 ? -16.109 -28.469 8.773 1 79.19 141 SER B C 1
ATOM 5396 O O . SER B 1 141 ? -15.219 -29.078 9.367 1 79.19 141 SER B O 1
ATOM 5398 N N . HIS B 1 142 ? -16.109 -27.125 8.672 1 85.56 142 HIS B N 1
ATOM 5399 C CA . HIS B 1 142 ? -14.922 -26.375 9.062 1 85.56 142 HIS B CA 1
ATOM 5400 C C . HIS B 1 142 ? -15.219 -25.438 10.227 1 85.56 142 HIS B C 1
ATOM 5402 O O . HIS B 1 142 ? -14.305 -24.875 10.82 1 85.56 142 HIS B O 1
ATOM 5408 N N . ILE B 1 143 ? -16.406 -25.297 10.594 1 78.75 143 ILE B N 1
ATOM 5409 C CA . ILE B 1 143 ? -16.828 -24.266 11.523 1 78.75 143 ILE B CA 1
ATOM 5410 C C . ILE B 1 143 ? -16.172 -24.469 12.883 1 78.75 143 ILE B C 1
ATOM 5412 O O . ILE B 1 143 ? -15.781 -23.516 13.547 1 78.75 143 ILE B O 1
ATOM 5416 N N . GLN B 1 144 ? -16.047 -25.641 13.266 1 77.94 144 GLN B N 1
ATOM 5417 C CA . GLN B 1 144 ? -15.5 -25.922 14.586 1 77.94 144 GLN B CA 1
ATOM 5418 C C . GLN B 1 144 ? -14.031 -25.547 14.672 1 77.94 144 GLN B C 1
ATOM 5420 O O . GLN B 1 144 ? -13.578 -25.031 15.695 1 77.94 144 GLN B O 1
ATOM 5425 N N . ALA B 1 145 ? -13.383 -25.781 13.617 1 77.25 145 ALA B N 1
ATOM 5426 C CA . ALA B 1 145 ? -11.953 -25.484 13.594 1 77.25 145 ALA B CA 1
ATOM 5427 C C . ALA B 1 145 ? -11.695 -23.984 13.586 1 77.25 145 ALA B C 1
ATOM 5429 O O . ALA B 1 145 ? -10.641 -23.531 14.031 1 77.25 145 ALA B O 1
ATOM 5430 N N . LEU B 1 146 ? -12.656 -23.25 13.148 1 78.19 146 LEU B N 1
ATOM 5431 C CA . LEU B 1 146 ? -12.438 -21.812 12.953 1 78.19 146 LEU B CA 1
ATOM 5432 C C . LEU B 1 146 ? -13.023 -21.016 14.117 1 78.19 146 LEU B C 1
ATOM 5434 O O . LEU B 1 146 ? -12.75 -19.828 14.25 1 78.19 146 LEU B O 1
ATOM 5438 N N . ARG B 1 147 ? -13.797 -21.594 14.945 1 74 147 ARG B N 1
ATOM 5439 C CA . ARG B 1 147 ? -14.477 -20.906 16.031 1 74 147 ARG B CA 1
ATOM 5440 C C . ARG B 1 147 ? -13.484 -20.141 16.891 1 74 147 ARG B C 1
ATOM 5442 O O . ARG B 1 147 ? -13.734 -18.984 17.25 1 74 147 ARG B O 1
ATOM 5449 N N . PRO B 1 148 ? -12.352 -20.719 17.219 1 69.44 148 PRO B N 1
ATOM 5450 C CA . PRO B 1 148 ? -11.414 -19.953 18.031 1 69.44 148 PRO B CA 1
ATOM 5451 C C . PRO B 1 148 ? -10.906 -18.703 17.328 1 69.44 148 PRO B C 1
ATOM 5453 O O . PRO B 1 148 ? -10.602 -17.703 17.984 1 69.44 148 PRO B O 1
ATOM 5456 N N . LEU B 1 149 ? -10.82 -18.75 16.125 1 65.88 149 LEU B N 1
ATOM 5457 C CA . LEU B 1 149 ? -10.352 -17.609 15.336 1 65.88 149 LEU B CA 1
ATOM 5458 C C . LEU B 1 149 ? -11.32 -16.438 15.43 1 65.88 149 LEU B C 1
ATOM 5460 O O . LEU B 1 149 ? -10.898 -15.289 15.523 1 65.88 149 LEU B O 1
ATOM 5464 N N . VAL B 1 150 ? -12.578 -16.812 15.391 1 62.66 150 VAL B N 1
ATOM 5465 C CA . VAL B 1 150 ? -13.625 -15.797 15.367 1 62.66 150 VAL B CA 1
ATOM 5466 C C . VAL B 1 150 ? -13.773 -15.172 16.75 1 62.66 150 VAL B C 1
ATOM 5468 O O . VAL B 1 150 ? -14.039 -13.977 16.875 1 62.66 150 VAL B O 1
ATOM 5471 N N . GLN B 1 151 ? -13.562 -15.961 17.672 1 61.25 151 GLN B N 1
ATOM 5472 C CA . GLN B 1 151 ? -13.727 -15.469 19.031 1 61.25 151 GLN B CA 1
ATOM 5473 C C . GLN B 1 151 ? -12.609 -14.492 19.391 1 61.25 151 GLN B C 1
ATOM 5475 O O . GLN B 1 151 ? -12.828 -13.555 20.156 1 61.25 151 GLN B O 1
ATOM 5480 N N . GLU B 1 152 ? -11.508 -14.828 18.938 1 58.81 152 GLU B N 1
ATOM 5481 C CA . GLU B 1 152 ? -10.383 -13.961 19.266 1 58.81 152 GLU B CA 1
ATOM 5482 C C . GLU B 1 152 ? -10.383 -12.703 18.391 1 58.81 152 GLU B C 1
ATOM 5484 O O . GLU B 1 152 ? -9.805 -11.68 18.766 1 58.81 152 GLU B O 1
ATOM 5489 N N . SER B 1 153 ? -10.852 -12.992 17.266 1 54.19 153 SER B N 1
ATOM 5490 C CA . SER B 1 153 ? -10.898 -11.82 16.406 1 54.19 153 SER B CA 1
ATOM 5491 C C . SER B 1 153 ? -12.148 -10.984 16.672 1 54.19 153 SER B C 1
ATOM 5493 O O . SER B 1 153 ? -13.188 -11.523 17.078 1 54.19 153 SER B O 1
ATOM 5495 N N . VAL B 1 154 ? -12.117 -9.852 17.203 1 47.94 154 VAL B N 1
ATOM 5496 C CA . VAL B 1 154 ? -13.172 -8.961 17.688 1 47.94 154 VAL B CA 1
ATOM 5497 C C . VAL B 1 154 ? -14.461 -9.227 16.906 1 47.94 154 VAL B C 1
ATOM 5499 O O . VAL B 1 154 ? -15.547 -9.234 17.484 1 47.94 154 VAL B O 1
ATOM 5502 N N . THR B 1 155 ? -14.656 -8.898 15.594 1 51.94 155 THR B N 1
ATOM 5503 C CA . THR B 1 155 ? -15.914 -8.633 14.914 1 51.94 155 THR B CA 1
ATOM 5504 C C . THR B 1 155 ? -16.312 -9.805 14.023 1 51.94 155 THR B C 1
ATOM 5506 O O . THR B 1 155 ? -17.172 -9.672 13.156 1 51.94 155 THR B O 1
ATOM 5509 N N . GLY B 1 156 ? -15.867 -10.93 14.297 1 60.47 156 GLY B N 1
ATOM 5510 C CA . GLY B 1 156 ? -15.992 -11.781 13.125 1 60.47 156 GLY B CA 1
ATOM 5511 C C . GLY B 1 156 ? -17.25 -12.617 13.133 1 60.47 156 GLY B C 1
ATOM 5512 O O . GLY B 1 156 ? -17.672 -13.133 14.172 1 60.47 156 GLY B O 1
ATOM 5513 N N . PHE B 1 157 ? -18.312 -12.367 12.234 1 62.97 157 PHE B N 1
ATOM 5514 C CA . PHE B 1 157 ? -19.438 -13.25 11.969 1 62.97 157 PHE B CA 1
ATOM 5515 C C . PHE B 1 157 ? -18.969 -14.539 11.305 1 62.97 157 PHE B C 1
ATOM 5517 O O . PHE B 1 157 ? -17.891 -14.586 10.711 1 62.97 157 PHE B O 1
ATOM 5524 N N . ILE B 1 158 ? -19.609 -15.609 11.758 1 71.94 158 ILE B N 1
ATOM 5525 C CA . ILE B 1 158 ? -19.516 -16.859 11 1 71.94 158 ILE B CA 1
ATOM 5526 C C . ILE B 1 158 ? -20.828 -17.094 10.25 1 71.94 158 ILE B C 1
ATOM 5528 O O . ILE B 1 158 ? -21.906 -17.047 10.836 1 71.94 158 ILE B O 1
ATOM 5532 N N . VAL B 1 159 ? -20.766 -17.047 8.938 1 69.88 159 VAL B N 1
ATOM 5533 C CA . VAL B 1 159 ? -21.922 -17.312 8.078 1 69.88 159 VAL B CA 1
ATOM 5534 C C . VAL B 1 159 ? -21.766 -18.672 7.41 1 69.88 159 VAL B C 1
ATOM 5536 O O . VAL B 1 159 ? -20.656 -19.078 7.051 1 69.88 159 VAL B O 1
ATOM 5539 N N . THR B 1 160 ? -22.828 -19.406 7.48 1 71.62 160 THR B N 1
ATOM 5540 C CA . THR B 1 160 ? -22.906 -20.656 6.727 1 71.62 160 THR B CA 1
ATOM 5541 C C . THR B 1 160 ? -24.062 -20.609 5.727 1 71.62 160 THR B C 1
ATOM 5543 O O . THR B 1 160 ? -24.797 -19.625 5.672 1 71.62 160 THR B O 1
ATOM 5546 N N . GLU B 1 161 ? -24.094 -21.531 4.859 1 68.75 161 GLU B N 1
ATOM 5547 C CA . GLU B 1 161 ? -25.188 -21.641 3.898 1 68.75 161 GLU B CA 1
ATOM 5548 C C . GLU B 1 161 ? -26.547 -21.656 4.605 1 68.75 161 GLU B C 1
ATOM 5550 O O . GLU B 1 161 ? -27.547 -21.25 4.031 1 68.75 161 GLU B O 1
ATOM 5555 N N . ALA B 1 162 ? -26.516 -22.047 5.797 1 66.31 162 ALA B N 1
ATOM 5556 C CA . ALA B 1 162 ? -27.75 -22.125 6.566 1 66.31 162 ALA B CA 1
ATOM 5557 C C . ALA B 1 162 ? -28.344 -20.734 6.801 1 66.31 162 ALA B C 1
ATOM 5559 O O . ALA B 1 162 ? -29.562 -20.594 6.961 1 66.31 162 ALA B O 1
ATOM 5560 N N . ASP B 1 163 ? -27.578 -19.797 6.75 1 69.06 163 ASP B N 1
ATOM 5561 C CA . ASP B 1 163 ? -28 -18.438 7.09 1 69.06 163 ASP B CA 1
ATOM 5562 C C . ASP B 1 163 ? -28.844 -17.828 5.969 1 69.06 163 ASP B C 1
ATOM 5564 O O . ASP B 1 163 ? -29.531 -16.828 6.176 1 69.06 163 ASP B O 1
ATOM 5568 N N . ILE B 1 164 ? -28.781 -18.406 4.781 1 69.88 164 ILE B N 1
ATOM 5569 C CA . ILE B 1 164 ? -29.578 -17.859 3.682 1 69.88 164 ILE B CA 1
ATOM 5570 C C . ILE B 1 164 ? -30.75 -18.797 3.383 1 69.88 164 ILE B C 1
ATOM 5572 O O . ILE B 1 164 ? -31.516 -18.547 2.451 1 69.88 164 ILE B O 1
ATOM 5576 N N . ARG B 1 165 ? -30.781 -19.844 4.242 1 66.81 165 ARG B N 1
ATOM 5577 C CA . ARG B 1 165 ? -31.891 -20.781 4.043 1 66.81 165 ARG B CA 1
ATOM 5578 C C . ARG B 1 165 ? -33.219 -20.125 4.34 1 66.81 165 ARG B C 1
ATOM 5580 O O . ARG B 1 165 ? -33.375 -19.469 5.379 1 66.81 165 ARG B O 1
ATOM 5587 N N . GLY B 1 166 ? -34.125 -20.172 3.412 1 63.59 166 GLY B N 1
ATOM 5588 C CA . GLY B 1 166 ? -35.469 -19.656 3.617 1 63.59 166 GLY B CA 1
ATOM 5589 C C . GLY B 1 166 ? -35.625 -18.203 3.166 1 63.59 166 GLY B C 1
ATOM 5590 O O . GLY B 1 166 ? -36.719 -17.656 3.234 1 63.59 166 GLY B O 1
ATOM 5591 N N . THR B 1 167 ? -34.5 -17.531 2.922 1 62.81 167 THR B N 1
ATOM 5592 C CA . THR B 1 167 ? -34.625 -16.156 2.475 1 62.81 167 THR B CA 1
ATOM 5593 C C . THR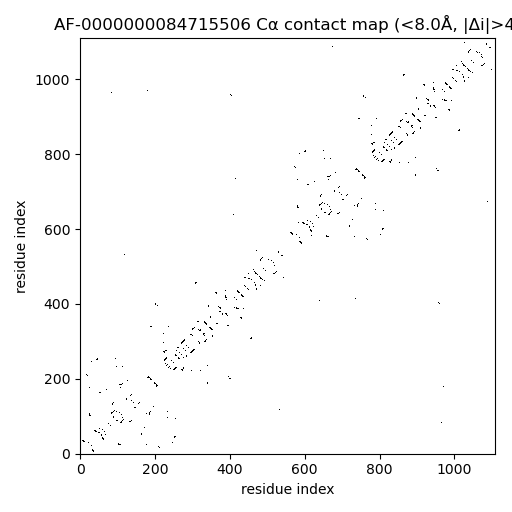 B 1 167 ? -35.25 -16.094 1.088 1 62.81 167 THR B C 1
ATOM 5595 O O . THR B 1 167 ? -34.906 -16.891 0.21 1 62.81 167 THR B O 1
ATOM 5598 N N . GLN B 1 168 ? -36.469 -15.539 0.979 1 55.81 168 GLN B N 1
ATOM 5599 C CA . GLN B 1 168 ? -37.188 -15.352 -0.276 1 55.81 168 GLN B CA 1
ATOM 5600 C C . GLN B 1 168 ? -36.344 -14.57 -1.283 1 55.81 168 GLN B C 1
ATOM 5602 O O . GLN B 1 168 ? -35.594 -13.664 -0.907 1 55.81 168 GLN B O 1
ATOM 5607 N N . GLU B 1 169 ? -36.125 -15.203 -2.453 1 56.38 169 GLU B N 1
ATOM 5608 C CA . GLU B 1 169 ? -35.406 -14.648 -3.59 1 56.38 169 GLU B CA 1
ATOM 5609 C C . GLU B 1 169 ? -35.75 -13.172 -3.793 1 56.38 169 GLU B C 1
ATOM 5611 O O . GLU B 1 169 ? -36.906 -12.82 -3.963 1 56.38 169 GLU B O 1
ATOM 5616 N N . ALA B 1 170 ? -35.031 -12.305 -3.238 1 51.22 170 ALA B N 1
ATOM 5617 C CA . ALA B 1 170 ? -35.25 -10.898 -3.572 1 51.22 170 ALA B CA 1
ATOM 5618 C C . ALA B 1 170 ? -35 -10.641 -5.055 1 51.22 170 ALA B C 1
ATOM 5620 O O . ALA B 1 170 ? -34.25 -11.359 -5.695 1 51.22 170 ALA B O 1
ATOM 5621 N N . SER B 1 171 ? -36 -10.039 -5.73 1 53.66 171 SER B N 1
ATOM 5622 C CA . SER B 1 171 ? -35.719 -9.43 -7.031 1 53.66 171 SER B CA 1
ATOM 5623 C C . SER B 1 171 ? -34.312 -8.906 -7.121 1 53.66 171 SER B C 1
ATOM 5625 O O . SER B 1 171 ? -33.688 -8.594 -6.102 1 53.66 171 SER B O 1
ATOM 5627 N N . LEU B 1 172 ? -33.625 -9.242 -8.211 1 53.91 172 LEU B N 1
ATOM 5628 C CA . LEU B 1 172 ? -32.312 -8.648 -8.438 1 53.91 172 LEU B CA 1
ATOM 5629 C C . LEU B 1 172 ? -32.281 -7.207 -7.93 1 53.91 172 LEU B C 1
ATOM 5631 O O . LEU B 1 172 ? -33.094 -6.379 -8.344 1 53.91 172 LEU B O 1
ATOM 5635 N N . PRO B 1 173 ? -31.797 -6.965 -6.723 1 52.62 173 PRO B N 1
ATOM 5636 C CA . PRO B 1 173 ? -31.859 -5.613 -6.168 1 52.62 173 PRO B CA 1
ATOM 5637 C C . PRO B 1 173 ? -31.25 -4.566 -7.102 1 52.62 173 PRO B C 1
ATOM 5639 O O . PRO B 1 173 ? -30.328 -4.879 -7.871 1 52.62 173 PRO B O 1
ATOM 5642 N N . THR B 1 174 ? -32.062 -3.506 -7.309 1 50.97 174 THR B N 1
ATOM 5643 C CA . THR B 1 174 ? -31.609 -2.24 -7.879 1 50.97 174 THR B CA 1
ATOM 5644 C C . THR B 1 174 ? -30.562 -1.581 -6.984 1 50.97 174 THR B C 1
ATOM 5646 O O . THR B 1 174 ? -30.328 -0.371 -7.07 1 50.97 174 THR B O 1
ATOM 5649 N N . TYR B 1 175 ? -30.016 -2.312 -6.129 1 51 175 TYR B N 1
ATOM 5650 C CA . TYR B 1 175 ? -29.172 -1.585 -5.184 1 51 175 TYR B CA 1
ATOM 5651 C C . TYR B 1 175 ? -28.094 -0.801 -5.91 1 51 175 TYR B C 1
ATOM 5653 O O . TYR B 1 175 ? -27.672 -1.183 -7.004 1 51 175 TYR B O 1
ATOM 5661 N N . ARG B 1 176 ? -27.984 0.361 -5.348 1 55.44 176 ARG B N 1
ATOM 5662 C CA . ARG B 1 176 ? -26.922 1.26 -5.793 1 55.44 176 ARG B CA 1
ATOM 5663 C C . ARG B 1 176 ? -25.562 0.593 -5.68 1 55.44 176 ARG B C 1
ATOM 5665 O O . ARG B 1 176 ? -25.156 0.181 -4.594 1 55.44 176 ARG B O 1
ATOM 5672 N N . ARG B 1 177 ? -25.031 0.259 -6.652 1 59.44 177 ARG B N 1
ATOM 5673 C CA . ARG B 1 177 ? -23.719 -0.333 -6.816 1 59.44 177 ARG B CA 1
ATOM 5674 C C . ARG B 1 177 ? -22.625 0.604 -6.305 1 59.44 177 ARG B C 1
ATOM 5676 O O . ARG B 1 177 ? -22.75 1.825 -6.418 1 59.44 177 ARG B O 1
ATOM 5683 N N . HIS B 1 178 ? -21.766 -0.012 -5.473 1 62.69 178 HIS B N 1
ATOM 5684 C CA . HIS B 1 178 ? -20.562 0.728 -5.113 1 62.69 178 HIS B CA 1
ATOM 5685 C C . HIS B 1 178 ? -19.891 1.324 -6.348 1 62.69 178 HIS B C 1
ATOM 5687 O O . HIS B 1 178 ? -19.797 0.665 -7.383 1 62.69 178 HIS B O 1
ATOM 5693 N N . GLU B 1 179 ? -19.719 2.547 -6.242 1 69 179 GLU B N 1
ATOM 5694 C CA . GLU B 1 179 ? -18.922 3.15 -7.301 1 69 179 GLU B CA 1
ATOM 5695 C C . GLU B 1 179 ? -17.438 2.832 -7.125 1 69 179 GLU B C 1
ATOM 5697 O O . GLU B 1 179 ? -16.781 3.359 -6.219 1 69 179 GLU B O 1
ATOM 5702 N N . PHE B 1 180 ? -16.984 1.886 -7.898 1 70.88 180 PHE B N 1
ATOM 5703 C CA . PHE B 1 180 ? -15.617 1.385 -7.789 1 70.88 180 PHE B CA 1
ATOM 5704 C C . PHE B 1 180 ? -14.648 2.303 -8.516 1 70.88 180 PHE B C 1
ATOM 5706 O O . PHE B 1 180 ? -14.984 2.873 -9.555 1 70.88 180 PHE B O 1
ATOM 5713 N N . SER B 1 181 ? -13.555 2.424 -7.84 1 73.62 181 SER B N 1
ATOM 5714 C CA . SER B 1 181 ? -12.398 2.951 -8.562 1 73.62 181 SER B CA 1
ATOM 5715 C C . SER B 1 181 ? -11.523 1.826 -9.102 1 73.62 181 SER B C 1
ATOM 5717 O O . SER B 1 181 ? -11.625 0.683 -8.648 1 73.62 181 SER B O 1
ATOM 5719 N N . ALA B 1 182 ? -10.719 2.102 -10.094 1 76.88 182 ALA B N 1
ATOM 5720 C CA . ALA B 1 182 ? -9.781 1.148 -10.672 1 76.88 182 ALA B CA 1
ATOM 5721 C C . ALA B 1 182 ? -8.828 0.601 -9.602 1 76.88 182 ALA B C 1
ATOM 5723 O O . ALA B 1 182 ? -8.367 -0.538 -9.703 1 76.88 182 ALA B O 1
ATOM 5724 N N . ASP B 1 183 ? -8.672 1.313 -8.508 1 81.38 183 ASP B N 1
ATOM 5725 C CA . ASP B 1 183 ? -7.645 0.977 -7.527 1 81.38 183 ASP B CA 1
ATOM 5726 C C . ASP B 1 183 ? -8.258 0.305 -6.301 1 81.38 183 ASP B C 1
ATOM 5728 O O . ASP B 1 183 ? -7.543 -0.041 -5.355 1 81.38 183 ASP B O 1
ATOM 5732 N N . ASP B 1 184 ? -9.555 0.061 -6.312 1 86.94 184 ASP B N 1
ATOM 5733 C CA . ASP B 1 184 ? -10.195 -0.577 -5.168 1 86.94 184 ASP B CA 1
ATOM 5734 C C . ASP B 1 184 ? -9.773 -2.039 -5.047 1 86.94 184 ASP B C 1
ATOM 5736 O O . ASP B 1 184 ? -9.664 -2.744 -6.051 1 86.94 184 ASP B O 1
ATOM 5740 N N . PRO B 1 185 ? -9.5 -2.449 -3.832 1 90.69 185 PRO B N 1
ATOM 5741 C CA . PRO B 1 185 ? -9.18 -3.861 -3.619 1 90.69 185 PRO B CA 1
ATOM 5742 C C . PRO B 1 185 ? -10.383 -4.781 -3.85 1 90.69 185 PRO B C 1
ATOM 5744 O O . PRO B 1 185 ? -11.508 -4.43 -3.486 1 90.69 185 PRO B O 1
ATOM 5747 N N . ILE B 1 186 ? -10.141 -5.922 -4.484 1 89.5 186 ILE B N 1
ATOM 5748 C CA . ILE B 1 186 ? -11.273 -6.797 -4.773 1 89.5 186 ILE B CA 1
ATOM 5749 C C . ILE B 1 186 ? -11 -8.195 -4.223 1 89.5 186 ILE B C 1
ATOM 5751 O O . ILE B 1 186 ? -11.914 -9 -4.078 1 89.5 186 ILE B O 1
ATOM 5755 N N . MET B 1 187 ? -9.734 -8.461 -3.963 1 93.62 187 MET B N 1
ATOM 5756 C CA . MET B 1 187 ? -9.383 -9.797 -3.486 1 93.62 187 MET B CA 1
ATOM 5757 C C . MET B 1 187 ? -8.023 -9.781 -2.797 1 93.62 187 MET B C 1
ATOM 5759 O O . MET B 1 187 ? -7.148 -8.984 -3.146 1 93.62 187 MET B O 1
ATOM 5763 N N . ILE B 1 188 ? -7.918 -10.57 -1.794 1 95.62 188 ILE B N 1
ATOM 5764 C CA . ILE B 1 188 ? -6.621 -10.891 -1.21 1 95.62 188 ILE B CA 1
ATOM 5765 C C . ILE B 1 188 ? -6.289 -12.359 -1.469 1 95.62 188 ILE B C 1
ATOM 5767 O O . ILE B 1 188 ? -7.023 -13.258 -1.044 1 95.62 188 ILE B O 1
ATOM 5771 N N . ALA B 1 189 ? -5.223 -12.594 -2.238 1 93.56 189 ALA B N 1
ATOM 5772 C CA . ALA B 1 189 ? -4.758 -13.945 -2.529 1 93.56 189 ALA B CA 1
ATOM 5773 C C . ALA B 1 189 ? -3.629 -14.352 -1.587 1 93.56 189 ALA B C 1
ATOM 5775 O O . ALA B 1 189 ? -2.893 -13.5 -1.084 1 93.56 189 ALA B O 1
ATOM 5776 N N . HIS B 1 190 ? -3.609 -15.672 -1.388 1 86.69 190 HIS B N 1
ATOM 5777 C CA . HIS B 1 190 ? -2.574 -16.219 -0.523 1 86.69 190 HIS B CA 1
ATOM 5778 C C . HIS B 1 190 ? -1.412 -16.781 -1.342 1 86.69 190 HIS B C 1
ATOM 5780 O O . HIS B 1 190 ? -1.623 -17.531 -2.303 1 86.69 190 HIS B O 1
ATOM 5786 N N . SER B 1 191 ? -0.297 -16.25 -1.08 1 79.06 191 SER B N 1
ATOM 5787 C CA . SER B 1 191 ? 0.887 -16.828 -1.698 1 79.06 191 SER B CA 1
ATOM 5788 C C . SER B 1 191 ? 1.792 -17.484 -0.654 1 79.06 191 SER B C 1
ATOM 5790 O O . SER B 1 191 ? 1.907 -16.984 0.468 1 79.06 191 SER B O 1
ATOM 5792 N N . SER B 1 192 ? 2.143 -18.75 -0.907 1 67.81 192 SER B N 1
ATOM 5793 C CA . SER B 1 192 ? 2.906 -19.516 0.07 1 67.81 192 SER B CA 1
ATOM 5794 C C . SER B 1 192 ? 4.23 -18.828 0.394 1 67.81 192 SER B C 1
ATOM 5796 O O . SER B 1 192 ? 4.895 -18.297 -0.496 1 67.81 192 SER B O 1
ATOM 5798 N N . GLY B 1 193 ? 4.375 -18.359 1.669 1 58.62 193 GLY B N 1
ATOM 5799 C CA . GLY B 1 193 ? 5.582 -17.703 2.156 1 58.62 193 GLY B CA 1
ATOM 5800 C C . GLY B 1 193 ? 6.633 -18.672 2.652 1 58.62 193 GLY B C 1
ATOM 5801 O O . GLY B 1 193 ? 6.328 -19.844 2.916 1 58.62 193 GLY B O 1
ATOM 5802 N N . THR B 1 194 ? 7.844 -18.344 2.512 1 51.69 194 THR B N 1
ATOM 5803 C CA . THR B 1 194 ? 8.977 -19.125 2.998 1 51.69 194 THR B CA 1
ATOM 5804 C C . THR B 1 194 ? 8.852 -19.375 4.5 1 51.69 194 THR B C 1
ATOM 5806 O O . THR B 1 194 ? 9.43 -20.328 5.023 1 51.69 194 THR B O 1
ATOM 5809 N N . THR B 1 195 ? 8.055 -18.5 5.191 1 55 195 THR B N 1
ATOM 5810 C CA . THR B 1 195 ? 7.984 -18.562 6.648 1 55 195 THR B CA 1
ATOM 5811 C C . THR B 1 195 ? 6.844 -19.469 7.102 1 55 195 THR B C 1
ATOM 5813 O O . THR B 1 195 ? 6.688 -19.719 8.297 1 55 195 THR B O 1
ATOM 5816 N N . GLY B 1 196 ? 6.125 -20.016 6.164 1 68.06 196 GLY B N 1
ATOM 5817 C CA . GLY B 1 196 ? 4.988 -20.844 6.504 1 68.06 196 GLY B CA 1
ATOM 5818 C C . GLY B 1 196 ? 3.676 -20.094 6.547 1 68.06 196 GLY B C 1
ATOM 5819 O O . GLY B 1 196 ? 2.615 -20.656 6.273 1 68.06 196 GLY B O 1
ATOM 5820 N N . ILE B 1 197 ? 3.785 -18.781 6.906 1 76.38 197 ILE B N 1
ATOM 5821 C CA . ILE B 1 197 ? 2.574 -17.969 6.852 1 76.38 197 ILE B CA 1
ATOM 5822 C C . ILE B 1 197 ? 2.412 -17.375 5.457 1 76.38 197 ILE B C 1
ATOM 5824 O O . ILE B 1 197 ? 3.346 -16.766 4.922 1 76.38 197 ILE B O 1
ATOM 5828 N N . PRO B 1 198 ? 1.265 -17.547 4.961 1 86.5 198 PRO B N 1
ATOM 5829 C CA . PRO B 1 198 ? 1.079 -17.047 3.596 1 86.5 198 PRO B CA 1
ATOM 5830 C C . PRO B 1 198 ? 1.17 -15.531 3.504 1 86.5 198 PRO B C 1
ATOM 5832 O O . PRO B 1 198 ? 0.835 -14.828 4.461 1 86.5 198 PRO B O 1
ATOM 5835 N N . LYS B 1 199 ? 1.688 -15.062 2.424 1 90.69 199 LYS B N 1
ATOM 5836 C CA . LYS B 1 199 ? 1.638 -13.641 2.098 1 90.69 199 LYS B CA 1
ATOM 5837 C C . LYS B 1 199 ? 0.251 -13.242 1.603 1 90.69 199 LYS B C 1
ATOM 5839 O O . LYS B 1 199 ? -0.387 -13.984 0.856 1 90.69 199 LYS B O 1
ATOM 5844 N N . ALA B 1 200 ? -0.248 -12.109 2.068 1 94.69 200 ALA B N 1
ATOM 5845 C CA . ALA B 1 200 ? -1.547 -11.602 1.643 1 94.69 200 ALA B CA 1
ATOM 5846 C C . ALA B 1 200 ? -1.399 -10.648 0.458 1 94.69 200 ALA B C 1
ATOM 5848 O O . ALA B 1 200 ? -1.215 -9.445 0.641 1 94.69 200 ALA B O 1
ATOM 5849 N N . VAL B 1 201 ? -1.523 -11.195 -0.743 1 96.19 201 VAL B N 1
ATOM 5850 C CA . VAL B 1 201 ? -1.339 -10.422 -1.967 1 96.19 201 VAL B CA 1
ATOM 5851 C C . VAL B 1 201 ? -2.604 -9.617 -2.268 1 96.19 201 VAL B C 1
ATOM 5853 O O . VAL B 1 201 ? -3.689 -10.188 -2.396 1 96.19 201 VAL B O 1
ATOM 5856 N N . LEU B 1 202 ? -2.412 -8.336 -2.391 1 96.06 202 LEU B N 1
ATOM 5857 C CA . LEU B 1 202 ? -3.543 -7.465 -2.684 1 96.06 202 LEU B CA 1
ATOM 5858 C C . LEU B 1 202 ? -3.818 -7.418 -4.184 1 96.06 202 LEU B C 1
ATOM 5860 O O . LEU B 1 202 ? -2.916 -7.141 -4.977 1 96.06 202 LEU B O 1
ATOM 5864 N N . LEU B 1 203 ? -5.027 -7.766 -4.551 1 94.25 203 LEU B N 1
ATOM 5865 C CA . LEU B 1 203 ? -5.465 -7.641 -5.938 1 94.25 203 LEU B CA 1
ATOM 5866 C C . LEU B 1 203 ? -6.52 -6.551 -6.082 1 94.25 203 LEU B C 1
ATOM 5868 O O . LEU B 1 203 ? -7.527 -6.559 -5.371 1 94.25 203 LEU B O 1
ATOM 5872 N N . GLN B 1 204 ? -6.277 -5.645 -7.012 1 90.81 204 GLN B N 1
ATOM 5873 C CA . GLN B 1 204 ? -7.18 -4.527 -7.266 1 90.81 204 GLN B CA 1
ATOM 5874 C C . GLN B 1 204 ? -7.969 -4.734 -8.555 1 90.81 204 GLN B C 1
ATOM 5876 O O . GLN B 1 204 ? -7.582 -5.547 -9.398 1 90.81 204 GLN B O 1
ATOM 5881 N N . HIS B 1 205 ? -9.023 -3.961 -8.68 1 85.75 205 HIS B N 1
ATOM 5882 C CA . HIS B 1 205 ? -9.992 -4.188 -9.75 1 85.75 205 HIS B CA 1
ATOM 5883 C C . HIS B 1 205 ? -9.312 -4.16 -11.117 1 85.75 205 HIS B C 1
ATOM 5885 O O . HIS B 1 205 ? -9.211 -5.191 -11.781 1 85.75 205 HIS B O 1
ATOM 5891 N N . GLU B 1 206 ? -8.75 -3.062 -11.477 1 83.62 206 GLU B N 1
ATOM 5892 C CA . GLU B 1 206 ? -8.188 -2.955 -12.82 1 83.62 206 GLU B CA 1
ATOM 5893 C C . GLU B 1 206 ? -6.969 -3.857 -12.984 1 83.62 206 GLU B C 1
ATOM 5895 O O . GLU B 1 206 ? -6.77 -4.457 -14.039 1 83.62 206 GLU B O 1
ATOM 5900 N N . ARG B 1 207 ? -6.215 -3.986 -12.039 1 88.25 207 ARG B N 1
ATOM 5901 C CA . ARG B 1 207 ? -5.012 -4.809 -12.133 1 88.25 207 ARG B CA 1
ATOM 5902 C C . ARG B 1 207 ? -5.371 -6.277 -12.32 1 88.25 207 ARG B C 1
ATOM 5904 O O . ARG B 1 207 ? -4.859 -6.934 -13.234 1 88.25 207 ARG B O 1
ATOM 5911 N N . PHE B 1 208 ? -6.328 -6.711 -11.547 1 87.25 208 PHE B N 1
ATOM 5912 C CA . PHE B 1 208 ? -6.746 -8.102 -11.625 1 87.25 208 PHE B CA 1
ATOM 5913 C C . PHE B 1 208 ? -7.512 -8.367 -12.914 1 87.25 208 PHE B C 1
ATOM 5915 O O . PHE B 1 208 ? -7.387 -9.445 -13.508 1 87.25 208 PHE B O 1
ATOM 5922 N N . PHE B 1 209 ? -8.203 -7.383 -13.383 1 86.12 209 PHE B N 1
ATOM 5923 C CA . PHE B 1 209 ? -9.086 -7.559 -14.531 1 86.12 209 PHE B CA 1
ATOM 5924 C C . PHE B 1 209 ? -8.336 -7.305 -15.836 1 86.12 209 PHE B C 1
ATOM 5926 O O . PHE B 1 209 ? -8.82 -7.637 -16.922 1 86.12 209 PHE B O 1
ATOM 5933 N N . HIS B 1 210 ? -7.211 -6.789 -15.742 1 87.5 210 HIS B N 1
ATOM 5934 C CA . HIS B 1 210 ? -6.488 -6.363 -16.938 1 87.5 210 HIS B CA 1
ATOM 5935 C C . HIS B 1 210 ? -6.277 -7.527 -17.906 1 87.5 210 HIS B C 1
ATOM 5937 O O . HIS B 1 210 ? -6.559 -7.41 -19.094 1 87.5 210 HIS B O 1
ATOM 5943 N N . GLY B 1 211 ? -5.816 -8.602 -17.391 1 86.06 211 GLY B N 1
ATOM 5944 C CA . GLY B 1 211 ? -5.594 -9.766 -18.219 1 86.06 211 GLY B CA 1
ATOM 5945 C C . GLY B 1 211 ? -6.867 -10.305 -18.844 1 86.06 211 GLY B C 1
ATOM 5946 O O . GLY B 1 211 ? -6.871 -10.734 -20 1 86.06 211 GLY B O 1
ATOM 5947 N N . VAL B 1 212 ? -7.918 -10.297 -18.078 1 85.62 212 VAL B N 1
ATOM 5948 C CA . VAL B 1 212 ? -9.219 -10.758 -18.562 1 85.62 212 VAL B CA 1
ATOM 5949 C C . VAL B 1 212 ? -9.695 -9.859 -19.703 1 85.62 212 VAL B C 1
ATOM 5951 O O . VAL B 1 212 ? -10.117 -10.352 -20.75 1 85.62 212 VAL B O 1
ATOM 5954 N N . ARG B 1 213 ? -9.555 -8.609 -19.453 1 82.31 213 ARG B N 1
ATOM 5955 C CA . ARG B 1 213 ? -9.961 -7.645 -20.469 1 82.31 213 ARG B CA 1
ATOM 5956 C C . ARG B 1 213 ? -9.156 -7.824 -21.75 1 82.31 213 ARG B C 1
ATOM 5958 O O . ARG B 1 213 ? -9.711 -7.801 -22.844 1 82.31 213 ARG B O 1
ATOM 5965 N N . TYR B 1 214 ? -7.926 -7.992 -21.609 1 82.5 214 TYR B N 1
ATOM 5966 C CA . TYR B 1 214 ? -7.062 -8.203 -22.766 1 82.5 214 TYR B CA 1
ATOM 5967 C C . TYR B 1 214 ? -7.496 -9.438 -23.547 1 82.5 214 TYR B C 1
ATOM 5969 O O . TYR B 1 214 ? -7.613 -9.391 -24.781 1 82.5 214 TYR B O 1
ATOM 5977 N N . ARG B 1 215 ? -7.762 -10.453 -22.859 1 83.81 215 ARG B N 1
ATOM 5978 C CA . ARG B 1 215 ? -8.133 -11.703 -23.5 1 83.81 215 ARG B CA 1
ATOM 5979 C C . ARG B 1 215 ? -9.492 -11.586 -24.188 1 83.81 215 ARG B C 1
ATOM 5981 O O . ARG B 1 215 ? -9.727 -12.211 -25.219 1 83.81 215 ARG B O 1
ATOM 5988 N N . LEU B 1 216 ? -10.359 -10.828 -23.594 1 80 216 LEU B N 1
ATOM 5989 C CA . LEU B 1 216 ? -11.672 -10.617 -24.188 1 80 216 LEU B CA 1
ATOM 5990 C C . LEU B 1 216 ? -11.562 -9.906 -25.531 1 80 216 LEU B C 1
ATOM 5992 O O . LEU B 1 216 ? -12.422 -10.062 -26.391 1 80 216 LEU B O 1
ATOM 5996 N N . GLY B 1 217 ? -10.484 -9.211 -25.672 1 75.25 217 GLY B N 1
ATOM 5997 C CA . GLY B 1 217 ? -10.289 -8.461 -26.906 1 75.25 217 GLY B CA 1
ATOM 5998 C C . GLY B 1 217 ? -9.641 -9.273 -28 1 75.25 217 GLY B C 1
ATOM 5999 O O . GLY B 1 217 ? -9.594 -8.852 -29.156 1 75.25 217 GLY B O 1
ATOM 6000 N N . VAL B 1 218 ? -9.18 -10.477 -27.656 1 74.19 218 VAL B N 1
ATOM 6001 C CA . VAL B 1 218 ? -8.523 -11.344 -28.625 1 74.19 218 VAL B CA 1
ATOM 6002 C C . VAL B 1 218 ? -9.516 -12.406 -29.109 1 74.19 218 VAL B C 1
ATOM 6004 O O . VAL B 1 218 ? -10.328 -12.906 -28.328 1 74.19 218 VAL B O 1
ATOM 6007 N N . PRO B 1 219 ? -9.461 -12.664 -30.422 1 66.69 219 PRO B N 1
ATOM 6008 C CA . PRO B 1 219 ? -10.359 -13.695 -30.938 1 66.69 219 PRO B CA 1
ATOM 6009 C C . PRO B 1 219 ? -10.227 -15.016 -30.188 1 66.69 219 PRO B C 1
ATOM 6011 O O . PRO B 1 219 ? -9.125 -15.391 -29.781 1 66.69 219 PRO B O 1
ATOM 6014 N N . ARG B 1 220 ? -11.422 -15.547 -30.016 1 67.19 220 ARG B N 1
ATOM 6015 C CA . ARG B 1 220 ? -11.438 -16.828 -29.328 1 67.19 220 ARG B CA 1
ATOM 6016 C C . ARG B 1 220 ? -10.609 -17.859 -30.078 1 67.19 220 ARG B C 1
ATOM 6018 O O . ARG B 1 220 ? -10.672 -17.953 -31.312 1 67.19 220 ARG B O 1
ATOM 6025 N N . VAL B 1 221 ? -9.797 -18.453 -29.312 1 63.09 221 VAL B N 1
ATOM 6026 C CA . VAL B 1 221 ? -8.961 -19.469 -29.922 1 63.09 221 VAL B CA 1
ATOM 6027 C C . VAL B 1 221 ? -9.789 -20.734 -30.156 1 63.09 221 VAL B C 1
ATOM 6029 O O . VAL B 1 221 ? -10.742 -21.016 -29.422 1 63.09 221 VAL B O 1
ATOM 6032 N N . THR B 1 222 ? -9.562 -21.328 -31.359 1 66.62 222 THR B N 1
ATOM 6033 C CA . THR B 1 222 ? -10.109 -22.656 -31.547 1 66.62 222 THR B CA 1
ATOM 6034 C C . THR B 1 222 ? -9.734 -23.578 -30.375 1 66.62 222 THR B C 1
ATOM 6036 O O . THR B 1 222 ? -8.594 -23.562 -29.922 1 66.62 222 THR B O 1
ATOM 6039 N N . GLY B 1 223 ? -10.742 -24.172 -29.672 1 69.38 223 GLY B N 1
ATOM 6040 C CA . GLY B 1 223 ? -10.5 -25 -28.5 1 69.38 223 GLY B CA 1
ATOM 6041 C C . GLY B 1 223 ? -10.961 -24.359 -27.219 1 69.38 223 GLY B C 1
ATOM 6042 O O . GLY B 1 223 ? -10.969 -25 -26.156 1 69.38 223 GLY B O 1
ATOM 6043 N N . GLY B 1 224 ? -11.336 -23.188 -27.328 1 69.19 224 GLY B N 1
ATOM 6044 C CA . GLY B 1 224 ? -11.805 -22.484 -26.141 1 69.19 224 GLY B CA 1
ATOM 6045 C C . GLY B 1 224 ? -13.312 -22.531 -26 1 69.19 224 GLY B C 1
ATOM 6046 O O . GLY B 1 224 ? -13.898 -21.703 -25.297 1 69.19 224 GLY B O 1
ATOM 6047 N N . GLU B 1 225 ? -13.891 -23.609 -26.547 1 79.62 225 GLU B N 1
ATOM 6048 C CA . GLU B 1 225 ? -15.352 -23.625 -26.656 1 79.62 225 GLU B CA 1
ATOM 6049 C C . GLU B 1 225 ? -15.984 -24.203 -25.391 1 79.62 225 GLU B C 1
ATOM 6051 O O . GLU B 1 225 ? -17.141 -23.906 -25.078 1 79.62 225 GLU B O 1
ATOM 6056 N N . ARG B 1 226 ? -15.25 -25.062 -24.766 1 91.19 226 ARG B N 1
ATOM 6057 C CA . ARG B 1 226 ? -15.672 -25.703 -23.516 1 91.19 226 ARG B CA 1
ATOM 6058 C C . ARG B 1 226 ? -14.5 -25.844 -22.547 1 91.19 226 ARG B C 1
ATOM 6060 O O . ARG B 1 226 ? -13.516 -26.516 -22.844 1 91.19 226 ARG B O 1
ATOM 6067 N N . ILE B 1 227 ? -14.68 -25.281 -21.375 1 94 227 ILE B N 1
ATOM 6068 C CA . ILE B 1 227 ? -13.531 -25.219 -20.484 1 94 227 ILE B CA 1
ATOM 6069 C C . ILE B 1 227 ? -13.781 -26.109 -19.266 1 94 227 ILE B C 1
ATOM 6071 O O . ILE B 1 227 ? -14.852 -26.062 -18.656 1 94 227 ILE B O 1
ATOM 6075 N N . LEU B 1 228 ? -12.844 -27 -18.969 1 95.38 228 LEU B N 1
ATOM 6076 C CA . LEU B 1 228 ? -12.789 -27.688 -17.688 1 95.38 228 LEU B CA 1
ATOM 6077 C C . LEU B 1 228 ? -11.836 -26.969 -16.734 1 95.38 228 LEU B C 1
ATOM 6079 O O . LEU B 1 228 ? -10.625 -26.953 -16.953 1 95.38 228 LEU B O 1
ATOM 6083 N N . SER B 1 229 ? -12.438 -26.391 -15.727 1 94.5 229 SER B N 1
ATOM 6084 C CA . SER B 1 229 ? -11.625 -25.75 -14.688 1 94.5 229 SER B CA 1
ATOM 6085 C C . SER B 1 229 ? -11.266 -26.734 -13.578 1 94.5 229 SER B C 1
ATOM 6087 O O . SER B 1 229 ? -12.102 -27.031 -12.727 1 94.5 229 SER B O 1
ATOM 6089 N N . SER B 1 230 ? -10.023 -27.125 -13.586 1 93.69 230 SER B N 1
ATOM 6090 C CA . SER B 1 230 ? -9.547 -28.047 -12.547 1 93.69 230 SER B CA 1
ATOM 6091 C C . SER B 1 230 ? -8.477 -27.375 -11.68 1 93.69 230 SER B C 1
ATOM 6093 O O . SER B 1 230 ? -7.523 -28.031 -11.258 1 93.69 230 SER B O 1
ATOM 6095 N N . LEU B 1 231 ? -8.586 -26.094 -11.5 1 92.56 231 LEU B N 1
ATOM 6096 C CA . LEU B 1 231 ? -7.797 -25.328 -10.539 1 92.56 231 LEU B CA 1
ATOM 6097 C C . LEU B 1 231 ? -8.516 -25.219 -9.203 1 92.56 231 LEU B C 1
ATOM 6099 O O . LEU B 1 231 ? -9.75 -25.281 -9.148 1 92.56 231 LEU B O 1
ATOM 6103 N N . PRO B 1 232 ? -7.734 -25.125 -8.141 1 91.44 232 PRO B N 1
ATOM 6104 C CA . PRO B 1 232 ? -8.43 -24.719 -6.914 1 91.44 232 PRO B CA 1
ATOM 6105 C C . PRO B 1 232 ? -9.141 -23.375 -7.047 1 91.44 232 PRO B C 1
ATOM 6107 O O . PRO B 1 232 ? -8.508 -22.375 -7.387 1 91.44 232 PRO B O 1
ATOM 6110 N N . HIS B 1 233 ? -10.367 -23.344 -6.781 1 92 233 HIS B N 1
ATOM 6111 C CA . HIS B 1 233 ? -11.172 -22.172 -7.09 1 92 233 HIS B CA 1
ATOM 6112 C C . HIS B 1 233 ? -10.961 -21.062 -6.055 1 92 233 HIS B C 1
ATOM 6114 O O . HIS B 1 233 ? -11.422 -19.938 -6.238 1 92 233 HIS B O 1
ATOM 6120 N N . SER B 1 234 ? -10.219 -21.375 -4.98 1 91.88 234 SER B N 1
ATOM 6121 C CA . SER B 1 234 ? -9.805 -20.344 -4.027 1 91.88 234 SER B CA 1
ATOM 6122 C C . SER B 1 234 ? -8.656 -19.516 -4.574 1 91.88 234 SER B C 1
ATOM 6124 O O . SER B 1 234 ? -8.328 -18.453 -4.027 1 91.88 234 SER B O 1
ATOM 6126 N N . HIS B 1 235 ? -8.055 -20.016 -5.598 1 92.56 235 HIS B N 1
ATOM 6127 C CA . HIS B 1 235 ? -6.926 -19.312 -6.191 1 92.56 235 HIS B CA 1
ATOM 6128 C C . HIS B 1 235 ? -7.391 -18.234 -7.172 1 92.56 235 HIS B C 1
ATOM 6130 O O . HIS B 1 235 ? -8.336 -18.453 -7.93 1 92.56 235 HIS B O 1
ATOM 6136 N N . ASN B 1 236 ? -6.664 -17.156 -7.219 1 92.69 236 ASN B N 1
ATOM 6137 C CA . ASN B 1 236 ? -7.059 -16.031 -8.07 1 92.69 236 ASN B CA 1
ATOM 6138 C C . ASN B 1 236 ? -7.02 -16.422 -9.547 1 92.69 236 ASN B C 1
ATOM 6140 O O . ASN B 1 236 ? -7.805 -15.898 -10.344 1 92.69 236 ASN B O 1
ATOM 6144 N N . CYS B 1 237 ? -6.176 -17.312 -9.938 1 91.56 237 CYS B N 1
ATOM 6145 C CA . CYS B 1 237 ? -6.121 -17.75 -11.328 1 91.56 237 CYS B CA 1
ATOM 6146 C C . CYS B 1 237 ? -7.445 -18.391 -11.742 1 91.56 237 CYS B C 1
ATOM 6148 O O . CYS B 1 237 ? -7.945 -18.125 -12.836 1 91.56 237 CYS B O 1
ATOM 6150 N N . ALA B 1 238 ? -7.957 -19.188 -10.891 1 92.31 238 ALA B N 1
ATOM 6151 C CA . ALA B 1 238 ? -9.234 -19.828 -11.188 1 92.31 238 ALA B CA 1
ATOM 6152 C C . ALA B 1 238 ? -10.344 -18.797 -11.344 1 92.31 238 ALA B C 1
ATOM 6154 O O . ALA B 1 238 ? -11.156 -18.875 -12.273 1 92.31 238 ALA B O 1
ATOM 6155 N N . ILE B 1 239 ? -10.375 -17.844 -10.492 1 92.31 239 ILE B N 1
ATOM 6156 C CA . ILE B 1 239 ? -11.398 -16.797 -10.539 1 92.31 239 ILE B CA 1
ATOM 6157 C C . ILE B 1 239 ? -11.266 -16.016 -11.836 1 92.31 239 ILE B C 1
ATOM 6159 O O . ILE B 1 239 ? -12.266 -15.711 -12.492 1 92.31 239 ILE B O 1
ATOM 6163 N N . ALA B 1 240 ? -10.086 -15.719 -12.25 1 90.38 240 ALA B N 1
ATOM 6164 C CA . ALA B 1 240 ? -9.852 -14.977 -13.484 1 90.38 240 ALA B CA 1
ATOM 6165 C C . ALA B 1 240 ? -10.375 -15.742 -14.695 1 90.38 240 ALA B C 1
ATOM 6167 O O . ALA B 1 240 ? -11.039 -15.164 -15.562 1 90.38 240 ALA B O 1
ATOM 6168 N N . TYR B 1 241 ? -10.117 -16.984 -14.734 1 88.75 241 TYR B N 1
ATOM 6169 C CA . TYR B 1 241 ? -10.555 -17.781 -15.867 1 88.75 241 TYR B CA 1
ATOM 6170 C C . TYR B 1 241 ? -12.07 -17.938 -15.875 1 88.75 241 TYR B C 1
ATOM 6172 O O . TYR B 1 241 ? -12.688 -17.969 -16.938 1 88.75 241 TYR B O 1
ATOM 6180 N N . LEU B 1 242 ? -12.594 -18.094 -14.703 1 90.19 242 LEU B N 1
ATOM 6181 C CA . LEU B 1 242 ? -14.047 -18.188 -14.625 1 90.19 242 LEU B CA 1
ATOM 6182 C C . LEU B 1 242 ? -14.703 -16.891 -15.094 1 90.19 242 LEU B C 1
ATOM 6184 O O . LEU B 1 242 ? -15.695 -16.922 -15.836 1 90.19 242 LEU B O 1
ATOM 6188 N N . MET B 1 243 ? -14.125 -15.836 -14.727 1 87.44 243 MET B N 1
ATOM 6189 C CA . MET B 1 243 ? -14.641 -14.547 -15.188 1 87.44 243 MET B CA 1
ATOM 6190 C C . MET B 1 243 ? -14.523 -14.414 -16.703 1 87.44 243 MET B C 1
ATOM 6192 O O . MET B 1 243 ? -15.453 -13.961 -17.359 1 87.44 243 MET B O 1
ATOM 6196 N N . LEU B 1 244 ? -13.398 -14.812 -17.188 1 84.81 244 LEU B N 1
ATOM 6197 C CA . LEU B 1 244 ? -13.188 -14.789 -18.625 1 84.81 244 LEU B CA 1
ATOM 6198 C C . LEU B 1 244 ? -14.227 -15.648 -19.344 1 84.81 244 LEU B C 1
ATOM 6200 O O . LEU B 1 244 ? -14.805 -15.219 -20.344 1 84.81 244 LEU B O 1
ATOM 6204 N N . ALA B 1 245 ? -14.477 -16.766 -18.844 1 86.62 245 ALA B N 1
ATOM 6205 C CA . ALA B 1 245 ? -15.43 -17.688 -19.453 1 86.62 245 ALA B CA 1
ATOM 6206 C C . ALA B 1 245 ? -16.844 -17.109 -19.422 1 86.62 245 ALA B C 1
ATOM 6208 O O . ALA B 1 245 ? -17.547 -17.141 -20.438 1 86.62 245 ALA B O 1
ATOM 6209 N N . LEU B 1 246 ? -17.219 -16.547 -18.375 1 85.56 246 LEU B N 1
ATOM 6210 C CA . LEU B 1 246 ? -18.562 -16 -18.234 1 85.56 246 LEU B CA 1
ATOM 6211 C C . LEU B 1 246 ? -18.766 -14.789 -19.141 1 85.56 246 LEU B C 1
ATOM 6213 O O . LEU B 1 246 ? -19.812 -14.648 -19.766 1 85.56 246 LEU B O 1
ATOM 6217 N N . LEU B 1 247 ? -17.781 -14.016 -19.219 1 82.88 247 LEU B N 1
ATOM 6218 C CA . LEU B 1 247 ? -17.875 -12.82 -20.047 1 82.88 247 LEU B CA 1
ATOM 6219 C C . LEU B 1 247 ? -17.844 -13.188 -21.531 1 82.88 247 LEU B C 1
ATOM 6221 O O . LEU B 1 247 ? -18.406 -12.477 -22.359 1 82.88 247 LEU B O 1
ATOM 6225 N N . SER B 1 248 ? -17.172 -14.281 -21.844 1 81.12 248 SER B N 1
ATOM 6226 C CA . SER B 1 248 ? -17.078 -14.711 -23.234 1 81.12 248 SER B CA 1
ATOM 6227 C C . SER B 1 248 ? -18.25 -15.609 -23.625 1 81.12 248 SER B C 1
ATOM 6229 O O . SER B 1 248 ? -18.375 -15.984 -24.781 1 81.12 248 SER B O 1
ATOM 6231 N N . GLY B 1 249 ? -19.016 -15.984 -22.688 1 80.94 249 GLY B N 1
ATOM 6232 C CA . GLY B 1 249 ? -20.141 -16.875 -22.953 1 80.94 249 GLY B CA 1
ATOM 6233 C C . GLY B 1 249 ? -19.734 -18.312 -23.141 1 80.94 249 GLY B C 1
ATOM 6234 O O . GLY B 1 249 ? -20.406 -19.078 -23.844 1 80.94 249 GLY B O 1
ATOM 6235 N N . THR B 1 250 ? -18.641 -18.688 -22.578 1 86.25 250 THR B N 1
ATOM 6236 C CA . THR B 1 250 ? -18.094 -20.047 -22.719 1 86.25 250 THR B CA 1
ATOM 6237 C C . THR B 1 250 ? -18.578 -20.922 -21.562 1 86.25 250 THR B C 1
ATOM 6239 O O . THR B 1 250 ? -18.406 -20.578 -20.391 1 86.25 250 THR B O 1
ATOM 6242 N N . PRO B 1 251 ? -19.156 -22.078 -21.891 1 90.12 251 PRO B N 1
ATOM 6243 C CA . PRO B 1 251 ? -19.516 -23 -20.812 1 90.12 251 PRO B CA 1
ATOM 6244 C C . PRO B 1 251 ? -18.312 -23.516 -20.047 1 90.12 251 PRO B C 1
ATOM 6246 O O . PRO B 1 251 ? -17.266 -23.781 -20.641 1 90.12 251 PRO B O 1
ATOM 6249 N N . VAL B 1 252 ? -18.5 -23.609 -18.734 1 93.31 252 VAL B N 1
ATOM 6250 C CA . VAL B 1 252 ? -17.406 -24.047 -17.875 1 93.31 252 VAL B CA 1
ATOM 6251 C C . VAL B 1 252 ? -17.859 -25.219 -17.031 1 93.31 252 VAL B C 1
ATOM 6253 O O . VAL B 1 252 ? -18.969 -25.219 -16.484 1 93.31 252 VAL B O 1
ATOM 6256 N N . TYR B 1 253 ? -17.047 -26.172 -17 1 93.44 253 TYR B N 1
ATOM 6257 C CA . TYR B 1 253 ? -17.203 -27.328 -16.109 1 93.44 253 TYR B CA 1
ATOM 6258 C C . TYR B 1 253 ? -16.266 -27.219 -14.914 1 93.44 253 TYR B C 1
ATOM 6260 O O . TYR B 1 253 ? -15.055 -27.078 -15.078 1 93.44 253 TYR B O 1
ATOM 6268 N N . ILE B 1 254 ? -16.828 -27.266 -13.734 1 92.69 254 ILE B N 1
ATOM 6269 C CA . ILE B 1 254 ? -16.078 -27.016 -12.508 1 92.69 254 ILE B CA 1
ATOM 6270 C C . ILE B 1 254 ? -15.742 -28.344 -11.836 1 92.69 254 ILE B C 1
ATOM 6272 O O . ILE B 1 254 ? -16.625 -29.078 -11.383 1 92.69 254 ILE B O 1
ATOM 6276 N N . ALA B 1 255 ? -14.445 -28.609 -11.75 1 90.44 255 ALA B N 1
ATOM 6277 C CA . ALA B 1 255 ? -13.992 -29.812 -11.039 1 90.44 255 ALA B CA 1
ATOM 6278 C C . ALA B 1 255 ? -13.828 -29.516 -9.547 1 90.44 255 ALA B C 1
ATOM 6280 O O . ALA B 1 255 ? -13.266 -28.484 -9.164 1 90.44 255 ALA B O 1
ATOM 6281 N N . SER B 1 256 ? -14.312 -30.344 -8.664 1 86.12 256 SER B N 1
ATOM 6282 C CA . SER B 1 256 ? -14.125 -30.203 -7.223 1 86.12 256 SER B CA 1
ATOM 6283 C C . SER B 1 256 ? -12.977 -31.062 -6.73 1 86.12 256 SER B C 1
ATOM 6285 O O . SER B 1 256 ? -12.43 -30.828 -5.652 1 86.12 256 SER B O 1
ATOM 6287 N N . ASP B 1 257 ? -12.719 -32.125 -7.465 1 88.88 257 ASP B N 1
ATOM 6288 C CA . ASP B 1 257 ? -11.562 -32.969 -7.234 1 88.88 257 ASP B CA 1
ATOM 6289 C C . ASP B 1 257 ? -10.508 -32.781 -8.32 1 88.88 257 ASP B C 1
ATOM 6291 O O . ASP B 1 257 ? -10.766 -33.062 -9.5 1 88.88 257 ASP B O 1
ATOM 6295 N N . HIS B 1 258 ? -9.344 -32.375 -7.875 1 90.81 258 HIS B N 1
ATOM 6296 C CA . HIS B 1 258 ? -8.328 -31.984 -8.836 1 90.81 258 HIS B CA 1
ATOM 6297 C C . HIS B 1 258 ? -7.27 -33.062 -9.016 1 90.81 258 HIS B C 1
ATOM 6299 O O . HIS B 1 258 ? -6.234 -32.844 -9.641 1 90.81 258 HIS B O 1
ATOM 6305 N N . SER B 1 259 ? -7.531 -34.25 -8.477 1 91.19 259 SER B N 1
ATOM 6306 C CA . SER B 1 259 ? -6.594 -35.344 -8.672 1 91.19 259 SER B CA 1
ATOM 6307 C C . SER B 1 259 ? -6.539 -35.75 -10.133 1 91.19 259 SER B C 1
ATOM 6309 O O . SER B 1 259 ? -7.516 -35.594 -10.867 1 91.19 259 SER B O 1
ATOM 6311 N N . GLY B 1 260 ? -5.414 -36.281 -10.5 1 94.12 260 GLY B N 1
ATOM 6312 C CA . GLY B 1 260 ? -5.211 -36.656 -11.891 1 94.12 260 GLY B CA 1
ATOM 6313 C C . GLY B 1 260 ? -6.293 -37.562 -12.43 1 94.12 260 GLY B C 1
ATOM 6314 O O . GLY B 1 260 ? -6.871 -37.312 -13.484 1 94.12 260 GLY B O 1
ATOM 6315 N N . ARG B 1 261 ? -6.59 -38.562 -11.688 1 95.25 261 ARG B N 1
ATOM 6316 C CA . ARG B 1 261 ? -7.582 -39.562 -12.125 1 95.25 261 ARG B CA 1
ATOM 6317 C C . ARG B 1 261 ? -8.969 -38.906 -12.211 1 95.25 261 ARG B C 1
ATOM 6319 O O . ARG B 1 261 ? -9.719 -39.188 -13.156 1 95.25 261 ARG B O 1
ATOM 6326 N N . ALA B 1 262 ? -9.266 -38.125 -11.242 1 94.19 262 ALA B N 1
ATOM 6327 C CA . ALA B 1 262 ? -10.562 -37.469 -11.227 1 94.19 262 ALA B CA 1
ATOM 6328 C C . ALA B 1 262 ? -10.719 -36.531 -12.438 1 94.19 262 ALA B C 1
ATOM 6330 O O . ALA B 1 262 ? -11.781 -36.5 -13.055 1 94.19 262 ALA B O 1
ATOM 6331 N N . VAL B 1 263 ? -9.719 -35.875 -12.797 1 95.94 263 VAL B N 1
ATOM 6332 C CA . VAL B 1 263 ? -9.773 -34.969 -13.914 1 95.94 263 VAL B CA 1
ATOM 6333 C C . VAL B 1 263 ? -9.898 -35.719 -15.227 1 95.94 263 VAL B C 1
ATOM 6335 O O . VAL B 1 263 ? -10.656 -35.344 -16.109 1 95.94 263 VAL B O 1
ATOM 6338 N N . LEU B 1 264 ? -9.18 -36.875 -15.32 1 96.88 264 LEU B N 1
ATOM 6339 C CA . LEU B 1 264 ? -9.32 -37.719 -16.5 1 96.88 264 LEU B CA 1
ATOM 6340 C C . LEU B 1 264 ? -10.758 -38.188 -16.672 1 96.88 264 LEU B C 1
ATOM 6342 O O . LEU B 1 264 ? -11.297 -38.156 -17.781 1 96.88 264 LEU B O 1
ATOM 6346 N N . ARG B 1 265 ? -11.344 -38.531 -15.586 1 95.56 265 ARG B N 1
ATOM 6347 C CA . ARG B 1 265 ? -12.734 -38.969 -15.617 1 95.56 265 ARG B CA 1
ATOM 6348 C C . ARG B 1 265 ? -13.656 -37.844 -16.047 1 95.56 265 ARG B C 1
ATOM 6350 O O . ARG B 1 265 ? -14.609 -38.062 -16.797 1 95.56 265 ARG B O 1
ATOM 6357 N N . GLN B 1 266 ? -13.398 -36.719 -15.602 1 94.38 266 GLN B N 1
ATOM 6358 C CA . GLN B 1 266 ? -14.211 -35.562 -15.945 1 94.38 266 GLN B CA 1
ATOM 6359 C C . GLN B 1 266 ? -14.062 -35.188 -17.422 1 94.38 266 GLN B C 1
ATOM 6361 O O . GLN B 1 266 ? -15.039 -34.812 -18.078 1 94.38 266 GLN B O 1
ATOM 6366 N N . ILE B 1 267 ? -12.852 -35.312 -17.953 1 96 267 ILE B N 1
ATOM 6367 C CA . ILE B 1 267 ? -12.641 -35.062 -19.375 1 96 267 ILE B CA 1
ATOM 6368 C C . ILE B 1 267 ? -13.453 -36.062 -20.188 1 96 267 ILE B C 1
ATOM 6370 O O . ILE B 1 267 ? -14.109 -35.688 -21.156 1 96 267 ILE B O 1
ATOM 6374 N N . ASP B 1 268 ? -13.391 -37.281 -19.734 1 95.06 268 ASP B N 1
ATOM 6375 C CA . ASP B 1 268 ? -14.125 -38.375 -20.391 1 95.06 268 ASP B CA 1
ATOM 6376 C C . ASP B 1 268 ? -15.625 -38.125 -20.375 1 95.06 268 ASP B C 1
ATOM 6378 O O . ASP B 1 268 ? -16.328 -38.438 -21.328 1 95.06 268 ASP B O 1
ATOM 6382 N N . THR B 1 269 ? -16.078 -37.469 -19.375 1 91.75 269 THR B N 1
ATOM 6383 C CA . THR B 1 269 ? -17.516 -37.281 -19.156 1 91.75 269 THR B CA 1
ATOM 6384 C C . THR B 1 269 ? -17.984 -36 -19.859 1 91.75 269 THR B C 1
ATOM 6386 O O . THR B 1 269 ? -18.969 -36.031 -20.609 1 91.75 269 THR B O 1
ATOM 6389 N N . PHE B 1 270 ? -17.25 -34.875 -19.719 1 91.75 270 PHE B N 1
ATOM 6390 C CA . PHE B 1 270 ? -17.75 -33.562 -20.125 1 91.75 270 PHE B CA 1
ATOM 6391 C C . PHE B 1 270 ? -17.219 -33.188 -21.5 1 91.75 270 PHE B C 1
ATOM 6393 O O . PHE B 1 270 ? -17.719 -32.25 -22.125 1 91.75 270 PHE B O 1
ATOM 6400 N N . LYS B 1 271 ? -16.266 -33.812 -21.969 1 94.12 271 LYS B N 1
ATOM 6401 C CA . LYS B 1 271 ? -15.664 -33.625 -23.281 1 94.12 271 LYS B CA 1
ATOM 6402 C C . LYS B 1 271 ? -15.289 -32.156 -23.5 1 94.12 271 LYS B C 1
ATOM 6404 O O . LYS B 1 271 ? -15.688 -31.547 -24.5 1 94.12 271 LYS B O 1
ATOM 6409 N N . PRO B 1 272 ? -14.461 -31.609 -22.594 1 95.06 272 PRO B N 1
ATOM 6410 C CA . PRO B 1 272 ? -14 -30.234 -22.781 1 95.06 272 PRO B CA 1
ATOM 6411 C C . PRO B 1 272 ? -12.992 -30.094 -23.922 1 95.06 272 PRO B C 1
ATOM 6413 O O . PRO B 1 272 ? -12.352 -31.062 -24.312 1 95.06 272 PRO B O 1
ATOM 6416 N N . SER B 1 273 ? -12.938 -28.906 -24.516 1 94.19 273 SER B N 1
ATOM 6417 C CA . SER B 1 273 ? -11.922 -28.609 -25.516 1 94.19 273 SER B CA 1
ATOM 6418 C C . SER B 1 273 ? -10.68 -28 -24.891 1 94.19 273 SER B C 1
ATOM 6420 O O . SER B 1 273 ? -9.594 -28.031 -25.469 1 94.19 273 SER B O 1
ATOM 6422 N N . MET B 1 274 ? -10.836 -27.422 -23.703 1 93.81 274 MET B N 1
ATOM 6423 C CA . MET B 1 274 ? -9.734 -26.812 -22.969 1 93.81 274 MET B CA 1
ATOM 6424 C C . MET B 1 274 ? -9.734 -27.281 -21.516 1 93.81 274 MET B C 1
ATOM 6426 O O . MET B 1 274 ? -10.789 -27.344 -20.875 1 93.81 274 MET B O 1
ATOM 6430 N N . VAL B 1 275 ? -8.539 -27.641 -21.031 1 95.31 275 VAL B N 1
ATOM 6431 C CA . VAL B 1 275 ? -8.367 -28.031 -19.625 1 95.31 275 VAL B CA 1
ATOM 6432 C C . VAL B 1 275 ? -7.379 -27.094 -18.953 1 95.31 275 VAL B C 1
ATOM 6434 O O . VAL B 1 275 ? -6.277 -26.875 -19.453 1 95.31 275 VAL B O 1
ATOM 6437 N N . VAL B 1 276 ? -7.812 -26.531 -17.828 1 94.62 276 VAL B N 1
ATOM 6438 C CA . VAL B 1 276 ? -6.969 -25.625 -17.062 1 94.62 276 VAL B CA 1
ATOM 6439 C C . VAL B 1 276 ? -6.645 -26.25 -15.703 1 94.62 276 VAL B C 1
ATOM 6441 O O . VAL B 1 276 ? -7.547 -26.516 -14.898 1 94.62 276 VAL B O 1
ATOM 6444 N N . SER B 1 277 ? -5.375 -26.484 -15.438 1 93.75 277 SER B N 1
ATOM 6445 C CA . SER B 1 277 ? -4.945 -27.094 -14.18 1 93.75 277 SER B CA 1
ATOM 6446 C C . SER B 1 277 ? -3.541 -26.656 -13.797 1 93.75 277 SER B C 1
ATOM 6448 O O . SER B 1 277 ? -2.854 -26 -14.586 1 93.75 277 SER B O 1
ATOM 6450 N N . PHE B 1 278 ? -3.219 -26.969 -12.586 1 91.81 278 PHE B N 1
ATOM 6451 C CA . PHE B 1 278 ? -1.82 -26.828 -12.195 1 91.81 278 PHE B CA 1
ATOM 6452 C C . PHE B 1 278 ? -1.007 -28.016 -12.656 1 91.81 278 PHE B C 1
ATOM 6454 O O . PHE B 1 278 ? -1.549 -29.109 -12.836 1 91.81 278 PHE B O 1
ATOM 6461 N N . PRO B 1 279 ? 0.327 -27.875 -12.742 1 91.06 279 PRO B N 1
ATOM 6462 C CA . PRO B 1 279 ? 1.199 -28.938 -13.258 1 91.06 279 PRO B CA 1
ATOM 6463 C C . PRO B 1 279 ? 1.135 -30.203 -12.43 1 91.06 279 PRO B C 1
ATOM 6465 O O . PRO B 1 279 ? 1.214 -31.312 -12.977 1 91.06 279 PRO B O 1
ATOM 6468 N N . GLN B 1 280 ? 0.949 -30.094 -11.195 1 89.25 280 GLN B N 1
ATOM 6469 C CA . GLN B 1 280 ? 0.888 -31.297 -10.375 1 89.25 280 GLN B CA 1
ATOM 6470 C C . GLN B 1 280 ? -0.271 -32.188 -10.805 1 89.25 280 GLN B C 1
ATOM 6472 O O . GLN B 1 280 ? -0.153 -33.438 -10.781 1 89.25 280 GLN B O 1
ATOM 6477 N N . THR B 1 281 ? -1.388 -31.625 -11.102 1 92.88 281 THR B N 1
ATOM 6478 C CA . THR B 1 281 ? -2.514 -32.406 -11.625 1 92.88 281 THR B CA 1
ATOM 6479 C C . THR B 1 281 ? -2.135 -33.094 -12.922 1 92.88 281 THR B C 1
ATOM 6481 O O . THR B 1 281 ? -2.455 -34.281 -13.117 1 92.88 281 THR B O 1
ATOM 6484 N N . TYR B 1 282 ? -1.44 -32.438 -13.789 1 94.19 282 TYR B N 1
ATOM 6485 C CA . TYR B 1 282 ? -0.994 -33.031 -15.055 1 94.19 282 TYR B CA 1
ATOM 6486 C C . TYR B 1 282 ? -0.033 -34.188 -14.812 1 94.19 282 TYR B C 1
ATOM 6488 O O . TYR B 1 282 ? -0.103 -35.219 -15.492 1 94.19 282 TYR B O 1
ATOM 6496 N N . VAL B 1 283 ? 0.871 -34 -13.867 1 91 283 VAL B N 1
ATOM 6497 C CA . VAL B 1 283 ? 1.787 -35.062 -13.492 1 91 283 VAL B CA 1
ATOM 6498 C C . VAL B 1 283 ? 0.994 -36.312 -13.062 1 91 283 VAL B C 1
ATOM 6500 O O . VAL B 1 283 ? 1.254 -37.406 -13.531 1 91 283 VAL B O 1
ATOM 6503 N N . GLU B 1 284 ? 0.03 -36.125 -12.219 1 91.5 284 GLU B N 1
ATOM 6504 C CA . GLU B 1 284 ? -0.788 -37.219 -11.711 1 91.5 284 GLU B CA 1
ATOM 6505 C C . GLU B 1 284 ? -1.548 -37.906 -12.844 1 91.5 284 GLU B C 1
ATOM 6507 O O . GLU B 1 284 ? -1.74 -39.125 -12.82 1 91.5 284 GLU B O 1
ATOM 6512 N N . MET B 1 285 ? -1.965 -37.156 -13.773 1 95 285 MET B N 1
ATOM 6513 C CA . MET B 1 285 ? -2.645 -37.719 -14.93 1 95 285 MET B CA 1
ATOM 6514 C C . MET B 1 285 ? -1.726 -38.656 -15.688 1 95 285 MET B C 1
ATOM 6516 O O . MET B 1 285 ? -2.145 -39.75 -16.078 1 95 285 MET B O 1
ATOM 6520 N N . THR B 1 286 ? -0.49 -38.25 -15.867 1 92.81 286 THR B N 1
ATOM 6521 C CA . THR B 1 286 ? 0.451 -39.062 -16.656 1 92.81 286 THR B CA 1
ATOM 6522 C C . THR B 1 286 ? 0.83 -40.344 -15.922 1 92.81 286 THR B C 1
ATOM 6524 O O . THR B 1 286 ? 1.39 -41.25 -16.516 1 92.81 286 THR B O 1
ATOM 6527 N N . GLU B 1 287 ? 0.58 -40.375 -14.664 1 89.56 287 GLU B N 1
ATOM 6528 C CA . GLU B 1 287 ? 0.832 -41.562 -13.883 1 89.56 287 GLU B CA 1
ATOM 6529 C C . GLU B 1 287 ? -0.298 -42.594 -14.039 1 89.56 287 GLU B C 1
ATOM 6531 O O . GLU B 1 287 ? -0.154 -43.75 -13.664 1 89.56 287 GLU B O 1
ATOM 6536 N N . CYS B 1 288 ? -1.378 -42.094 -14.547 1 92.19 288 CYS B N 1
ATOM 6537 C CA . CYS B 1 288 ? -2.506 -42.969 -14.828 1 92.19 288 CYS B CA 1
ATOM 6538 C C . CYS B 1 288 ? -2.4 -43.562 -16.234 1 92.19 288 CYS B C 1
ATOM 6540 O O . CYS B 1 288 ? -1.534 -43.156 -17.016 1 92.19 288 CYS B O 1
ATOM 6542 N N . ASP B 1 289 ? -3.238 -44.594 -16.484 1 93.12 289 ASP B N 1
ATOM 6543 C CA . ASP B 1 289 ? -3.414 -45.062 -17.859 1 93.12 289 ASP B CA 1
ATOM 6544 C C . ASP B 1 289 ? -4.316 -44.094 -18.656 1 93.12 289 ASP B C 1
ATOM 6546 O O . ASP B 1 289 ? -5.516 -44.344 -18.781 1 93.12 289 ASP B O 1
ATOM 6550 N N . MET B 1 290 ? -3.725 -43.125 -19.234 1 94.12 290 MET B N 1
ATOM 6551 C CA . MET B 1 290 ? -4.48 -42.094 -19.906 1 94.12 290 MET B CA 1
ATOM 6552 C C . MET B 1 290 ? -5.27 -42.656 -21.078 1 94.12 290 MET B C 1
ATOM 6554 O O . MET B 1 290 ? -6.328 -42.125 -21.438 1 94.12 290 MET B O 1
ATOM 6558 N N . ASP B 1 291 ? -4.816 -43.688 -21.688 1 93.69 291 ASP B N 1
ATOM 6559 C CA . ASP B 1 291 ? -5.461 -44.281 -22.859 1 93.69 291 ASP B CA 1
ATOM 6560 C C . ASP B 1 291 ? -6.777 -44.969 -22.484 1 93.69 291 ASP B C 1
ATOM 6562 O O . ASP B 1 291 ? -7.586 -45.281 -23.359 1 93.69 291 ASP B O 1
ATOM 6566 N N . ALA B 1 292 ? -6.93 -45.156 -21.219 1 95.88 292 ALA B N 1
ATOM 6567 C CA . ALA B 1 292 ? -8.172 -45.75 -20.734 1 95.88 292 ALA B CA 1
ATOM 6568 C C . ALA B 1 292 ? -9.312 -44.719 -20.766 1 95.88 292 ALA B C 1
ATOM 6570 O O . ALA B 1 292 ? -10.484 -45.094 -20.609 1 95.88 292 ALA B O 1
ATOM 6571 N N . PHE B 1 293 ? -9.031 -43.469 -21.031 1 96.19 293 PHE B N 1
ATOM 6572 C CA . PHE B 1 293 ? -10.008 -42.375 -21.062 1 96.19 293 PHE B CA 1
ATOM 6573 C C . PHE B 1 293 ? -10.086 -41.781 -22.453 1 96.19 293 PHE B C 1
ATOM 6575 O O . PHE B 1 293 ? -9.117 -41.812 -23.203 1 96.19 293 PHE B O 1
ATOM 6582 N N . ASP B 1 294 ? -11.273 -41.281 -22.844 1 96.69 294 ASP B N 1
ATOM 6583 C CA . ASP B 1 294 ? -11.414 -40.562 -24.094 1 96.69 294 ASP B CA 1
ATOM 6584 C C . ASP B 1 294 ? -10.969 -39.094 -23.953 1 96.69 294 ASP B C 1
ATOM 6586 O O . ASP B 1 294 ? -11.727 -38.25 -23.453 1 96.69 294 ASP B O 1
ATOM 6590 N N . LEU B 1 295 ? -9.82 -38.781 -24.469 1 95.62 295 LEU B N 1
ATOM 6591 C CA . LEU B 1 295 ? -9.258 -37.438 -24.375 1 95.62 295 LEU B CA 1
ATOM 6592 C C . LEU B 1 295 ? -9.312 -36.719 -25.719 1 95.62 295 LEU B C 1
ATOM 6594 O O . LEU B 1 295 ? -8.648 -35.688 -25.906 1 95.62 295 LEU B O 1
ATOM 6598 N N . SER B 1 296 ? -10.086 -37.219 -26.719 1 93.56 296 SER B N 1
ATOM 6599 C CA . SER B 1 296 ? -10.07 -36.75 -28.094 1 93.56 296 SER B CA 1
ATOM 6600 C C . SER B 1 296 ? -10.68 -35.375 -28.203 1 93.56 296 SER B C 1
ATOM 6602 O O . SER B 1 296 ? -10.484 -34.688 -29.219 1 93.56 296 SER B O 1
ATOM 6604 N N . SER B 1 297 ? -11.422 -34.969 -27.172 1 93.31 297 SER B N 1
ATOM 6605 C CA . SER B 1 297 ? -12.078 -33.656 -27.203 1 93.31 297 SER B CA 1
ATOM 6606 C C . SER B 1 297 ? -11.102 -32.531 -26.891 1 93.31 297 SER B C 1
ATOM 6608 O O . SER B 1 297 ? -11.375 -31.359 -27.172 1 93.31 297 SER B O 1
ATOM 6610 N N . VAL B 1 298 ? -9.969 -32.812 -26.234 1 95 298 VAL B N 1
ATOM 6611 C CA . VAL B 1 298 ? -9.078 -31.797 -25.703 1 95 298 VAL B CA 1
ATOM 6612 C C . VAL B 1 298 ? -8.18 -31.266 -26.828 1 95 298 VAL B C 1
ATOM 6614 O O . VAL B 1 298 ? -7.453 -32.031 -27.469 1 95 298 VAL B O 1
ATOM 6617 N N . ASN B 1 299 ? -8.258 -29.938 -27 1 94.19 299 ASN B N 1
ATOM 6618 C CA . ASN B 1 299 ? -7.402 -29.234 -27.953 1 94.19 299 ASN B CA 1
ATOM 6619 C C . ASN B 1 299 ? -6.289 -28.469 -27.266 1 94.19 299 ASN B C 1
ATOM 6621 O O . ASN B 1 299 ? -5.234 -28.219 -27.859 1 94.19 299 ASN B O 1
ATOM 6625 N N . LEU B 1 300 ? -6.625 -28.094 -26.062 1 93.62 300 LEU B N 1
ATOM 6626 C CA . LEU B 1 300 ? -5.711 -27.188 -25.359 1 93.62 300 LEU B CA 1
ATOM 6627 C C . LEU B 1 300 ? -5.57 -27.578 -23.891 1 93.62 300 LEU B C 1
ATOM 6629 O O . LEU B 1 300 ? -6.57 -27.766 -23.203 1 93.62 300 LEU B O 1
ATOM 6633 N N . TRP B 1 301 ? -4.273 -27.734 -23.453 1 94.56 301 TRP B N 1
ATOM 6634 C CA . TRP B 1 301 ? -3.92 -27.781 -22.047 1 94.56 301 TRP B CA 1
ATOM 6635 C C . TRP B 1 301 ? -3.32 -26.453 -21.578 1 94.56 301 TRP B C 1
ATOM 6637 O O . TRP B 1 301 ? -2.406 -25.938 -22.219 1 94.56 301 TRP B O 1
ATOM 6647 N N . PHE B 1 302 ? -3.848 -25.953 -20.484 1 93.19 302 PHE B N 1
ATOM 6648 C CA . PHE B 1 302 ? -3.344 -24.672 -20 1 93.19 302 PHE B CA 1
ATOM 6649 C C . PHE B 1 302 ? -2.645 -24.828 -18.656 1 93.19 302 PHE B C 1
ATOM 6651 O O . PHE B 1 302 ? -3.191 -25.453 -17.75 1 93.19 302 PHE B O 1
ATOM 6658 N N . ASN B 1 303 ? -1.467 -24.266 -18.594 1 91.19 303 ASN B N 1
ATOM 6659 C CA . ASN B 1 303 ? -0.73 -24.219 -17.344 1 91.19 303 ASN B CA 1
ATOM 6660 C C . ASN B 1 303 ? -1.215 -23.078 -16.453 1 91.19 303 ASN B C 1
ATOM 6662 O O . ASN B 1 303 ? -0.949 -21.906 -16.734 1 91.19 303 ASN B O 1
ATOM 6666 N N . GLY B 1 304 ? -1.83 -23.375 -15.312 1 82.44 304 GLY B N 1
ATOM 6667 C CA . GLY B 1 304 ? -2.406 -22.391 -14.414 1 82.44 304 GLY B CA 1
ATOM 6668 C C . GLY B 1 304 ? -1.415 -21.844 -13.406 1 82.44 304 GLY B C 1
ATOM 6669 O O . GLY B 1 304 ? -1.765 -21 -12.57 1 82.44 304 GLY B O 1
ATOM 6670 N N . GLY B 1 305 ? -0.312 -22.422 -13.477 1 83.31 305 GLY B N 1
ATOM 6671 C CA . GLY B 1 305 ? 0.692 -21.891 -12.57 1 83.31 305 GLY B CA 1
ATOM 6672 C C . GLY B 1 305 ? 1.677 -22.938 -12.094 1 83.31 305 GLY B C 1
ATOM 6673 O O . GLY B 1 305 ? 1.355 -24.125 -12.047 1 83.31 305 GLY B O 1
ATOM 6674 N N . ASP B 1 306 ? 2.969 -22.609 -11.914 1 84.56 306 ASP B N 1
ATOM 6675 C CA . ASP B 1 306 ? 4.082 -23.422 -11.453 1 84.56 306 ASP B CA 1
ATOM 6676 C C . ASP B 1 306 ? 4.844 -24.031 -12.633 1 84.56 306 ASP B C 1
ATOM 6678 O O . ASP B 1 306 ? 4.438 -23.875 -13.789 1 84.56 306 ASP B O 1
ATOM 6682 N N . ALA B 1 307 ? 5.887 -24.75 -12.336 1 83.81 307 ALA B N 1
ATOM 6683 C CA . ALA B 1 307 ? 6.754 -25.281 -13.383 1 83.81 307 ALA B CA 1
ATOM 6684 C C . ALA B 1 307 ? 6.199 -26.578 -13.945 1 83.81 307 ALA B C 1
ATOM 6686 O O . ALA B 1 307 ? 5.789 -27.469 -13.188 1 83.81 307 ALA B O 1
ATOM 6687 N N . ALA B 1 308 ? 6.098 -26.656 -15.227 1 88.19 308 ALA B N 1
ATOM 6688 C CA . ALA B 1 308 ? 5.777 -27.891 -15.938 1 88.19 308 ALA B CA 1
ATOM 6689 C C . ALA B 1 308 ? 7.004 -28.453 -16.641 1 88.19 308 ALA B C 1
ATOM 6691 O O . ALA B 1 308 ? 7.867 -27.703 -17.094 1 88.19 308 ALA B O 1
ATOM 6692 N N . HIS B 1 309 ? 7.082 -29.766 -16.703 1 89.62 309 HIS B N 1
ATOM 6693 C CA . HIS B 1 309 ? 8.25 -30.406 -17.312 1 89.62 309 HIS B CA 1
ATOM 6694 C C . HIS B 1 309 ? 7.906 -31.031 -18.656 1 89.62 309 HIS B C 1
ATOM 6696 O O . HIS B 1 309 ? 6.777 -31.484 -18.859 1 89.62 309 HIS B O 1
ATOM 6702 N N . GLU B 1 310 ? 8.906 -31.078 -19.453 1 90.88 310 GLU B N 1
ATOM 6703 C CA . GLU B 1 310 ? 8.758 -31.531 -20.844 1 90.88 310 GLU B CA 1
ATOM 6704 C C . GLU B 1 310 ? 8.133 -32.906 -20.906 1 90.88 310 GLU B C 1
ATOM 6706 O O . GLU B 1 310 ? 7.238 -33.156 -21.719 1 90.88 310 GLU B O 1
ATOM 6711 N N . SER B 1 311 ? 8.562 -33.844 -20.094 1 90.31 311 SER B N 1
ATOM 6712 C CA . SER B 1 311 ? 8.094 -35.219 -20.125 1 90.31 311 SER B CA 1
ATOM 6713 C C . SER B 1 311 ? 6.586 -35.281 -19.938 1 90.31 311 SER B C 1
ATOM 6715 O O . SER B 1 311 ? 5.898 -36.031 -20.656 1 90.31 311 SER B O 1
ATOM 6717 N N . HIS B 1 312 ? 6.098 -34.531 -19.031 1 92.38 312 HIS B N 1
ATOM 6718 C CA . HIS B 1 312 ? 4.668 -34.531 -18.734 1 92.38 312 HIS B CA 1
ATOM 6719 C C . HIS B 1 312 ? 3.877 -33.812 -19.812 1 92.38 312 HIS B C 1
ATOM 6721 O O . HIS B 1 312 ? 2.779 -34.219 -20.172 1 92.38 312 HIS B O 1
ATOM 6727 N N . ILE B 1 313 ? 4.453 -32.75 -20.297 1 93.75 313 ILE B N 1
ATOM 6728 C CA . ILE B 1 313 ? 3.818 -31.984 -21.375 1 93.75 313 ILE B CA 1
ATOM 6729 C C . ILE B 1 313 ? 3.635 -32.875 -22.594 1 93.75 313 ILE B C 1
ATOM 6731 O O . ILE B 1 313 ? 2.543 -32.938 -23.172 1 93.75 313 ILE B O 1
ATOM 6735 N N . ARG B 1 314 ? 4.648 -33.594 -22.953 1 92.75 314 ARG B N 1
ATOM 6736 C CA . ARG B 1 314 ? 4.613 -34.438 -24.125 1 92.75 314 ARG B CA 1
ATOM 6737 C C . ARG B 1 314 ? 3.586 -35.562 -23.953 1 92.75 314 ARG B C 1
ATOM 6739 O O . ARG B 1 314 ? 2.906 -35.938 -24.906 1 92.75 314 ARG B O 1
ATOM 6746 N N . ALA B 1 315 ? 3.531 -36.062 -22.75 1 92.94 315 ALA B N 1
ATOM 6747 C CA . ALA B 1 315 ? 2.559 -37.125 -22.469 1 92.94 315 ALA B CA 1
ATOM 6748 C C . ALA B 1 315 ? 1.132 -36.594 -22.672 1 92.94 315 ALA B C 1
ATOM 6750 O O . ALA B 1 315 ? 0.249 -37.344 -23.078 1 92.94 315 ALA B O 1
ATOM 6751 N N . LEU B 1 316 ? 0.901 -35.375 -22.375 1 95.56 316 LEU B N 1
ATOM 6752 C CA . LEU B 1 316 ? -0.429 -34.781 -22.5 1 95.56 316 LEU B CA 1
ATOM 6753 C C . LEU B 1 316 ? -0.772 -34.5 -23.953 1 95.56 316 LEU B C 1
ATOM 6755 O O . LEU B 1 316 ? -1.847 -34.875 -24.438 1 95.56 316 LEU B O 1
ATOM 6759 N N . ILE B 1 317 ? 0.133 -33.938 -24.656 1 95.31 317 ILE B N 1
ATOM 6760 C CA . ILE B 1 317 ? -0.202 -33.344 -25.938 1 95.31 317 ILE B CA 1
ATOM 6761 C C . ILE B 1 317 ? -0.229 -34.406 -27.016 1 95.31 317 ILE B C 1
ATOM 6763 O O . ILE B 1 317 ? -0.622 -34.156 -28.156 1 95.31 317 ILE B O 1
ATOM 6767 N N . ARG B 1 318 ? 0.159 -35.625 -26.703 1 93.81 318 ARG B N 1
ATOM 6768 C CA . ARG B 1 318 ? 0.056 -36.719 -27.656 1 93.81 318 ARG B CA 1
ATOM 6769 C C . ARG B 1 318 ? -1.401 -37.062 -27.922 1 93.81 318 ARG B C 1
ATOM 6771 O O . ARG B 1 318 ? -1.71 -37.719 -28.922 1 93.81 318 ARG B O 1
ATOM 6778 N N . HIS B 1 319 ? -2.262 -36.625 -27.031 1 91.69 319 HIS B N 1
ATOM 6779 C CA . HIS B 1 319 ? -3.691 -36.906 -27.156 1 91.69 319 HIS B CA 1
ATOM 6780 C C . HIS B 1 319 ? -4.406 -35.719 -27.828 1 91.69 319 HIS B C 1
ATOM 6782 O O . HIS B 1 319 ? -3.893 -34.625 -27.844 1 91.69 319 HIS B O 1
ATOM 6788 N N . GLY B 1 320 ? -5.574 -36.031 -28.469 1 89.12 320 GLY B N 1
ATOM 6789 C CA . GLY B 1 320 ? -6.422 -35 -29.031 1 89.12 320 GLY B CA 1
ATOM 6790 C C . GLY B 1 320 ? -5.918 -34.469 -30.359 1 89.12 320 GLY B C 1
ATOM 6791 O O . GLY B 1 320 ? -5.305 -35.188 -31.141 1 89.12 320 GLY B O 1
ATOM 6792 N N . PHE B 1 321 ? -6.379 -33.219 -30.625 1 87.75 321 PHE B N 1
ATOM 6793 C CA . PHE B 1 321 ? -6.008 -32.531 -31.859 1 87.75 321 PHE B CA 1
ATOM 6794 C C . PHE B 1 321 ? -5.953 -31.031 -31.656 1 87.75 321 PHE B C 1
ATOM 6796 O O . PHE B 1 321 ? -6.387 -30.531 -30.609 1 87.75 321 PHE B O 1
ATOM 6803 N N . HIS B 1 322 ? -5.336 -30.391 -32.5 1 86.19 322 HIS B N 1
ATOM 6804 C CA . HIS B 1 322 ? -5.406 -28.938 -32.531 1 86.19 322 HIS B CA 1
ATOM 6805 C C . HIS B 1 322 ? -5.582 -28.438 -33.969 1 86.19 322 HIS B C 1
ATOM 6807 O O . HIS B 1 322 ? -5.367 -29.188 -34.938 1 86.19 322 HIS B O 1
ATOM 6813 N N . GLU B 1 323 ? -6.121 -27.203 -34.031 1 83.62 323 GLU B N 1
ATOM 6814 C CA . GLU B 1 323 ? -6.316 -26.625 -35.344 1 83.62 323 GLU B CA 1
ATOM 6815 C C . GLU B 1 323 ? -5.152 -25.703 -35.719 1 83.62 323 GLU B C 1
ATOM 6817 O O . GLU B 1 323 ? -4.707 -24.891 -34.906 1 83.62 323 GLU B O 1
ATOM 6822 N N . GLN B 1 324 ? -4.645 -25.906 -36.844 1 80.44 324 GLN B N 1
ATOM 6823 C CA . GLN B 1 324 ? -3.617 -25.047 -37.438 1 80.44 324 GLN B CA 1
ATOM 6824 C C . GLN B 1 324 ? -3.922 -24.766 -38.906 1 80.44 324 GLN B C 1
ATOM 6826 O O . GLN B 1 324 ? -4.051 -25.688 -39.719 1 80.44 324 GLN B O 1
ATOM 6831 N N . ASN B 1 325 ? -4.043 -23.5 -39.188 1 80.56 325 ASN B N 1
ATOM 6832 C CA . ASN B 1 325 ? -4.336 -23.062 -40.531 1 80.56 325 ASN B CA 1
ATOM 6833 C C . ASN B 1 325 ? -5.57 -23.766 -41.094 1 80.56 325 ASN B C 1
ATOM 6835 O O . ASN B 1 325 ? -5.547 -24.25 -42.219 1 80.56 325 ASN B O 1
ATOM 6839 N N . GLY B 1 326 ? -6.547 -23.969 -40.25 1 77.94 326 GLY B N 1
ATOM 6840 C CA . GLY B 1 326 ? -7.824 -24.516 -40.688 1 77.94 326 GLY B CA 1
ATOM 6841 C C . GLY B 1 326 ? -7.82 -26.031 -40.781 1 77.94 326 GLY B C 1
ATOM 6842 O O . GLY B 1 326 ? -8.805 -26.641 -41.188 1 77.94 326 GLY B O 1
ATOM 6843 N N . GLN B 1 327 ? -6.719 -26.594 -40.438 1 86.56 327 GLN B N 1
ATOM 6844 C CA . GLN B 1 327 ? -6.613 -28.047 -40.531 1 86.56 327 GLN B CA 1
ATOM 6845 C C . GLN B 1 327 ? -6.418 -28.656 -39.125 1 86.56 327 GLN B C 1
ATOM 6847 O O . GLN B 1 327 ? -5.727 -28.078 -38.281 1 86.56 327 GLN B O 1
ATOM 6852 N N . ARG B 1 328 ? -7.051 -29.812 -39.031 1 86.38 328 ARG B N 1
ATOM 6853 C CA . ARG B 1 328 ? -6.867 -30.562 -37.812 1 86.38 328 ARG B CA 1
ATOM 6854 C C . ARG B 1 328 ? -5.539 -31.312 -37.812 1 86.38 328 ARG B C 1
ATOM 6856 O O . ARG B 1 328 ? -5.266 -32.094 -38.719 1 86.38 328 ARG B O 1
ATOM 6863 N N . GLN B 1 329 ? -4.754 -30.984 -36.875 1 89.12 329 GLN B N 1
ATOM 6864 C CA . GLN B 1 329 ? -3.473 -31.656 -36.688 1 89.12 329 GLN B CA 1
ATOM 6865 C C . GLN B 1 329 ? -3.525 -32.625 -35.531 1 89.12 329 GLN B C 1
ATOM 6867 O O . GLN B 1 329 ? -4.188 -32.344 -34.5 1 89.12 329 GLN B O 1
ATOM 6872 N N . PRO B 1 330 ? -2.848 -33.781 -35.719 1 90.62 330 PRO B N 1
ATOM 6873 C CA . PRO B 1 330 ? -2.799 -34.688 -34.562 1 90.62 330 PRO B CA 1
ATOM 6874 C C . PRO B 1 330 ? -2.055 -34.094 -33.375 1 90.62 330 PRO B C 1
ATOM 6876 O O . PRO B 1 330 ? -1.042 -33.438 -33.531 1 90.62 330 PRO B O 1
ATOM 6879 N N . GLY B 1 331 ? -2.652 -34.344 -32.188 1 93.81 331 GLY B N 1
ATOM 6880 C CA . GLY B 1 331 ? -2.057 -33.875 -30.953 1 93.81 331 GLY B CA 1
ATOM 6881 C C . GLY B 1 331 ? -2.607 -32.531 -30.5 1 93.81 331 GLY B C 1
ATOM 6882 O O . GLY B 1 331 ? -2.859 -31.656 -31.328 1 93.81 331 GLY B O 1
ATOM 6883 N N . SER B 1 332 ? -2.877 -32.375 -29.266 1 94.69 332 SER B N 1
ATOM 6884 C CA . SER B 1 332 ? -3.307 -31.109 -28.672 1 94.69 332 SER B CA 1
ATOM 6885 C C . SER B 1 332 ? -2.119 -30.188 -28.422 1 94.69 332 SER B C 1
ATOM 6887 O O . SER B 1 332 ? -1.003 -30.469 -28.859 1 94.69 332 SER B O 1
ATOM 6889 N N . VAL B 1 333 ? -2.389 -28.969 -27.906 1 93.69 333 VAL B N 1
ATOM 6890 C CA . VAL B 1 333 ? -1.323 -28.031 -27.594 1 93.69 333 VAL B CA 1
ATOM 6891 C C . VAL B 1 333 ? -1.295 -27.766 -26.094 1 93.69 333 VAL B C 1
ATOM 6893 O O . VAL B 1 333 ? -2.303 -27.938 -25.406 1 93.69 333 VAL B O 1
ATOM 6896 N N . PHE B 1 334 ? -0.098 -27.422 -25.578 1 93.88 334 PHE B N 1
ATOM 6897 C CA . PHE B 1 334 ? 0.094 -27 -24.188 1 93.88 334 PHE B CA 1
ATOM 6898 C C . PHE B 1 334 ? 0.505 -25.531 -24.125 1 93.88 334 PHE B C 1
ATOM 6900 O O . PHE B 1 334 ? 1.571 -25.156 -24.625 1 93.88 334 PHE B O 1
ATOM 6907 N N . ILE B 1 335 ? -0.37 -24.734 -23.578 1 92 335 ILE B N 1
ATOM 6908 C CA . ILE B 1 335 ? -0.056 -23.312 -23.406 1 92 335 ILE B CA 1
ATOM 6909 C C . ILE B 1 335 ? 0.66 -23.109 -22.062 1 92 335 ILE B C 1
ATOM 6911 O O . ILE B 1 335 ? 0.049 -23.234 -21 1 92 335 ILE B O 1
ATOM 6915 N N . ASP B 1 336 ? 1.923 -22.781 -22.234 1 92.31 336 ASP B N 1
ATOM 6916 C CA . ASP B 1 336 ? 2.744 -22.5 -21.062 1 92.31 336 ASP B CA 1
ATOM 6917 C C . ASP B 1 336 ? 2.914 -21 -20.859 1 92.31 336 ASP B C 1
ATOM 6919 O O . ASP B 1 336 ? 2.441 -20.203 -21.672 1 92.31 336 ASP B O 1
ATOM 6923 N N . GLY B 1 337 ? 3.449 -20.625 -19.703 1 91.31 337 GLY B N 1
ATOM 6924 C CA . GLY B 1 337 ? 3.672 -19.25 -19.328 1 91.31 337 GLY B CA 1
ATOM 6925 C C . GLY B 1 337 ? 4.137 -19.078 -17.891 1 91.31 337 GLY B C 1
ATOM 6926 O O . GLY B 1 337 ? 4.672 -20.031 -17.297 1 91.31 337 GLY B O 1
ATOM 6927 N N . MET B 1 338 ? 4.082 -17.891 -17.5 1 92.75 338 MET B N 1
ATOM 6928 C CA . MET B 1 338 ? 4.457 -17.594 -16.125 1 92.75 338 MET B CA 1
ATOM 6929 C C . MET B 1 338 ? 3.543 -16.516 -15.523 1 92.75 338 MET B C 1
ATOM 6931 O O . MET B 1 338 ? 3.193 -15.547 -16.203 1 92.75 338 MET B O 1
ATOM 6935 N N . GLY B 1 339 ? 3.139 -16.828 -14.383 1 92 339 GLY B N 1
ATOM 6936 C CA . GLY B 1 339 ? 2.32 -15.914 -13.594 1 92 339 GLY B CA 1
ATOM 6937 C C . GLY B 1 339 ? 2.371 -16.203 -12.109 1 92 339 GLY B C 1
ATOM 6938 O O . GLY B 1 339 ? 2.992 -17.172 -11.68 1 92 339 GLY B O 1
ATOM 6939 N N . SER B 1 340 ? 1.911 -15.352 -11.375 1 92.12 340 SER B N 1
ATOM 6940 C CA . SER B 1 340 ? 1.74 -15.461 -9.93 1 92.12 340 SER B CA 1
ATOM 6941 C C . SER B 1 340 ? 0.572 -14.617 -9.445 1 92.12 340 SER B C 1
ATOM 6943 O O . SER B 1 340 ? 0.002 -13.836 -10.211 1 92.12 340 SER B O 1
ATOM 6945 N N . SER B 1 341 ? 0.167 -14.891 -8.25 1 92.69 341 SER B N 1
ATOM 6946 C CA . SER B 1 341 ? -0.863 -14.039 -7.672 1 92.69 341 SER B CA 1
ATOM 6947 C C . SER B 1 341 ? -0.458 -12.57 -7.727 1 92.69 341 SER B C 1
ATOM 6949 O O . SER B 1 341 ? -1.292 -11.695 -7.988 1 92.69 341 SER B O 1
ATOM 6951 N N . GLU B 1 342 ? 0.806 -12.305 -7.574 1 95.06 342 GLU B N 1
ATOM 6952 C CA . GLU B 1 342 ? 1.324 -10.938 -7.582 1 95.06 342 GLU B CA 1
ATOM 6953 C C . GLU B 1 342 ? 1.26 -10.336 -8.984 1 95.06 342 GLU B C 1
ATOM 6955 O O . GLU B 1 342 ? 1.063 -9.125 -9.133 1 95.06 342 GLU B O 1
ATOM 6960 N N . MET B 1 343 ? 1.375 -11.141 -9.969 1 94.06 343 MET B N 1
ATOM 6961 C CA . MET B 1 343 ? 1.374 -10.664 -11.344 1 94.06 343 MET B CA 1
ATOM 6962 C C . MET B 1 343 ? -0.051 -10.469 -11.852 1 94.06 343 MET B C 1
ATOM 6964 O O . MET B 1 343 ? -0.268 -9.812 -12.875 1 94.06 343 MET B O 1
ATOM 6968 N N . GLY B 1 344 ? -1.006 -11.062 -11.156 1 88.94 344 GLY B N 1
ATOM 6969 C CA . GLY B 1 344 ? -2.414 -10.891 -11.469 1 88.94 344 GLY B CA 1
ATOM 6970 C C . GLY B 1 344 ? -2.889 -11.789 -12.594 1 88.94 344 GLY B C 1
ATOM 6971 O O . GLY B 1 344 ? -4.066 -12.156 -12.648 1 88.94 344 GLY B O 1
ATOM 6972 N N . PHE B 1 345 ? -2.049 -12.07 -13.508 1 84.81 345 PHE B N 1
ATOM 6973 C CA . PHE B 1 345 ? -2.326 -12.875 -14.695 1 84.81 345 PHE B CA 1
ATOM 6974 C C . PHE B 1 345 ? -1.045 -13.484 -15.25 1 84.81 345 PHE B C 1
ATOM 6976 O O . PHE B 1 345 ? 0.049 -13.188 -14.766 1 84.81 345 PHE B O 1
ATOM 6983 N N . SER B 1 346 ? -1.231 -14.414 -16.172 1 90 346 SER B N 1
ATOM 6984 C CA . SER B 1 346 ? -0.047 -14.875 -16.891 1 90 346 SER B CA 1
ATOM 6985 C C . SER B 1 346 ? 0.536 -13.766 -17.75 1 90 346 SER B C 1
ATOM 6987 O O . SER B 1 346 ? -0.177 -13.156 -18.547 1 90 346 SER B O 1
ATOM 6989 N N . LEU B 1 347 ? 1.829 -13.555 -17.547 1 93.31 347 LEU B N 1
ATOM 6990 C CA . LEU B 1 347 ? 2.451 -12.438 -18.25 1 93.31 347 LEU B CA 1
ATOM 6991 C C . LEU B 1 347 ? 3.295 -12.93 -19.422 1 93.31 347 LEU B C 1
ATOM 6993 O O . LEU B 1 347 ? 3.758 -12.133 -20.234 1 93.31 347 LEU B O 1
ATOM 6997 N N . PHE B 1 348 ? 3.477 -14.203 -19.484 1 92.94 348 PHE B N 1
ATOM 6998 C CA . PHE B 1 348 ? 4.242 -14.844 -20.547 1 92.94 348 PHE B CA 1
ATOM 6999 C C . PHE B 1 348 ? 3.434 -15.961 -21.188 1 92.94 348 PHE B C 1
ATOM 7001 O O . PHE B 1 348 ? 2.537 -16.531 -20.562 1 92.94 348 PHE B O 1
ATOM 7008 N N . ARG B 1 349 ? 3.748 -16.203 -22.406 1 90.56 349 ARG B N 1
ATOM 7009 C CA . ARG B 1 349 ? 3.004 -17.25 -23.109 1 90.56 349 ARG B CA 1
ATOM 7010 C C . ARG B 1 349 ? 3.904 -18 -24.078 1 90.56 349 ARG B C 1
ATOM 7012 O O . ARG B 1 349 ? 4.711 -17.391 -24.797 1 90.56 349 ARG B O 1
ATOM 7019 N N . HIS B 1 350 ? 3.773 -19.25 -24.031 1 90.19 350 HIS B N 1
ATOM 7020 C CA . HIS B 1 350 ? 4.414 -20.156 -24.984 1 90.19 350 HIS B CA 1
ATOM 7021 C C . HIS B 1 350 ? 3.492 -21.312 -25.344 1 90.19 350 HIS B C 1
ATOM 7023 O O . HIS B 1 350 ? 2.756 -21.812 -24.484 1 90.19 350 HIS B O 1
ATOM 7029 N N . VAL B 1 351 ? 3.52 -21.672 -26.625 1 89.56 351 VAL B N 1
ATOM 7030 C CA . VAL B 1 351 ? 2.701 -22.781 -27.078 1 89.56 351 VAL B CA 1
ATOM 7031 C C . VAL B 1 351 ? 3.596 -23.969 -27.438 1 89.56 351 VAL B C 1
ATOM 7033 O O . VAL B 1 351 ? 4.449 -23.859 -28.328 1 89.56 351 VAL B O 1
ATOM 7036 N N . HIS B 1 352 ? 3.371 -25.047 -26.734 1 91.69 352 HIS B N 1
ATOM 7037 C CA . HIS B 1 352 ? 4.062 -26.297 -27.047 1 91.69 352 HIS B CA 1
ATOM 7038 C C . HIS B 1 352 ? 3.186 -27.219 -27.891 1 91.69 352 HIS B C 1
ATOM 7040 O O . HIS B 1 352 ? 1.99 -27.359 -27.625 1 91.69 352 HIS B O 1
ATOM 7046 N N . THR B 1 353 ? 3.771 -27.766 -28.953 1 91.19 353 THR B N 1
ATOM 7047 C CA . THR B 1 353 ? 3.145 -28.766 -29.797 1 91.19 353 THR B CA 1
ATOM 7048 C C . THR B 1 353 ? 4.031 -30 -29.922 1 91.19 353 THR B C 1
ATOM 7050 O O . THR B 1 353 ? 5.129 -30.047 -29.359 1 91.19 353 THR B O 1
ATOM 7053 N N . LEU B 1 354 ? 3.551 -30.984 -30.562 1 90.62 354 LEU B N 1
ATOM 7054 C CA . LEU B 1 354 ? 4.348 -32.188 -30.797 1 90.62 354 LEU B CA 1
ATOM 7055 C C . LEU B 1 354 ? 5.605 -31.859 -31.594 1 90.62 354 LEU B C 1
ATOM 7057 O O . LEU B 1 354 ? 6.559 -32.625 -31.594 1 90.62 354 LEU B O 1
ATOM 7061 N N . LYS B 1 355 ? 5.637 -30.672 -32.219 1 86.25 355 LYS B N 1
ATOM 7062 C CA . LYS B 1 355 ? 6.762 -30.266 -33.031 1 86.25 355 LYS B CA 1
ATOM 7063 C C . LYS B 1 355 ? 7.77 -29.438 -32.25 1 86.25 355 LYS B C 1
ATOM 7065 O O . LYS B 1 355 ? 8.828 -29.078 -32.75 1 86.25 355 LYS B O 1
ATOM 7070 N N . THR B 1 356 ? 7.379 -29.172 -31.047 1 86.75 356 THR B N 1
ATOM 7071 C CA . THR B 1 356 ? 8.305 -28.422 -30.219 1 86.75 356 THR B CA 1
ATOM 7072 C C . THR B 1 356 ? 9.562 -29.234 -29.938 1 86.75 356 THR B C 1
ATOM 7074 O O . THR B 1 356 ? 9.477 -30.375 -29.469 1 86.75 356 THR B O 1
ATOM 7077 N N . ASN B 1 357 ? 10.75 -28.75 -30.281 1 76.88 357 ASN B N 1
ATOM 7078 C CA . ASN B 1 357 ? 11.984 -29.516 -30.141 1 76.88 357 ASN B CA 1
ATOM 7079 C C . ASN B 1 357 ? 12.641 -29.281 -28.781 1 76.88 357 ASN B C 1
ATOM 7081 O O . ASN B 1 357 ? 13.234 -30.188 -28.219 1 76.88 357 ASN B O 1
ATOM 7085 N N . HIS B 1 358 ? 12.742 -28.094 -28.359 1 72.5 358 HIS B N 1
ATOM 7086 C CA . HIS B 1 358 ? 13.406 -27.828 -27.078 1 72.5 358 HIS B CA 1
ATOM 7087 C C . HIS B 1 358 ? 12.531 -26.969 -26.172 1 72.5 358 HIS B C 1
ATOM 7089 O O . HIS B 1 358 ? 12.289 -25.797 -26.469 1 72.5 358 HIS B O 1
ATOM 7095 N N . TYR B 1 359 ? 12.164 -27.672 -25.125 1 76.81 359 TYR B N 1
ATOM 7096 C CA . TYR B 1 359 ? 11.336 -26.984 -24.141 1 76.81 359 TYR B CA 1
ATOM 7097 C C . TYR B 1 359 ? 12.18 -26.125 -23.219 1 76.81 359 TYR B C 1
ATOM 7099 O O . TYR B 1 359 ? 11.969 -24.906 -23.141 1 76.81 359 TYR B O 1
ATOM 7107 N N . ASN B 1 360 ? 13.32 -26.672 -22.734 1 77.75 360 ASN B N 1
ATOM 7108 C CA . ASN B 1 360 ? 14.336 -26.016 -21.906 1 77.75 360 ASN B CA 1
ATOM 7109 C C . ASN B 1 360 ? 13.703 -25.062 -20.906 1 77.75 360 ASN B C 1
ATOM 7111 O O . ASN B 1 360 ? 14.227 -23.969 -20.672 1 77.75 360 ASN B O 1
ATOM 7115 N N . ARG B 1 361 ? 12.523 -25.391 -20.516 1 89.38 361 ARG B N 1
ATOM 7116 C CA . ARG B 1 361 ? 11.797 -24.609 -19.516 1 89.38 361 ARG B CA 1
ATOM 7117 C C . ARG B 1 361 ? 11.5 -23.203 -20.031 1 89.38 361 ARG B C 1
ATOM 7119 O O . ARG B 1 361 ? 11.609 -22.234 -19.281 1 89.38 361 ARG B O 1
ATOM 7126 N N . CYS B 1 362 ? 11.297 -23.125 -21.281 1 91.31 362 CYS B N 1
ATOM 7127 C CA . CYS B 1 362 ? 10.891 -21.859 -21.875 1 91.31 362 CYS B CA 1
ATOM 7128 C C . CYS B 1 362 ? 9.477 -21.484 -21.453 1 91.31 362 CYS B C 1
ATOM 7130 O O . CYS B 1 362 ? 8.547 -22.281 -21.594 1 91.31 362 CYS B O 1
ATOM 7132 N N . VAL B 1 363 ? 9.391 -20.25 -20.953 1 92.56 363 VAL B N 1
ATOM 7133 C CA . VAL B 1 363 ? 8.062 -19.812 -20.547 1 92.56 363 VAL B CA 1
ATOM 7134 C C . VAL B 1 363 ? 7.516 -18.812 -21.578 1 92.56 363 VAL B C 1
ATOM 7136 O O . VAL B 1 363 ? 6.418 -18.281 -21.391 1 92.56 363 VAL B O 1
ATOM 7139 N N . GLY B 1 364 ? 8.289 -18.609 -22.594 1 93.44 364 GLY B N 1
ATOM 7140 C CA . GLY B 1 364 ? 7.789 -17.828 -23.719 1 93.44 364 GLY B CA 1
ATOM 7141 C C . GLY B 1 364 ? 8.234 -16.375 -23.656 1 93.44 364 GLY B C 1
ATOM 7142 O O . GLY B 1 364 ? 9.266 -16.047 -23.062 1 93.44 364 GLY B O 1
ATOM 7143 N N . ARG B 1 365 ? 7.531 -15.539 -24.453 1 94.88 365 ARG B N 1
ATOM 7144 C CA . ARG B 1 365 ? 7.789 -14.102 -24.547 1 94.88 365 ARG B CA 1
ATOM 7145 C C . ARG B 1 365 ? 6.797 -13.32 -23.688 1 94.88 365 ARG B C 1
ATOM 7147 O O . ARG B 1 365 ? 5.68 -13.773 -23.453 1 94.88 365 ARG B O 1
ATOM 7154 N N . PRO B 1 366 ? 7.281 -12.125 -23.156 1 95.94 366 PRO B N 1
ATOM 7155 C CA . PRO B 1 366 ? 6.312 -11.273 -22.469 1 95.94 366 PRO B CA 1
ATOM 7156 C C . PRO B 1 366 ? 5.148 -10.852 -23.359 1 95.94 366 PRO B C 1
ATOM 7158 O O . PRO B 1 366 ? 5.34 -10.633 -24.562 1 95.94 366 PRO B O 1
ATOM 7161 N N . LEU B 1 367 ? 3.941 -10.812 -22.812 1 94.5 367 LEU B N 1
ATOM 7162 C CA . LEU B 1 367 ? 2.807 -10.258 -23.547 1 94.5 367 LEU B CA 1
ATOM 7163 C C . LEU B 1 367 ? 3.07 -8.805 -23.938 1 94.5 367 LEU B C 1
ATOM 7165 O O . LEU B 1 367 ? 4.008 -8.188 -23.438 1 94.5 367 LEU B O 1
ATOM 7169 N N . GLU B 1 368 ? 2.252 -8.234 -24.781 1 91.25 368 GLU B N 1
ATOM 7170 C CA . GLU B 1 368 ? 2.48 -6.922 -25.391 1 91.25 368 GLU B CA 1
ATOM 7171 C C . GLU B 1 368 ? 2.479 -5.824 -24.328 1 91.25 368 GLU B C 1
ATOM 7173 O O . GLU B 1 368 ? 3.166 -4.812 -24.469 1 91.25 368 GLU B O 1
ATOM 7178 N N . TRP B 1 369 ? 1.812 -6.062 -23.25 1 91.06 369 TRP B N 1
ATOM 7179 C CA . TRP B 1 369 ? 1.662 -5.02 -22.234 1 91.06 369 TRP B CA 1
ATOM 7180 C C . TRP B 1 369 ? 2.6 -5.262 -21.062 1 91.06 369 TRP B C 1
ATOM 7182 O O . TRP B 1 369 ? 2.449 -4.645 -20 1 91.06 369 TRP B O 1
ATOM 7192 N N . VAL B 1 370 ? 3.596 -6.105 -21.266 1 95.56 370 VAL B N 1
ATOM 7193 C CA . VAL B 1 370 ? 4.523 -6.48 -20.203 1 95.56 370 VAL B CA 1
ATOM 7194 C C . VAL B 1 370 ? 5.941 -6.074 -20.594 1 95.56 370 VAL B C 1
ATOM 7196 O O . VAL B 1 370 ? 6.402 -6.371 -21.703 1 95.56 370 VAL B O 1
ATOM 7199 N N . ASP B 1 371 ? 6.594 -5.312 -19.703 1 96.62 371 ASP B N 1
ATOM 7200 C CA . ASP B 1 371 ? 8.031 -5.086 -19.766 1 96.62 371 ASP B CA 1
ATOM 7201 C C . ASP B 1 371 ? 8.781 -6.008 -18.812 1 96.62 371 ASP B C 1
ATOM 7203 O O . ASP B 1 371 ? 8.664 -5.867 -17.594 1 96.62 371 ASP B O 1
ATOM 7207 N N . ALA B 1 372 ? 9.484 -6.953 -19.406 1 97.44 372 ALA B N 1
ATOM 7208 C CA . ALA B 1 372 ? 10.227 -7.93 -18.609 1 97.44 372 ALA B CA 1
ATOM 7209 C C . ALA B 1 372 ? 11.727 -7.766 -18.797 1 97.44 372 ALA B C 1
ATOM 7211 O O . ALA B 1 372 ? 12.195 -7.574 -19.922 1 97.44 372 ALA B O 1
ATOM 7212 N N . GLN B 1 373 ? 12.453 -7.809 -17.656 1 96.88 373 GLN B N 1
ATOM 7213 C CA . GLN B 1 373 ? 13.906 -7.684 -17.688 1 96.88 373 GLN B CA 1
ATOM 7214 C C . GLN B 1 373 ? 14.562 -8.695 -16.75 1 96.88 373 GLN B C 1
ATOM 7216 O O . GLN B 1 373 ? 13.961 -9.117 -15.758 1 96.88 373 GLN B O 1
ATOM 7221 N N . ILE B 1 374 ? 15.766 -9.102 -17.188 1 98.06 374 ILE B N 1
ATOM 7222 C CA . ILE B 1 374 ? 16.625 -9.859 -16.281 1 98.06 374 ILE B CA 1
ATOM 7223 C C . ILE B 1 374 ? 17.562 -8.906 -15.547 1 98.06 374 ILE B C 1
ATOM 7225 O O . ILE B 1 374 ? 18.344 -8.18 -16.172 1 98.06 374 ILE B O 1
ATOM 7229 N N . LEU B 1 375 ? 17.469 -8.961 -14.188 1 95.75 375 LEU B N 1
ATOM 7230 C CA . LEU B 1 375 ? 18.188 -7.957 -13.398 1 95.75 375 LEU B CA 1
ATOM 7231 C C . LEU B 1 375 ? 19.281 -8.609 -12.555 1 95.75 375 LEU B C 1
ATOM 7233 O O . LEU B 1 375 ? 19.094 -9.711 -12.039 1 95.75 375 LEU B O 1
ATOM 7237 N N . SER B 1 376 ? 20.344 -7.859 -12.422 1 93.5 376 SER B N 1
ATOM 7238 C CA . SER B 1 376 ? 21.359 -8.211 -11.438 1 93.5 376 SER B CA 1
ATOM 7239 C C . SER B 1 376 ? 20.891 -7.93 -10.023 1 93.5 376 SER B C 1
ATOM 7241 O O . SER B 1 376 ? 19.781 -7.402 -9.828 1 93.5 376 SER B O 1
ATOM 7243 N N . GLU B 1 377 ? 21.734 -8.336 -9.125 1 86.88 377 GLU B N 1
ATOM 7244 C CA . GLU B 1 377 ? 21.406 -8.078 -7.723 1 86.88 377 GLU B CA 1
ATOM 7245 C C . GLU B 1 377 ? 21.312 -6.574 -7.453 1 86.88 377 GLU B C 1
ATOM 7247 O O . GLU B 1 377 ? 20.562 -6.145 -6.57 1 86.88 377 GLU B O 1
ATOM 7252 N N . GLU B 1 378 ? 21.984 -5.809 -8.227 1 79.81 378 GLU B N 1
ATOM 7253 C CA . GLU B 1 378 ? 22.047 -4.363 -8.031 1 79.81 378 GLU B CA 1
ATOM 7254 C C . GLU B 1 378 ? 20.984 -3.648 -8.852 1 79.81 378 GLU B C 1
ATOM 7256 O O . GLU B 1 378 ? 20.812 -2.43 -8.742 1 79.81 378 GLU B O 1
ATOM 7261 N N . GLY B 1 379 ? 20.297 -4.438 -9.695 1 86.62 379 GLY B N 1
ATOM 7262 C CA . GLY B 1 379 ? 19.188 -3.836 -10.438 1 86.62 379 GLY B CA 1
ATOM 7263 C C . GLY B 1 379 ? 19.562 -3.486 -11.867 1 86.62 379 GLY B C 1
ATOM 7264 O O . GLY B 1 379 ? 18.766 -2.873 -12.578 1 86.62 379 GLY B O 1
ATOM 7265 N N . ASP B 1 380 ? 20.766 -3.861 -12.234 1 88.81 380 ASP B N 1
ATOM 7266 C CA . ASP B 1 380 ? 21.172 -3.611 -13.609 1 88.81 380 ASP B CA 1
ATOM 7267 C C . ASP B 1 380 ? 20.594 -4.656 -14.555 1 88.81 380 ASP B C 1
ATOM 7269 O O . ASP B 1 380 ? 20.484 -5.836 -14.203 1 88.81 380 ASP B O 1
ATOM 7273 N N . LYS B 1 381 ? 20.25 -4.215 -15.797 1 94.25 381 LYS B N 1
ATOM 7274 C CA . LYS B 1 381 ? 19.781 -5.141 -16.828 1 94.25 381 LYS B CA 1
ATOM 7275 C C . LYS B 1 381 ? 20.922 -6.023 -17.328 1 94.25 381 LYS B C 1
ATOM 7277 O O . LYS B 1 381 ? 22 -5.527 -17.656 1 94.25 381 LYS B O 1
ATOM 7282 N N . LEU B 1 382 ? 20.656 -7.273 -17.375 1 97.06 382 LEU B N 1
ATOM 7283 C CA . LEU B 1 382 ? 21.672 -8.227 -17.812 1 97.06 382 LEU B CA 1
ATOM 7284 C C . LEU B 1 382 ? 21.531 -8.547 -19.297 1 97.06 382 LEU B C 1
ATOM 7286 O O . LEU B 1 382 ? 20.422 -8.539 -19.828 1 97.06 382 LEU B O 1
ATOM 7290 N N . PRO B 1 383 ? 22.609 -8.82 -19.938 1 96 383 PRO B N 1
ATOM 7291 C CA . PRO B 1 383 ? 22.547 -9.203 -21.344 1 96 383 PRO B CA 1
ATOM 7292 C C . PRO B 1 383 ? 21.938 -10.594 -21.547 1 96 383 PRO B C 1
ATOM 7294 O O . PRO B 1 383 ? 21.719 -11.32 -20.578 1 96 383 PRO B O 1
ATOM 7297 N N . PRO B 1 384 ? 21.703 -10.977 -22.812 1 96.31 384 PRO B N 1
ATOM 7298 C CA . PRO B 1 384 ? 21.125 -12.289 -23.094 1 96.31 384 PRO B CA 1
ATOM 7299 C C . PRO B 1 384 ? 21.969 -13.438 -22.547 1 96.31 384 PRO B C 1
ATOM 7301 O O . PRO B 1 384 ? 23.203 -13.344 -22.516 1 96.31 384 PRO B O 1
ATOM 7304 N N . PHE B 1 385 ? 21.328 -14.453 -22.078 1 96.19 385 PHE B N 1
ATOM 7305 C CA . PHE B 1 385 ? 21.859 -15.742 -21.672 1 96.19 385 PHE B CA 1
ATOM 7306 C C . PHE B 1 385 ? 22.547 -15.648 -20.312 1 96.19 385 PHE B C 1
ATOM 7308 O O . PHE B 1 385 ? 23.172 -16.594 -19.859 1 96.19 385 PHE B O 1
ATOM 7315 N N . GLN B 1 386 ? 22.406 -14.57 -19.672 1 96.69 386 GLN B N 1
ATOM 7316 C CA . GLN B 1 386 ? 22.859 -14.469 -18.297 1 96.69 386 GLN B CA 1
ATOM 7317 C C . GLN B 1 386 ? 21.703 -14.641 -17.312 1 96.69 386 GLN B C 1
ATOM 7319 O O . GLN B 1 386 ? 20.641 -14.016 -17.484 1 96.69 386 GLN B O 1
ATOM 7324 N N . VAL B 1 387 ? 22 -15.477 -16.328 1 96.12 387 VAL B N 1
ATOM 7325 C CA . VAL B 1 387 ? 20.953 -15.766 -15.344 1 96.12 387 VAL B CA 1
ATOM 7326 C C . VAL B 1 387 ? 20.875 -14.617 -14.336 1 96.12 387 VAL B C 1
ATOM 7328 O O . VAL B 1 387 ? 21.906 -14.133 -13.859 1 96.12 387 VAL B O 1
ATOM 7331 N N . GLY B 1 388 ? 19.703 -14.172 -14.062 1 97.19 388 GLY B N 1
ATOM 7332 C CA . GLY B 1 388 ? 19.422 -13.141 -13.07 1 97.19 388 GLY B CA 1
ATOM 7333 C C . GLY B 1 388 ? 18 -13.172 -12.562 1 97.19 388 GLY B C 1
ATOM 7334 O O . GLY B 1 388 ? 17.266 -14.141 -12.797 1 97.19 388 GLY B O 1
ATOM 7335 N N . ARG B 1 389 ? 17.672 -12.172 -11.805 1 97.25 389 ARG B N 1
ATOM 7336 C CA . ARG B 1 389 ? 16.328 -12.055 -11.266 1 97.25 389 ARG B CA 1
ATOM 7337 C C . ARG B 1 389 ? 15.352 -11.539 -12.32 1 97.25 389 ARG B C 1
ATOM 7339 O O . ARG B 1 389 ? 15.633 -10.547 -13 1 97.25 389 ARG B O 1
ATOM 7346 N N . LEU B 1 390 ? 14.242 -12.195 -12.43 1 97.69 390 LEU B N 1
ATOM 7347 C CA . LEU B 1 390 ? 13.227 -11.75 -13.383 1 97.69 390 LEU B CA 1
ATOM 7348 C C . LEU B 1 390 ? 12.406 -10.602 -12.805 1 97.69 390 LEU B C 1
ATOM 7350 O O . LEU B 1 390 ? 11.773 -10.742 -11.758 1 97.69 390 LEU B O 1
ATOM 7354 N N . GLY B 1 391 ? 12.477 -9.438 -13.438 1 97.12 391 GLY B N 1
ATOM 7355 C CA . GLY B 1 391 ? 11.656 -8.281 -13.109 1 97.12 391 GLY B CA 1
ATOM 7356 C C . GLY B 1 391 ? 10.602 -7.973 -14.156 1 97.12 391 GLY B C 1
ATOM 7357 O O . GLY B 1 391 ? 10.859 -8.094 -15.359 1 97.12 391 GLY B O 1
ATOM 7358 N N . VAL B 1 392 ? 9.414 -7.543 -13.695 1 97.44 392 VAL B N 1
ATOM 7359 C CA . VAL B 1 392 ? 8.359 -7.234 -14.656 1 97.44 392 VAL B CA 1
ATOM 7360 C C . VAL B 1 392 ? 7.695 -5.91 -14.289 1 97.44 392 VAL B C 1
ATOM 7362 O O . VAL B 1 392 ? 7.602 -5.562 -13.109 1 97.44 392 VAL B O 1
ATOM 7365 N N . LYS B 1 393 ? 7.352 -5.148 -15.289 1 94.88 393 LYS B N 1
ATOM 7366 C CA . LYS B 1 393 ? 6.434 -4.016 -15.219 1 94.88 393 LYS B CA 1
ATOM 7367 C C . LYS B 1 393 ? 5.188 -4.27 -16.062 1 94.88 393 LYS B C 1
ATOM 7369 O O . LYS B 1 393 ? 5.281 -4.535 -17.25 1 94.88 393 LYS B O 1
ATOM 7374 N N . ALA B 1 394 ? 4.117 -4.281 -15.383 1 95 394 ALA B N 1
ATOM 7375 C CA . ALA B 1 394 ? 2.85 -4.523 -16.062 1 95 394 ALA B CA 1
ATOM 7376 C C . ALA B 1 394 ? 1.682 -3.934 -15.273 1 95 394 ALA B C 1
ATOM 7378 O O . ALA B 1 394 ? 1.736 -3.844 -14.047 1 95 394 ALA B O 1
ATOM 7379 N N . PRO B 1 395 ? 0.592 -3.531 -15.953 1 91.44 395 PRO B N 1
ATOM 7380 C CA . PRO B 1 395 ? -0.566 -2.957 -15.266 1 91.44 395 PRO B CA 1
ATOM 7381 C C . PRO B 1 395 ? -1.25 -3.953 -14.328 1 91.44 395 PRO B C 1
ATOM 7383 O O . PRO B 1 395 ? -1.991 -3.551 -13.43 1 91.44 395 PRO B O 1
ATOM 7386 N N . SER B 1 396 ? -0.951 -5.207 -14.484 1 93.88 396 SER B N 1
ATOM 7387 C CA . SER B 1 396 ? -1.643 -6.23 -13.703 1 93.88 396 SER B CA 1
ATOM 7388 C C . SER B 1 396 ? -0.897 -6.535 -12.406 1 93.88 396 SER B C 1
ATOM 7390 O O . SER B 1 396 ? -1.428 -7.211 -11.523 1 93.88 396 SER B O 1
ATOM 7392 N N . VAL B 1 397 ? 0.328 -6.004 -12.273 1 95.69 397 VAL B N 1
ATOM 7393 C CA . VAL B 1 397 ? 1.147 -6.32 -11.109 1 95.69 397 VAL B CA 1
ATOM 7394 C C . VAL B 1 397 ? 0.527 -5.707 -9.859 1 95.69 397 VAL B C 1
ATOM 7396 O O . VAL B 1 397 ? 0.071 -4.562 -9.883 1 95.69 397 VAL B O 1
ATOM 7399 N N . THR B 1 398 ? 0.519 -6.438 -8.789 1 95.31 398 THR B N 1
ATOM 7400 C CA . THR B 1 398 ? -0.042 -6 -7.512 1 95.31 398 THR B CA 1
ATOM 7401 C C . THR B 1 398 ? 0.632 -4.719 -7.031 1 95.31 398 THR B C 1
ATOM 7403 O O . THR B 1 398 ? 1.809 -4.488 -7.316 1 95.31 398 THR B O 1
ATOM 7406 N N . THR B 1 399 ? -0.158 -3.938 -6.301 1 92.75 399 THR B N 1
ATOM 7407 C CA . THR B 1 399 ? 0.434 -2.752 -5.688 1 92.75 399 THR B CA 1
ATOM 7408 C C . THR B 1 399 ? 1.179 -3.121 -4.41 1 92.75 399 THR B C 1
ATOM 7410 O O . THR B 1 399 ? 1.935 -2.311 -3.869 1 92.75 399 THR B O 1
ATOM 7413 N N . GLY B 1 400 ? 0.933 -4.344 -3.951 1 94.62 400 GLY B N 1
ATOM 7414 C CA . GLY B 1 400 ? 1.696 -4.762 -2.787 1 94.62 400 GLY B CA 1
ATOM 7415 C C . GLY B 1 400 ? 0.984 -5.809 -1.953 1 94.62 400 GLY B C 1
ATOM 7416 O O . GLY B 1 400 ? 0.083 -6.492 -2.443 1 94.62 400 GLY B O 1
ATOM 7417 N N . TYR B 1 401 ? 1.462 -5.984 -0.704 1 95.44 401 TYR B N 1
ATOM 7418 C CA . TYR B 1 401 ? 0.964 -6.992 0.225 1 95.44 401 TYR B CA 1
ATOM 7419 C C . TYR B 1 401 ? 0.184 -6.344 1.363 1 95.44 401 TYR B C 1
ATOM 7421 O O . TYR B 1 401 ? 0.617 -5.34 1.929 1 95.44 401 TYR B O 1
ATOM 7429 N N . TRP B 1 402 ? -0.998 -6.918 1.647 1 96.25 402 TRP B N 1
ATOM 7430 C CA . TRP B 1 402 ? -1.871 -6.402 2.697 1 96.25 402 TRP B CA 1
ATOM 7431 C C . TRP B 1 402 ? -1.165 -6.422 4.051 1 96.25 402 TRP B C 1
ATOM 7433 O O . TRP B 1 402 ? -0.708 -7.473 4.504 1 96.25 402 TRP B O 1
ATOM 7443 N N . ASN B 1 403 ? -1.01 -5.277 4.703 1 93.62 403 ASN B N 1
ATOM 7444 C CA . ASN B 1 403 ? -0.41 -5.066 6.016 1 93.62 403 ASN B CA 1
ATOM 7445 C C . ASN B 1 403 ? 1.042 -5.535 6.051 1 93.62 403 ASN B C 1
ATOM 7447 O O . ASN B 1 403 ? 1.503 -6.066 7.062 1 93.62 403 ASN B O 1
ATOM 7451 N N . ASN B 1 404 ? 1.74 -5.449 4.961 1 93.75 404 ASN B N 1
ATOM 7452 C CA . ASN B 1 404 ? 3.158 -5.777 4.867 1 93.75 404 ASN B CA 1
ATOM 7453 C C . ASN B 1 404 ? 3.887 -4.844 3.906 1 93.75 404 ASN B C 1
ATOM 7455 O O . ASN B 1 404 ? 4.309 -5.262 2.826 1 93.75 404 ASN B O 1
ATOM 7459 N N . SER B 1 405 ? 4.098 -3.672 4.352 1 93.88 405 SER B N 1
ATOM 7460 C CA . SER B 1 405 ? 4.68 -2.621 3.521 1 93.88 405 SER B CA 1
ATOM 7461 C C . SER B 1 405 ? 6.141 -2.912 3.205 1 93.88 405 SER B C 1
ATOM 7463 O O . SER B 1 405 ? 6.602 -2.66 2.09 1 93.88 405 SER B O 1
ATOM 7465 N N . GLN B 1 406 ? 6.875 -3.4 4.129 1 89.75 406 GLN B N 1
ATOM 7466 C CA . GLN B 1 406 ? 8.289 -3.695 3.896 1 89.75 406 GLN B CA 1
ATOM 7467 C C . GLN B 1 406 ? 8.461 -4.684 2.748 1 89.75 406 GLN B C 1
ATOM 7469 O O . GLN B 1 406 ? 9.273 -4.461 1.848 1 89.75 406 GLN B O 1
ATOM 7474 N N . LEU B 1 407 ? 7.684 -5.77 2.785 1 91.31 407 LEU B N 1
ATOM 7475 C CA . LEU B 1 407 ? 7.742 -6.734 1.695 1 91.31 407 LEU B CA 1
ATOM 7476 C C . LEU B 1 407 ? 7.332 -6.09 0.375 1 91.31 407 LEU B C 1
ATOM 7478 O O . LEU B 1 407 ? 7.914 -6.383 -0.672 1 91.31 407 LEU B O 1
ATOM 7482 N N . THR B 1 408 ? 6.316 -5.227 0.442 1 94.44 408 THR B N 1
ATOM 7483 C CA . THR B 1 408 ? 5.824 -4.531 -0.742 1 94.44 408 THR B CA 1
ATOM 7484 C C . THR B 1 408 ? 6.957 -3.797 -1.45 1 94.44 408 THR B C 1
ATOM 7486 O O . THR B 1 408 ? 7.133 -3.932 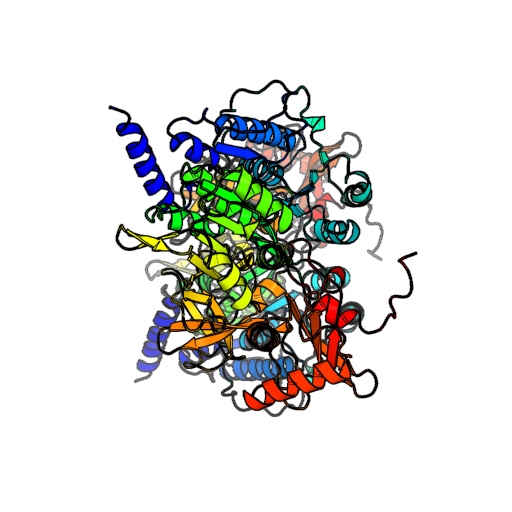-2.662 1 94.44 408 THR B O 1
ATOM 7489 N N . TYR B 1 409 ? 7.781 -3.152 -0.734 1 90.88 409 TYR B N 1
ATOM 7490 C CA . TYR B 1 409 ? 8.773 -2.299 -1.372 1 90.88 409 TYR B CA 1
ATOM 7491 C C . TYR B 1 409 ? 10.078 -3.057 -1.597 1 90.88 409 TYR B C 1
ATOM 7493 O O . TYR B 1 409 ? 10.828 -2.756 -2.529 1 90.88 409 TYR B O 1
ATOM 7501 N N . ARG B 1 410 ? 10.383 -4.113 -0.849 1 89.75 410 ARG B N 1
ATOM 7502 C CA . ARG B 1 410 ? 11.57 -4.938 -1.05 1 89.75 410 ARG B CA 1
ATOM 7503 C C . ARG B 1 410 ? 11.414 -5.832 -2.275 1 89.75 410 ARG B C 1
ATOM 7505 O O . ARG B 1 410 ? 12.406 -6.344 -2.805 1 89.75 410 ARG B O 1
ATOM 7512 N N . SER B 1 411 ? 10.18 -6.047 -2.648 1 93.06 411 SER B N 1
ATOM 7513 C CA . SER B 1 411 ? 9.93 -6.891 -3.812 1 93.06 411 SER B CA 1
ATOM 7514 C C . SER B 1 411 ? 10.047 -6.094 -5.105 1 93.06 411 SER B C 1
ATOM 7516 O O . SER B 1 411 ? 9.641 -6.566 -6.172 1 93.06 411 SER B O 1
ATOM 7518 N N . ARG B 1 412 ? 10.547 -4.945 -5.039 1 91.12 412 ARG B N 1
ATOM 7519 C CA . ARG B 1 412 ? 10.75 -4.09 -6.203 1 91.12 412 ARG B CA 1
ATOM 7520 C C . ARG B 1 412 ? 12.195 -3.604 -6.281 1 91.12 412 ARG B C 1
ATOM 7522 O O . ARG B 1 412 ? 12.828 -3.369 -5.254 1 91.12 412 ARG B O 1
ATOM 7529 N N . LEU B 1 413 ? 12.617 -3.523 -7.5 1 86.62 413 LEU B N 1
ATOM 7530 C CA . LEU B 1 413 ? 13.984 -3.074 -7.77 1 86.62 413 LEU B CA 1
ATOM 7531 C C . LEU B 1 413 ? 14.062 -2.354 -9.109 1 86.62 413 LEU B C 1
ATOM 7533 O O . LEU B 1 413 ? 13.641 -2.893 -10.133 1 86.62 413 LEU B O 1
ATOM 7537 N N . SER B 1 414 ? 14.586 -1.113 -9.109 1 82.75 414 SER B N 1
ATOM 7538 C CA . SER B 1 414 ? 14.773 -0.315 -10.312 1 82.75 414 SER B CA 1
ATOM 7539 C C . SER B 1 414 ? 13.469 -0.172 -11.094 1 82.75 414 SER B C 1
ATOM 7541 O O . SER B 1 414 ? 13.453 -0.297 -12.32 1 82.75 414 SER B O 1
ATOM 7543 N N . GLY B 1 415 ? 12.406 -0.113 -10.359 1 83.56 415 GLY B N 1
ATOM 7544 C CA . GLY B 1 415 ? 11.109 0.126 -10.977 1 83.56 415 GLY B CA 1
ATOM 7545 C C . GLY B 1 415 ? 10.406 -1.149 -11.398 1 83.56 415 GLY B C 1
ATOM 7546 O O . GLY B 1 415 ? 9.281 -1.106 -11.906 1 83.56 415 GLY B O 1
ATOM 7547 N N . TYR B 1 416 ? 11.062 -2.271 -11.203 1 93.19 416 TYR B N 1
ATOM 7548 C CA . TYR B 1 416 ? 10.477 -3.549 -11.602 1 93.19 416 TYR B CA 1
ATOM 7549 C C . TYR B 1 416 ? 10.023 -4.344 -10.383 1 93.19 416 TYR B C 1
ATOM 7551 O O . TYR B 1 416 ? 10.68 -4.32 -9.336 1 93.19 416 TYR B O 1
ATOM 7559 N N . PHE B 1 417 ? 8.906 -5 -10.508 1 95.75 417 PHE B N 1
ATOM 7560 C CA . PHE B 1 417 ? 8.531 -6.012 -9.523 1 95.75 417 PHE B CA 1
ATOM 7561 C C . PHE B 1 417 ? 9.367 -7.273 -9.695 1 95.75 417 PHE B C 1
ATOM 7563 O O . PHE B 1 417 ? 9.453 -7.828 -10.797 1 95.75 417 PHE B O 1
ATOM 7570 N N . LEU B 1 418 ? 9.984 -7.719 -8.672 1 96 418 LEU B N 1
ATOM 7571 C CA . LEU B 1 418 ? 10.75 -8.961 -8.688 1 96 418 LEU B CA 1
ATOM 7572 C C . LEU B 1 418 ? 9.836 -10.164 -8.492 1 96 418 LEU B C 1
ATOM 7574 O O . LEU B 1 418 ? 9.18 -10.281 -7.453 1 96 418 LEU B O 1
ATOM 7578 N N . THR B 1 419 ? 9.844 -11.102 -9.453 1 95.44 419 THR B N 1
ATOM 7579 C CA . THR B 1 419 ? 8.891 -12.211 -9.453 1 95.44 419 THR B CA 1
ATOM 7580 C C . THR B 1 419 ? 9.305 -13.281 -8.453 1 95.44 419 THR B C 1
ATOM 7582 O O . THR B 1 419 ? 8.516 -14.164 -8.117 1 95.44 419 THR B O 1
ATOM 7585 N N . GLY B 1 420 ? 10.516 -13.227 -7.965 1 93.62 420 GLY B N 1
ATOM 7586 C CA . GLY B 1 420 ? 11.047 -14.289 -7.129 1 93.62 420 GLY B CA 1
ATOM 7587 C C . GLY B 1 420 ? 11.609 -15.453 -7.926 1 93.62 420 GLY B C 1
ATOM 7588 O O . GLY B 1 420 ? 11.867 -16.531 -7.375 1 93.62 420 GLY B O 1
ATOM 7589 N N . ASP B 1 421 ? 11.82 -15.219 -9.211 1 94.81 421 ASP B N 1
ATOM 7590 C CA . ASP B 1 421 ? 12.305 -16.234 -10.133 1 94.81 421 ASP B CA 1
ATOM 7591 C C . ASP B 1 421 ? 13.648 -15.836 -10.75 1 94.81 421 ASP B C 1
ATOM 7593 O O . ASP B 1 421 ? 13.867 -14.664 -11.047 1 94.81 421 ASP B O 1
ATOM 7597 N N . LEU B 1 422 ? 14.453 -16.859 -10.906 1 96.25 422 LEU B N 1
ATOM 7598 C CA . LEU B 1 422 ? 15.664 -16.719 -11.711 1 96.25 422 LEU B CA 1
ATOM 7599 C C . LEU B 1 422 ? 15.43 -17.188 -13.141 1 96.25 422 LEU B C 1
ATOM 7601 O O . LEU B 1 422 ? 14.812 -18.234 -13.359 1 96.25 422 LEU B O 1
ATOM 7605 N N . ALA B 1 423 ? 15.859 -16.375 -14.062 1 97.06 423 ALA B N 1
ATOM 7606 C CA . ALA B 1 423 ? 15.641 -16.656 -15.477 1 97.06 423 ALA B CA 1
ATOM 7607 C C . ALA B 1 423 ? 16.734 -16.031 -16.344 1 97.06 423 ALA B C 1
ATOM 7609 O O . ALA B 1 423 ? 17.562 -15.281 -15.844 1 97.06 423 ALA B O 1
ATOM 7610 N N . TYR B 1 424 ? 16.812 -16.422 -17.547 1 96.88 424 TYR B N 1
ATOM 7611 C CA . TYR B 1 424 ? 17.578 -15.719 -18.562 1 96.88 424 TYR B CA 1
ATOM 7612 C C . TYR B 1 424 ? 16.75 -15.516 -19.828 1 96.88 424 TYR B C 1
ATOM 7614 O O . TYR B 1 424 ? 15.703 -16.141 -20 1 96.88 424 TYR B O 1
ATOM 7622 N N . ARG B 1 425 ? 17.141 -14.617 -20.578 1 96.62 425 ARG B N 1
ATOM 7623 C CA . ARG B 1 425 ? 16.531 -14.297 -21.859 1 96.62 425 ARG B CA 1
ATOM 7624 C C . ARG B 1 425 ? 17.453 -14.656 -23.016 1 96.62 425 ARG B C 1
ATOM 7626 O O . ARG B 1 425 ? 18.672 -14.461 -22.938 1 96.62 425 ARG B O 1
ATOM 7633 N N . ASP B 1 426 ? 16.844 -15.188 -24.094 1 94.94 426 ASP B N 1
ATOM 7634 C CA . ASP B 1 426 ? 17.688 -15.445 -25.25 1 94.94 426 ASP B CA 1
ATOM 7635 C C . ASP B 1 426 ? 17.688 -14.242 -26.203 1 94.94 426 ASP B C 1
ATOM 7637 O O . ASP B 1 426 ? 17.156 -13.188 -25.875 1 94.94 426 ASP B O 1
ATOM 7641 N N . GLU B 1 427 ? 18.344 -14.367 -27.328 1 94.25 427 GLU B N 1
ATOM 7642 C CA . GLU B 1 427 ? 18.516 -13.266 -28.281 1 94.25 427 GLU B CA 1
ATOM 7643 C C . GLU B 1 427 ? 17.188 -12.883 -28.922 1 94.25 427 GLU B C 1
ATOM 7645 O O . GLU B 1 427 ? 17.016 -11.75 -29.359 1 94.25 427 GLU B O 1
ATOM 7650 N N . GLU B 1 428 ? 16.266 -13.859 -28.875 1 92.19 428 GLU B N 1
ATOM 7651 C CA . GLU B 1 428 ? 14.961 -13.617 -29.484 1 92.19 428 GLU B CA 1
ATOM 7652 C C . GLU B 1 428 ? 13.977 -13.055 -28.469 1 92.19 428 GLU B C 1
ATOM 7654 O O . GLU B 1 428 ? 12.828 -12.758 -28.797 1 92.19 428 GLU B O 1
ATOM 7659 N N . GLY B 1 429 ? 14.344 -12.93 -27.266 1 93.5 429 GLY B N 1
ATOM 7660 C CA . GLY B 1 429 ? 13.523 -12.328 -26.219 1 93.5 429 GLY B CA 1
ATOM 7661 C C . GLY B 1 429 ? 12.711 -13.336 -25.438 1 93.5 429 GLY B C 1
ATOM 7662 O O . GLY B 1 429 ? 11.883 -12.961 -24.609 1 93.5 429 GLY B O 1
ATOM 7663 N N . ARG B 1 430 ? 12.984 -14.625 -25.688 1 94.25 430 ARG B N 1
ATOM 7664 C CA . ARG B 1 430 ? 12.297 -15.656 -24.922 1 94.25 430 ARG B CA 1
ATOM 7665 C C . ARG B 1 430 ? 12.891 -15.797 -23.516 1 94.25 430 ARG B C 1
ATOM 7667 O O . ARG B 1 430 ? 14.109 -15.742 -23.359 1 94.25 430 ARG B O 1
ATOM 7674 N N . ILE B 1 431 ? 11.984 -16.016 -22.594 1 96.06 431 ILE B N 1
ATOM 7675 C CA . ILE B 1 431 ? 12.406 -16.141 -21.203 1 96.06 431 ILE B CA 1
ATOM 7676 C C . ILE B 1 431 ? 12.461 -17.609 -20.812 1 96.06 431 ILE B C 1
ATOM 7678 O O . ILE B 1 431 ? 11.539 -18.375 -21.125 1 96.06 431 ILE B O 1
ATOM 7682 N N . PHE B 1 432 ? 13.5 -18 -20.188 1 94.62 432 PHE B N 1
ATOM 7683 C CA . PHE B 1 432 ? 13.703 -19.344 -19.703 1 94.62 432 PHE B CA 1
ATOM 7684 C C . PHE B 1 432 ? 13.781 -19.375 -18.188 1 94.62 432 PHE B C 1
ATOM 7686 O O . PHE B 1 432 ? 14.633 -18.703 -17.594 1 94.62 432 PHE B O 1
ATOM 7693 N N . HIS B 1 433 ? 12.891 -20.125 -17.594 1 94.94 433 HIS B N 1
ATOM 7694 C CA . HIS B 1 433 ? 12.805 -20.219 -16.141 1 94.94 433 HIS B CA 1
ATOM 7695 C C . HIS B 1 433 ? 13.836 -21.188 -15.586 1 94.94 433 HIS B C 1
ATOM 7697 O O . HIS B 1 433 ? 13.844 -22.359 -15.953 1 94.94 433 HIS B O 1
ATOM 7703 N N . VAL B 1 434 ? 14.672 -20.688 -14.695 1 93.81 434 VAL B N 1
ATOM 7704 C CA . VAL B 1 434 ? 15.766 -21.5 -14.164 1 93.81 434 VAL B CA 1
ATOM 7705 C C . VAL B 1 434 ? 15.359 -22.109 -12.828 1 93.81 434 VAL B C 1
ATOM 7707 O O . VAL B 1 434 ? 15.492 -23.312 -12.617 1 93.81 434 VAL B O 1
ATOM 7710 N N . ASP B 1 435 ? 14.953 -21.266 -11.93 1 93.81 435 ASP B N 1
ATOM 7711 C CA . ASP B 1 435 ? 14.516 -21.703 -10.609 1 93.81 435 ASP B CA 1
ATOM 7712 C C . ASP B 1 435 ? 13.867 -20.547 -9.836 1 93.81 435 ASP B C 1
ATOM 7714 O O . ASP B 1 435 ? 13.867 -19.406 -10.305 1 93.81 435 ASP B O 1
ATOM 7718 N N . ARG B 1 436 ? 13.266 -20.906 -8.727 1 91.69 436 ARG B N 1
ATOM 7719 C CA . ARG B 1 436 ? 12.891 -19.859 -7.766 1 91.69 436 ARG B CA 1
ATOM 7720 C C . ARG B 1 436 ? 14.109 -19.375 -6.992 1 91.69 436 ARG B C 1
ATOM 7722 O O . ARG B 1 436 ? 14.977 -20.156 -6.625 1 91.69 436 ARG B O 1
ATOM 7729 N N . THR B 1 437 ? 14.133 -18.156 -6.691 1 90.31 437 THR B N 1
ATOM 7730 C CA . THR B 1 437 ? 15.281 -17.562 -6.02 1 90.31 437 THR B CA 1
ATOM 7731 C C . THR B 1 437 ? 15.555 -18.266 -4.699 1 90.31 437 THR B C 1
ATOM 7733 O O . THR B 1 437 ? 16.703 -18.641 -4.414 1 90.31 437 THR B O 1
ATOM 7736 N N . PRO B 1 438 ? 14.523 -18.531 -3.92 1 85.81 438 PRO B N 1
ATOM 7737 C CA . PRO B 1 438 ? 14.805 -19.188 -2.639 1 85.81 438 PRO B CA 1
ATOM 7738 C C . PRO B 1 438 ? 15.18 -20.656 -2.795 1 85.81 438 PRO B C 1
ATOM 7740 O O . PRO B 1 438 ? 15.664 -21.281 -1.844 1 85.81 438 PRO B O 1
ATOM 7743 N N . ASP B 1 439 ? 14.977 -21.203 -3.932 1 88 439 ASP B N 1
ATOM 7744 C CA . ASP B 1 439 ? 15.172 -22.641 -4.121 1 88 439 ASP B CA 1
ATOM 7745 C C . ASP B 1 439 ? 16.547 -22.922 -4.711 1 88 439 ASP B C 1
ATOM 7747 O O . ASP B 1 439 ? 16.922 -24.094 -4.879 1 88 439 ASP B O 1
ATOM 7751 N N . VAL B 1 440 ? 17.297 -21.938 -4.93 1 91.56 440 VAL B N 1
ATOM 7752 C CA . VAL B 1 440 ? 18.672 -22.156 -5.391 1 91.56 440 VAL B CA 1
ATOM 7753 C C . VAL B 1 440 ? 19.484 -22.812 -4.289 1 91.56 440 VAL B C 1
ATOM 7755 O O . VAL B 1 440 ? 19.453 -22.375 -3.133 1 91.56 440 VAL B O 1
ATOM 7758 N N . ILE B 1 441 ? 20.172 -23.844 -4.668 1 93.12 441 ILE B N 1
ATOM 7759 C CA . ILE B 1 441 ? 20.984 -24.594 -3.713 1 93.12 441 ILE B CA 1
ATOM 7760 C C . ILE B 1 441 ? 22.453 -24.156 -3.828 1 93.12 441 ILE B C 1
ATOM 7762 O O . ILE B 1 441 ? 23.125 -24.484 -4.809 1 93.12 441 ILE B O 1
ATOM 7766 N N . LEU B 1 442 ? 22.875 -23.484 -2.846 1 92.5 442 LEU B N 1
ATOM 7767 C CA . LEU B 1 442 ? 24.266 -23.047 -2.85 1 92.5 442 LEU B CA 1
ATOM 7768 C C . LEU B 1 442 ? 25.156 -24.109 -2.23 1 92.5 442 LEU B C 1
ATOM 7770 O O . LEU B 1 442 ? 25.344 -24.156 -1.01 1 92.5 442 LEU B O 1
ATOM 7774 N N . THR B 1 443 ? 25.828 -24.891 -3.055 1 92 443 THR B N 1
ATOM 7775 C CA . THR B 1 443 ? 26.734 -25.953 -2.609 1 92 443 THR B CA 1
ATOM 7776 C C . THR B 1 443 ? 28.172 -25.453 -2.596 1 92 443 THR B C 1
ATOM 7778 O O . THR B 1 443 ? 28.484 -24.406 -3.17 1 92 443 THR B O 1
ATOM 7781 N N . PRO B 1 444 ? 29 -26.172 -1.922 1 89.56 444 PRO B N 1
ATOM 7782 C CA . PRO B 1 444 ? 30.406 -25.781 -1.927 1 89.56 444 PRO B CA 1
ATOM 7783 C C . PRO B 1 444 ? 31 -25.734 -3.332 1 89.56 444 PRO B C 1
ATOM 7785 O O . PRO B 1 444 ? 31.953 -24.984 -3.582 1 89.56 444 PRO B O 1
ATOM 7788 N N . SER B 1 445 ? 30.484 -26.531 -4.27 1 88.75 445 SER B N 1
ATOM 7789 C CA . SER B 1 445 ? 31 -26.594 -5.629 1 88.75 445 SER B CA 1
ATOM 7790 C C . SER B 1 445 ? 30.312 -25.594 -6.543 1 88.75 445 SER B C 1
ATOM 7792 O O . SER B 1 445 ? 30.641 -25.5 -7.727 1 88.75 445 SER B O 1
ATOM 7794 N N . GLY B 1 446 ? 29.328 -24.859 -5.934 1 89.25 446 GLY B N 1
ATOM 7795 C CA . GLY B 1 446 ? 28.609 -23.891 -6.727 1 89.25 446 GLY B CA 1
ATOM 7796 C C . GLY B 1 446 ? 27.094 -24.047 -6.629 1 89.25 446 GLY B C 1
ATOM 7797 O O . GLY B 1 446 ? 26.609 -24.938 -5.949 1 89.25 446 GLY B O 1
ATOM 7798 N N . PRO B 1 447 ? 26.422 -23.156 -7.355 1 91.62 447 PRO B N 1
ATOM 7799 C CA . PRO B 1 447 ? 24.969 -23.188 -7.289 1 91.62 447 PRO B CA 1
ATOM 7800 C C . PRO B 1 447 ? 24.359 -24.344 -8.102 1 91.62 447 PRO B C 1
ATOM 7802 O O . PRO B 1 447 ? 24.844 -24.625 -9.203 1 91.62 447 PRO B O 1
ATOM 7805 N N . VAL B 1 448 ? 23.391 -25.031 -7.504 1 93.5 448 VAL B N 1
ATOM 7806 C CA . VAL B 1 448 ? 22.562 -26.047 -8.172 1 93.5 448 VAL B CA 1
ATOM 7807 C C . VAL B 1 448 ? 21.125 -25.547 -8.297 1 93.5 448 VAL B C 1
ATOM 7809 O O . VAL B 1 448 ? 20.516 -25.156 -7.301 1 93.5 448 VAL B O 1
ATOM 7812 N N . TYR B 1 449 ? 20.641 -25.562 -9.531 1 92.94 449 TYR B N 1
ATOM 7813 C CA . TYR B 1 449 ? 19.25 -25.172 -9.773 1 92.94 449 TYR B CA 1
ATOM 7814 C C . TYR B 1 449 ? 18.344 -26.391 -9.766 1 92.94 449 TYR B C 1
ATOM 7816 O O . TYR B 1 449 ? 18.406 -27.234 -10.664 1 92.94 449 TYR B O 1
ATOM 7824 N N . GLY B 1 450 ? 17.5 -26.375 -8.781 1 91.25 450 GLY B N 1
ATOM 7825 C CA . GLY B 1 450 ? 16.641 -27.531 -8.562 1 91.25 450 GLY B CA 1
ATOM 7826 C C . GLY B 1 450 ? 15.75 -27.844 -9.75 1 91.25 450 GLY B C 1
ATOM 7827 O O . GLY B 1 450 ? 15.688 -28.984 -10.203 1 91.25 450 GLY B O 1
ATOM 7828 N N . LEU B 1 451 ? 15.109 -26.875 -10.281 1 90 451 LEU B N 1
ATOM 7829 C CA . LEU B 1 451 ? 14.156 -27.078 -11.367 1 90 451 LEU B CA 1
ATOM 7830 C C . LEU B 1 451 ? 14.867 -27.562 -12.633 1 90 451 LEU B C 1
ATOM 7832 O O . LEU B 1 451 ? 14.352 -28.406 -13.359 1 90 451 LEU B O 1
ATOM 7836 N N . GLN B 1 452 ? 15.992 -27.016 -12.875 1 89.62 452 GLN B N 1
ATOM 7837 C CA . GLN B 1 452 ? 16.766 -27.453 -14.031 1 89.62 452 GLN B CA 1
ATOM 7838 C C . GLN B 1 452 ? 17.203 -28.906 -13.875 1 89.62 452 GLN B C 1
ATOM 7840 O O . GLN B 1 452 ? 17.172 -29.672 -14.844 1 89.62 452 GLN B O 1
ATOM 7845 N N . THR B 1 453 ? 17.625 -29.203 -12.719 1 93.31 453 THR B N 1
ATOM 7846 C CA . THR B 1 453 ? 18.031 -30.578 -12.438 1 93.31 453 THR B CA 1
ATOM 7847 C C . THR B 1 453 ? 16.844 -31.531 -12.562 1 93.31 453 THR B C 1
ATOM 7849 O O . THR B 1 453 ? 16.969 -32.625 -13.125 1 93.31 453 THR B O 1
ATOM 7852 N N . GLU B 1 454 ? 15.75 -31.172 -12.039 1 93 454 GLU B N 1
ATOM 7853 C CA . GLU B 1 454 ? 14.523 -31.953 -12.156 1 93 454 GLU B CA 1
ATOM 7854 C C . GLU B 1 454 ? 14.164 -32.188 -13.617 1 93 454 GLU B C 1
ATOM 7856 O O . GLU B 1 454 ? 13.867 -33.344 -14.008 1 93 454 GLU B O 1
ATOM 7861 N N . GLU B 1 455 ? 14.219 -31.109 -14.367 1 91.94 455 GLU B N 1
ATOM 7862 C CA . GLU B 1 455 ? 13.922 -31.188 -15.797 1 91.94 455 GLU B CA 1
ATOM 7863 C C . GLU B 1 455 ? 14.82 -32.219 -16.484 1 91.94 455 GLU B C 1
ATOM 7865 O O . GLU B 1 455 ? 14.344 -33.031 -17.281 1 91.94 455 GLU B O 1
ATOM 7870 N N . PHE B 1 456 ? 16.078 -32.188 -16.188 1 92.12 456 PHE B N 1
ATOM 7871 C CA . PHE B 1 456 ? 17.047 -33.094 -16.797 1 92.12 456 PHE B CA 1
ATOM 7872 C C . PHE B 1 456 ? 16.75 -34.562 -16.406 1 92.12 456 PHE B C 1
ATOM 7874 O O . PHE B 1 456 ? 16.703 -35.438 -17.266 1 92.12 456 PHE B O 1
ATOM 7881 N N . LEU B 1 457 ? 16.531 -34.781 -15.125 1 93.62 457 LEU B N 1
ATOM 7882 C CA . LEU B 1 457 ? 16.312 -36.125 -14.633 1 93.62 457 LEU B CA 1
ATOM 7883 C C . LEU B 1 457 ? 15.047 -36.719 -15.242 1 93.62 457 LEU B C 1
ATOM 7885 O O . LEU B 1 457 ? 15.039 -37.875 -15.68 1 93.62 457 LEU B O 1
ATOM 7889 N N . LEU B 1 458 ? 14 -35.969 -15.266 1 92.31 458 LEU B N 1
ATOM 7890 C CA . LEU B 1 458 ? 12.734 -36.438 -15.805 1 92.31 458 LEU B CA 1
ATOM 7891 C C . LEU B 1 458 ? 12.852 -36.719 -17.297 1 92.31 458 LEU B C 1
ATOM 7893 O O . LEU B 1 458 ? 12.242 -37.688 -17.797 1 92.31 458 LEU B O 1
ATOM 7897 N N . SER B 1 459 ? 13.594 -35.938 -17.984 1 90.81 459 SER B N 1
ATOM 7898 C CA . SER B 1 459 ? 13.766 -36.125 -19.422 1 90.81 459 SER B CA 1
ATOM 7899 C C . SER B 1 459 ? 14.648 -37.312 -19.719 1 90.81 459 SER B C 1
ATOM 7901 O O . SER B 1 459 ? 14.391 -38.062 -20.672 1 90.81 459 SER B O 1
ATOM 7903 N N . ARG B 1 460 ? 15.609 -37.5 -18.938 1 93 460 ARG B N 1
ATOM 7904 C CA . ARG B 1 460 ? 16.625 -38.531 -19.203 1 93 460 ARG B CA 1
ATOM 7905 C C . ARG B 1 460 ? 16.172 -39.906 -18.719 1 93 460 ARG B C 1
ATOM 7907 O O . ARG B 1 460 ? 16.547 -40.938 -19.297 1 93 460 ARG B O 1
ATOM 7914 N N . PHE B 1 461 ? 15.422 -39.906 -17.656 1 94.38 461 PHE B N 1
ATOM 7915 C CA . PHE B 1 461 ? 15.008 -41.156 -17.047 1 94.38 461 PHE B CA 1
ATOM 7916 C C . PHE B 1 461 ? 13.492 -41.281 -17.047 1 94.38 461 PHE B C 1
ATOM 7918 O O . PHE B 1 461 ? 12.844 -41 -16.031 1 94.38 461 PHE B O 1
ATOM 7925 N N . PRO B 1 462 ? 12.914 -41.906 -18.047 1 92.25 462 PRO B N 1
ATOM 7926 C CA . PRO B 1 462 ? 11.461 -42.062 -18.141 1 92.25 462 PRO B CA 1
ATOM 7927 C C . PRO B 1 462 ? 10.867 -42.844 -16.969 1 92.25 462 PRO B C 1
ATOM 7929 O O . PRO B 1 462 ? 9.664 -42.75 -16.719 1 92.25 462 PRO B O 1
ATOM 7932 N N . ALA B 1 463 ? 11.688 -43.531 -16.266 1 92.94 463 ALA B N 1
ATOM 7933 C CA . ALA B 1 463 ? 11.25 -44.344 -15.117 1 92.94 463 ALA B CA 1
ATOM 7934 C C . ALA B 1 463 ? 10.867 -43.438 -13.945 1 92.94 463 ALA B C 1
ATOM 7936 O O . ALA B 1 463 ? 10.219 -43.875 -12.992 1 92.94 463 ALA B O 1
ATOM 7937 N N . ILE B 1 464 ? 11.273 -42.219 -13.984 1 93.31 464 ILE B N 1
ATOM 7938 C CA . ILE B 1 464 ? 10.938 -41.281 -12.922 1 93.31 464 ILE B CA 1
ATOM 7939 C C . ILE B 1 464 ? 9.586 -40.625 -13.211 1 93.31 464 ILE B C 1
ATOM 7941 O O . ILE B 1 464 ? 9.406 -39.969 -14.25 1 93.31 464 ILE B O 1
ATOM 7945 N N . ALA B 1 465 ? 8.641 -40.812 -12.336 1 89.5 465 ALA B N 1
ATOM 7946 C CA . ALA B 1 465 ? 7.312 -40.25 -12.484 1 89.5 465 ALA B CA 1
ATOM 7947 C C . ALA B 1 465 ? 7.309 -38.781 -12.055 1 89.5 465 ALA B C 1
ATOM 7949 O O . ALA B 1 465 ? 6.582 -37.938 -12.633 1 89.5 465 ALA B O 1
ATOM 7950 N N . ASP B 1 466 ? 7.992 -38.5 -11.023 1 89.81 466 ASP B N 1
ATOM 7951 C CA . ASP B 1 466 ? 8.086 -37.156 -10.43 1 89.81 466 ASP B CA 1
ATOM 7952 C C . ASP B 1 466 ? 9.391 -37 -9.648 1 89.81 466 ASP B C 1
ATOM 7954 O O . ASP B 1 466 ? 10.047 -38 -9.312 1 89.81 466 ASP B O 1
ATOM 7958 N N . CYS B 1 467 ? 9.797 -35.781 -9.547 1 91.19 467 CYS B N 1
ATOM 7959 C CA . CYS B 1 467 ? 11.055 -35.562 -8.852 1 91.19 467 CYS B CA 1
ATOM 7960 C C . CYS B 1 467 ? 11.094 -34.156 -8.234 1 91.19 467 CYS B C 1
ATOM 7962 O O . CYS B 1 467 ? 10.539 -33.219 -8.797 1 91.19 467 CYS B O 1
ATOM 7964 N N . ALA B 1 468 ? 11.633 -34 -7.055 1 91.12 468 ALA B N 1
ATOM 7965 C CA . ALA B 1 468 ? 11.883 -32.75 -6.387 1 91.12 468 ALA B CA 1
ATOM 7966 C C . ALA B 1 468 ? 13.328 -32.656 -5.906 1 91.12 468 ALA B C 1
ATOM 7968 O O . ALA B 1 468 ? 13.812 -33.531 -5.195 1 91.12 468 ALA B O 1
ATOM 7969 N N . VAL B 1 469 ? 14.016 -31.641 -6.332 1 93.62 469 VAL B N 1
ATOM 7970 C CA . VAL B 1 469 ? 15.406 -31.406 -5.938 1 93.62 469 VAL B CA 1
ATOM 7971 C C . VAL B 1 469 ? 15.477 -30.219 -4.984 1 93.62 469 VAL B C 1
ATOM 7973 O O . VAL B 1 469 ? 14.93 -29.156 -5.27 1 93.62 469 VAL B O 1
ATOM 7976 N N . PHE B 1 470 ? 16.109 -30.359 -3.838 1 92.44 470 PHE B N 1
ATOM 7977 C CA . PHE B 1 470 ? 16.188 -29.328 -2.812 1 92.44 470 PHE B CA 1
ATOM 7978 C C . PHE B 1 470 ? 17.5 -29.406 -2.047 1 92.44 470 PHE B C 1
ATOM 7980 O O . PHE B 1 470 ? 18.266 -30.375 -2.209 1 92.44 470 PHE B O 1
ATOM 7987 N N . GLY B 1 471 ? 17.844 -28.344 -1.323 1 92 471 GLY B N 1
ATOM 7988 C CA . GLY B 1 471 ? 19.062 -28.312 -0.536 1 92 471 GLY B CA 1
ATOM 7989 C C . GLY B 1 471 ? 18.906 -28.922 0.843 1 92 471 GLY B C 1
ATOM 7990 O O . GLY B 1 471 ? 17.891 -28.703 1.507 1 92 471 GLY B O 1
ATOM 7991 N N . GLN B 1 472 ? 19.875 -29.719 1.185 1 89.5 472 GLN B N 1
ATOM 7992 C CA . GLN B 1 472 ? 19.922 -30.297 2.525 1 89.5 472 GLN B CA 1
ATOM 7993 C C . GLN B 1 472 ? 21.234 -29.922 3.225 1 89.5 472 GLN B C 1
ATOM 7995 O O . GLN B 1 472 ? 22.312 -30.125 2.674 1 89.5 472 GLN B O 1
ATOM 8000 N N . GLU B 1 473 ? 21 -29.328 4.328 1 88.44 473 GLU B N 1
ATOM 8001 C CA . GLU B 1 473 ? 22.188 -28.938 5.09 1 88.44 473 GLU B CA 1
ATOM 8002 C C . GLU B 1 473 ? 22.781 -30.141 5.828 1 88.44 473 GLU B C 1
ATOM 8004 O O . GLU B 1 473 ? 22.047 -30.953 6.398 1 88.44 473 GLU B O 1
ATOM 8009 N N . ASP B 1 474 ? 24.094 -30.219 5.684 1 81.38 474 ASP B N 1
ATOM 8010 C CA . ASP B 1 474 ? 24.812 -31.219 6.473 1 81.38 474 ASP B CA 1
ATOM 8011 C C . ASP B 1 474 ? 25 -30.75 7.914 1 81.38 474 ASP B C 1
ATOM 8013 O O . ASP B 1 474 ? 25.641 -29.734 8.164 1 81.38 474 ASP B O 1
ATOM 8017 N N . GLY B 1 475 ? 24.344 -31.359 8.836 1 76.38 475 GLY B N 1
ATOM 8018 C CA . GLY B 1 475 ? 24.375 -30.969 10.234 1 76.38 475 GLY B CA 1
ATOM 8019 C C . GLY B 1 475 ? 25.781 -30.844 10.789 1 76.38 475 GLY B C 1
ATOM 8020 O O . GLY B 1 475 ? 26.047 -30 11.641 1 76.38 475 GLY B O 1
ATOM 8021 N N . ALA B 1 476 ? 26.719 -31.656 10.32 1 76.88 476 ALA B N 1
ATOM 8022 C CA . ALA B 1 476 ? 28.078 -31.703 10.859 1 76.88 476 ALA B CA 1
ATOM 8023 C C . ALA B 1 476 ? 28.922 -30.562 10.297 1 76.88 476 ALA B C 1
ATOM 8025 O O . ALA B 1 476 ? 29.672 -29.906 11.039 1 76.88 476 ALA B O 1
ATOM 8026 N N . THR B 1 477 ? 28.797 -30.281 9.039 1 82.19 477 THR B N 1
ATOM 8027 C CA . THR B 1 477 ? 29.688 -29.328 8.391 1 82.19 477 THR B CA 1
ATOM 8028 C C . THR B 1 477 ? 28.969 -28.016 8.094 1 82.19 477 THR B C 1
ATOM 8030 O O . THR B 1 477 ? 29.594 -27 7.828 1 82.19 477 THR B O 1
ATOM 8033 N N . GLY B 1 478 ? 27.625 -28.156 8.133 1 84.88 478 GLY B N 1
ATOM 8034 C CA . GLY B 1 478 ? 26.844 -26.984 7.75 1 84.88 478 GLY B CA 1
ATOM 8035 C C . GLY B 1 478 ? 26.75 -26.781 6.25 1 84.88 478 GLY B C 1
ATOM 8036 O O . GLY B 1 478 ? 26.047 -25.891 5.773 1 84.88 478 GLY B O 1
ATOM 8037 N N . ALA B 1 479 ? 27.5 -27.656 5.59 1 87.88 479 ALA B N 1
ATOM 8038 C CA . ALA B 1 479 ? 27.484 -27.547 4.133 1 87.88 479 ALA B CA 1
ATOM 8039 C C . ALA B 1 479 ? 26.156 -28.047 3.562 1 87.88 479 ALA B C 1
ATOM 8041 O O . ALA B 1 479 ? 25.547 -28.969 4.102 1 87.88 479 ALA B O 1
ATOM 8042 N N . VAL B 1 480 ? 25.719 -27.375 2.436 1 92 480 VAL B N 1
ATOM 8043 C CA . VAL B 1 480 ? 24.453 -27.734 1.806 1 92 480 VAL B CA 1
ATOM 8044 C C . VAL B 1 480 ? 24.719 -28.641 0.604 1 92 480 VAL B C 1
ATOM 8046 O O . VAL B 1 480 ? 25.656 -28.391 -0.173 1 92 480 VAL B O 1
ATOM 8049 N N . ARG B 1 481 ? 24.031 -29.734 0.534 1 92.62 481 ARG B N 1
ATOM 8050 C CA . ARG B 1 481 ? 24.078 -30.625 -0.626 1 92.62 481 ARG B CA 1
ATOM 8051 C C . ARG B 1 481 ? 22.734 -30.672 -1.335 1 92.62 481 ARG B C 1
ATOM 8053 O O . ARG B 1 481 ? 21.688 -30.516 -0.704 1 92.62 481 ARG B O 1
ATOM 8060 N N . ALA B 1 482 ? 22.797 -30.875 -2.646 1 94.69 482 ALA B N 1
ATOM 8061 C CA . ALA B 1 482 ? 21.562 -31.062 -3.418 1 94.69 482 ALA B CA 1
ATOM 8062 C C . ALA B 1 482 ? 21.078 -32.5 -3.314 1 94.69 482 ALA B C 1
ATOM 8064 O O . ALA B 1 482 ? 21.828 -33.438 -3.547 1 94.69 482 ALA B O 1
ATOM 8065 N N . VAL B 1 483 ? 19.859 -32.656 -2.943 1 93.5 483 VAL B N 1
ATOM 8066 C CA . VAL B 1 483 ? 19.25 -33.969 -2.799 1 93.5 483 VAL B CA 1
ATOM 8067 C C . VAL B 1 483 ? 18.016 -34.062 -3.697 1 93.5 483 VAL B C 1
ATOM 8069 O O . VAL B 1 483 ? 17.281 -33.094 -3.861 1 93.5 483 VAL B O 1
ATOM 8072 N N . ALA B 1 484 ? 17.844 -35.25 -4.297 1 94.5 484 ALA B N 1
ATOM 8073 C CA . ALA B 1 484 ? 16.688 -35.469 -5.145 1 94.5 484 ALA B CA 1
ATOM 8074 C C . ALA B 1 484 ? 15.758 -36.531 -4.531 1 94.5 484 ALA B C 1
ATOM 8076 O O . ALA B 1 484 ? 16.203 -37.656 -4.234 1 94.5 484 ALA B O 1
ATOM 8077 N N . TYR B 1 485 ? 14.539 -36.156 -4.285 1 92.19 485 TYR B N 1
ATOM 8078 C CA . TYR B 1 485 ? 13.477 -37.125 -4.082 1 92.19 485 TYR B CA 1
ATOM 8079 C C . TYR B 1 485 ? 12.859 -37.562 -5.41 1 92.19 485 TYR B C 1
ATOM 8081 O O . TYR B 1 485 ? 12.398 -36.719 -6.184 1 92.19 485 TYR B O 1
ATOM 8089 N N . VAL B 1 486 ? 12.906 -38.844 -5.664 1 92.25 486 VAL B N 1
ATOM 8090 C CA . VAL B 1 486 ? 12.406 -39.344 -6.953 1 92.25 486 VAL B CA 1
ATOM 8091 C C . VAL B 1 486 ? 11.32 -40.375 -6.727 1 92.25 486 VAL B C 1
ATOM 8093 O O . VAL B 1 486 ? 11.445 -41.219 -5.844 1 92.25 486 VAL B O 1
ATOM 8096 N N . ARG B 1 487 ? 10.258 -40.219 -7.414 1 90 487 ARG B N 1
ATOM 8097 C CA . ARG B 1 487 ? 9.242 -41.25 -7.48 1 90 487 ARG B CA 1
ATOM 8098 C C . ARG B 1 487 ? 9.438 -42.125 -8.719 1 90 487 ARG B C 1
ATOM 8100 O O . ARG B 1 487 ? 9.336 -41.656 -9.844 1 90 487 ARG B O 1
ATOM 8107 N N . ILE B 1 488 ? 9.68 -43.406 -8.438 1 90.75 488 ILE B N 1
ATOM 8108 C CA . ILE B 1 488 ? 9.992 -44.312 -9.516 1 90.75 488 ILE B CA 1
ATOM 8109 C C . ILE B 1 488 ? 8.727 -45.062 -9.945 1 90.75 488 ILE B C 1
ATOM 8111 O O . ILE B 1 488 ? 7.965 -45.531 -9.102 1 90.75 488 ILE B O 1
ATOM 8115 N N . ARG B 1 489 ? 8.5 -45.031 -11.281 1 88.62 489 ARG B N 1
ATOM 8116 C CA . ARG B 1 489 ? 7.367 -45.781 -11.82 1 88.62 489 ARG B CA 1
ATOM 8117 C C . ARG B 1 489 ? 7.5 -47.25 -11.531 1 88.62 489 ARG B C 1
ATOM 8119 O O . ARG B 1 489 ? 8.602 -47.812 -11.57 1 88.62 489 ARG B O 1
ATOM 8126 N N . PRO B 1 490 ? 6.344 -47.906 -11.266 1 85.31 490 PRO B N 1
ATOM 8127 C CA . PRO B 1 490 ? 6.414 -49.344 -11.008 1 85.31 490 PRO B CA 1
ATOM 8128 C C . PRO B 1 490 ? 6.922 -50.125 -12.211 1 85.31 490 PRO B C 1
ATOM 8130 O O . PRO B 1 490 ? 6.605 -49.781 -13.352 1 85.31 490 PRO B O 1
ATOM 8133 N N . ASP B 1 491 ? 7.699 -51.156 -11.969 1 85.88 491 ASP B N 1
ATOM 8134 C CA . ASP B 1 491 ? 8.156 -52.125 -12.953 1 85.88 491 ASP B CA 1
ATOM 8135 C C . ASP B 1 491 ? 9.023 -51.469 -14.023 1 85.88 491 ASP B C 1
ATOM 8137 O O . ASP B 1 491 ? 8.977 -51.844 -15.195 1 85.88 491 ASP B O 1
ATOM 8141 N N . SER B 1 492 ? 9.656 -50.406 -13.617 1 88.81 492 SER B N 1
ATOM 8142 C CA . SER B 1 492 ? 10.562 -49.719 -14.539 1 88.81 492 SER B CA 1
ATOM 8143 C C . SER B 1 492 ? 12 -50.219 -14.352 1 88.81 492 SER B C 1
ATOM 8145 O O . SER B 1 492 ? 12.273 -51.031 -13.469 1 88.81 492 SER B O 1
ATOM 8147 N N . ASP B 1 493 ? 12.93 -49.75 -15.211 1 87.56 493 ASP B N 1
ATOM 8148 C CA . ASP B 1 493 ? 14.32 -50.188 -15.195 1 87.56 493 ASP B CA 1
ATOM 8149 C C . ASP B 1 493 ? 15.055 -49.656 -13.969 1 87.56 493 ASP B C 1
ATOM 8151 O O . ASP B 1 493 ? 16.141 -50.094 -13.641 1 87.56 493 ASP B O 1
ATOM 8155 N N . LEU B 1 494 ? 14.422 -48.781 -13.305 1 89.88 494 LEU B N 1
ATOM 8156 C CA . LEU B 1 494 ? 15.047 -48.219 -12.109 1 89.88 494 LEU B CA 1
ATOM 8157 C C . LEU B 1 494 ? 14.484 -48.844 -10.852 1 89.88 494 LEU B C 1
ATOM 8159 O O . LEU B 1 494 ? 14.992 -48.625 -9.75 1 89.88 494 LEU B O 1
ATOM 8163 N N . SER B 1 495 ? 13.461 -49.688 -11.133 1 86.19 495 SER B N 1
ATOM 8164 C CA . SER B 1 495 ? 12.828 -50.344 -9.984 1 86.19 495 SER B CA 1
ATOM 8165 C C . SER B 1 495 ? 13.789 -51.281 -9.281 1 86.19 495 SER B C 1
ATOM 8167 O O . SER B 1 495 ? 14.523 -52.031 -9.93 1 86.19 495 SER B O 1
ATOM 8169 N N . GLY B 1 496 ? 13.906 -51.25 -8.016 1 81.75 496 GLY B N 1
ATOM 8170 C CA . GLY B 1 496 ? 14.727 -52.156 -7.25 1 81.75 496 GLY B CA 1
ATOM 8171 C C . GLY B 1 496 ? 16.125 -51.656 -6.977 1 81.75 496 GLY B C 1
ATOM 8172 O O . GLY B 1 496 ? 16.875 -52.25 -6.203 1 81.75 496 GLY B O 1
ATOM 8173 N N . HIS B 1 497 ? 16.5 -50.594 -7.633 1 86.38 497 HIS B N 1
ATOM 8174 C CA . HIS B 1 497 ? 17.797 -50 -7.363 1 86.38 497 HIS B CA 1
ATOM 8175 C C . HIS B 1 497 ? 17.812 -49.312 -6 1 86.38 497 HIS B C 1
ATOM 8177 O O . HIS B 1 497 ? 16.828 -48.719 -5.59 1 86.38 497 HIS B O 1
ATOM 8183 N N . ASP B 1 498 ? 18.906 -49.469 -5.355 1 85.69 498 ASP B N 1
ATOM 8184 C CA . ASP B 1 498 ? 19.031 -48.75 -4.082 1 85.69 498 ASP B CA 1
ATOM 8185 C C . ASP B 1 498 ? 19.469 -47.312 -4.293 1 85.69 498 ASP B C 1
ATOM 8187 O O . ASP B 1 498 ? 19.766 -46.906 -5.418 1 85.69 498 ASP B O 1
ATOM 8191 N N . THR B 1 499 ? 19.469 -46.594 -3.227 1 87.25 499 THR B N 1
ATOM 8192 C CA . THR B 1 499 ? 19.703 -45.156 -3.24 1 87.25 499 THR B CA 1
ATOM 8193 C C . THR B 1 499 ? 21.078 -44.844 -3.834 1 87.25 499 THR B C 1
ATOM 8195 O O . THR B 1 499 ? 21.219 -43.875 -4.594 1 87.25 499 THR B O 1
ATOM 8198 N N . SER B 1 500 ? 22.016 -45.594 -3.455 1 89.44 500 SER B N 1
ATOM 8199 C CA . SER B 1 500 ? 23.375 -45.344 -3.922 1 89.44 500 SER B CA 1
ATOM 8200 C C . SER B 1 500 ? 23.516 -45.594 -5.418 1 89.44 500 SER B C 1
ATOM 8202 O O . SER B 1 500 ? 24.203 -44.875 -6.125 1 89.44 500 SER B O 1
ATOM 8204 N N . GLU B 1 501 ? 22.859 -46.625 -5.871 1 91.38 501 GLU B N 1
ATOM 8205 C CA . GLU B 1 501 ? 22.875 -46.938 -7.293 1 91.38 501 GLU B CA 1
ATOM 8206 C C . GLU B 1 501 ? 22.188 -45.844 -8.117 1 91.38 501 GLU B C 1
ATOM 8208 O O . GLU B 1 501 ? 22.672 -45.469 -9.18 1 91.38 501 GLU B O 1
ATOM 8213 N N . LEU B 1 502 ? 21.094 -45.469 -7.633 1 94 502 LEU B N 1
ATOM 8214 C CA . LEU B 1 502 ? 20.375 -44.406 -8.305 1 94 502 LEU B CA 1
ATOM 8215 C C . LEU B 1 502 ? 21.234 -43.125 -8.398 1 94 502 LEU B C 1
ATOM 8217 O O . LEU B 1 502 ? 21.312 -42.531 -9.469 1 94 502 LEU B O 1
ATOM 8221 N N . ALA B 1 503 ? 21.844 -42.812 -7.273 1 94.19 503 ALA B N 1
ATOM 8222 C CA . ALA B 1 503 ? 22.688 -41.625 -7.238 1 94.19 503 ALA B CA 1
ATOM 8223 C C . ALA B 1 503 ? 23.828 -41.719 -8.258 1 94.19 503 ALA B C 1
ATOM 8225 O O . ALA B 1 503 ? 24.141 -40.75 -8.945 1 94.19 503 ALA B O 1
ATOM 8226 N N . GLY B 1 504 ? 24.422 -42.844 -8.273 1 94.31 504 GLY B N 1
ATOM 8227 C CA . GLY B 1 504 ? 25.5 -43.031 -9.234 1 94.31 504 GLY B CA 1
ATOM 8228 C C . GLY B 1 504 ? 25.062 -42.875 -10.672 1 94.31 504 GLY B C 1
ATOM 8229 O O . GLY B 1 504 ? 25.734 -42.219 -11.469 1 94.31 504 GLY B O 1
ATOM 8230 N N . ARG B 1 505 ? 23.984 -43.438 -11.008 1 94.56 505 ARG B N 1
ATOM 8231 C CA . ARG B 1 505 ? 23.453 -43.375 -12.367 1 94.56 505 ARG B CA 1
ATOM 8232 C C . ARG B 1 505 ? 23.078 -41.938 -12.734 1 94.56 505 ARG B C 1
ATOM 8234 O O . ARG B 1 505 ? 23.375 -41.469 -13.828 1 94.56 505 ARG B O 1
ATOM 8241 N N . PHE B 1 506 ? 22.375 -41.344 -11.836 1 96.69 506 PHE B N 1
ATOM 8242 C CA . PHE B 1 506 ? 21.953 -39.969 -12.086 1 96.69 506 PHE B CA 1
ATOM 8243 C C . PHE B 1 506 ? 23.156 -39.062 -12.25 1 96.69 506 PHE B C 1
ATOM 8245 O O . PHE B 1 506 ? 23.203 -38.25 -13.18 1 96.69 506 PHE B O 1
ATOM 8252 N N . ASN B 1 507 ? 24.125 -39.219 -11.398 1 96.06 507 ASN B N 1
ATOM 8253 C CA . ASN B 1 507 ? 25.297 -38.312 -11.406 1 96.06 507 ASN B CA 1
ATOM 8254 C C . ASN B 1 507 ? 26.156 -38.562 -12.648 1 96.06 507 ASN B C 1
ATOM 8256 O O . ASN B 1 507 ? 26.766 -37.625 -13.164 1 96.06 507 ASN B O 1
ATOM 8260 N N . GLN B 1 508 ? 26.172 -39.719 -13.078 1 96 508 GLN B N 1
ATOM 8261 C CA . GLN B 1 508 ? 26.891 -40 -14.32 1 96 508 GLN B CA 1
ATOM 8262 C C . GLN B 1 508 ? 26.297 -39.219 -15.484 1 96 508 GLN B C 1
ATOM 8264 O O . GLN B 1 508 ? 27.016 -38.594 -16.266 1 96 508 GLN B O 1
ATOM 8269 N N . GLU B 1 509 ? 25.016 -39.281 -15.594 1 95.94 509 GLU B N 1
ATOM 8270 C CA . GLU B 1 509 ? 24.328 -38.562 -16.672 1 95.94 509 GLU B CA 1
ATOM 8271 C C . GLU B 1 509 ? 24.438 -37.062 -16.484 1 95.94 509 GLU B C 1
ATOM 8273 O O . GLU B 1 509 ? 24.594 -36.312 -17.469 1 95.94 509 GLU B O 1
ATOM 8278 N N . LEU B 1 510 ? 24.281 -36.594 -15.273 1 95.5 510 LEU B N 1
ATOM 8279 C CA . LEU B 1 510 ? 24.391 -35.188 -14.984 1 95.5 510 LEU B CA 1
ATOM 8280 C C . LEU B 1 510 ? 25.781 -34.656 -15.352 1 95.5 510 LEU B C 1
ATOM 8282 O O . LEU B 1 510 ? 25.906 -33.625 -16.031 1 95.5 510 LEU B O 1
ATOM 8286 N N . ALA B 1 511 ? 26.797 -35.344 -14.969 1 94.12 511 ALA B N 1
ATOM 8287 C CA . ALA B 1 511 ? 28.172 -34.969 -15.258 1 94.12 511 ALA B CA 1
ATOM 8288 C C . ALA B 1 511 ? 28.422 -34.938 -16.766 1 94.12 511 ALA B C 1
ATOM 8290 O O . ALA B 1 511 ? 29.094 -34.031 -17.266 1 94.12 511 ALA B O 1
ATOM 8291 N N . SER B 1 512 ? 27.891 -35.875 -17.391 1 95.31 512 SER B N 1
ATOM 8292 C CA . SER B 1 512 ? 28.062 -35.969 -18.828 1 95.31 512 SER B CA 1
ATOM 8293 C C . SER B 1 512 ? 27.422 -34.781 -19.531 1 95.31 512 SER B C 1
ATOM 8295 O O . SER B 1 512 ? 27.875 -34.375 -20.609 1 95.31 512 SER B O 1
ATOM 8297 N N . ALA B 1 513 ? 26.406 -34.281 -19 1 93.56 513 ALA B N 1
ATOM 8298 C CA . ALA B 1 513 ? 25.688 -33.125 -19.594 1 93.56 513 ALA B CA 1
ATOM 8299 C C . ALA B 1 513 ? 26.281 -31.812 -19.109 1 93.56 513 ALA B C 1
ATOM 8301 O O . ALA B 1 513 ? 25.781 -30.75 -19.453 1 93.56 513 ALA B O 1
ATOM 8302 N N . GLY B 1 514 ? 27.312 -31.875 -18.281 1 91.75 514 GLY B N 1
ATOM 8303 C CA . GLY B 1 514 ? 27.938 -30.672 -17.75 1 91.75 514 GLY B CA 1
ATOM 8304 C C . GLY B 1 514 ? 27.109 -29.984 -16.672 1 91.75 514 GLY B C 1
ATOM 8305 O O . GLY B 1 514 ? 27.234 -28.781 -16.469 1 91.75 514 GLY B O 1
ATOM 8306 N N . LEU B 1 515 ? 26.234 -30.719 -16.016 1 92.62 515 LEU B N 1
ATOM 8307 C CA . LEU B 1 515 ? 25.375 -30.172 -14.961 1 92.62 515 LEU B CA 1
ATOM 8308 C C . LEU B 1 515 ? 25.906 -30.562 -13.586 1 92.62 515 LEU B C 1
ATOM 8310 O O . LEU B 1 515 ? 26.625 -31.562 -13.453 1 92.62 515 LEU B O 1
ATOM 8314 N N . PRO B 1 516 ? 25.547 -29.781 -12.617 1 93.38 516 PRO B N 1
ATOM 8315 C CA . PRO B 1 516 ? 25.984 -30.141 -11.266 1 93.38 516 PRO B CA 1
ATOM 8316 C C . PRO B 1 516 ? 25.406 -31.469 -10.797 1 93.38 516 PRO B C 1
ATOM 8318 O O . PRO B 1 516 ? 24.25 -31.781 -11.094 1 93.38 516 PRO B O 1
ATOM 8321 N N . THR B 1 517 ? 26.188 -32.156 -9.961 1 93.88 517 THR B N 1
ATOM 8322 C CA . THR B 1 517 ? 25.766 -33.469 -9.492 1 93.88 517 THR B CA 1
ATOM 8323 C C . THR B 1 517 ? 25.016 -33.375 -8.164 1 93.88 517 THR B C 1
ATOM 8325 O O . THR B 1 517 ? 25.031 -32.312 -7.523 1 93.88 517 THR B O 1
ATOM 8328 N N . LEU B 1 518 ? 24.406 -34.5 -7.805 1 94.5 518 LEU B N 1
ATOM 8329 C CA . LEU B 1 518 ? 23.609 -34.594 -6.582 1 94.5 518 LEU B CA 1
ATOM 8330 C C . LEU B 1 518 ? 24.422 -35.188 -5.441 1 94.5 518 LEU B C 1
ATOM 8332 O O . LEU B 1 518 ? 25.25 -36.062 -5.664 1 94.5 518 LEU B O 1
ATOM 8336 N N . GLY B 1 519 ? 24.125 -34.625 -4.273 1 91.88 519 GLY B N 1
ATOM 8337 C CA . GLY B 1 519 ? 24.766 -35.188 -3.084 1 91.88 519 GLY B CA 1
ATOM 8338 C C . GLY B 1 519 ? 24 -36.344 -2.496 1 91.88 519 GLY B C 1
ATOM 8339 O O . GLY B 1 519 ? 24.516 -37.062 -1.628 1 91.88 519 GLY B O 1
ATOM 8340 N N . GLY B 1 520 ? 22.766 -36.469 -2.941 1 90.94 520 GLY B N 1
ATOM 8341 C CA . GLY B 1 520 ? 21.938 -37.562 -2.473 1 90.94 520 GLY B CA 1
ATOM 8342 C C . GLY B 1 520 ? 20.688 -37.781 -3.303 1 90.94 520 GLY B C 1
ATOM 8343 O O . GLY B 1 520 ? 20.219 -36.844 -3.957 1 90.94 520 GLY B O 1
ATOM 8344 N N . VAL B 1 521 ? 20.266 -39.062 -3.301 1 92.88 521 VAL B N 1
ATOM 8345 C CA . VAL B 1 521 ? 19.016 -39.406 -3.977 1 92.88 521 VAL B CA 1
ATOM 8346 C C . VAL B 1 521 ? 18.188 -40.344 -3.086 1 92.88 521 VAL B C 1
ATOM 8348 O O . VAL B 1 521 ? 18.734 -41.219 -2.404 1 92.88 521 VAL B O 1
ATOM 8351 N N . LEU B 1 522 ? 16.969 -40.031 -2.971 1 87.44 522 LEU B N 1
ATOM 8352 C CA . LEU B 1 522 ? 16.078 -40.906 -2.24 1 87.44 522 LEU B CA 1
ATOM 8353 C C . LEU B 1 522 ? 14.844 -41.25 -3.078 1 87.44 522 LEU B C 1
ATOM 8355 O O . LEU B 1 522 ? 14.18 -40.375 -3.605 1 87.44 522 LEU B O 1
ATOM 8359 N N . ALA B 1 523 ? 14.602 -42.5 -3.25 1 87 523 ALA B N 1
ATOM 8360 C CA . ALA B 1 523 ? 13.336 -42.938 -3.838 1 87 523 ALA B CA 1
ATOM 8361 C C . ALA B 1 523 ? 12.195 -42.844 -2.828 1 87 523 ALA B C 1
ATOM 8363 O O . ALA B 1 523 ? 12.305 -43.344 -1.707 1 87 523 ALA B O 1
ATOM 8364 N N . VAL B 1 524 ? 11.148 -42.219 -3.324 1 85.44 524 VAL B N 1
ATOM 8365 C CA . VAL B 1 524 ? 10.094 -41.938 -2.354 1 85.44 524 VAL B CA 1
ATOM 8366 C C . VAL B 1 524 ? 8.734 -42.312 -2.941 1 85.44 524 VAL B C 1
ATOM 8368 O O . VAL B 1 524 ? 8.609 -42.5 -4.152 1 85.44 524 VAL B O 1
ATOM 8371 N N . GLY B 1 525 ? 7.746 -42.469 -2.033 1 79.69 525 GLY B N 1
ATOM 8372 C CA . GLY B 1 525 ? 6.375 -42.688 -2.463 1 79.69 525 GLY B CA 1
ATOM 8373 C C . GLY B 1 525 ? 5.637 -41.406 -2.793 1 79.69 525 GLY B C 1
ATOM 8374 O O . GLY B 1 525 ? 6.211 -40.312 -2.715 1 79.69 525 GLY B O 1
ATOM 8375 N N . ALA B 1 526 ? 4.398 -41.562 -3.254 1 71.19 526 ALA B N 1
ATOM 8376 C CA . ALA B 1 526 ? 3.6 -40.438 -3.756 1 71.19 526 ALA B CA 1
ATOM 8377 C C . ALA B 1 526 ? 3.396 -39.375 -2.676 1 71.19 526 ALA B C 1
ATOM 8379 O O . ALA B 1 526 ? 3.385 -38.188 -2.967 1 71.19 526 ALA B O 1
ATOM 8380 N N . ASP B 1 527 ? 3.371 -39.75 -1.475 1 75.81 527 ASP B N 1
ATOM 8381 C CA . ASP B 1 527 ? 3.02 -38.844 -0.398 1 75.81 527 ASP B CA 1
ATOM 8382 C C . ASP B 1 527 ? 4.258 -38.125 0.142 1 75.81 527 ASP B C 1
ATOM 8384 O O . ASP B 1 527 ? 4.148 -37.219 0.957 1 75.81 527 ASP B O 1
ATOM 8388 N N . ALA B 1 528 ? 5.344 -38.406 -0.42 1 76.75 528 ALA B N 1
ATOM 8389 C CA . ALA B 1 528 ? 6.582 -37.906 0.161 1 76.75 528 ALA B CA 1
ATOM 8390 C C . ALA B 1 528 ? 6.902 -36.5 -0.366 1 76.75 528 ALA B C 1
ATOM 8392 O O . ALA B 1 528 ? 7.707 -35.781 0.225 1 76.75 528 ALA B O 1
ATOM 8393 N N . ILE B 1 529 ? 6.383 -36.188 -1.434 1 79.19 529 ILE B N 1
ATOM 8394 C CA . ILE B 1 529 ? 6.582 -34.812 -1.953 1 79.19 529 ILE B CA 1
ATOM 8395 C C . ILE B 1 529 ? 5.406 -33.938 -1.554 1 79.19 529 ILE B C 1
ATOM 8397 O O . ILE B 1 529 ? 4.332 -34 -2.154 1 79.19 529 ILE B O 1
ATOM 8401 N N . PRO B 1 530 ? 5.684 -33.094 -0.588 1 80.56 530 PRO B N 1
ATOM 8402 C CA . PRO B 1 530 ? 4.582 -32.281 -0.02 1 80.56 530 PRO B CA 1
ATOM 8403 C C . PRO B 1 530 ? 4.035 -31.25 -0.994 1 80.56 530 PRO B C 1
ATOM 8405 O O . PRO B 1 530 ? 4.797 -30.656 -1.758 1 80.56 530 PRO B O 1
ATOM 8408 N N . LEU B 1 531 ? 2.723 -31.203 -0.87 1 74.75 531 LEU B N 1
ATOM 8409 C CA . LEU B 1 531 ? 2.031 -30.203 -1.676 1 74.75 531 LEU B CA 1
ATOM 8410 C C . LEU B 1 531 ? 1.414 -29.125 -0.791 1 74.75 531 LEU B C 1
ATOM 8412 O O . LEU B 1 531 ? 1.015 -29.391 0.343 1 74.75 531 LEU B O 1
ATOM 8416 N N . GLY B 1 532 ? 1.427 -27.938 -1.354 1 72.38 532 GLY B N 1
ATOM 8417 C CA . GLY B 1 532 ? 0.718 -26.859 -0.676 1 72.38 532 GLY B CA 1
ATOM 8418 C C . GLY B 1 532 ? -0.787 -26.938 -0.85 1 72.38 532 GLY B C 1
ATOM 8419 O O . GLY B 1 532 ? -1.295 -27.844 -1.522 1 72.38 532 GLY B O 1
ATOM 8420 N N . THR B 1 533 ? -1.434 -25.891 -0.273 1 67.75 533 THR B N 1
ATOM 8421 C CA . THR B 1 533 ? -2.891 -25.844 -0.26 1 67.75 533 THR B CA 1
ATOM 8422 C C . THR B 1 533 ? -3.441 -25.734 -1.678 1 67.75 533 THR B C 1
ATOM 8424 O O . THR B 1 533 ? -4.574 -26.125 -1.945 1 67.75 533 THR B O 1
ATOM 8427 N N . THR B 1 534 ? -2.525 -25.219 -2.49 1 65 534 THR B N 1
ATOM 8428 C CA . THR B 1 534 ? -2.992 -25.016 -3.857 1 65 534 THR B CA 1
ATOM 8429 C C . THR B 1 534 ? -2.465 -26.125 -4.77 1 65 534 THR B C 1
ATOM 8431 O O . THR B 1 534 ? -2.689 -26.094 -5.98 1 65 534 THR B O 1
ATOM 8434 N N . GLY B 1 535 ? -1.736 -27.094 -4.18 1 66.06 535 GLY B N 1
ATOM 8435 C CA . GLY B 1 535 ? -1.284 -28.234 -4.969 1 66.06 535 GLY B CA 1
ATOM 8436 C C . GLY B 1 535 ? 0.114 -28.047 -5.527 1 66.06 535 GLY B C 1
ATOM 8437 O O . GLY B 1 535 ? 0.613 -28.906 -6.258 1 66.06 535 GLY B O 1
ATOM 8438 N N . LYS B 1 536 ? 0.693 -26.969 -5.156 1 69.94 536 LYS B N 1
ATOM 8439 C CA . LYS B 1 536 ? 2.059 -26.734 -5.613 1 69.94 536 LYS B CA 1
ATOM 8440 C C . LYS B 1 536 ? 3.07 -27.422 -4.703 1 69.94 536 LYS B C 1
ATOM 8442 O O . LYS B 1 536 ? 2.842 -27.547 -3.496 1 69.94 536 LYS B O 1
ATOM 8447 N N . VAL B 1 537 ? 4.156 -27.891 -5.25 1 74.38 537 VAL B N 1
ATOM 8448 C CA . VAL B 1 537 ? 5.199 -28.562 -4.488 1 74.38 537 VAL B CA 1
ATOM 8449 C C . VAL B 1 537 ? 5.844 -27.578 -3.508 1 74.38 537 VAL B C 1
ATOM 8451 O O . VAL B 1 537 ? 6.16 -26.453 -3.871 1 74.38 537 VAL B O 1
ATOM 8454 N N . LEU B 1 538 ? 5.973 -28.047 -2.252 1 76.94 538 LEU B N 1
ATOM 8455 C CA . LEU B 1 538 ? 6.555 -27.219 -1.21 1 76.94 538 LEU B CA 1
ATOM 8456 C C . LEU B 1 538 ? 7.977 -27.672 -0.882 1 76.94 538 LEU B C 1
ATOM 8458 O O . LEU B 1 538 ? 8.188 -28.422 0.07 1 76.94 538 LEU B O 1
ATOM 8462 N N . LYS B 1 539 ? 8.93 -27.141 -1.532 1 79.94 539 LYS B N 1
ATOM 8463 C CA . LYS B 1 539 ? 10.32 -27.516 -1.322 1 79.94 539 LYS B CA 1
ATOM 8464 C C . LYS B 1 539 ? 10.82 -27.062 0.044 1 79.94 539 LYS B C 1
ATOM 8466 O O . LYS B 1 539 ? 11.727 -27.672 0.617 1 79.94 539 LYS B O 1
ATOM 8471 N N . ARG B 1 540 ? 10.211 -26.016 0.513 1 75.69 540 ARG B N 1
ATOM 8472 C CA . ARG B 1 540 ? 10.586 -25.531 1.834 1 75.69 540 ARG B CA 1
ATOM 8473 C C . ARG B 1 540 ? 10.398 -26.609 2.895 1 75.69 540 ARG B C 1
ATOM 8475 O O . ARG B 1 540 ? 11.227 -26.75 3.797 1 75.69 540 ARG B O 1
ATOM 8482 N N . ILE B 1 541 ? 9.289 -27.266 2.807 1 77 541 ILE B N 1
ATOM 8483 C CA . ILE B 1 541 ? 8.984 -28.312 3.775 1 77 541 ILE B CA 1
ATOM 8484 C C . ILE B 1 541 ? 9.992 -29.453 3.639 1 77 541 ILE B C 1
ATOM 8486 O O . ILE B 1 541 ? 10.414 -30.047 4.637 1 77 541 ILE B O 1
ATOM 8490 N N . LEU B 1 542 ? 10.43 -29.766 2.422 1 81.06 542 LEU B N 1
ATOM 8491 C CA . LEU B 1 542 ? 11.43 -30.797 2.176 1 81.06 542 LEU B CA 1
ATOM 8492 C C . LEU B 1 542 ? 12.766 -30.422 2.799 1 81.06 542 LEU B C 1
ATOM 8494 O O . LEU B 1 542 ? 13.453 -31.266 3.367 1 81.06 542 LEU B O 1
ATOM 8498 N N . ARG B 1 543 ? 13.055 -29.141 2.771 1 79.94 543 ARG B N 1
ATOM 8499 C CA . ARG B 1 543 ? 14.305 -28.656 3.342 1 79.94 543 ARG B CA 1
ATOM 8500 C C . ARG B 1 543 ? 14.281 -28.75 4.863 1 79.94 543 ARG B C 1
ATOM 8502 O O . ARG B 1 543 ? 15.305 -29.031 5.488 1 79.94 543 ARG B O 1
ATOM 8509 N N . MET B 1 544 ? 13.062 -28.609 5.406 1 72.25 544 MET B N 1
ATOM 8510 C CA . MET B 1 544 ? 12.922 -28.594 6.859 1 72.25 544 MET B CA 1
ATOM 8511 C C . MET B 1 544 ? 12.883 -30.016 7.41 1 72.25 544 MET B C 1
ATOM 8513 O O . MET B 1 544 ? 13.328 -30.266 8.531 1 72.25 544 MET B O 1
ATOM 8517 N N . ASN B 1 545 ? 12.062 -31.047 6.812 1 62.81 545 ASN B N 1
ATOM 8518 C CA . ASN B 1 545 ? 11.883 -32.438 7.262 1 62.81 545 ASN B CA 1
ATOM 8519 C C . ASN B 1 545 ? 13.211 -33.188 7.301 1 62.81 545 ASN B C 1
ATOM 8521 O O . ASN B 1 545 ? 13.266 -34.312 7.754 1 62.81 545 ASN B O 1
ATOM 8525 N N . GLU B 1 546 ? 14.305 -32.875 6.957 1 50.47 546 GLU B N 1
ATOM 8526 C CA . GLU B 1 546 ? 15.406 -33.781 7.172 1 50.47 546 GLU B CA 1
ATOM 8527 C C . GLU B 1 546 ? 15.336 -34.438 8.555 1 50.47 546 GLU B C 1
ATOM 8529 O O . GLU B 1 546 ? 15.875 -35.5 8.773 1 50.47 546 GLU B O 1
ATOM 8534 N N . LEU B 1 547 ? 15.266 -33.781 9.742 1 39.88 547 LEU B N 1
ATOM 8535 C CA . LEU B 1 547 ? 15.711 -34.469 10.945 1 39.88 547 LEU B CA 1
ATOM 8536 C C . LEU B 1 547 ? 14.703 -35.562 11.367 1 39.88 547 LEU B C 1
ATOM 8538 O O . LEU B 1 547 ? 14.953 -36.312 12.305 1 39.88 547 LEU B O 1
ATOM 8542 N N . ARG B 1 548 ? 13.398 -35.406 11.398 1 35.25 548 ARG B N 1
ATOM 8543 C CA . ARG B 1 548 ? 12.727 -36.438 12.188 1 35.25 548 ARG B CA 1
ATOM 8544 C C . ARG B 1 548 ? 12.5 -37.688 11.367 1 35.25 548 ARG B C 1
ATOM 8546 O O . ARG B 1 548 ? 12.016 -37.625 10.234 1 35.25 548 ARG B O 1
ATOM 8553 N N . PRO B 1 549 ? 13.109 -38.812 11.734 1 31.64 549 PRO B N 1
ATOM 8554 C CA . PRO B 1 549 ? 12.727 -40.156 11.273 1 31.64 549 PRO B CA 1
ATOM 8555 C C . PRO B 1 549 ? 11.211 -40.344 11.211 1 31.64 549 PRO B C 1
ATOM 8557 O O . PRO B 1 549 ? 10.516 -40.125 12.203 1 31.64 549 PRO B O 1
ATOM 8560 N N . THR B 1 550 ? 10.406 -39.906 10.336 1 30.75 550 THR B N 1
ATOM 8561 C CA . THR B 1 550 ? 9.016 -40.344 10.461 1 30.75 550 THR B CA 1
ATOM 8562 C C . THR B 1 550 ? 8.938 -41.844 10.727 1 30.75 550 THR B C 1
ATOM 8564 O O . THR B 1 550 ? 9.352 -42.656 9.891 1 30.75 550 THR B O 1
ATOM 8567 N N . ARG B 1 551 ? 8.945 -42.438 12.016 1 29.17 551 ARG B N 1
ATOM 8568 C CA . ARG B 1 551 ? 8.469 -43.719 12.531 1 29.17 551 ARG B CA 1
ATOM 8569 C C . ARG B 1 551 ? 7.105 -44.062 11.945 1 29.17 551 ARG B C 1
ATOM 8571 O O . ARG B 1 551 ? 6.793 -45.25 11.75 1 29.17 551 ARG B O 1
ATOM 8578 N N . GLN B 1 552 ? 5.891 -43.375 12.305 1 26.45 552 GLN B N 1
ATOM 8579 C CA . GLN B 1 552 ? 4.723 -44.094 12.797 1 26.45 552 GLN B CA 1
ATOM 8580 C C . GLN B 1 552 ? 3.975 -44.781 11.648 1 26.45 552 GLN B C 1
ATOM 8582 O O . GLN B 1 552 ? 3.336 -45.812 11.844 1 26.45 552 GLN B O 1
ATOM 8587 N N . SER B 1 553 ? 3.213 -44.312 10.617 1 23.48 553 SER B N 1
ATOM 8588 C CA . SER B 1 553 ? 1.927 -45.031 10.609 1 23.48 553 SER B CA 1
ATOM 8589 C C . SER B 1 553 ? 2.068 -46.438 10.117 1 23.48 553 SER B C 1
ATOM 8591 O O . SER B 1 553 ? 1.498 -47.375 10.703 1 23.48 553 SER B O 1
ATOM 8593 N N . ALA B 1 554 ? 2.117 -46.969 8.781 1 26.78 554 ALA B N 1
ATOM 8594 C CA . ALA B 1 554 ? 1.134 -47.969 8.438 1 26.78 554 ALA B CA 1
ATOM 8595 C C . ALA B 1 554 ? 1.508 -49.344 9.047 1 26.78 554 ALA B C 1
ATOM 8597 O O . ALA B 1 554 ? 2.557 -49.906 8.727 1 26.78 554 ALA B O 1
ATOM 8598 N N . ALA B 1 555 ? 0.774 -49.625 10.375 1 22.31 555 ALA B N 1
ATOM 8599 C CA . ALA B 1 555 ? -0.127 -50.75 10.375 1 22.31 555 ALA B CA 1
ATOM 8600 C C . ALA B 1 555 ? -1.298 -50.531 9.422 1 22.31 555 ALA B C 1
ATOM 8602 O O . ALA B 1 555 ? -1.852 -49.438 9.352 1 22.31 555 ALA B O 1
#

Organism: Cystobacter fuscus (strain ATCC 25194 / DSM 2262 / NBRC 100088 / M29) (NCBI:txid1242864)

Secondary structure (DSSP, 8-state):
---HHHHHHHHHHHHHHHH-TTTTSS-HHHHHHHH-S-TTSEEEEEEEEE-SSTT--EEEEEHHHHHHHHHHHHHHHHHTT--TT-EEEEEESSSTHHHHHHHHHHHTT-EEEEEETTS-HHHHHHHHHHHT-SEEEE-TTTHHHHHHHHHHSTT-EEE-GGGGTT-----S---------TT-EEEEEEE--TTSSPEEEEEEHHHHHHHHHHHHTSPPPTT-SSEEEES-TTSHHHHHHHHHHHHHT--EEE-S--SHHHHHHHHHHH--SEEEE-HHHHHHHHTS-GGGS--TT--EEEE-SS---HHHHHHHHTSSEEEETTEEEES-EEEEEE--TTTSS--EEEEE-TT----TTEEEEEPTT-EEEEE-TTSPBPPTT--EEEEEE-TTS---BTT-HHHHHHTEETTEEEEEEEEEE-TT--EEEEEEGGG-EEETTEEE-HHHHHHHHHHH-TTEEEEEEEEEE-TTT--EEEEEEEEEPTTSTTTT--HHHHHHHHHHHHHHTTPPPPSEEEE--GGGS-B-TTS-B-HHHHHHTTS--------/---HHHHHHHHHHHHHHHH-TTTTSS-HHHHHHHH-S-TTSEEEEEEEEE-SSTT--EEEEEHHHHHHHHHHHHHHHHHTT--TT-EEEEEESSSTHHHHHHHHHHHTT-EEEEEETTS-HHHHHHHHHHHT-SEEEE-TTTHHHHHHHHHHSTT-EEE-GGGGTT---------------TT-EEEEEEE--TTSSPEEEEEEHHHHHHHHHHHHTSPPPTT-SSEEEES-TTSHHHHHHHHHHHHHT--EEEPS--SHHHHHHHHHHH--SEEEE-HHHHHHHHTS-GGGS--TT--EEEE-SS---HHHHHHHHTSSEEEETTEEEES-EEEEEE--TTTSS--EEEEE-TT----TTEEEEEPTT-EEEEE-TTSPBPPTT--EEEEEE-TTS---BTT-HHHHHHTEETTEEEEEEEEEE-TT--EEEEEEGGG-EEETTEEE-HHHHHHHHHHH-TTEEEEEEEEEE-TTT--EEEEEEEEEPTTSTTTT--HHHHHHHHHHHHHHTTPPPPSEEEE--GGGS-B-TTS-B-HHHHHHGGGS-------

Sequence (1110 aa):
MTAMPSTLVADELRLQLAKDPVLGAGNFLDWALKVSPDPRVPILHLERELKTFTGEKFQQLSLEQLARLAHLYARLYKKLGVRTADPVFVYLDDGVEYLIHYLALTHLGAIGVLTNGNMEPRIAAVHARNVGVAGVFTDASHIQALRPLVQESVTGFIVTEADIRGTQEASLPTYRRHEFSADDPIMIAHSSGTTGIPKAVLLQHERFFHGVRYRLGVPRVTGGERILSSLPHSHNCAIAYLMLALLSGTPVYIASDHSGRAVLRQIDTFKPSMVVSFPQTYVEMTECDMDAFDLSSVNLWFNGGDAAHESHIRALIRHGFHEQNGQRQPGSVFIDGMGSSEMGFSLFRHVHTLKTNHYNRCVGRPLEWVDAQILSEEGDKLPPFQVGRLGVKAPSVTTGYWNNSQLTYRSRLSGYFLTGDLAYRDEEGRIFHVDRTPDVILTPSGPVYGLQTEEFLLSRFPAIADCAVFGQEDGATGAVRAVAYVRIRPDSDLSGHDTSELAGRFNQELASAGLPTLGGVLAVGADAIPLGTTGKVLKRILRMNELRPTRQSAAMTAMPSTLVADELRLQLAKDPVLGAGNFLDWALKVSPDPRVPILHLERELKTFTGEKFQQLSLEQLARLAHLYARLYKKLGVRTADPVFVYLDDGVEYLIHYLALTHLGAIGVLTNGNMEPRIAAVHARNVGVAGVFTDASHIQALRPLVQESVTGFIVTEADIRGTQEASLPTYRRHEFSADDPIMIAHSSGTTGIPKAVLLQHERFFHGVRYRLGVPRVTGGERILSSLPHSHNCAIAYLMLALLSGTPVYIASDHSGRAVLRQIDTFKPSMVVSFPQTYVEMTECDMDAFDLSSVNLWFNGGDAAHESHIRALIRHGFHEQNGQRQPGSVFIDGMGSSEMGFSLFRHVHTLKTNHYNRCVGRPLEWVDAQILSEEGDKLPPFQVGRLGVKAPSVTTGYWNNSQLTYRSRLSGYFLTGDLAYRDEEGRIFHVDRTPDVILTPSGPVYGLQTEEFLLSRFPAIADCAVFGQEDGATGAVRAVAYVRIRPDSDLSGHDTSELAGRFNQELASAGLPTLGGVLAVGADAIPLGTTGKVLKRILRMNELRPTRQSAA

InterPro domains:
  IPR000873 AMP-dependent synthetase/ligase domain [PF00501] (57-402)
  IPR020845 AMP-binding, conserved site [PS00455] (188-199)
  IPR042099 ANL, N-terminal domain [G3DSA:3.40.50.12780] (38-436)
  IPR045851 AMP-binding enzyme domain superfamily [G3DSA:3.30.300.30] (451-554)

Foldseek 3Di:
DPLPPLQVQLLVLLLVCLVDLQCCFLCLLVSLCSSASDQQDFQEAEPAWPCQDQNDTDRTDGSVRLLLLLQLVLVVCVVLPDAAAAEEEEEEQFDCVLLSPLSNQRQRNYEYAQDHNPPQLVLVLVQCVLLLHQEYEYEPVCCVSNVVSQVVRPRYDYDYSVVSHPPPRPDSDPDDGPRDDQFRWRYWFFDQDLVRRTFTFTFGRSLLCNVLSVVSPDDDFVLQQEEEELFRCSGSLNSSVVSSCSSNVHHYYYDSDLALVSVLVVCQVVLGQEYEYAQLSLLRVLLDPSVVGQNQSYQEYEHSADFHAPLSQLSQFQHHWYDDPNDTGGGHKYWAFHDDVQSSDGQATDIDHNPDDDPLQWRHAGDPQKDKFFAAPQGDGDDAPDKHWIWMDGSNGTCATNSCVVRSPVQDGPRTGTPQFIWGAHPVRIIHTQAGNVFWWQFPVGTAGFVSLQNQCVVVFVQFSGKTWGWEADPVPRGIWIEMETEGRPPDPCPPDDWVRVQVVSQVSCVVVVHDGGPTYDYDDPPPFDADSRGHTDRSVVRVPPDDPPPDDPD/DPLPPLQVQLLVLLLVCLVDLQCCFLCLLVSLCSSASDQQDFQEAEPDWPCQDLRDTDRTHGSVRLLLLLQLVLVVCVVLPDAAAAEEEEAEQFDCVLLSPLSNQRQRNYEYAQDHNPPQLVLVLVQCVLQLHQEYEYEPVCCVSNVVSQVPRPRYDYDYSVVSHPPPRPDSDPDDGPRDDQFRWRYWFFDQDLVRRTFTFTFGRSLLCNVLSVVSPDDDFVLQQEEEELFRCSGSLNSSVVSSCSSNVHHYYYDSDLALVSVLVVCQVVLGQEYEYAQLSLLRVLLDPSVVGQNQSYQEYEHSADFHAPLSQLSQFQHHWYDDPNDTDGGHKYWAAHDDVQSSDGQATDIDHNPDDDPLQWRHAGDPQKDKFFAAPQGDGDDAPDKHWIWMDGSNGTCATNSCVVRSPVQDGPRTGTPQFIWGAHPVRIIHTQAGNVFWWQFPVGIAGFVSLQNQCVVVFVQFSGKTWGWEADPVPRGIWIEMETEGRPPGPCPPDDWVRVQVVSQVSCVVVVHDGGPTYDYDDPPPFDADSRGHTDRSVVRVPVPDPPPDDDD

Radius of gyration: 33.37 Å; Cα contacts (8 Å, |Δi|>4): 2377; chains: 2; bounding box: 75×101×86 Å

Nearest PDB structures (foldseek):
  3wv4-assembly1_A  TM=8.744E-01  e=1.595E-25  Streptomyces halstedii
  3wvn-assembly1_A  TM=8.775E-01  e=2.810E-24  Streptomyces halstedii
  3wv4-assembly2_B  TM=8.824E-01  e=4.932E-21  Streptomyces halstedii
  3wv5-assembly2_B  TM=8.828E-01  e=3.646E-19  Streptomyces halstedii
  3wvn-assembly2_B  TM=8.792E-01  e=2.861E-17  Streptomyces halstedii

=== Feature glossary ===
The record interleaves many kinds of information about one protein. Here is each kind framed as the question it answers.

Q: What does the local fold look like, residue by residue?
A: The Foldseek 3Di string encodes local tertiary geometry as a 20-letter alphabet — one character per residue — derived from the relative positions of nearby Cα atoms. Unlike the amino-acid sequence, 3Di is a direct function of the 3D structure, so two proteins with the same fold have similar 3Di strings even at low sequence identity.

Q: Which residues are in helices, strands, or loops?
A: The SS8 string is DSSP's per-residue secondary-structure call. α-helix (H) means an i→i+4 H-bond ladder; β-strand (E) means the residue participates in a β-sheet; 3₁₀ (G) and π (I) are tighter and wider helices; T/S are turns/bends; '-' is loop.

Q: How big and how compact is the whole molecule?
A: Radius of gyration (Rg) is the root-mean-square distance of Cα atoms from their centroid — a single number for overall size and compactness. A globular domain of N residues has Rg ≈ 2.2·N^0.38 Å; an extended or disordered chain has a much larger Rg. The Cα contact count is the number of residue pairs whose Cα atoms are within 8 Å and are more than four positions apart in sequence — a standard proxy for tertiary packing density. The bounding box is the smallest axis-aligned box enclosing all Cα atoms.

Q: Where is each backbone atom in 3D?
A: Structure coordinates are given as an mmCIF _atom_site loop: one row per atom with element, residue name, chain id, sequence number, and x/y/z position in Å. Only the four main-chain atoms per residue are included here; side chains are omitted to keep the record compact.

Q: What is the amino-acid chain?
A: Primary structure: the covalent order of the twenty standard amino acids along the backbone. Two proteins with the same sequence will (almost always) fold to the same structure; two with 30% identity often share a fold but not the details.

Q: What if only a Cα trace is available?
A: Three-state secondary structure (P-SEA) collapses the eight DSSP classes into helix (a), strand (b), and coil (c). P-SEA assigns these from Cα geometry alone — distances and angles — without requiring backbone oxygens, so it works on any Cα trace.

Q: What family and function is it annotated with?
A: Database cross-references. InterPro integrates a dozen domain/family signature databases into unified entries with residue-range hits. GO terms attach function/process/location labels with evidence codes. CATH codes position the fold in a four-level structural taxonomy. Organism is the NCBI-taxonomy species name.

Q: How confident is the AlphaFold model at each residue?
A: pLDDT is the predicted lDDT-Cα score: AlphaFold's confidence that the local environment of each residue (all inter-atomic distances within 15 Å) is correctly placed. It is a per-residue number between 0 and 100, with higher meaning more reliable.

Q: How mobile is each atom in the crystal?
A: B-factor (Debye–Waller factor) reflects atomic displacement in the crystal lattice. It is an experimental observable (units Å²), not a prediction; low values mean the atom is pinned down, high values mean it moves or is heterogeneous across the crystal.

Q: Which residues are buried vs exposed?
A: SASA measures how much of the protein is r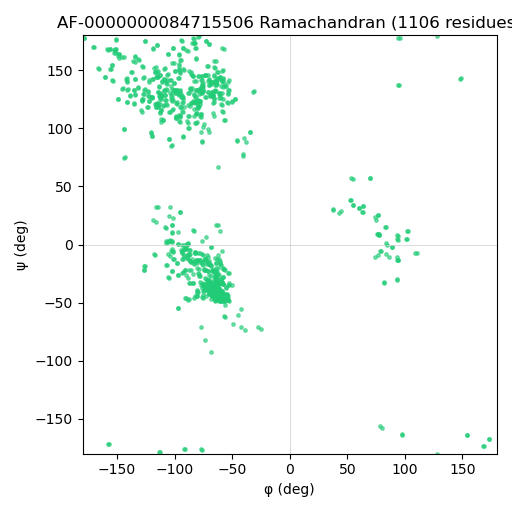eachable by solvent. It is computed by rolling a water-sized probe over the atomic surface and summing the exposed area (Å²). Per-residue SASA distinguishes core (buried, low SASA) from surface (exposed, high SASA) residues; total SASA is a whole-molecule size measure.

Q: What do the diagnostic plots show?
A: Plot images: a contact map (which residues are close in 3D, as an N×N binary image), a Ramachandran scatter (backbone torsion angles, revealing secondary-structure composition at a glance), and — for AlphaFold structures — a PAE heatmap (pairwise prediction confidence).

Q: What known structures does this most resemble?
A: The Foldseek neighbor list gives the closest experimentally determined structures in the PDB, ranked by structural alignment. TM-score near 1 means near-identical fold; near 0.3 means only rough topology match. This is how one finds what a novel AlphaFold prediction most resembles in the solved-structure universe.

Q: Are the domains correctly placed relative to each other?
A: Predicted aligned error is AlphaFold's pairwise confidence. Unlike pLDDT (per-residue), PAE is per-residue-pair and captures whether two parts of the structure are correctly placed relative to each other. Units are ångströms of expected positional error.

Q: What do the rendered images show?
A: Structure images are PyMOL renders from six orthogonal camera directions. Cartoon representation draws helices as coils and strands as arrows; sticks shows the backbone as bonds; surface shows the solvent-excluded envelope. Rainbow coloring maps sequence position to hue (blue→red, N→C); chain coloring assigns a distinct color per polypeptide.

Q: What are the backbone torsion angles?
A: φ (phi) and ψ (psi) are the two rotatable backbone dihedrals per residue: φ is the C(i-1)–N–Cα–C torsion, ψ is the N–Cα–C–N(i+1) torsion, both in degrees on (−180°, 180°]. α-helical residues cluster near (−60°, −45°); β-strand residues near (−120°, +130°). A Ramachandran plot is simply a scatter of (φ, ψ) for every residue.